Protein 6AT4 (pdb70)

InterPro domains:
  IPR001272 Phosphoenolpyruvate carboxykinase, ATP-utilising [MF_00453] (16-538)
  IPR001272 Phosphoenolpyruvate carboxykinase, ATP-utilising [PF01293] (22-491)
  IPR001272 Phosphoenolpyruvate carboxykinase, ATP-utilising [PIRSF006294] (8-539)
  IPR001272 Phosphoenolpyruvate carboxykinase, ATP-utilising [PTHR30031] (19-539)
  IPR001272 Phosphoenolpyruvate carboxykinase, ATP-utilising [TIGR00224] (4-540)
  IPR001272 Phosphoenolpyruvate carboxykinase, ATP-utilising [cd00484] (21-537)
  IPR008210 Phosphoenolpyruvate carboxykinase, N-terminal [G3DSA:3.40.449.10] (15-230)
  IPR008210 Phosphoenolpyruvate carboxykinase, N-terminal [SSF68923] (9-227)
  IPR013035 Phosphoenolpyruvate carboxykinase, C-terminal [G3DSA:3.90.228.20] (231-528)
  IPR015994 Phosphoenolpyruvate carboxykinase (ATP), conserved site [PS00532] (265-280)

Structure (mmCIF, N/CA/C/O backbone):
data_6AT4
#
_entry.id   6AT4
#
_cell.length_a   94.720
_cell.length_b   103.614
_cell.length_c   119.156
_cell.angle_alpha   90.00
_cell.angle_beta   90.00
_cell.angle_gamma   90.00
#
_symmetry.space_group_name_H-M   'P 21 21 21'
#
loop_
_entity.id
_entity.type
_entity.pdbx_description
1 polymer 'Phosphoenolpyruvate carboxykinase (ATP)'
2 non-polymer THIOSULFATE
3 water water
#
loop_
_atom_site.group_PDB
_atom_site.id
_atom_site.type_symbol
_atom_site.label_atom_id
_atom_site.label_alt_id
_atom_site.label_comp_id
_atom_site.label_asym_id
_atom_site.label_entity_id
_atom_site.label_seq_id
_atom_site.pdbx_PDB_ins_code
_atom_site.Cartn_x
_atom_site.Cartn_y
_atom_site.Cartn_z
_atom_site.occupancy
_atom_site.B_iso_or_equiv
_atom_site.auth_seq_id
_atom_site.auth_comp_id
_atom_site.auth_asym_id
_atom_site.auth_atom_id
_atom_site.pdbx_PDB_model_num
ATOM 1 N N . GLY A 1 6 ? 46.101 25.965 7.146 1.00 47.77 6 GLY A N 1
ATOM 2 C CA . GLY A 1 6 ? 45.875 25.936 5.712 1.00 47.81 6 GLY A CA 1
ATOM 3 C C . GLY A 1 6 ? 44.429 26.200 5.324 1.00 48.31 6 GLY A C 1
ATOM 4 O O . GLY A 1 6 ? 44.094 26.232 4.139 1.00 50.22 6 GLY A O 1
ATOM 7 N N . LEU A 1 7 ? 43.570 26.391 6.324 1.00 46.45 7 LEU A N 1
ATOM 8 C CA . LEU A 1 7 ? 42.144 26.591 6.098 1.00 43.09 7 LEU A CA 1
ATOM 9 C C . LEU A 1 7 ? 41.616 27.591 7.114 1.00 39.22 7 LEU A C 1
ATOM 10 O O . LEU A 1 7 ? 41.825 27.420 8.318 1.00 39.56 7 LEU A O 1
ATOM 26 N N . THR A 1 8 ? 40.890 28.677 6.611 1.00 36.59 8 THR A N 1
ATOM 27 C CA . THR A 1 8 ? 40.435 29.695 7.548 1.00 33.58 8 THR A CA 1
ATOM 28 C C . THR A 1 8 ? 39.025 29.392 8.043 1.00 31.43 8 THR A C 1
ATOM 29 O O . THR A 1 8 ? 38.236 28.749 7.343 1.00 31.17 8 THR A O 1
ATOM 40 N N . PRO A 1 9 ? 38.693 29.873 9.243 1.00 31.19 9 PRO A N 1
ATOM 41 C CA . PRO A 1 9 ? 37.303 29.771 9.713 1.00 29.93 9 PRO A CA 1
ATOM 42 C C . PRO A 1 9 ? 36.294 30.303 8.717 1.00 27.37 9 PRO A C 1
ATOM 43 O O . PRO A 1 9 ? 35.198 29.749 8.581 1.00 29.74 9 PRO A O 1
ATOM 54 N N . GLN A 1 10 ? 36.638 31.383 8.018 1.00 26.89 10 GLN A N 1
ATOM 55 C CA . GLN A 1 10 ? 35.728 31.958 7.040 1.00 27.12 10 GLN A CA 1
ATOM 56 C C . GLN A 1 10 ? 35.399 30.974 5.923 1.00 29.39 10 GLN A C 1
ATOM 57 O O . GLN A 1 10 ? 34.274 30.976 5.407 1.00 29.54 10 GLN A O 1
ATOM 71 N N . GLU A 1 11 ? 36.352 30.120 5.540 1.00 30.33 11 GLU A N 1
ATOM 72 C CA . GLU A 1 11 ? 36.093 29.155 4.473 1.00 33.50 11 GLU A CA 1
ATOM 73 C C . GLU A 1 11 ? 34.979 28.179 4.842 1.00 31.61 11 GLU A C 1
ATOM 74 O O . GLU A 1 11 ? 34.209 27.758 3.972 1.00 33.31 11 GLU A O 1
ATOM 82 N N . LEU A 1 12 ? 34.874 27.805 6.116 1.00 28.02 12 LEU A N 1
ATOM 83 C CA . LEU A 1 12 ? 33.839 26.864 6.534 1.00 27.93 12 LEU A CA 1
ATOM 84 C C . LEU A 1 12 ? 32.449 27.477 6.511 1.00 26.33 12 LEU A C 1
ATOM 85 O O . LEU A 1 12 ? 31.458 26.746 6.421 1.00 26.76 12 LEU A O 1
ATOM 101 N N . GLU A 1 13 ? 32.353 28.799 6.597 1.00 27.83 13 GLU A N 1
ATOM 102 C CA . GLU A 1 13 ? 31.050 29.445 6.610 1.00 28.20 13 GLU A CA 1
ATOM 103 C C . GLU A 1 13 ? 30.322 29.268 5.285 1.00 28.31 13 GLU A C 1
ATOM 104 O O . GLU A 1 13 ? 29.086 29.237 5.259 1.00 28.76 13 GLU A O 1
ATOM 112 N N . ALA A 1 14 ? 31.059 29.147 4.177 1.00 29.38 14 ALA A N 1
ATOM 113 C CA . ALA A 1 14 ? 30.418 28.869 2.898 1.00 32.28 14 ALA A CA 1
ATOM 114 C C . ALA A 1 14 ? 29.650 27.557 2.927 1.00 30.37 14 ALA A C 1
ATOM 115 O O . ALA A 1 14 ? 28.706 27.383 2.147 1.00 33.28 14 ALA A O 1
ATOM 122 N N . TYR A 1 15 ? 30.033 26.631 3.805 1.00 27.27 15 TYR A N 1
ATOM 123 C CA . TYR A 1 15 ? 29.316 25.373 3.952 1.00 25.24 15 TYR A CA 1
ATOM 124 C C . TYR A 1 15 ? 28.175 25.461 4.956 1.00 24.65 15 TYR A C 1
ATOM 125 O O . TYR A 1 15 ? 27.422 24.492 5.097 1.00 27.04 15 TYR A O 1
ATOM 143 N N . GLY A 1 16 ? 28.028 26.587 5.653 1.00 23.93 16 GLY A N 1
ATOM 144 C CA . GLY A 1 16 ? 26.964 26.758 6.621 1.00 24.39 16 GLY A CA 1
ATOM 145 C C . GLY A 1 16 ? 27.380 26.643 8.073 1.00 24.20 16 GLY A C 1
ATOM 146 O O . GLY A 1 16 ? 26.512 26.712 8.951 1.00 24.28 16 GLY A O 1
ATOM 150 N N . ILE A 1 17 ? 28.671 26.479 8.355 1.00 23.84 17 ILE A N 1
ATOM 151 C CA . ILE A 1 17 ? 29.166 26.262 9.711 1.00 24.24 17 ILE A CA 1
ATOM 152 C C . ILE A 1 17 ? 29.609 27.597 10.294 1.00 25.45 17 ILE A C 1
ATOM 153 O O . ILE A 1 17 ? 30.404 28.318 9.678 1.00 26.57 17 ILE A O 1
ATOM 169 N N . SER A 1 18 ? 29.120 27.911 11.496 1.00 27.46 18 SER A N 1
ATOM 170 C CA . SER A 1 18 ? 29.343 29.196 12.146 1.00 28.28 18 SER A CA 1
ATOM 171 C C . SER A 1 18 ? 30.148 29.021 13.427 1.00 26.75 18 SER A C 1
ATOM 172 O O . SER A 1 18 ? 30.249 27.926 13.979 1.00 25.99 18 SER A O 1
ATOM 180 N N . ASP A 1 19 ? 30.706 30.135 13.910 1.00 27.72 19 ASP A N 1
ATOM 181 C CA . ASP A 1 19 ? 31.275 30.209 15.258 1.00 28.85 19 ASP A CA 1
ATOM 182 C C . ASP A 1 19 ? 32.444 29.242 15.454 1.00 27.14 19 ASP A C 1
ATOM 183 O O . ASP A 1 19 ? 32.655 28.724 16.552 1.00 30.37 19 ASP A O 1
ATOM 190 N N . VAL A 1 20 ? 33.222 28.991 14.405 1.00 26.14 20 VAL A N 1
ATOM 191 C CA . VAL A 1 20 ? 34.380 28.104 14.476 1.00 24.53 20 VAL A CA 1
ATOM 192 C C . VAL A 1 20 ? 35.638 28.956 14.421 1.00 25.63 20 VAL A C 1
ATOM 193 O O . VAL A 1 20 ? 35.804 29.769 13.507 1.00 29.19 20 VAL A O 1
ATOM 206 N N . HIS A 1 21 ? 36.512 28.782 15.406 1.00 23.35 21 HIS A N 1
ATOM 207 C CA . HIS A 1 21 ? 37.797 29.463 15.427 1.00 22.74 21 HIS A CA 1
ATOM 208 C C . HIS A 1 21 ? 38.981 28.522 15.526 1.00 25.40 21 HIS A C 1
ATOM 209 O O . HIS A 1 21 ? 40.106 28.949 15.251 1.00 27.45 21 HIS A O 1
ATOM 223 N N . ASP A 1 22 ? 38.768 27.269 15.911 1.00 24.60 22 ASP A N 1
ATOM 224 C CA . ASP A 1 22 ? 39.841 26.297 16.064 1.00 25.04 22 ASP A CA 1
ATOM 225 C C . ASP A 1 22 ? 39.627 25.216 15.014 1.00 21.34 22 ASP A C 1
ATOM 226 O O . ASP A 1 22 ? 38.697 24.408 15.125 1.00 21.77 22 ASP A O 1
ATOM 233 N N . ILE A 1 23 ? 40.475 25.220 13.991 1.00 22.31 23 ILE A N 1
ATOM 234 C CA . ILE A 1 23 ? 40.441 24.236 12.917 1.00 20.67 23 ILE A CA 1
ATOM 235 C C . ILE A 1 23 ? 41.734 23.443 12.968 1.00 20.54 23 ILE A C 1
ATOM 236 O O . ILE A 1 23 ? 42.824 24.025 13.011 1.00 22.80 23 ILE A O 1
ATOM 252 N N . VAL A 1 24 ? 41.613 22.124 12.948 1.00 19.38 24 VAL A N 1
ATOM 253 C CA . VAL A 1 24 ? 42.757 21.227 12.868 1.00 18.25 24 VAL A CA 1
ATOM 254 C C . VAL A 1 24 ? 42.774 20.715 11.436 1.00 17.21 24 VAL A C 1
ATOM 255 O O . VAL A 1 24 ? 42.021 19.803 11.085 1.00 17.53 24 VAL A O 1
ATOM 268 N N . TYR A 1 25 ? 43.597 21.327 10.592 1.00 17.67 25 TYR A N 1
ATOM 269 C CA . TYR A 1 25 ? 43.598 21.055 9.164 1.00 17.08 25 TYR A CA 1
ATOM 270 C C . TYR A 1 25 ? 44.690 20.051 8.837 1.00 17.73 25 TYR A C 1
ATOM 271 O O . TYR A 1 25 ? 45.832 20.198 9.284 1.00 18.52 25 TYR A O 1
ATOM 289 N N . ASN A 1 26 ? 44.347 19.044 8.043 1.00 18.17 26 ASN A N 1
ATOM 290 C CA . ASN A 1 26 ? 45.312 18.064 7.568 1.00 19.94 26 ASN A CA 1
ATOM 291 C C . ASN A 1 26 ? 46.085 17.474 8.756 1.00 17.79 26 ASN A C 1
ATOM 292 O O . ASN A 1 26 ? 47.313 17.439 8.746 1.00 19.22 26 ASN A O 1
ATOM 303 N N . PRO A 1 27 ? 45.384 17.017 9.797 1.00 16.91 27 PRO A N 1
ATOM 304 C CA . PRO A 1 27 ? 46.086 16.523 10.989 1.00 17.30 27 PRO A CA 1
ATOM 305 C C . PRO A 1 27 ? 47.045 15.394 10.654 1.00 17.33 27 PRO A C 1
ATOM 306 O O . PRO A 1 27 ? 46.729 14.494 9.875 1.00 16.81 27 PRO A O 1
ATOM 317 N N . SER A 1 28 ? 48.218 15.439 11.278 1.00 17.27 28 SER A N 1
ATOM 318 C CA . SER A 1 28 ? 49.182 14.366 11.137 1.00 16.96 28 SER A CA 1
ATOM 319 C C . SER A 1 28 ? 48.722 13.143 11.923 1.00 15.62 28 SER A C 1
ATOM 320 O O . SER A 1 28 ? 47.886 13.227 12.829 1.00 16.51 28 SER A O 1
ATOM 328 N N . TYR A 1 29 ? 49.303 11.990 11.581 1.00 15.01 29 TYR A N 1
ATOM 329 C CA . TYR A 1 29 ? 49.036 10.786 12.357 1.00 14.57 29 TYR A CA 1
ATOM 330 C C . TYR A 1 29 ? 49.468 10.957 13.810 1.00 15.36 29 TYR A C 1
ATOM 331 O O . TYR A 1 29 ? 48.788 10.478 14.721 1.00 15.48 29 TYR A O 1
ATOM 349 N N . ASP A 1 30 ? 50.578 11.659 14.054 1.00 15.48 30 ASP A N 1
ATOM 350 C CA . ASP A 1 30 ? 51.004 11.898 15.433 1.00 16.39 30 ASP A CA 1
ATOM 351 C C . ASP A 1 30 ? 49.958 12.694 16.205 1.00 15.72 30 ASP A C 1
ATOM 352 O O . ASP A 1 30 ? 49.665 12.388 17.369 1.00 16.59 30 ASP A O 1
ATOM 361 N N . LEU A 1 31 ? 49.421 13.752 15.594 1.00 16.08 31 LEU A N 1
ATOM 362 C CA . LEU A 1 31 ? 48.414 14.558 16.276 1.00 16.39 31 LEU A CA 1
ATOM 363 C C . LEU A 1 31 ? 47.155 13.741 16.530 1.00 15.62 31 LEU A C 1
ATOM 364 O O . LEU A 1 31 ? 46.570 13.800 17.618 1.00 16.97 31 LEU A O 1
ATOM 380 N N . LEU A 1 32 ? 46.709 12.982 15.532 1.00 14.90 32 LEU A N 1
ATOM 381 C CA . LEU A 1 32 ? 45.495 12.196 15.710 1.00 14.19 32 LEU A CA 1
ATOM 382 C C . LEU A 1 32 ? 45.649 11.193 16.841 1.00 14.37 32 LEU A C 1
ATOM 383 O O . LEU A 1 32 ? 44.717 10.981 17.625 1.00 15.23 32 LEU A O 1
ATOM 399 N N . TYR A 1 33 ? 46.820 10.569 16.939 1.00 14.42 33 TYR A N 1
ATOM 400 C CA . TYR A 1 33 ? 47.076 9.600 17.997 1.00 14.80 33 TYR A CA 1
ATOM 401 C C . TYR A 1 33 ? 46.952 10.248 19.368 1.00 15.52 33 TYR A C 1
ATOM 402 O O . TYR A 1 33 ? 46.284 9.719 20.265 1.00 17.55 33 TYR A O 1
ATOM 420 N N . GLN A 1 34 ? 47.590 11.405 19.550 1.00 15.50 34 GLN A N 1
ATOM 421 C CA . GLN A 1 34 ? 47.481 12.114 20.821 1.00 17.59 34 GLN A CA 1
ATOM 422 C C . GLN A 1 34 ? 46.033 12.503 21.113 1.00 17.37 34 GLN A C 1
ATOM 423 O O . GLN A 1 34 ? 45.551 12.337 22.240 1.00 19.90 34 GLN A O 1
ATOM 437 N N . GLU A 1 35 ? 45.319 13.010 20.105 1.00 17.01 35 GLU A N 1
ATOM 438 C CA . GLU A 1 35 ? 43.948 13.466 20.316 1.00 17.28 35 GLU A CA 1
ATOM 439 C C . GLU A 1 35 ? 43.022 12.310 20.671 1.00 16.57 35 GLU A C 1
ATOM 440 O O . GLU A 1 35 ? 42.114 12.465 21.499 1.00 18.59 35 GLU A O 1
ATOM 452 N N . GLU A 1 36 ? 43.222 11.154 20.041 1.00 15.97 36 GLU A N 1
ATOM 453 C CA . GLU A 1 36 ? 42.323 10.029 20.254 1.00 14.43 36 GLU A CA 1
ATOM 454 C C . GLU A 1 36 ? 42.427 9.480 21.665 1.00 15.95 36 GLU A C 1
ATOM 455 O O . GLU A 1 36 ? 41.469 8.866 22.155 1.00 16.62 36 GLU A O 1
ATOM 467 N N . LEU A 1 37 ? 43.574 9.659 22.316 1.00 16.32 37 LEU A N 1
ATOM 468 C CA . LEU A 1 37 ? 43.803 9.134 23.655 1.00 16.80 37 LEU A CA 1
ATOM 469 C C . LEU A 1 37 ? 43.518 10.162 24.741 1.00 19.45 37 LEU A C 1
ATOM 470 O O . LEU A 1 37 ? 43.759 9.887 25.918 1.00 22.05 37 LEU A O 1
ATOM 486 N N . ASP A 1 38 ? 42.973 11.316 24.372 1.00 20.84 38 ASP A N 1
ATOM 487 C CA . ASP A 1 38 ? 42.605 12.347 25.329 1.00 21.74 38 ASP A CA 1
ATOM 488 C C . ASP A 1 38 ? 41.581 11.784 26.313 1.00 21.93 38 ASP A C 1
ATOM 489 O O . ASP A 1 38 ? 40.502 11.342 25.888 1.00 20.50 38 ASP A O 1
ATOM 498 N N . PRO A 1 39 ? 41.870 11.771 27.618 1.00 24.91 39 PRO A N 1
ATOM 499 C CA . PRO A 1 39 ? 40.936 11.159 28.574 1.00 26.90 39 PRO A CA 1
ATOM 500 C C . PRO A 1 39 ? 39.674 11.966 28.808 1.00 27.45 39 PRO A C 1
ATOM 501 O O . PRO A 1 39 ? 38.772 11.473 29.500 1.00 29.46 39 PRO A O 1
ATOM 512 N N . SER A 1 40 ? 39.576 13.183 28.274 1.00 27.10 40 SER A N 1
ATOM 513 C CA . SER A 1 40 ? 38.355 13.962 28.425 1.00 28.05 40 SER A CA 1
ATOM 514 C C . SER A 1 40 ? 37.278 13.565 27.427 1.00 25.69 40 SER A C 1
ATOM 515 O O . SER A 1 40 ? 36.134 14.011 27.567 1.00 27.53 40 SER A O 1
ATOM 523 N N . LEU A 1 41 ? 37.605 12.747 26.431 1.00 22.42 41 LEU A N 1
ATOM 524 C CA . LEU A 1 41 ? 36.595 12.303 25.486 1.00 21.43 41 LEU A CA 1
ATOM 525 C C . LEU A 1 41 ? 35.598 11.386 26.176 1.00 23.47 41 LEU A C 1
ATOM 526 O O . LEU A 1 41 ? 35.941 10.633 27.090 1.00 26.59 41 LEU A O 1
ATOM 542 N N . THR A 1 42 ? 34.352 11.447 25.720 1.00 22.38 42 THR A N 1
ATOM 543 C CA . THR A 1 42 ? 33.278 10.667 26.309 1.00 23.73 42 THR A CA 1
ATOM 544 C C . THR A 1 42 ? 32.523 9.924 25.218 1.00 21.96 42 THR A C 1
ATOM 545 O O . THR A 1 42 ? 32.619 10.243 24.028 1.00 20.94 42 THR A O 1
ATOM 556 N N . GLY A 1 43 ? 31.785 8.906 25.645 1.00 22.16 43 GLY A N 1
ATOM 557 C CA . GLY A 1 43 ? 30.896 8.198 24.744 1.00 21.18 43 GLY A CA 1
ATOM 558 C C . GLY A 1 43 ? 31.631 7.591 23.569 1.00 19.34 43 GLY A C 1
ATOM 559 O O . GLY A 1 43 ? 32.709 6.999 23.708 1.00 20.12 43 GLY A O 1
ATOM 563 N N A TYR A 1 44 ? 31.020 7.752 22.388 0.44 18.65 44 TYR A N 1
ATOM 564 N N B TYR A 1 44 ? 31.059 7.724 22.383 0.56 18.25 44 TYR A N 1
ATOM 565 C CA A TYR A 1 44 ? 31.547 7.216 21.138 0.44 18.47 44 TYR A CA 1
ATOM 566 C CA B TYR A 1 44 ? 31.673 7.078 21.230 0.56 17.23 44 TYR A CA 1
ATOM 567 C C A TYR A 1 44 ? 32.927 7.766 20.805 0.44 16.32 44 TYR A C 1
ATOM 568 C C B TYR A 1 44 ? 32.895 7.822 20.706 0.56 15.31 44 TYR A C 1
ATOM 569 O O A TYR A 1 44 ? 33.676 7.126 20.058 0.44 15.37 44 TYR A O 1
ATOM 570 O O B TYR A 1 44 ? 33.518 7.353 19.747 0.56 13.83 44 TYR A O 1
ATOM 605 N N . GLU A 1 45 ? 33.268 8.950 21.316 1.00 15.32 45 GLU A N 1
ATOM 606 C CA . GLU A 1 45 ? 34.528 9.590 20.970 1.00 15.85 45 GLU A CA 1
ATOM 607 C C . GLU A 1 45 ? 35.725 8.867 21.559 1.00 15.95 45 GLU A C 1
ATOM 608 O O . GLU A 1 45 ? 36.846 9.070 21.084 1.00 17.86 45 GLU A O 1
ATOM 621 N N . ARG A 1 46 ? 35.517 8.051 22.587 1.00 15.78 46 ARG A N 1
ATOM 622 C CA . ARG A 1 46 ? 36.624 7.545 23.384 1.00 17.32 46 ARG A CA 1
ATOM 623 C C . ARG A 1 46 ? 37.457 6.536 22.607 1.00 16.36 46 ARG A C 1
ATOM 624 O O . ARG A 1 46 ? 36.935 5.736 21.827 1.00 18.00 46 ARG A O 1
ATOM 645 N N . GLY A 1 47 ? 38.761 6.573 22.843 1.00 15.09 47 GLY A N 1
ATOM 646 C CA . GLY A 1 47 ? 39.669 5.603 22.269 1.00 15.67 47 GLY A CA 1
ATOM 647 C C . GLY A 1 47 ? 40.536 4.988 23.345 1.00 15.36 47 GLY A C 1
ATOM 648 O O . GLY A 1 47 ? 40.756 5.570 24.405 1.00 17.30 47 GLY A O 1
ATOM 652 N N . VAL A 1 48 ? 41.002 3.775 23.068 1.00 15.27 48 VAL A N 1
ATOM 653 C CA . VAL A 1 48 ? 41.923 3.082 23.956 1.00 16.02 48 VAL A CA 1
ATOM 654 C C . VAL A 1 48 ? 43.067 2.526 23.126 1.00 14.27 48 VAL A C 1
ATOM 655 O O . VAL A 1 48 ? 42.909 2.215 21.942 1.00 16.14 48 VAL A O 1
ATOM 668 N N . LEU A 1 49 ? 44.227 2.398 23.752 1.00 14.78 49 LEU A N 1
ATOM 669 C CA . LEU A 1 49 ? 45.394 1.871 23.060 1.00 14.17 49 LEU A CA 1
ATOM 670 C C . LEU A 1 49 ? 45.514 0.374 23.315 1.00 13.33 49 LEU A C 1
ATOM 671 O O . LEU A 1 49 ? 45.499 -0.070 24.468 1.00 17.99 49 LEU A O 1
ATOM 687 N N . THR A 1 50 ? 45.645 -0.394 22.238 1.00 13.96 50 THR A N 1
ATOM 688 C CA . THR A 1 50 ? 45.799 -1.837 22.346 1.00 13.56 50 THR A CA 1
ATOM 689 C C . THR A 1 50 ? 47.273 -2.228 22.411 1.00 13.81 50 THR A C 1
ATOM 690 O O . THR A 1 50 ? 48.177 -1.431 22.143 1.00 14.38 50 THR A O 1
ATOM 701 N N . ASN A 1 51 ? 47.501 -3.505 22.726 1.00 13.85 51 ASN A N 1
ATOM 702 C CA . ASN A 1 51 ? 48.863 -4.010 22.828 1.00 13.99 51 ASN A CA 1
ATOM 703 C C . ASN A 1 51 ? 49.586 -3.970 21.489 1.00 14.16 51 ASN A C 1
ATOM 704 O O . ASN A 1 51 ? 50.821 -3.939 21.459 1.00 15.23 51 ASN A O 1
ATOM 715 N N . LEU A 1 52 ? 48.846 -3.996 20.378 1.00 13.59 52 LEU A N 1
ATOM 716 C CA . LEU A 1 52 ? 49.458 -3.934 19.058 1.00 14.12 52 LEU A CA 1
ATOM 717 C C . LEU A 1 52 ? 49.893 -2.527 18.682 1.00 14.25 52 LEU A C 1
ATOM 718 O O . LEU A 1 52 ? 50.546 -2.348 17.645 1.00 15.73 52 LEU A O 1
ATOM 734 N N . GLY A 1 53 ? 49.561 -1.532 19.499 1.00 13.92 53 GLY A N 1
ATOM 735 C CA . GLY A 1 53 ? 49.926 -0.165 19.215 1.00 13.83 53 GLY A CA 1
ATOM 736 C C . GLY A 1 53 ? 48.880 0.624 18.470 1.00 13.30 53 GLY A C 1
ATOM 737 O O . GLY A 1 53 ? 49.102 1.814 18.204 1.00 13.84 53 GLY A O 1
ATOM 741 N N . ALA A 1 54 ? 47.751 0.007 18.138 1.00 13.68 54 ALA A N 1
ATOM 742 C CA . ALA A 1 54 ? 46.675 0.652 17.403 1.00 13.28 54 ALA A CA 1
ATOM 743 C C . ALA A 1 54 ? 45.591 1.103 18.371 1.00 13.06 54 ALA A C 1
ATOM 744 O O . ALA A 1 54 ? 45.254 0.392 19.324 1.00 13.83 54 ALA A O 1
ATOM 751 N N . VAL A 1 55 ? 45.030 2.280 18.099 1.00 12.53 55 VAL A N 1
ATOM 752 C CA . VAL A 1 55 ? 43.889 2.784 18.860 1.00 11.46 55 VAL A CA 1
ATOM 753 C C . VAL A 1 55 ? 42.627 2.041 18.445 1.00 12.41 55 VAL A C 1
ATOM 754 O O . VAL A 1 55 ? 42.450 1.690 17.272 1.00 12.60 55 VAL A O 1
ATOM 767 N N . ALA A 1 56 ? 41.735 1.811 19.410 1.00 12.99 56 ALA A N 1
ATOM 768 C CA . ALA A 1 56 ? 40.453 1.160 19.177 1.00 12.92 56 ALA A CA 1
ATOM 769 C C . ALA A 1 56 ? 39.320 2.045 19.674 1.00 12.84 56 ALA A C 1
ATOM 770 O O . ALA A 1 56 ? 39.434 2.685 20.729 1.00 13.85 56 ALA A O 1
ATOM 777 N N . VAL A 1 57 ? 38.225 2.060 18.905 1.00 12.65 57 VAL A N 1
ATOM 778 C CA . VAL A 1 57 ? 37.027 2.832 19.206 1.00 12.87 57 VAL A CA 1
ATOM 779 C C . VAL A 1 57 ? 35.806 1.926 19.084 1.00 13.40 57 VAL A C 1
ATOM 780 O O . VAL A 1 57 ? 35.869 0.823 18.538 1.00 15.30 57 VAL A O 1
ATOM 793 N N A ASP A 1 58 ? 34.693 2.392 19.635 0.54 13.67 58 ASP A N 1
ATOM 794 N N B ASP A 1 58 ? 34.670 2.454 19.549 0.46 14.23 58 ASP A N 1
ATOM 795 C CA A ASP A 1 58 ? 33.415 1.717 19.486 0.54 14.87 58 ASP A CA 1
ATOM 796 C CA B ASP A 1 58 ? 33.389 1.762 19.598 0.46 16.15 58 ASP A CA 1
ATOM 797 C C A ASP A 1 58 ? 32.409 2.679 18.876 0.54 15.91 58 ASP A C 1
ATOM 798 C C B ASP A 1 58 ? 32.316 2.675 19.011 0.46 15.94 58 ASP A C 1
ATOM 799 O O A ASP A 1 58 ? 32.530 3.901 19.005 0.54 17.83 58 ASP A O 1
ATOM 800 O O B ASP A 1 58 ? 32.279 3.869 19.321 0.46 15.67 58 ASP A O 1
ATOM 817 N N . THR A 1 59 ? 31.420 2.109 18.193 1.00 15.14 59 THR A N 1
ATOM 818 C CA . THR A 1 59 ? 30.404 2.890 17.493 1.00 13.66 59 THR A CA 1
ATOM 819 C C . THR A 1 59 ? 28.982 2.562 17.952 1.00 15.46 59 THR A C 1
ATOM 820 O O . THR A 1 59 ? 28.020 2.816 17.215 1.00 16.51 59 THR A O 1
ATOM 831 N N . GLY A 1 60 ? 28.833 2.008 19.154 1.00 17.52 60 GLY A N 1
ATOM 832 C CA . GLY A 1 60 ? 27.505 1.761 19.698 1.00 18.02 60 GLY A CA 1
ATOM 833 C C . GLY A 1 60 ? 26.754 0.727 18.885 1.00 17.58 60 GLY A C 1
ATOM 834 O O . GLY A 1 60 ? 27.296 -0.313 18.498 1.00 18.30 60 GLY A O 1
ATOM 838 N N . ILE A 1 61 ? 25.474 1.009 18.631 1.00 17.43 61 ILE A N 1
ATOM 839 C CA . ILE A 1 61 ? 24.660 0.118 17.806 1.00 17.04 61 ILE A CA 1
ATOM 840 C C . ILE A 1 61 ? 24.975 0.257 16.328 1.00 15.59 61 ILE A C 1
ATOM 841 O O . ILE A 1 61 ? 24.457 -0.518 15.516 1.00 17.36 61 ILE A O 1
ATOM 857 N N . PHE A 1 62 ? 25.806 1.227 15.950 1.00 14.49 62 PHE A N 1
ATOM 858 C CA . PHE A 1 62 ? 26.052 1.515 14.539 1.00 13.98 62 PHE A CA 1
ATOM 859 C C . PHE A 1 62 ? 27.247 0.700 14.060 1.00 13.95 62 PHE A C 1
ATOM 860 O O . PHE A 1 62 ? 28.318 1.211 13.740 1.00 15.27 62 PHE A O 1
ATOM 877 N N . THR A 1 63 ? 27.019 -0.609 14.010 1.00 14.49 63 THR A N 1
ATOM 878 C CA . THR A 1 63 ? 28.066 -1.583 13.746 1.00 14.28 63 THR A CA 1
ATOM 879 C C . THR A 1 63 ? 28.095 -2.022 12.288 1.00 14.63 63 THR A C 1
ATOM 880 O O . THR A 1 63 ? 28.850 -2.931 11.938 1.00 14.55 63 THR A O 1
ATOM 891 N N . GLY A 1 64 ? 27.299 -1.386 11.441 1.00 13.66 64 GLY A N 1
ATOM 892 C CA . GLY A 1 64 ? 27.338 -1.602 10.014 1.00 13.36 64 GLY A CA 1
ATOM 893 C C . GLY A 1 64 ? 26.608 -0.479 9.312 1.00 12.75 64 GLY A C 1
ATOM 894 O O . GLY A 1 64 ? 26.192 0.501 9.936 1.00 12.83 64 GLY A O 1
ATOM 898 N N . ARG A 1 65 ? 26.468 -0.621 7.997 1.00 13.06 65 ARG A N 1
ATOM 899 C CA . ARG A 1 65 ? 25.864 0.438 7.207 1.00 12.11 65 ARG A CA 1
ATOM 900 C C . ARG A 1 65 ? 24.368 0.532 7.466 1.00 13.12 65 ARG A C 1
ATOM 901 O O . ARG A 1 65 ? 23.724 -0.411 7.941 1.00 13.42 65 ARG A O 1
ATOM 922 N N . SER A 1 66 ? 23.816 1.693 7.109 1.00 13.78 66 SER A N 1
ATOM 923 C CA . SER A 1 66 ? 22.403 2.017 7.289 1.00 13.30 66 SER A CA 1
ATOM 924 C C . SER A 1 66 ? 21.791 2.329 5.925 1.00 13.67 66 SER A C 1
ATOM 925 O O . SER A 1 66 ? 21.433 3.477 5.635 1.00 14.33 66 SER A O 1
ATOM 933 N N . PRO A 1 67 ? 21.657 1.326 5.061 1.00 13.63 67 PRO A N 1
ATOM 934 C CA . PRO A 1 67 ? 21.068 1.585 3.737 1.00 13.74 67 PRO A CA 1
ATOM 935 C C . PRO A 1 67 ? 19.677 2.181 3.797 1.00 13.81 67 PRO A C 1
ATOM 936 O O . PRO A 1 67 ? 19.303 2.951 2.904 1.00 14.48 67 PRO A O 1
ATOM 947 N N . LYS A 1 68 ? 18.886 1.832 4.810 1.00 13.56 68 LYS A N 1
ATOM 948 C CA . LYS A 1 68 ? 17.532 2.356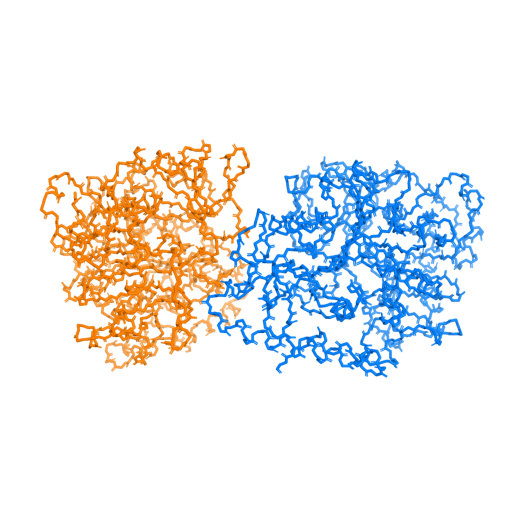 4.897 1.00 13.99 68 LYS A CA 1
ATOM 949 C C . LYS A 1 68 ? 17.503 3.835 5.246 1.00 14.27 68 LYS A C 1
ATOM 950 O O . LYS A 1 68 ? 16.442 4.456 5.147 1.00 15.59 68 LYS A O 1
ATOM 958 N N . ASP A 1 69 ? 18.640 4.415 5.627 1.00 14.32 69 ASP A N 1
ATOM 959 C CA . ASP A 1 69 ? 18.736 5.839 5.928 1.00 14.65 69 ASP A CA 1
ATOM 960 C C . ASP A 1 69 ? 19.466 6.623 4.841 1.00 14.16 69 ASP A C 1
ATOM 961 O O . ASP A 1 69 ? 19.813 7.789 5.061 1.00 15.26 69 ASP A O 1
ATOM 970 N N . LYS A 1 70 ? 19.697 6.013 3.676 1.00 13.17 70 LYS A N 1
ATOM 971 C CA . LYS A 1 70 ? 20.419 6.648 2.579 1.00 13.49 70 LYS A CA 1
ATOM 972 C C . LYS A 1 70 ? 19.444 7.375 1.658 1.00 14.26 70 LYS A C 1
ATOM 973 O O . LYS A 1 70 ? 18.486 6.774 1.162 1.00 14.94 70 LYS A O 1
ATOM 992 N N . TYR A 1 71 ? 19.708 8.663 1.418 1.00 14.11 71 TYR A N 1
ATOM 993 C CA . TYR A 1 71 ? 18.840 9.512 0.612 1.00 14.47 71 TYR A CA 1
ATOM 994 C C . TYR A 1 71 ? 19.672 10.356 -0.343 1.00 15.08 71 TYR A C 1
ATOM 995 O O . TYR A 1 71 ? 20.768 10.801 0.007 1.00 15.93 71 TYR A O 1
ATOM 1013 N N . ILE A 1 72 ? 19.140 10.582 -1.544 1.00 15.44 72 ILE A N 1
ATOM 1014 C CA . ILE A 1 72 ? 19.776 11.423 -2.552 1.00 15.68 72 ILE A CA 1
ATOM 1015 C C . ILE A 1 72 ? 18.767 12.472 -2.991 1.00 16.43 72 ILE A C 1
ATOM 1016 O O . ILE A 1 72 ? 17.631 12.135 -3.335 1.00 16.67 72 ILE A O 1
ATOM 1032 N N . VAL A 1 73 ? 19.179 13.740 -2.985 1.00 16.51 73 VAL A N 1
ATOM 1033 C CA . VAL A 1 73 ? 18.272 14.797 -3.406 1.00 16.88 73 VAL A CA 1
ATOM 1034 C C . VAL A 1 73 ? 17.935 14.618 -4.875 1.00 18.01 73 VAL A C 1
ATOM 1035 O O . VAL A 1 73 ? 18.824 14.481 -5.728 1.00 18.94 73 VAL A O 1
ATOM 1048 N N . ARG A 1 74 ? 16.643 14.633 -5.180 1.00 18.08 74 ARG A N 1
ATOM 1049 C CA . ARG A 1 74 ? 16.176 14.572 -6.558 1.00 18.67 74 ARG A CA 1
ATOM 1050 C C . ARG A 1 74 ? 15.955 16.001 -7.033 1.00 21.40 74 ARG A C 1
ATOM 1051 O O . ARG A 1 74 ? 15.065 16.700 -6.539 1.00 22.69 74 ARG A O 1
ATOM 1072 N N . ASP A 1 75 ? 16.775 16.425 -7.985 1.00 21.05 75 ASP A N 1
ATOM 1073 C CA . ASP A 1 75 ? 16.781 17.787 -8.488 1.00 22.92 75 ASP A CA 1
ATOM 1074 C C . ASP A 1 75 ? 17.197 17.724 -9.953 1.00 22.74 75 ASP A C 1
ATOM 1075 O O . ASP A 1 75 ? 17.308 16.640 -10.535 1.00 22.72 75 ASP A O 1
ATOM 1084 N N . ASP A 1 76 ? 17.427 18.887 -10.563 1.00 25.13 76 ASP A N 1
ATOM 1085 C CA . ASP A 1 76 ? 17.751 18.889 -11.984 1.00 28.12 76 ASP A CA 1
ATOM 1086 C C . ASP A 1 76 ? 19.049 18.149 -12.278 1.00 28.42 76 ASP A C 1
ATOM 1087 O O . ASP A 1 76 ? 19.228 17.658 -13.398 1.00 30.85 76 ASP A O 1
ATOM 1096 N N . THR A 1 77 ? 19.952 18.041 -11.301 1.00 25.39 77 THR A N 1
ATOM 1097 C CA . THR A 1 77 ? 21.217 17.352 -11.540 1.00 25.49 77 THR A CA 1
ATOM 1098 C C . THR A 1 77 ? 21.017 15.845 -11.626 1.00 23.32 77 THR A C 1
ATOM 1099 O O . THR A 1 77 ? 21.627 15.180 -12.470 1.00 25.40 77 THR A O 1
ATOM 1110 N N . THR A 1 78 ? 20.157 15.290 -10.773 1.00 20.61 78 THR A N 1
ATOM 1111 C CA . THR A 1 78 ? 20.047 13.848 -10.607 1.00 19.32 78 THR A CA 1
ATOM 1112 C C . THR A 1 78 ? 18.789 13.235 -11.210 1.00 18.95 78 THR A C 1
ATOM 1113 O O . THR A 1 78 ? 18.747 12.013 -11.384 1.00 19.82 78 THR A O 1
ATOM 1124 N N . ARG A 1 79 ? 17.770 14.036 -11.523 1.00 20.71 79 ARG A N 1
ATOM 1125 C CA . ARG A 1 79 ? 16.450 13.476 -11.806 1.00 21.70 79 ARG A CA 1
ATOM 1126 C C . ARG A 1 79 ? 16.499 12.434 -12.919 1.00 21.80 79 ARG A C 1
ATOM 1127 O O . ARG A 1 79 ? 15.931 11.345 -12.788 1.00 21.35 79 ARG A O 1
ATOM 1148 N N . ASP A 1 80 ? 17.138 12.763 -14.038 1.00 22.41 80 ASP A N 1
ATOM 1149 C CA . ASP A 1 80 ? 17.080 11.923 -15.226 1.00 24.21 80 ASP A CA 1
ATOM 1150 C C . ASP A 1 80 ? 18.237 10.946 -15.341 1.00 23.79 80 ASP A C 1
ATOM 1151 O O . ASP A 1 80 ? 18.257 10.151 -16.284 1.00 27.66 80 ASP A O 1
ATOM 1160 N N . THR A 1 81 ? 19.193 10.977 -14.417 1.00 21.59 81 THR A N 1
ATOM 1161 C CA . THR A 1 81 ? 20.385 10.144 -14.506 1.00 21.25 81 THR A CA 1
ATOM 1162 C C . THR A 1 81 ? 20.502 9.117 -13.396 1.00 19.56 81 THR A C 1
ATOM 1163 O O . THR A 1 81 ? 21.091 8.055 -13.619 1.00 22.72 81 THR A O 1
ATOM 1174 N N . PHE A 1 82 ? 19.972 9.395 -12.212 1.00 18.68 82 PHE A N 1
ATOM 1175 C CA . PHE A 1 82 ? 20.160 8.496 -11.084 1.00 17.72 82 PHE A CA 1
ATOM 1176 C C . PHE A 1 82 ? 19.225 7.299 -11.191 1.00 17.83 82 PHE A C 1
ATOM 1177 O O . PHE A 1 82 ? 18.135 7.377 -11.770 1.00 19.55 82 PHE A O 1
ATOM 1194 N N . TRP A 1 83 ? 19.663 6.186 -10.613 1.00 15.97 83 TRP A N 1
ATOM 1195 C CA . TRP A 1 83 ? 18.859 4.967 -10.539 1.00 15.54 83 TRP A CA 1
ATOM 1196 C C . TRP A 1 83 ? 18.034 5.044 -9.260 1.00 16.16 83 TRP A C 1
ATOM 1197 O O . TRP A 1 83 ? 18.469 4.632 -8.191 1.00 18.49 83 TRP A O 1
ATOM 1218 N N . TRP A 1 84 ? 16.820 5.574 -9.370 1.00 15.34 84 TRP A N 1
ATOM 1219 C CA . TRP A 1 84 ? 16.024 5.894 -8.194 1.00 15.44 84 TRP A CA 1
ATOM 1220 C C . TRP A 1 84 ? 15.340 4.661 -7.621 1.00 15.65 84 TRP A C 1
ATOM 1221 O O . TRP A 1 84 ? 14.934 3.750 -8.345 1.00 17.16 84 TRP A O 1
ATOM 1242 N N . ALA A 1 85 ? 15.173 4.670 -6.299 1.00 15.32 85 ALA A N 1
ATOM 1243 C CA . ALA A 1 85 ? 14.544 3.553 -5.609 1.00 15.02 85 ALA A CA 1
ATOM 1244 C C . ALA A 1 85 ? 13.066 3.435 -5.925 1.00 15.75 85 ALA A C 1
ATOM 1245 O O . ALA A 1 85 ? 12.496 2.358 -5.742 1.00 17.26 85 ALA A O 1
ATOM 1252 N N . ASP A 1 86 ? 12.433 4.517 -6.371 1.00 17.03 86 ASP A N 1
ATOM 1253 C CA . ASP A 1 86 ? 10.989 4.556 -6.554 1.00 19.23 86 ASP A CA 1
ATOM 1254 C C . ASP A 1 86 ? 10.577 4.682 -8.016 1.00 21.04 86 ASP A C 1
ATOM 1255 O O . ASP A 1 86 ? 9.438 5.064 -8.297 1.00 23.35 86 ASP A O 1
ATOM 1264 N 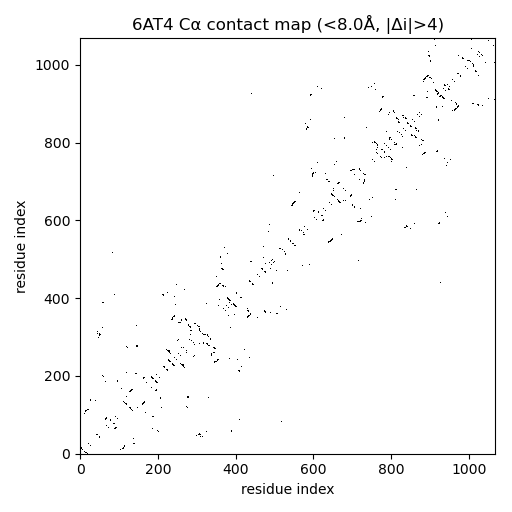N . LYS A 1 87 ? 11.462 4.364 -8.956 1.00 19.96 87 LYS A N 1
ATOM 1265 C CA . LYS A 1 87 ? 11.141 4.547 -10.365 1.00 22.52 87 LYS A CA 1
ATOM 1266 C C . LYS A 1 87 ? 11.328 3.310 -11.232 1.00 25.05 87 LYS A C 1
ATOM 1267 O O . LYS A 1 87 ? 10.941 3.344 -12.405 1.00 27.52 87 LYS A O 1
ATOM 1286 N N . GLY A 1 88 ? 11.893 2.227 -10.710 1.00 22.30 88 GLY A N 1
ATOM 1287 C CA . GLY A 1 88 ? 12.269 1.098 -11.533 1.00 22.08 88 GLY A CA 1
ATOM 1288 C C . GLY A 1 88 ? 11.678 -0.203 -11.030 1.00 19.00 88 GLY A C 1
ATOM 1289 O O . GLY A 1 88 ? 11.027 -0.257 -9.984 1.00 19.17 88 GLY A O 1
ATOM 1293 N N . LYS A 1 89 ? 11.936 -1.256 -11.809 1.00 16.22 89 LYS A N 1
ATOM 1294 C CA . LYS A 1 89 ? 11.571 -2.610 -11.410 1.00 15.31 89 LYS A CA 1
ATOM 1295 C C . LYS A 1 89 ? 12.462 -3.141 -10.297 1.00 17.59 89 LYS A C 1
ATOM 1296 O O . LYS A 1 89 ? 12.035 -4.014 -9.535 1.00 17.86 89 LYS A O 1
ATOM 1315 N N . GLY A 1 90 ? 13.691 -2.645 -10.194 1.00 17.98 90 GLY A N 1
ATOM 1316 C CA . GLY A 1 90 ? 14.679 -3.192 -9.276 1.00 17.53 90 GLY A CA 1
ATOM 1317 C C . GLY A 1 90 ? 14.796 -2.395 -7.989 1.00 16.16 90 GLY A C 1
ATOM 1318 O O . GLY A 1 90 ? 14.828 -1.164 -8.004 1.00 18.54 90 GLY A O 1
ATOM 1322 N N . LYS A 1 91 ? 14.876 -3.119 -6.877 1.00 16.07 91 LYS A N 1
ATOM 1323 C CA . LYS A 1 91 ? 15.023 -2.486 -5.575 1.00 15.94 91 LYS A CA 1
ATOM 1324 C C . LYS A 1 91 ? 16.428 -1.923 -5.412 1.00 14.73 91 LYS A C 1
ATOM 1325 O O . LYS A 1 91 ? 17.420 -2.551 -5.796 1.00 17.18 91 LYS A O 1
ATOM 1334 N N . ASN A 1 92 ? 16.509 -0.734 -4.826 1.00 14.02 92 ASN A N 1
ATOM 1335 C CA . ASN A 1 92 ? 17.794 -0.143 -4.481 1.00 14.92 92 ASN A CA 1
ATOM 1336 C C . ASN A 1 92 ? 17.578 0.829 -3.329 1.00 14.62 92 ASN A C 1
ATOM 1337 O O . ASN A 1 92 ? 16.448 1.054 -2.882 1.00 16.11 92 ASN A O 1
ATOM 1348 N N . ASP A 1 93 ? 18.678 1.405 -2.847 1.00 14.29 93 ASP A N 1
ATOM 1349 C CA . ASP A 1 93 ? 18.649 2.270 -1.680 1.00 15.27 93 ASP A CA 1
ATOM 1350 C C . ASP A 1 93 ? 18.693 3.748 -2.037 1.00 14.60 93 ASP A C 1
ATOM 1351 O O . ASP A 1 93 ? 18.812 4.583 -1.136 1.00 15.61 93 ASP A O 1
ATOM 1360 N N . ASN A 1 94 ? 18.601 4.094 -3.322 1.00 14.29 94 ASN A N 1
ATOM 1361 C CA . ASN A 1 94 ? 18.687 5.492 -3.753 1.00 14.24 94 ASN A CA 1
ATOM 1362 C C . ASN A 1 94 ? 17.333 6.177 -3.590 1.00 14.65 94 ASN A C 1
ATOM 1363 O O . ASN A 1 94 ? 16.623 6.468 -4.554 1.00 14.69 94 ASN A O 1
ATOM 1374 N N . LYS A 1 95 ? 16.991 6.442 -2.339 1.00 14.80 95 LYS A N 1
ATOM 1375 C CA . LYS A 1 95 ? 15.688 7.010 -2.012 1.00 14.89 95 LYS A CA 1
ATOM 1376 C C . LYS A 1 95 ? 15.697 8.514 -2.265 1.00 15.35 95 LYS A C 1
ATOM 1377 O O . LYS A 1 95 ? 16.615 9.208 -1.816 1.00 15.96 95 LYS A O 1
ATOM 1396 N N . PRO A 1 96 ? 14.702 9.047 -2.967 1.00 16.17 96 PRO A N 1
ATOM 1397 C CA . PRO A 1 96 ? 14.718 10.473 -3.303 1.00 16.93 96 PRO A CA 1
ATOM 1398 C C . PRO A 1 96 ? 14.445 11.355 -2.097 1.00 17.86 96 PRO A C 1
ATOM 1399 O O . PRO A 1 96 ? 13.666 11.014 -1.201 1.00 20.78 96 PRO A O 1
ATOM 1410 N N . LEU A 1 97 ? 15.081 12.520 -2.105 1.00 17.85 97 LEU A N 1
ATOM 1411 C CA . LEU A 1 97 ? 14.955 13.493 -1.036 1.00 17.95 97 LEU A CA 1
ATOM 1412 C C . LEU A 1 97 ? 14.622 14.845 -1.644 1.00 18.49 97 LEU A C 1
ATOM 1413 O O . LEU A 1 97 ? 15.170 15.217 -2.683 1.00 19.07 97 LEU A O 1
ATOM 1429 N N . SER A 1 98 ? 13.718 15.572 -0.997 1.00 19.97 98 SER A N 1
ATOM 1430 C CA . SER A 1 98 ? 13.366 16.893 -1.480 1.00 20.89 98 SER A CA 1
ATOM 1431 C C . SER A 1 98 ? 14.477 17.888 -1.148 1.00 21.71 98 SER A C 1
ATOM 1432 O O . SER A 1 98 ? 15.191 17.721 -0.158 1.00 22.26 98 SER A O 1
ATOM 1440 N N . PRO A 1 99 ? 14.640 18.938 -1.956 1.00 24.38 99 PRO A N 1
ATOM 1441 C CA . PRO A 1 99 ? 15.563 20.007 -1.555 1.00 24.71 99 PRO A CA 1
ATOM 1442 C C . PRO A 1 99 ? 15.213 20.620 -0.213 1.00 24.22 99 PRO A C 1
ATOM 1443 O O . PRO A 1 99 ? 16.119 21.015 0.531 1.00 24.35 99 PRO A O 1
ATOM 1454 N N . GLU A 1 100 ? 13.921 20.698 0.120 1.00 25.36 100 GLU A N 1
ATOM 1455 C CA . GLU A 1 100 ? 13.500 21.287 1.387 1.00 26.16 100 GLU A CA 1
ATOM 1456 C C . GLU A 1 100 ? 13.939 20.432 2.570 1.00 24.22 100 GLU A C 1
ATOM 1457 O O . GLU A 1 100 ? 14.449 20.956 3.568 1.00 24.49 100 GLU A O 1
ATOM 1469 N N . THR A 1 101 ? 13.754 19.113 2.482 1.00 22.36 101 THR A N 1
ATOM 1470 C CA . THR A 1 101 ? 14.175 18.250 3.577 1.00 22.51 101 THR A CA 1
ATOM 1471 C C . THR A 1 101 ? 15.692 18.220 3.680 1.00 20.39 101 THR A C 1
ATOM 1472 O O . THR A 1 101 ? 16.244 18.170 4.784 1.00 21.08 101 THR A O 1
ATOM 1483 N N . TRP A 1 102 ? 16.380 18.264 2.537 1.00 19.84 102 TRP A N 1
ATOM 1484 C CA . TRP A 1 102 ? 17.832 18.392 2.543 1.00 19.44 102 TRP A CA 1
ATOM 1485 C C . TRP A 1 102 ? 18.279 19.602 3.359 1.00 18.76 102 TRP A C 1
ATOM 1486 O O . TRP A 1 102 ? 19.202 19.510 4.174 1.00 20.56 102 TRP A O 1
ATOM 1507 N N . GLN A 1 103 ? 17.654 20.762 3.133 1.00 20.43 103 GLN A N 1
ATOM 1508 C CA . GLN A 1 103 ? 18.064 21.954 3.868 1.00 22.19 103 GLN A CA 1
ATOM 1509 C C . GLN A 1 103 ? 17.870 21.764 5.367 1.00 21.99 103 GLN A C 1
ATOM 1510 O O . GLN A 1 103 ? 18.675 22.247 6.175 1.00 22.00 103 GLN A O 1
ATOM 1524 N N . HIS A 1 104 ? 16.814 21.051 5.758 1.00 21.19 104 HIS A N 1
ATOM 1525 C CA . HIS A 1 104 ? 16.611 20.736 7.168 1.00 21.76 104 HIS A CA 1
ATOM 1526 C C . HIS A 1 104 ? 17.755 19.886 7.709 1.00 20.24 104 HIS A C 1
ATOM 1527 O O . HIS A 1 104 ? 18.323 20.188 8.765 1.00 20.82 104 HIS A O 1
ATOM 1541 N N . LEU A 1 105 ? 18.104 18.807 7.002 1.00 18.60 105 LEU A N 1
ATOM 1542 C CA . LEU A 1 105 ? 19.180 17.942 7.468 1.00 18.57 105 LEU A CA 1
ATOM 1543 C C . LEU A 1 105 ? 20.504 18.680 7.485 1.00 18.23 105 LEU A C 1
ATOM 1544 O O . LEU A 1 105 ? 21.321 18.488 8.395 1.00 19.29 105 LEU A O 1
ATOM 1560 N N . LYS A 1 106 ? 20.755 19.498 6.464 1.00 18.96 106 LYS A N 1
ATOM 1561 C CA . LYS A 1 106 ? 21.993 20.267 6.436 1.00 19.87 106 LYS A CA 1
ATOM 1562 C C . LYS A 1 106 ? 22.056 21.210 7.627 1.00 19.70 106 LYS A C 1
ATOM 1563 O O . LYS A 1 106 ? 23.109 21.364 8.252 1.00 20.96 106 LYS A O 1
ATOM 1582 N N . GLY A 1 107 ? 20.925 21.833 7.967 1.00 20.31 107 GLY A N 1
ATOM 1583 C CA . GLY A 1 107 ? 20.886 22.702 9.131 1.00 21.53 107 GLY A CA 1
ATOM 1584 C C . GLY A 1 107 ? 21.198 21.973 10.424 1.00 20.92 107 GLY A C 1
ATOM 1585 O O . GLY A 1 107 ? 21.880 22.509 11.302 1.00 23.21 107 GLY A O 1
ATOM 1589 N N . LEU A 1 108 ? 20.696 20.744 10.566 1.00 21.37 108 LEU A N 1
ATOM 1590 C CA . LEU A 1 108 ? 20.999 19.960 11.760 1.00 19.90 108 LEU A CA 1
ATOM 1591 C C . LEU A 1 108 ? 22.496 19.737 11.892 1.00 18.91 108 LEU A C 1
ATOM 1592 O O . LEU A 1 108 ? 23.068 19.922 12.971 1.00 19.87 108 LEU A O 1
ATOM 1608 N N . VAL A 1 109 ? 23.144 19.329 10.798 1.00 18.34 109 VAL A N 1
ATOM 1609 C CA . VAL A 1 109 ? 24.565 18.996 10.849 1.00 18.57 109 VAL A CA 1
ATOM 1610 C C . VAL A 1 109 ? 25.405 20.249 11.042 1.00 18.81 109 VAL A C 1
ATOM 1611 O O . VAL A 1 109 ? 26.336 20.266 11.854 1.00 20.35 109 VAL A O 1
ATOM 1624 N N . THR A 1 110 ? 25.111 21.310 10.285 1.00 20.00 110 THR A N 1
ATOM 1625 C CA . THR A 1 110 ? 25.921 22.517 10.407 1.00 20.95 110 THR A CA 1
ATOM 1626 C C . THR A 1 110 ? 25.752 23.168 11.773 1.00 22.31 110 THR A C 1
ATOM 1627 O O . THR A 1 110 ? 26.718 23.715 12.316 1.00 22.55 110 THR A O 1
ATOM 1638 N N . ARG A 1 111 ? 24.553 23.106 12.356 1.00 21.91 111 ARG A N 1
ATOM 1639 C CA . ARG A 1 111 ? 24.389 23.600 13.718 1.00 22.95 111 ARG A CA 1
ATOM 1640 C C . ARG A 1 111 ? 25.163 22.741 14.715 1.00 21.16 111 ARG A C 1
ATOM 1641 O O . ARG A 1 111 ? 25.768 23.267 15.657 1.00 22.81 111 ARG A O 1
ATOM 1651 N N . GLN A 1 112 ? 25.182 21.421 14.509 1.00 20.35 112 GLN A N 1
ATOM 1652 C CA . GLN A 1 112 ? 25.948 20.544 15.392 1.00 20.36 112 GLN A CA 1
ATOM 1653 C C . GLN A 1 112 ? 27.435 20.882 15.357 1.00 21.06 112 GLN A C 1
ATOM 1654 O O . GLN A 1 112 ? 28.100 20.896 16.399 1.00 22.74 112 GLN A O 1
ATOM 1668 N N . LEU A 1 113 ? 27.980 21.146 14.168 1.00 19.89 113 LEU A N 1
ATOM 1669 C CA . LEU A 1 113 ? 29.407 21.412 14.025 1.00 19.96 113 LEU A CA 1
ATOM 1670 C C . LEU A 1 113 ? 29.774 22.858 14.322 1.00 20.63 113 LEU A C 1
ATOM 1671 O O . LEU A 1 113 ? 30.963 23.162 14.481 1.00 22.46 113 LEU A O 1
ATOM 1687 N N . SER A 1 114 ? 28.794 23.749 14.410 1.00 22.24 114 SER A N 1
ATOM 1688 C CA . SER A 1 114 ? 29.072 25.140 14.732 1.00 24.02 114 SER A CA 1
ATOM 1689 C C . SER A 1 114 ? 29.517 25.272 16.184 1.00 24.94 114 SER A C 1
ATOM 1690 O O . SER A 1 114 ? 29.033 24.560 17.067 1.00 26.52 114 SER A O 1
ATOM 1698 N N . GLY A 1 115 ? 30.453 26.185 16.430 1.00 26.33 115 GLY A N 1
ATOM 1699 C CA . GLY A 1 115 ? 30.940 26.408 17.776 1.00 28.28 115 GLY A CA 1
ATOM 1700 C C . GLY A 1 115 ? 31.874 25.342 18.293 1.00 28.48 115 GLY A C 1
ATOM 1701 O O . GLY A 1 115 ? 32.202 25.352 19.486 1.00 30.81 115 GLY A O 1
ATOM 1705 N N . LYS A 1 116 ? 32.313 24.427 17.438 1.00 25.18 116 LYS A N 1
ATOM 1706 C CA . LYS A 1 116 ? 33.157 23.313 17.833 1.00 23.26 116 LYS A CA 1
ATOM 1707 C C . LYS A 1 116 ? 34.564 23.503 17.288 1.00 22.02 116 LYS A C 1
ATOM 1708 O O . LYS A 1 116 ? 34.790 24.228 16.317 1.00 22.37 116 LYS A O 1
ATOM 1727 N N . ARG A 1 117 ? 35.512 22.836 17.938 1.00 21.91 117 ARG A N 1
ATOM 1728 C CA . ARG A 1 117 ? 36.814 22.594 17.336 1.00 21.37 117 ARG A CA 1
ATOM 1729 C C . ARG A 1 117 ? 36.644 21.523 16.264 1.00 19.29 117 ARG A C 1
ATOM 1730 O O . ARG A 1 117 ? 36.104 20.444 16.537 1.00 20.26 117 ARG A O 1
ATOM 1751 N N . LEU A 1 118 ? 37.055 21.822 15.037 1.00 17.90 118 LEU A N 1
ATOM 1752 C CA . LEU A 1 118 ? 36.781 20.939 13.909 1.00 17.03 118 LEU A CA 1
ATOM 1753 C C . LEU A 1 118 ? 38.064 20.420 13.286 1.00 16.74 118 LEU A C 1
ATOM 1754 O O . LEU A 1 118 ? 39.064 21.135 13.197 1.00 18.67 118 LEU A O 1
ATOM 1770 N N . PHE A 1 119 ? 38.013 19.165 12.865 1.00 15.97 119 PHE A N 1
ATOM 1771 C CA . PHE A 1 119 ? 39.058 18.551 12.065 1.00 15.56 119 PHE A CA 1
ATOM 1772 C C . PHE A 1 119 ? 38.617 18.601 10.613 1.00 16.48 119 PHE A C 1
ATOM 1773 O O . PHE A 1 119 ? 37.459 18.306 10.303 1.00 16.74 119 PHE A O 1
ATOM 1790 N N . VAL A 1 120 ? 39.529 18.998 9.734 1.00 15.96 120 VAL A N 1
ATOM 1791 C CA . VAL A 1 120 ? 39.256 19.068 8.307 1.00 15.64 120 VAL A CA 1
ATOM 1792 C C . VAL A 1 120 ? 40.342 18.278 7.600 1.00 15.49 120 VAL A C 1
ATOM 1793 O O . VAL A 1 120 ? 41.533 18.549 7.793 1.00 16.18 120 VAL A O 1
ATOM 1806 N N . VAL A 1 121 ? 39.933 17.289 6.806 1.00 14.18 121 VAL A N 1
ATOM 1807 C CA . VAL A 1 121 ? 40.855 16.444 6.051 1.00 13.95 121 VAL A CA 1
ATOM 1808 C C . VAL A 1 121 ? 40.535 16.614 4.575 1.00 12.56 121 VAL A C 1
ATOM 1809 O O . VAL A 1 121 ? 39.409 16.338 4.141 1.00 14.01 121 VAL A O 1
ATOM 1822 N N . ASP A 1 122 ? 41.520 17.071 3.810 1.00 14.31 122 ASP A N 1
ATOM 1823 C CA . ASP A 1 122 ? 41.430 17.111 2.361 1.00 14.74 122 ASP A CA 1
ATOM 1824 C C . ASP A 1 122 ? 42.102 15.863 1.809 1.00 14.02 122 ASP A C 1
ATOM 1825 O O . ASP A 1 122 ? 43.180 15.479 2.269 1.00 14.57 122 ASP A O 1
ATOM 1834 N N . ALA A 1 123 ? 41.454 15.217 0.847 1.00 14.01 123 ALA A N 1
ATOM 1835 C CA . ALA A 1 123 ? 41.940 13.943 0.344 1.00 12.55 123 ALA A CA 1
ATOM 1836 C C . ALA A 1 123 ? 41.412 13.730 -1.064 1.00 13.40 123 ALA A C 1
ATOM 1837 O O . ALA A 1 123 ? 40.537 14.458 -1.539 1.00 14.67 123 ALA A O 1
ATOM 1844 N N . PHE A 1 124 ? 41.937 12.695 -1.721 1.00 13.14 124 PHE A N 1
ATOM 1845 C CA . PHE A 1 124 ? 41.463 12.301 -3.038 1.00 13.34 124 PHE A CA 1
ATOM 1846 C C . PHE A 1 124 ? 40.752 10.956 -2.980 1.00 13.52 124 PHE A C 1
ATOM 1847 O O . PHE A 1 124 ? 41.127 10.059 -2.217 1.00 13.28 124 PHE A O 1
ATOM 1864 N N . CYS A 1 125 ? 39.735 10.823 -3.824 1.00 12.89 125 CYS A N 1
ATOM 1865 C CA . CYS A 1 125 ? 39.099 9.548 -4.117 1.00 13.35 125 CYS A CA 1
ATOM 1866 C C . CYS A 1 125 ? 39.405 9.263 -5.581 1.00 13.18 125 CYS A C 1
ATOM 1867 O O . CYS A 1 125 ? 38.900 9.955 -6.469 1.00 13.95 125 CYS A O 1
ATOM 1875 N N . GLY A 1 126 ? 40.275 8.287 -5.824 1.00 12.68 126 GLY A N 1
ATOM 1876 C CA . GLY A 1 126 ? 40.712 7.963 -7.180 1.00 14.06 126 GLY A CA 1
ATOM 1877 C C . GLY A 1 126 ? 42.204 8.193 -7.301 1.00 13.98 126 GLY A C 1
ATOM 1878 O O . GLY A 1 126 ? 42.723 9.263 -6.994 1.00 15.33 126 GLY A O 1
ATOM 1882 N N . ALA A 1 127 ? 42.909 7.154 -7.755 1.00 13.92 127 ALA A N 1
ATOM 1883 C CA . ALA A 1 127 ? 44.362 7.226 -7.871 1.00 15.88 127 ALA A CA 1
ATOM 1884 C C . ALA A 1 127 ? 44.832 8.099 -9.025 1.00 16.87 127 ALA A C 1
ATOM 1885 O O . ALA A 1 127 ? 46.004 8.494 -9.036 1.00 17.52 127 ALA A O 1
ATOM 1892 N N . ASN A 1 128 ? 43.960 8.407 -9.995 1.00 15.97 128 ASN A N 1
ATOM 1893 C CA . ASN A 1 128 ? 44.383 9.108 -11.203 1.00 17.55 128 ASN A CA 1
ATOM 1894 C C . ASN A 1 128 ? 43.919 10.555 -11.185 1.00 17.87 128 ASN A C 1
ATOM 1895 O O . ASN A 1 128 ? 42.730 10.812 -10.980 1.00 17.88 128 ASN A O 1
ATOM 1906 N N . PRO A 1 129 ? 44.810 11.521 -11.421 1.00 19.56 129 PRO A N 1
ATOM 1907 C CA . PRO A 1 129 ? 44.378 12.930 -11.394 1.00 21.29 129 PRO A CA 1
ATOM 1908 C C . PRO A 1 129 ? 43.213 13.256 -12.318 1.00 22.69 129 PRO A C 1
ATOM 1909 O O . PRO A 1 129 ? 42.367 14.087 -11.959 1.00 23.58 129 PRO A O 1
ATOM 1920 N N . ASP A 1 130 ? 43.129 12.619 -13.489 1.00 22.70 130 ASP A N 1
ATOM 1921 C CA . ASP A 1 130 ? 42.132 13.015 -14.479 1.00 25.11 130 ASP A CA 1
ATOM 1922 C C . ASP A 1 130 ? 40.706 12.624 -14.096 1.00 22.89 130 ASP A C 1
ATOM 1923 O O . ASP A 1 130 ? 39.758 13.200 -14.641 1.00 25.74 130 ASP A O 1
ATOM 1930 N N . THR A 1 131 ? 40.522 11.670 -13.180 1.00 19.57 131 THR A N 1
ATOM 1931 C CA . THR A 1 131 ? 39.184 11.227 -12.810 1.00 18.49 131 THR A CA 1
ATOM 1932 C C . THR A 1 131 ? 38.924 11.232 -11.311 1.00 16.70 131 THR A C 1
ATOM 1933 O O . THR A 1 131 ? 37.835 10.829 -10.890 1.00 19.86 131 THR A O 1
ATOM 1944 N N . ARG A 1 132 ? 39.871 11.681 -10.497 1.00 17.21 132 ARG A N 1
ATOM 1945 C CA . ARG A 1 132 ? 39.697 11.636 -9.054 1.00 16.43 132 ARG A CA 1
ATOM 1946 C C . ARG A 1 132 ? 38.814 12.781 -8.572 1.00 17.86 132 ARG A C 1
ATOM 1947 O O . ARG A 1 132 ? 38.728 13.846 -9.194 1.00 20.39 132 ARG A O 1
ATOM 1968 N N . LEU A 1 133 ? 38.143 12.543 -7.454 1.00 15.68 133 LEU A N 1
ATOM 1969 C CA . LEU A 1 133 ? 37.432 13.585 -6.736 1.00 15.78 133 LEU A CA 1
ATOM 1970 C C . LEU A 1 133 ? 38.323 14.132 -5.634 1.00 15.03 133 LEU A C 1
ATOM 1971 O O . LEU A 1 133 ? 38.994 13.373 -4.926 1.00 15.38 133 LEU A O 1
ATOM 1987 N N . SER A 1 134 ? 38.340 15.453 -5.511 1.00 14.48 134 SER A N 1
ATOM 1988 C CA . SER A 1 134 ? 38.922 16.119 -4.355 1.00 14.61 134 SER A CA 1
ATOM 1989 C C . SER A 1 134 ? 37.824 16.233 -3.303 1.00 15.49 134 SER A C 1
ATOM 1990 O O . SER A 1 134 ? 36.775 16.832 -3.564 1.00 17.51 134 SER A O 1
ATOM 1998 N N . VAL A 1 135 ? 38.042 15.632 -2.135 1.00 14.53 135 VAL A N 1
ATOM 1999 C CA . VAL A 1 135 ? 37.020 15.568 -1.096 1.00 14.54 135 VAL A CA 1
ATOM 2000 C C . VAL A 1 135 ? 37.531 16.261 0.157 1.00 13.89 135 VAL A C 1
ATOM 2001 O O . VAL A 1 135 ? 38.667 16.031 0.584 1.00 14.64 135 VAL A O 1
ATOM 2014 N N . ARG A 1 136 ? 36.681 17.092 0.751 1.00 14.10 136 ARG A N 1
ATOM 2015 C CA . ARG A 1 136 ? 36.970 17.748 2.018 1.00 14.21 136 ARG A CA 1
ATOM 2016 C C . ARG A 1 136 ? 36.030 17.183 3.074 1.00 14.65 136 ARG A C 1
ATOM 2017 O O . ARG A 1 136 ? 34.807 17.265 2.927 1.00 15.20 136 ARG A O 1
ATOM 2038 N N . PHE A 1 137 ? 36.607 16.597 4.120 1.00 14.21 137 PHE A N 1
ATOM 2039 C CA . PHE A 1 137 ? 35.867 15.964 5.202 1.00 14.72 137 PHE A CA 1
ATOM 2040 C C . PHE A 1 137 ? 35.938 16.850 6.438 1.00 14.84 137 PHE A C 1
ATOM 2041 O O . PHE A 1 137 ? 37.009 17.355 6.782 1.00 14.77 137 PHE A O 1
ATOM 2058 N N . ILE A 1 138 ? 34.807 17.007 7.120 1.00 14.47 138 ILE A N 1
ATOM 2059 C CA . ILE A 1 138 ? 34.708 17.856 8.300 1.00 14.42 138 ILE A CA 1
ATOM 2060 C C . ILE A 1 138 ? 34.088 17.041 9.426 1.00 14.91 138 ILE A C 1
ATOM 2061 O O . ILE A 1 138 ? 33.013 16.456 9.250 1.00 15.13 138 ILE A O 1
ATOM 2077 N N A THR A 1 139 ? 34.765 17.004 10.579 0.70 14.85 139 THR A N 1
ATOM 2078 N N B THR A 1 139 ? 34.755 17.011 10.578 0.30 15.04 139 THR A N 1
ATOM 2079 C CA A THR A 1 139 ? 34.312 16.253 11.744 0.70 14.68 139 THR A CA 1
ATOM 2080 C CA B THR A 1 139 ? 34.255 16.290 11.738 0.30 15.30 139 THR A CA 1
ATOM 2081 C C A THR A 1 139 ? 34.645 17.034 13.005 0.70 15.24 139 THR A C 1
ATOM 2082 C C B THR A 1 139 ? 34.619 17.056 12.998 0.30 15.97 139 THR A C 1
ATOM 2083 O O A THR A 1 139 ? 35.514 17.907 13.006 0.70 15.88 139 THR A O 1
ATOM 2084 O O B THR A 1 139 ? 35.463 17.955 12.987 0.30 16.94 139 THR A O 1
ATOM 2105 N N . GLU A 1 140 ? 33.968 16.685 14.098 1.00 15.54 140 GLU A N 1
ATOM 2106 C CA . GLU A 1 140 ? 34.328 17.186 15.418 1.00 16.51 140 GLU A CA 1
ATOM 2107 C C . GLU A 1 140 ? 35.002 16.109 16.260 1.00 15.95 140 GLU A C 1
ATOM 2108 O O . GLU A 1 140 ? 35.276 16.339 17.440 1.00 18.82 140 GLU A O 1
ATOM 2120 N N . VAL A 1 141 ? 35.291 14.948 15.672 1.00 15.37 141 VAL A N 1
ATOM 2121 C CA . VAL A 1 141 ? 35.845 13.802 16.383 1.00 15.55 141 VAL A CA 1
ATOM 2122 C C . VAL A 1 141 ? 37.144 13.397 15.696 1.00 13.85 141 VAL A C 1
ATOM 2123 O O . VAL A 1 141 ? 37.155 13.114 14.491 1.00 14.59 141 VAL A O 1
ATOM 2136 N N . ALA A 1 142 ? 38.234 13.351 16.465 1.00 14.37 142 ALA A N 1
ATOM 2137 C CA . ALA A 1 142 ? 39.540 13.067 15.876 1.00 14.12 142 ALA A CA 1
ATOM 2138 C C . ALA A 1 142 ? 39.563 11.715 15.169 1.00 13.81 142 ALA A C 1
ATOM 2139 O O . ALA A 1 142 ? 40.127 11.592 14.077 1.00 14.29 142 ALA A O 1
ATOM 2146 N N . TRP A 1 143 ? 38.963 10.683 15.767 1.00 13.29 143 TRP A N 1
ATOM 2147 C CA . TRP A 1 143 ? 39.066 9.368 15.141 1.00 11.97 143 TRP A CA 1
ATOM 2148 C C . TRP A 1 143 ? 38.331 9.304 13.814 1.00 12.29 143 TRP A C 1
ATOM 2149 O O . TRP A 1 143 ? 38.717 8.524 12.937 1.00 12.29 143 TRP A O 1
ATOM 2170 N N . GLN A 1 144 ? 37.291 10.119 13.634 1.00 12.08 144 GLN A N 1
ATOM 2171 C CA . GLN A 1 144 ? 36.622 10.157 12.339 1.00 11.68 144 GLN A CA 1
ATOM 2172 C C . GLN A 1 144 ? 37.527 10.780 11.283 1.00 11.79 144 GLN A C 1
ATOM 2173 O O . GLN A 1 144 ? 37.559 10.325 10.135 1.00 12.89 144 GLN A O 1
ATOM 2187 N N . ALA A 1 145 ? 38.256 11.833 11.656 1.00 12.34 145 ALA A N 1
ATOM 2188 C CA . ALA A 1 145 ? 39.248 12.401 10.754 1.00 12.72 145 ALA A CA 1
ATOM 2189 C C . ALA A 1 145 ? 40.331 11.381 10.427 1.00 12.36 145 ALA A C 1
ATOM 2190 O O . ALA A 1 145 ? 40.783 11.287 9.282 1.00 12.74 145 ALA A O 1
ATOM 2197 N N . HIS A 1 146 ? 40.753 10.604 11.425 1.00 12.50 146 HIS A N 1
ATOM 2198 C CA . HIS A 1 146 ? 41.729 9.542 11.209 1.00 12.29 146 HIS A CA 1
ATOM 2199 C C . HIS A 1 146 ? 41.200 8.515 10.215 1.00 12.42 146 HIS A C 1
ATOM 2200 O O . HIS A 1 146 ? 41.926 8.077 9.313 1.00 12.48 146 HIS A O 1
ATOM 2215 N N . PHE A 1 147 ? 39.937 8.117 10.362 1.00 11.81 147 PHE A N 1
ATOM 2216 C CA . PHE A 1 147 ? 39.367 7.145 9.439 1.00 11.57 147 PHE A CA 1
ATOM 2217 C C . PHE A 1 147 ? 39.526 7.611 7.995 1.00 11.39 147 PHE A C 1
ATOM 2218 O O . PHE A 1 147 ? 39.961 6.850 7.123 1.00 12.21 147 PHE A O 1
ATOM 2235 N N . VAL A 1 148 ? 39.171 8.868 7.723 1.00 11.80 148 VAL A N 1
ATOM 2236 C CA . VAL A 1 148 ? 39.235 9.339 6.343 1.00 11.66 148 VAL A CA 1
ATOM 2237 C C . VAL A 1 148 ? 40.677 9.588 5.911 1.00 10.98 148 VAL A C 1
ATOM 2238 O O . VAL A 1 148 ? 41.004 9.447 4.727 1.00 12.18 148 VAL A O 1
ATOM 2251 N N . LYS A 1 149 ? 41.568 9.912 6.849 1.00 11.96 149 LYS A N 1
ATOM 2252 C CA . LYS A 1 149 ? 42.984 9.989 6.499 1.00 11.91 149 LYS A CA 1
ATOM 2253 C C . LYS A 1 149 ? 43.494 8.629 6.037 1.00 12.03 149 LYS A C 1
ATOM 2254 O O . LYS A 1 149 ? 44.259 8.538 5.068 1.00 12.72 149 LYS A O 1
ATOM 2273 N N . ASN A 1 150 ? 43.060 7.558 6.712 1.00 11.89 150 ASN A N 1
ATOM 2274 C CA . ASN A 1 150 ? 43.443 6.204 6.326 1.00 11.30 150 ASN A CA 1
ATOM 2275 C C . ASN A 1 150 ? 42.848 5.813 4.983 1.00 11.50 150 ASN A C 1
ATOM 2276 O O . ASN A 1 150 ? 43.533 5.208 4.144 1.00 11.82 150 ASN A O 1
ATOM 2287 N N . MET A 1 151 ? 41.559 6.108 4.779 1.00 11.09 151 MET A N 1
ATOM 2288 C CA . MET A 1 151 ? 40.811 5.458 3.710 1.00 11.07 151 MET A CA 1
ATOM 2289 C C . MET A 1 151 ? 40.872 6.183 2.386 1.00 10.96 151 MET A C 1
ATOM 2290 O O . MET A 1 151 ? 40.673 5.544 1.348 1.00 11.71 151 MET A O 1
ATOM 2304 N N . PHE A 1 152 ? 41.154 7.479 2.385 1.00 11.82 152 PHE A N 1
ATOM 2305 C CA . PHE A 1 152 ? 41.297 8.213 1.141 1.00 11.64 152 PHE A CA 1
ATOM 2306 C C . PHE A 1 152 ? 42.770 8.477 0.857 1.00 12.83 152 PHE A C 1
ATOM 2307 O O . PHE A 1 152 ? 43.648 8.169 1.662 1.00 14.05 152 PHE A O 1
ATOM 2324 N N . ILE A 1 153 ? 43.040 8.982 -0.337 1.00 12.62 153 ILE A N 1
ATOM 2325 C CA . ILE A 1 153 ? 44.417 9.184 -0.768 1.00 13.99 153 ILE A CA 1
ATOM 2326 C C . ILE A 1 153 ? 44.926 10.494 -0.181 1.00 13.90 153 ILE A C 1
ATOM 2327 O O . ILE A 1 153 ? 44.271 11.537 -0.297 1.00 14.95 153 ILE A O 1
ATOM 2343 N N . ARG A 1 154 ? 46.089 10.430 0.470 1.00 13.76 154 ARG A N 1
ATOM 2344 C CA . ARG A 1 154 ? 46.598 11.524 1.286 1.00 14.62 154 ARG A CA 1
ATOM 2345 C C . ARG A 1 154 ? 47.410 12.464 0.403 1.00 14.76 154 ARG A C 1
ATOM 2346 O O . ARG A 1 154 ? 48.446 12.046 -0.134 1.00 16.87 154 ARG A O 1
ATOM 2367 N N . PRO A 1 155 ? 46.988 13.713 0.202 1.00 15.52 155 PRO A N 1
ATOM 2368 C CA . PRO A 1 155 ? 47.700 14.579 -0.744 1.00 17.38 155 PRO A CA 1
ATOM 2369 C C . PRO A 1 155 ? 49.029 15.072 -0.196 1.00 19.99 155 PRO A C 1
ATOM 2370 O O . PRO A 1 155 ? 49.242 15.194 1.012 1.00 21.96 155 PRO A O 1
ATOM 2381 N N . SER A 1 156 ? 49.923 15.386 -1.125 1.00 21.87 156 SER A N 1
ATOM 2382 C CA . SER A 1 156 ? 51.175 16.028 -0.771 1.00 25.11 156 SER A CA 1
ATOM 2383 C C . SER A 1 156 ? 50.924 17.490 -0.401 1.00 25.68 156 SER A C 1
ATOM 2384 O O . SER A 1 156 ? 49.859 18.052 -0.659 1.00 25.16 156 SER A O 1
ATOM 2392 N N . ASP A 1 157 ? 51.929 18.120 0.210 1.00 28.41 157 ASP A N 1
ATOM 2393 C CA . ASP A 1 157 ? 51.801 19.537 0.533 1.00 30.15 157 ASP A CA 1
ATOM 2394 C C . ASP A 1 157 ? 51.566 20.364 -0.725 1.00 30.03 157 ASP A C 1
ATOM 2395 O O . ASP A 1 157 ? 50.756 21.299 -0.720 1.00 29.55 157 ASP A O 1
ATOM 2404 N N . GLU A 1 158 ? 52.259 20.031 -1.816 1.00 30.87 158 GLU A N 1
ATOM 2405 C CA . GLU A 1 158 ? 52.052 20.749 -3.070 1.00 32.50 158 GLU A CA 1
ATOM 2406 C C . GLU A 1 158 ? 50.620 20.590 -3.563 1.00 31.00 158 GLU A C 1
ATOM 2407 O O . GLU A 1 158 ? 50.016 21.546 -4.063 1.00 33.47 158 GLU A O 1
ATOM 2411 N N . GLU A 1 159 ? 50.053 19.390 -3.426 1.00 27.26 159 GLU A N 1
ATOM 2412 C CA . GLU A 1 159 ? 48.674 19.182 -3.850 1.00 26.18 159 GLU A CA 1
ATOM 2413 C C . GLU A 1 159 ? 47.689 19.893 -2.930 1.00 27.21 159 GLU A C 1
ATOM 2414 O O . GLU A 1 159 ? 46.650 20.377 -3.392 1.00 28.48 159 GLU A O 1
ATOM 2426 N N . LEU A 1 160 ? 47.993 19.974 -1.633 1.00 25.84 160 LEU A N 1
ATOM 2427 C CA . LEU A 1 160 ? 47.122 20.714 -0.729 1.00 25.69 160 LEU A CA 1
ATOM 2428 C C . LEU A 1 160 ? 47.151 22.205 -1.026 1.00 27.95 160 LEU A C 1
ATOM 2429 O O . LEU A 1 160 ? 46.141 22.892 -0.832 1.00 29.67 160 LEU A O 1
ATOM 2445 N N . ALA A 1 161 ? 48.287 22.721 -1.502 1.00 29.77 161 ALA A N 1
ATOM 2446 C CA . ALA A 1 161 ? 48.382 24.146 -1.795 1.00 31.72 161 ALA A CA 1
ATOM 2447 C C . ALA A 1 161 ? 47.351 24.577 -2.829 1.00 33.74 161 ALA A C 1
ATOM 2448 O O . ALA A 1 161 ? 46.833 25.697 -2.756 1.00 37.16 161 ALA A O 1
ATOM 2455 N N . GLY A 1 162 ? 47.039 23.712 -3.792 1.00 32.19 162 GLY A N 1
ATOM 2456 C CA . GLY A 1 162 ? 46.087 24.050 -4.832 1.00 32.14 162 GLY A CA 1
ATOM 2457 C C . GLY A 1 162 ? 44.771 23.308 -4.712 1.00 30.91 162 GLY A C 1
ATOM 2458 O O . GLY A 1 162 ? 44.009 23.230 -5.679 1.00 32.90 162 GLY A O 1
ATOM 2462 N N . PHE A 1 163 ? 44.481 22.775 -3.528 1.00 28.18 163 PHE A N 1
ATOM 2463 C CA . PHE A 1 163 ? 43.327 21.902 -3.354 1.00 24.21 163 PHE A CA 1
ATOM 2464 C C . PHE A 1 163 ? 42.025 22.675 -3.537 1.00 23.84 163 PHE A C 1
ATOM 2465 O O . PHE A 1 163 ? 41.821 23.730 -2.929 1.00 25.80 163 PHE A O 1
ATOM 2482 N N . LYS A 1 164 ? 41.143 22.137 -4.371 1.00 22.73 164 LYS A N 1
ATOM 2483 C CA . LYS A 1 164 ? 39.812 22.699 -4.598 1.00 23.44 164 LYS A CA 1
ATOM 2484 C C . LYS A 1 164 ? 38.807 21.567 -4.448 1.00 21.21 164 LYS A C 1
ATOM 2485 O O . LYS A 1 164 ? 38.730 20.697 -5.338 1.00 22.20 164 LYS A O 1
ATOM 2489 N N . PRO A 1 165 ? 38.030 21.519 -3.366 1.00 20.23 165 PRO A N 1
ATOM 2490 C CA . PRO A 1 165 ? 37.127 20.378 -3.170 1.00 19.67 165 PRO A CA 1
ATOM 2491 C C . PRO A 1 165 ? 36.066 20.283 -4.256 1.00 18.92 165 PRO A C 1
ATOM 2492 O O . PRO A 1 165 ? 35.475 21.285 -4.667 1.00 21.62 165 PRO A O 1
ATOM 2503 N N . ASP A 1 166 ? 35.833 19.053 -4.716 1.00 17.95 166 ASP A N 1
ATOM 2504 C CA . ASP A 1 166 ? 34.680 18.715 -5.541 1.00 18.22 166 ASP A CA 1
ATOM 2505 C C . ASP A 1 166 ? 33.475 18.317 -4.707 1.00 18.94 166 ASP A C 1
ATOM 2506 O O . ASP A 1 166 ? 32.335 18.502 -5.145 1.00 23.22 166 ASP A O 1
ATOM 2515 N N . PHE A 1 167 ? 33.708 17.760 -3.523 1.00 17.19 167 PHE A N 1
ATOM 2516 C CA . PHE A 1 167 ? 32.650 17.305 -2.636 1.00 16.13 167 PHE A CA 1
ATOM 2517 C C . PHE A 1 167 ? 33.054 17.619 -1.209 1.00 15.35 167 PHE A C 1
ATOM 2518 O O . PHE A 1 167 ? 34.239 17.581 -0.863 1.00 15.84 167 PHE A O 1
ATOM 2535 N N . ILE A 1 168 ? 32.056 17.926 -0.385 1.00 15.94 168 ILE A N 1
ATOM 2536 C CA . ILE A 1 168 ? 32.237 18.112 1.050 1.00 16.03 168 ILE A CA 1
ATOM 2537 C C . ILE A 1 168 ? 31.499 16.988 1.750 1.00 15.39 168 ILE A C 1
ATOM 2538 O O . ILE A 1 168 ? 30.342 16.704 1.421 1.00 16.62 168 ILE A O 1
ATOM 2554 N N . VAL A 1 169 ? 32.157 16.359 2.720 1.00 13.98 169 VAL A N 1
ATOM 2555 C CA . VAL A 1 169 ? 31.540 15.340 3.558 1.00 14.82 169 VAL A CA 1
ATOM 2556 C C . VAL A 1 169 ? 31.539 15.863 4.988 1.00 14.78 169 VAL A C 1
ATOM 2557 O O . VAL A 1 169 ? 32.605 16.100 5.567 1.00 15.04 169 VAL A O 1
ATOM 2570 N N . MET A 1 170 ? 30.346 16.052 5.550 1.00 15.08 170 MET A N 1
ATOM 2571 C CA . MET A 1 170 ? 30.193 16.576 6.902 1.00 15.47 170 MET A CA 1
ATOM 2572 C C . MET A 1 170 ? 29.673 15.469 7.799 1.00 14.52 170 MET A C 1
ATOM 2573 O O . MET A 1 170 ? 28.569 14.953 7.584 1.00 16.34 170 MET A O 1
ATOM 2587 N N . ASN A 1 171 ? 30.467 15.096 8.793 1.00 15.21 171 ASN A N 1
ATOM 2588 C CA . ASN A 1 171 ? 30.073 14.054 9.732 1.00 14.39 171 ASN A CA 1
ATOM 2589 C C . ASN A 1 171 ? 29.461 14.717 10.957 1.00 15.66 171 ASN A C 1
ATOM 2590 O O . ASN A 1 171 ? 30.170 15.336 11.758 1.00 16.52 171 ASN A O 1
ATOM 2601 N N . GLY A 1 172 ? 28.145 14.600 11.086 1.00 16.42 172 GLY A N 1
ATOM 2602 C CA . GLY A 1 172 ? 27.445 15.060 12.267 1.00 17.16 172 GLY A CA 1
ATOM 2603 C C . GLY A 1 172 ? 26.820 13.912 13.029 1.00 17.24 172 GLY A C 1
ATOM 2604 O O . GLY A 1 172 ? 25.650 13.973 13.407 1.00 18.04 172 GLY A O 1
ATOM 2608 N N . ALA A 1 173 ? 27.599 12.861 13.282 1.00 16.35 173 ALA A N 1
ATOM 2609 C CA . ALA A 1 173 ? 27.064 11.693 13.975 1.00 16.67 173 ALA A CA 1
ATOM 2610 C C . ALA A 1 173 ? 26.420 12.055 15.308 1.00 16.08 173 ALA A C 1
ATOM 2611 O O . ALA A 1 173 ? 25.511 11.357 15.763 1.00 17.78 173 ALA A O 1
ATOM 2618 N N . LYS A 1 174 ? 26.875 13.130 15.953 1.00 16.73 174 LYS A N 1
ATOM 2619 C CA . LYS A 1 174 ? 26.334 13.490 17.259 1.00 18.24 174 LYS A CA 1
ATOM 2620 C C . LYS A 1 174 ? 24.935 14.077 17.193 1.00 20.04 174 LYS A C 1
ATOM 2621 O O . LYS A 1 174 ? 24.297 14.214 18.244 1.00 23.05 174 LYS A O 1
ATOM 2640 N N . CYS A 1 175 ? 24.442 14.437 16.017 1.00 18.86 175 CYS A N 1
ATOM 2641 C CA . CYS A 1 175 ? 23.100 14.981 15.903 1.00 18.37 175 CYS A CA 1
ATOM 2642 C C . CYS A 1 175 ? 22.165 13.958 15.274 1.00 19.76 175 CYS A C 1
ATOM 2643 O O . CYS A 1 175 ? 22.589 13.008 14.611 1.00 20.02 175 CYS A O 1
ATOM 2651 N N . THR A 1 176 ? 20.876 14.158 15.518 1.00 20.03 176 THR A N 1
ATOM 2652 C CA . THR A 1 176 ? 19.823 13.362 14.910 1.00 20.67 176 THR A CA 1
ATOM 2653 C C . THR A 1 176 ? 18.724 14.297 14.430 1.00 20.69 176 THR A C 1
ATOM 2654 O O . THR A 1 176 ? 18.731 15.499 14.716 1.00 21.44 176 THR A O 1
ATOM 2665 N N . ASN A 1 177 ? 17.768 13.731 13.695 1.00 20.06 177 ASN A N 1
ATOM 2666 C CA . ASN A 1 177 ? 16.673 14.498 13.109 1.00 20.31 177 ASN A CA 1
ATOM 2667 C C . ASN A 1 177 ? 15.376 14.207 13.853 1.00 22.03 177 ASN A C 1
ATOM 2668 O O . ASN A 1 177 ? 14.724 13.186 13.587 1.00 23.70 177 ASN A O 1
ATOM 2679 N N . PRO A 1 178 ? 14.949 15.069 14.778 1.00 23.69 178 PRO A N 1
ATOM 2680 C CA . PRO A 1 178 ? 13.719 14.783 15.532 1.00 25.02 178 PRO A CA 1
ATOM 2681 C C . PRO A 1 178 ? 12.456 14.819 14.691 1.00 26.03 178 PRO A C 1
ATOM 2682 O O . PRO A 1 178 ? 11.423 14.304 15.140 1.00 28.03 178 PRO A O 1
ATOM 2693 N N . GLN A 1 179 ? 12.499 15.416 13.503 1.00 25.44 179 GLN A N 1
ATOM 2694 C CA . GLN A 1 179 ? 11.329 15.561 12.648 1.00 26.47 179 GLN A CA 1
ATOM 2695 C C . GLN A 1 179 ? 11.190 14.427 11.637 1.00 24.60 179 GLN A C 1
ATOM 2696 O O . GLN A 1 179 ? 10.384 14.534 10.707 1.00 26.08 179 GLN A O 1
ATOM 2710 N N . TRP A 1 180 ? 11.938 13.337 11.812 1.00 22.95 180 TRP A N 1
ATOM 2711 C CA . TRP A 1 180 ? 12.043 12.332 10.759 1.00 22.40 180 TRP A CA 1
ATOM 2712 C C . TRP A 1 180 ? 10.696 11.702 10.419 1.00 24.39 180 TRP A C 1
ATOM 2713 O O . TRP A 1 180 ? 10.430 11.406 9.251 1.00 23.98 180 TRP A O 1
ATOM 2734 N N . LYS A 1 181 ? 9.839 11.475 11.418 1.00 26.18 181 LYS A N 1
ATOM 2735 C CA . LYS A 1 181 ? 8.578 10.784 11.159 1.00 28.38 181 LYS A CA 1
ATOM 2736 C C . LYS A 1 181 ? 7.697 11.589 10.213 1.00 29.44 181 LYS A C 1
ATOM 2737 O O . LYS A 1 181 ? 7.198 11.065 9.210 1.00 30.79 181 LYS A O 1
ATOM 2744 N N . GLU A 1 182 ? 7.490 12.870 10.520 1.00 31.32 182 GLU A N 1
ATOM 2745 C CA . GLU A 1 182 ? 6.620 13.692 9.688 1.00 32.33 182 GLU A CA 1
ATOM 2746 C C . GLU A 1 182 ? 7.235 13.997 8.329 1.00 31.79 182 GLU A C 1
ATOM 2747 O O . GLU A 1 182 ? 6.505 14.366 7.403 1.00 33.59 182 GLU A O 1
ATOM 2759 N N . GLN A 1 183 ? 8.550 13.843 8.183 1.00 28.78 183 GLN A N 1
ATOM 2760 C CA . GLN A 1 183 ? 9.207 14.016 6.896 1.00 27.73 183 GLN A CA 1
ATOM 2761 C C . GLN A 1 183 ? 9.218 12.741 6.063 1.00 27.85 183 GLN A C 1
ATOM 2762 O O . GLN A 1 183 ? 9.781 12.738 4.961 1.00 29.64 183 GLN A O 1
ATOM 2776 N N . GLY A 1 184 ? 8.615 11.665 6.563 1.00 26.36 184 GLY A N 1
ATOM 2777 C CA . GLY A 1 184 ? 8.529 10.427 5.816 1.00 26.67 184 GLY A CA 1
ATOM 2778 C C . GLY A 1 184 ? 9.825 9.661 5.715 1.00 25.93 184 GLY A C 1
ATOM 2779 O O . GLY A 1 184 ? 9.976 8.834 4.810 1.00 26.50 184 GLY A O 1
ATOM 2783 N N . LEU A 1 185 ? 10.767 9.908 6.616 1.00 24.40 185 LEU A N 1
ATOM 2784 C CA . LEU A 1 185 ? 12.050 9.228 6.574 1.00 21.93 185 LEU A CA 1
ATOM 2785 C C . LEU A 1 185 ? 12.003 7.950 7.409 1.00 21.41 185 LEU A C 1
ATOM 2786 O O . LEU A 1 185 ? 11.032 7.660 8.109 1.00 21.98 185 LEU A O 1
ATOM 2802 N N . ASN A 1 186 ? 13.086 7.177 7.327 1.00 20.20 186 ASN A N 1
ATOM 2803 C CA . ASN A 1 186 ? 13.116 5.859 7.945 1.00 19.48 186 ASN A CA 1
ATOM 2804 C C . ASN A 1 186 ? 13.411 5.926 9.438 1.00 18.93 186 ASN A C 1
ATOM 2805 O O . ASN A 1 186 ? 12.904 5.098 10.201 1.00 21.24 186 ASN A O 1
ATOM 2816 N N . SER A 1 187 ? 14.224 6.882 9.871 1.00 18.13 187 SER A N 1
ATOM 2817 C CA . SER A 1 187 ? 14.630 6.970 11.267 1.00 18.42 187 SER A CA 1
ATOM 2818 C C . SER A 1 187 ? 15.177 8.369 11.518 1.00 18.33 187 SER A C 1
ATOM 2819 O O . SER A 1 187 ? 15.236 9.206 10.613 1.00 19.76 187 SER A O 1
ATOM 2827 N N . GLU A 1 188 ? 15.595 8.611 12.763 1.00 18.42 188 GLU A N 1
ATOM 2828 C CA . GLU A 1 188 ? 16.213 9.881 13.125 1.00 17.84 188 GLU A CA 1
ATOM 2829 C C . GLU A 1 188 ? 17.622 10.029 12.566 1.00 16.58 188 GLU A C 1
ATOM 2830 O O . GLU A 1 188 ? 18.208 11.109 12.690 1.00 17.38 188 GLU A O 1
ATOM 2842 N N . ASN A 1 189 ? 18.182 8.977 11.981 1.00 16.79 189 ASN A N 1
ATOM 2843 C CA . ASN A 1 189 ? 19.506 9.018 11.385 1.00 16.87 189 ASN A CA 1
ATOM 2844 C C . ASN A 1 189 ? 19.391 9.313 9.894 1.00 16.57 189 ASN A C 1
ATOM 2845 O O . ASN A 1 189 ? 18.311 9.241 9.303 1.00 18.74 189 ASN A O 1
ATOM 2856 N N . PHE A 1 190 ? 20.516 9.662 9.275 1.00 15.90 190 PHE A N 1
ATOM 2857 C CA . PHE A 1 190 ? 20.475 9.959 7.851 1.00 15.22 190 PHE A CA 1
ATOM 2858 C C . PHE A 1 190 ? 21.874 9.941 7.259 1.00 14.29 190 PHE A C 1
ATOM 2859 O 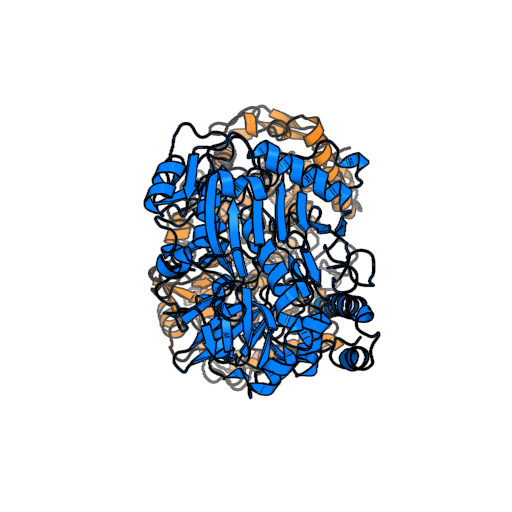O . PHE A 1 190 ? 22.836 10.360 7.903 1.00 15.36 190 PHE A O 1
ATOM 2876 N N . VAL A 1 191 ? 21.967 9.453 6.027 1.00 14.02 191 VAL A N 1
ATOM 2877 C CA . VAL A 1 191 ? 23.153 9.611 5.195 1.00 13.49 191 VAL A CA 1
ATOM 2878 C C . VAL A 1 191 ? 22.636 10.182 3.881 1.00 13.27 191 VAL A C 1
ATOM 2879 O O . VAL A 1 191 ? 22.048 9.458 3.069 1.00 14.41 191 VAL A O 1
ATOM 2892 N N . ALA A 1 192 ? 22.818 11.486 3.679 1.00 13.94 192 ALA A N 1
ATOM 2893 C CA . ALA A 1 192 ? 22.145 12.202 2.605 1.00 14.64 192 ALA A CA 1
ATOM 2894 C C . ALA A 1 192 ? 23.153 12.818 1.646 1.00 14.98 192 ALA A C 1
ATOM 2895 O O . ALA A 1 192 ? 24.224 13.278 2.058 1.00 15.90 192 ALA A O 1
ATOM 2902 N N . PHE A 1 193 ? 22.790 12.839 0.365 1.00 14.56 193 PHE A N 1
ATOM 2903 C CA . PHE A 1 193 ? 23.668 13.309 -0.694 1.00 14.31 193 PHE A CA 1
ATOM 2904 C C . PHE A 1 193 ? 22.944 14.336 -1.537 1.00 15.80 193 PHE A C 1
ATOM 2905 O O . PHE A 1 193 ? 21.789 14.138 -1.918 1.00 17.22 193 PHE A O 1
ATOM 2922 N N . ASN A 1 194 ? 23.641 15.420 -1.848 1.00 16.24 194 ASN A N 1
ATOM 2923 C CA . ASN A 1 194 ? 23.127 16.451 -2.740 1.00 16.53 194 ASN A CA 1
ATOM 2924 C C . ASN A 1 194 ? 24.199 16.684 -3.795 1.00 16.89 194 ASN A C 1
ATOM 2925 O O . ASN A 1 194 ? 25.287 17.177 -3.479 1.00 16.92 194 ASN A O 1
ATOM 2936 N N . LEU A 1 195 ? 23.905 16.294 -5.039 1.00 18.29 195 LEU A N 1
ATOM 2937 C CA . LEU A 1 195 ? 24.886 16.406 -6.112 1.00 17.44 195 LEU A CA 1
ATOM 2938 C C . LEU A 1 195 ? 24.899 17.780 -6.762 1.00 19.74 195 LEU A C 1
ATOM 2939 O O . LEU A 1 195 ? 25.765 18.037 -7.606 1.00 21.50 195 LEU A O 1
ATOM 2955 N N . THR A 1 196 ? 23.966 18.660 -6.397 1.00 20.61 196 THR A N 1
ATOM 2956 C CA . THR A 1 196 ? 24.031 20.049 -6.836 1.00 21.75 196 THR A CA 1
ATOM 2957 C C . THR A 1 196 ? 24.955 20.852 -5.930 1.00 22.25 196 THR A C 1
ATOM 2958 O O . THR A 1 196 ? 25.848 21.558 -6.410 1.00 24.04 196 THR A O 1
ATOM 2969 N N . GLU A 1 197 ? 24.749 20.752 -4.616 1.00 20.37 197 GLU A N 1
ATOM 2970 C CA . GLU A 1 197 ? 25.647 21.352 -3.639 1.00 20.45 197 GLU A CA 1
ATOM 2971 C C . GLU A 1 197 ? 26.935 20.557 -3.469 1.00 20.36 197 GLU A C 1
ATOM 2972 O O . GLU A 1 197 ? 27.901 21.080 -2.896 1.00 22.69 197 GLU A O 1
ATOM 2984 N N . ARG A 1 198 ? 26.973 19.324 -3.980 1.00 19.14 198 ARG A N 1
ATOM 2985 C CA . ARG A 1 198 ? 28.129 18.431 -3.894 1.00 19.52 198 ARG A CA 1
ATOM 2986 C C . ARG A 1 198 ? 28.539 18.194 -2.441 1.00 16.48 198 ARG A C 1
ATOM 2987 O O . ARG A 1 198 ? 29.653 18.511 -2.006 1.00 17.32 198 ARG A O 1
ATOM 3008 N N . MET A 1 199 ? 27.610 17.600 -1.699 1.00 17.37 199 MET A N 1
ATOM 3009 C CA . MET A 1 199 ? 27.770 17.432 -0.267 1.00 16.91 199 MET A CA 1
ATOM 3010 C C . MET A 1 199 ? 27.146 16.126 0.197 1.00 15.46 199 MET A C 1
ATOM 3011 O O . MET A 1 199 ? 26.102 15.705 -0.311 1.00 15.58 199 MET A O 1
ATOM 3025 N N . GLN A 1 200 ? 27.805 15.493 1.165 1.00 14.67 200 GLN A N 1
ATOM 3026 C CA . GLN A 1 200 ? 27.264 14.356 1.896 1.00 14.54 200 GLN A CA 1
ATOM 3027 C C . GLN A 1 200 ? 27.130 14.746 3.362 1.00 13.76 200 GLN A C 1
ATOM 3028 O O . GLN A 1 200 ? 28.052 15.339 3.941 1.00 15.12 200 GLN A O 1
ATOM 3042 N N . LEU A 1 201 ? 25.988 14.406 3.957 1.00 14.80 201 LEU A N 1
ATOM 3043 C CA . LEU A 1 201 ? 25.740 14.599 5.377 1.00 14.68 201 LEU A CA 1
ATOM 3044 C C . LEU A 1 201 ? 25.599 13.247 6.051 1.00 14.58 201 LEU A C 1
ATOM 3045 O O . LEU A 1 201 ? 24.923 12.355 5.525 1.00 15.41 201 LEU A O 1
ATOM 3061 N N . ILE A 1 202 ? 26.209 13.116 7.227 1.00 14.46 202 ILE A N 1
ATOM 3062 C CA . ILE A 1 202 ? 26.039 11.948 8.087 1.00 13.24 202 ILE A CA 1
ATOM 3063 C C . ILE A 1 202 ? 25.435 12.430 9.395 1.00 14.68 202 ILE A C 1
ATOM 3064 O O . ILE A 1 202 ? 26.026 13.272 10.085 1.00 15.74 202 ILE A O 1
ATOM 3080 N N . GLY A 1 203 ? 24.269 11.900 9.734 1.00 14.49 203 GLY A N 1
ATOM 3081 C CA . GLY A 1 203 ? 23.626 12.188 11.007 1.00 15.96 203 GLY A CA 1
ATOM 3082 C C . GLY A 1 203 ? 23.321 10.910 11.760 1.00 16.31 203 GLY A C 1
ATOM 3083 O O . GLY A 1 203 ? 22.850 9.933 11.172 1.00 15.93 203 GLY A O 1
ATOM 3087 N N . GLY A 1 204 ? 23.601 10.921 13.054 1.00 16.25 204 GLY A N 1
ATOM 3088 C CA . GLY A 1 204 ? 23.202 9.828 13.933 1.00 16.34 204 GLY A CA 1
ATOM 3089 C C . GLY A 1 204 ? 24.097 8.613 13.945 1.00 16.00 204 GLY A C 1
ATOM 3090 O O . GLY A 1 204 ? 24.425 8.098 15.017 1.00 17.36 204 GLY A O 1
ATOM 3094 N N . THR A 1 205 ? 24.512 8.133 12.777 1.00 14.60 205 THR A N 1
ATOM 3095 C CA . THR A 1 205 ? 25.268 6.891 12.715 1.00 13.97 205 THR A CA 1
ATOM 3096 C C . THR A 1 205 ? 26.766 7.136 12.822 1.00 15.07 205 THR A C 1
ATOM 3097 O O . THR A 1 205 ? 27.326 7.979 12.114 1.00 14.50 205 THR A O 1
ATOM 3108 N N . TRP A 1 206 ? 27.408 6.347 13.672 1.00 14.14 206 TRP A N 1
ATOM 3109 C CA . TRP A 1 206 ? 28.838 6.423 13.928 1.00 15.06 206 TRP A CA 1
ATOM 3110 C C . TRP A 1 206 ? 29.655 5.400 13.145 1.00 13.93 206 TRP A C 1
ATOM 3111 O O . TRP A 1 206 ? 30.873 5.340 13.332 1.00 15.19 206 TRP A O 1
ATOM 3132 N N . TYR A 1 207 ? 29.030 4.586 12.293 1.00 13.91 207 TYR A N 1
ATOM 3133 C CA . TYR A 1 207 ? 29.772 3.556 11.573 1.00 12.49 207 TYR A CA 1
ATOM 3134 C C . TYR A 1 207 ? 30.764 4.202 10.616 1.00 14.16 207 TYR A C 1
ATOM 3135 O O . TYR A 1 207 ? 30.387 5.018 9.771 1.00 14.69 207 TYR A O 1
ATOM 3153 N N . GLY A 1 208 ? 32.033 3.812 10.727 1.00 14.35 208 GLY A N 1
ATOM 3154 C CA . GLY A 1 208 ? 33.068 4.470 9.945 1.00 14.32 208 GLY A CA 1
ATOM 3155 C C . GLY A 1 208 ? 32.829 4.360 8.452 1.00 13.94 208 GLY A C 1
ATOM 3156 O O . GLY A 1 208 ? 33.058 5.313 7.702 1.00 14.05 208 GLY A O 1
ATOM 3160 N N . GLY A 1 209 ? 32.349 3.202 8.000 1.00 13.71 209 GLY A N 1
ATOM 3161 C CA . GLY A 1 209 ? 32.169 2.969 6.580 1.00 13.46 209 GLY A CA 1
ATOM 3162 C C . GLY A 1 209 ? 31.275 3.972 5.882 1.00 13.18 209 GLY A C 1
ATOM 3163 O O . GLY A 1 209 ? 31.390 4.146 4.665 1.00 13.60 209 GLY A O 1
ATOM 3167 N N . GLU A 1 210 ? 30.375 4.635 6.610 1.00 13.86 210 GLU A N 1
ATOM 3168 C CA . GLU A 1 210 ? 29.527 5.621 5.949 1.00 13.56 210 GLU A CA 1
ATOM 3169 C C . GLU A 1 210 ? 30.361 6.749 5.358 1.00 12.91 210 GLU A C 1
ATOM 3170 O O . GLU A 1 210 ? 29.932 7.398 4.404 1.00 14.83 210 GLU A O 1
ATOM 3182 N N . MET A 1 211 ? 31.548 6.992 5.914 1.00 13.22 211 MET A N 1
ATOM 3183 C CA . MET A 1 211 ? 32.418 8.058 5.444 1.00 13.45 211 MET A CA 1
ATOM 3184 C C . MET A 1 211 ? 33.186 7.704 4.179 1.00 14.71 211 MET A C 1
ATOM 3185 O O . MET A 1 211 ? 33.739 8.612 3.551 1.00 15.43 211 MET A O 1
ATOM 3199 N N . LYS A 1 212 ? 33.245 6.428 3.791 1.00 13.94 212 LYS A N 1
ATOM 3200 C CA . LYS A 1 212 ? 33.896 6.055 2.542 1.00 13.72 212 LYS A CA 1
ATOM 3201 C C . LYS A 1 212 ? 32.947 5.580 1.456 1.00 13.44 212 LYS A C 1
ATOM 3202 O O . LYS A 1 212 ? 33.221 5.826 0.280 1.00 14.21 212 LYS A O 1
ATOM 3221 N N . LYS A 1 213 ? 31.838 4.917 1.808 1.00 13.89 213 LYS A N 1
ATOM 3222 C CA . LYS A 1 213 ? 30.972 4.369 0.768 1.00 14.06 213 LYS A CA 1
ATOM 3223 C C . LYS A 1 213 ? 30.145 5.439 0.076 1.00 13.88 213 LYS A C 1
ATOM 3224 O O . LYS A 1 213 ? 29.655 5.206 -1.036 1.00 14.22 213 LYS A O 1
ATOM 3243 N N . GLY A 1 214 ? 29.991 6.611 0.689 1.00 14.30 214 GLY A N 1
ATOM 3244 C CA . GLY A 1 214 ? 29.316 7.695 0.001 1.00 14.70 214 GLY A CA 1
ATOM 3245 C C . GLY A 1 214 ? 30.088 8.152 -1.218 1.00 12.76 214 GLY A C 1
ATOM 3246 O O . GLY A 1 214 ? 29.532 8.302 -2.307 1.00 13.55 214 GLY A O 1
ATOM 3250 N N . MET A 1 215 ? 31.389 8.394 -1.048 1.00 12.30 215 MET A N 1
ATOM 3251 C CA . MET A 1 215 ? 32.193 8.802 -2.192 1.00 12.45 215 MET A CA 1
ATOM 3252 C C . MET A 1 215 ? 32.330 7.675 -3.210 1.00 12.30 215 MET A C 1
ATOM 3253 O O . MET A 1 215 ? 32.436 7.942 -4.410 1.00 13.74 215 MET A O 1
ATOM 3267 N N . PHE A 1 216 ? 32.318 6.415 -2.765 1.00 12.44 216 PHE A N 1
ATOM 3268 C CA . PHE A 1 216 ? 32.265 5.309 -3.717 1.00 11.29 216 PHE A CA 1
ATOM 3269 C C . PHE A 1 216 ? 31.019 5.417 -4.592 1.00 11.98 216 PHE A C 1
ATOM 3270 O O . PHE A 1 216 ? 31.091 5.282 -5.819 1.00 13.59 216 PHE A O 1
ATOM 3287 N N . SER A 1 217 ? 29.868 5.694 -3.974 1.00 12.88 217 SER A N 1
ATOM 3288 C CA . SER A 1 217 ? 28.640 5.889 -4.735 1.00 13.62 217 SER A CA 1
ATOM 3289 C C . SER A 1 217 ? 28.757 7.054 -5.706 1.00 13.23 217 SER A C 1
ATOM 3290 O O . SER A 1 217 ? 28.170 7.014 -6.794 1.00 13.69 217 SER A O 1
ATOM 3298 N N . MET A 1 218 ? 29.498 8.103 -5.341 1.00 12.40 218 MET A N 1
ATOM 3299 C CA . MET A 1 218 ? 29.684 9.216 -6.271 1.00 13.40 218 MET A CA 1
ATOM 3300 C C . MET A 1 218 ? 30.578 8.812 -7.441 1.00 13.25 218 MET A C 1
ATOM 3301 O O . MET A 1 218 ? 30.289 9.153 -8.594 1.00 14.65 218 MET A O 1
ATOM 3315 N N . MET A 1 219 ? 31.664 8.079 -7.174 1.00 14.03 219 MET A N 1
ATOM 3316 C CA . MET A 1 219 ? 32.465 7.541 -8.272 1.00 13.43 219 MET A CA 1
ATOM 3317 C C . MET A 1 219 ? 31.638 6.616 -9.152 1.00 13.20 219 MET A C 1
ATOM 3318 O O . MET A 1 219 ? 31.797 6.604 -10.380 1.00 14.39 219 MET A O 1
ATOM 3332 N N . ASN A 1 220 ? 30.755 5.826 -8.540 1.00 13.02 220 ASN A N 1
ATOM 3333 C CA . ASN A 1 220 ? 29.899 4.925 -9.301 1.00 12.51 220 ASN A CA 1
ATOM 3334 C C . ASN A 1 220 ? 28.903 5.681 -10.170 1.00 13.66 220 ASN A C 1
ATOM 3335 O O . ASN A 1 220 ? 28.368 5.106 -11.120 1.00 14.47 220 ASN A O 1
ATOM 3346 N N . TYR A 1 221 ? 28.653 6.955 -9.868 1.00 14.00 221 TYR A N 1
ATOM 3347 C CA . TYR A 1 221 ? 27.819 7.795 -10.721 1.00 14.57 221 TYR A CA 1
ATOM 3348 C C . TYR A 1 221 ? 28.629 8.376 -11.873 1.00 15.84 221 TYR A C 1
ATOM 3349 O O . TYR A 1 221 ? 28.209 8.316 -13.029 1.00 18.61 221 TYR A O 1
ATOM 3367 N N . LEU A 1 222 ? 29.812 8.915 -11.577 1.00 16.01 222 LEU A N 1
ATOM 3368 C CA . LEU A 1 222 ? 30.539 9.715 -12.560 1.00 15.09 222 LEU A CA 1
ATOM 3369 C C . LEU A 1 222 ? 31.342 8.869 -13.545 1.00 16.08 222 LEU A C 1
ATOM 3370 O O . LEU A 1 222 ? 31.420 9.203 -14.731 1.00 17.36 222 LEU A O 1
ATOM 3386 N N . LEU A 1 223 ? 31.968 7.794 -13.082 1.00 15.04 223 LEU A N 1
ATOM 3387 C CA . LEU A 1 223 ? 32.939 7.106 -13.925 1.00 15.68 223 LEU A CA 1
ATOM 3388 C C . LEU A 1 223 ? 32.314 6.323 -15.076 1.00 15.48 223 LEU A C 1
ATOM 3389 O O . LEU A 1 223 ? 32.807 6.421 -16.208 1.00 16.43 223 LEU A O 1
ATOM 3405 N N . PRO A 1 224 ? 31.254 5.536 -14.858 1.00 15.91 224 PRO A N 1
ATOM 3406 C CA . PRO A 1 224 ? 30.689 4.792 -15.995 1.00 15.48 224 PRO A CA 1
ATOM 3407 C C . PRO A 1 224 ? 30.133 5.696 -17.070 1.00 17.05 224 PRO A C 1
ATOM 3408 O O . PRO A 1 224 ? 30.090 5.300 -18.242 1.00 19.25 224 PRO A O 1
ATOM 3419 N N . LEU A 1 225 ? 29.719 6.911 -16.709 1.00 18.53 225 LEU A N 1
ATOM 3420 C CA . LEU A 1 225 ? 29.218 7.854 -17.700 1.00 22.30 225 LEU A CA 1
ATOM 3421 C C . LEU A 1 225 ? 30.306 8.311 -18.661 1.00 23.74 225 LEU A C 1
ATOM 3422 O O . LEU A 1 225 ? 29.984 8.815 -19.742 1.00 26.57 225 LEU A O 1
ATOM 3438 N N . LYS A 1 226 ? 31.580 8.140 -18.309 1.00 23.05 226 LYS A N 1
ATOM 3439 C CA . LYS A 1 226 ? 32.674 8.416 -19.234 1.00 23.70 226 LYS A CA 1
ATOM 3440 C C . LYS A 1 226 ? 33.427 7.154 -19.637 1.00 21.01 226 LYS A C 1
ATOM 3441 O O . LYS A 1 226 ? 34.589 7.231 -20.047 1.00 22.30 226 LYS A O 1
ATOM 3449 N N . GLY A 1 227 ? 32.778 5.997 -19.550 1.00 18.89 227 GLY A N 1
ATOM 3450 C CA . GLY A 1 227 ? 33.334 4.778 -20.096 1.00 18.82 227 GLY A CA 1
ATOM 3451 C C . GLY A 1 227 ? 34.323 4.070 -19.206 1.00 17.23 227 GLY A C 1
ATOM 3452 O O . GLY A 1 227 ? 35.035 3.180 -19.682 1.00 19.00 227 GLY A O 1
ATOM 3456 N N . ILE A 1 228 ? 34.386 4.424 -17.928 1.00 14.89 228 ILE A N 1
ATOM 3457 C CA . ILE A 1 228 ? 35.340 3.852 -16.989 1.00 14.45 228 ILE A CA 1
ATOM 3458 C C . ILE A 1 228 ? 34.565 2.960 -16.038 1.00 13.90 228 ILE A C 1
ATOM 3459 O O . ILE A 1 228 ? 33.563 3.387 -15.450 1.00 15.27 228 ILE A O 1
ATOM 3475 N N . ALA A 1 229 ? 35.000 1.713 -15.912 1.00 14.64 229 ALA A N 1
ATOM 3476 C CA . ALA A 1 229 ? 34.330 0.817 -14.988 1.00 14.02 229 ALA A CA 1
ATOM 3477 C C . ALA A 1 229 ? 34.579 1.287 -13.565 1.00 13.75 229 ALA A C 1
ATOM 3478 O O . ALA A 1 229 ? 35.642 1.822 -13.248 1.00 15.25 229 ALA A O 1
ATOM 3485 N N . SER A 1 230 ? 33.570 1.121 -12.718 1.00 12.65 230 SER A N 1
ATOM 3486 C CA . SER A 1 230 ? 33.658 1.474 -11.310 1.00 12.30 230 SER A CA 1
ATOM 3487 C C . SER A 1 230 ? 33.142 0.267 -10.547 1.00 13.39 230 SER A C 1
ATOM 3488 O O . SER A 1 230 ? 31.976 -0.107 -10.698 1.00 14.65 230 SER A O 1
ATOM 3496 N N . MET A 1 231 ? 34.024 -0.365 -9.771 1.00 12.78 231 MET A N 1
ATOM 3497 C CA . MET A 1 231 ? 33.902 -1.778 -9.442 1.00 11.22 231 MET A CA 1
ATOM 3498 C C . MET A 1 231 ? 34.023 -1.999 -7.942 1.00 11.03 231 MET A C 1
ATOM 3499 O O . MET A 1 231 ? 34.934 -1.473 -7.300 1.00 12.14 231 MET A O 1
ATOM 3513 N N . HIS A 1 232 ? 33.118 -2.805 -7.392 1.00 11.95 232 HIS A N 1
ATOM 3514 C CA . HIS A 1 232 ? 33.187 -3.190 -5.987 1.00 10.74 232 HIS A CA 1
ATOM 3515 C C . HIS A 1 232 ? 33.995 -4.477 -5.900 1.00 11.28 232 HIS A C 1
ATOM 3516 O O . HIS A 1 232 ? 33.451 -5.582 -5.881 1.00 12.32 232 HIS A O 1
ATOM 3531 N N . CYS A 1 233 ? 35.313 -4.329 -5.824 1.00 10.99 233 CYS A N 1
ATOM 3532 C CA . CYS A 1 233 ? 36.216 -5.461 -5.934 1.00 10.37 233 CYS A CA 1
ATOM 3533 C C . CYS A 1 233 ? 37.522 -5.127 -5.234 1.00 11.52 233 CYS A C 1
ATOM 3534 O O . CYS A 1 233 ? 37.868 -3.960 -5.053 1.00 12.39 233 CYS A O 1
ATOM 3542 N N . SER A 1 234 ? 38.237 -6.173 -4.835 1.00 10.58 234 SER A N 1
ATOM 3543 C CA . SER A 1 234 ? 39.647 -6.043 -4.520 1.00 10.92 234 SER A CA 1
ATOM 3544 C C . SER A 1 234 ? 40.453 -6.341 -5.779 1.00 10.24 234 SER A C 1
ATOM 3545 O O . SER A 1 234 ? 39.922 -6.819 -6.784 1.00 11.34 234 SER A O 1
ATOM 3553 N N . ALA A 1 235 ? 41.752 -6.053 -5.725 1.00 10.96 235 ALA A N 1
ATOM 3554 C CA . ALA A 1 235 ? 42.600 -6.208 -6.899 1.00 11.39 235 ALA A CA 1
ATOM 3555 C C . ALA A 1 235 ? 44.040 -6.451 -6.480 1.00 11.53 235 ALA A C 1
ATOM 3556 O O . ALA A 1 235 ? 44.526 -5.859 -5.516 1.00 12.25 235 ALA A O 1
ATOM 3563 N N . ASN A 1 236 ? 44.718 -7.320 -7.220 1.00 11.50 236 ASN A N 1
ATOM 3564 C CA . ASN A 1 236 ? 46.139 -7.538 -7.002 1.00 11.48 236 ASN A CA 1
ATOM 3565 C C . ASN A 1 236 ? 46.799 -7.901 -8.328 1.00 11.50 236 ASN A C 1
ATOM 3566 O O . ASN A 1 236 ? 46.139 -8.038 -9.364 1.00 12.76 236 ASN A O 1
ATOM 3577 N N . VAL A 1 237 ? 48.123 -8.021 -8.294 1.00 11.40 237 VAL A N 1
ATOM 3578 C CA . VAL A 1 237 ? 48.909 -8.181 -9.512 1.00 11.79 237 VAL A CA 1
ATOM 3579 C C . VAL A 1 237 ? 50.020 -9.191 -9.269 1.00 12.83 237 VAL A C 1
ATOM 3580 O O . VAL A 1 237 ? 50.644 -9.208 -8.204 1.00 14.51 237 VAL A O 1
ATOM 3593 N N . GLY A 1 238 ? 50.253 -10.040 -10.262 1.00 12.33 238 GLY A N 1
ATOM 3594 C CA . GLY A 1 238 ? 51.319 -11.010 -10.200 1.00 14.54 238 GLY A CA 1
ATOM 3595 C C . GLY A 1 238 ? 52.645 -10.431 -10.649 1.00 14.21 238 GLY A C 1
ATOM 3596 O O . GLY A 1 238 ? 52.740 -9.299 -11.112 1.00 15.12 238 GLY A O 1
ATOM 3600 N N . GLU A 1 239 ? 53.697 -11.241 -10.502 1.00 15.12 239 GLU A N 1
ATOM 3601 C CA . GLU A 1 239 ? 55.036 -10.760 -10.819 1.00 17.24 239 GLU A CA 1
ATOM 3602 C C . GLU A 1 239 ? 55.152 -10.277 -12.258 1.00 17.09 239 GLU A C 1
ATOM 3603 O O . GLU A 1 239 ? 55.907 -9.336 -12.531 1.00 18.62 239 GLU A O 1
ATOM 3615 N N . LYS A 1 240 ? 54.432 -10.900 -13.188 1.00 16.16 240 LYS A N 1
ATOM 3616 C CA . LYS A 1 240 ? 54.518 -10.548 -14.600 1.00 17.23 240 LYS A CA 1
ATOM 3617 C C . LYS A 1 240 ? 53.597 -9.405 -14.998 1.00 17.46 240 LYS A C 1
ATOM 3618 O O . LYS A 1 240 ? 53.507 -9.088 -16.184 1.00 20.38 240 LYS A O 1
ATOM 3630 N N . GLY A 1 241 ? 52.919 -8.775 -14.049 1.00 14.61 241 GLY A N 1
ATOM 3631 C CA . GLY A 1 241 ? 52.038 -7.674 -14.366 1.00 13.87 241 GLY A CA 1
ATOM 3632 C C . GLY A 1 241 ? 50.600 -8.061 -14.602 1.00 13.52 241 GLY A C 1
ATOM 3633 O O . GLY A 1 241 ? 49.794 -7.189 -14.959 1.00 14.38 241 GLY A O 1
ATOM 3637 N N . ASP A 1 242 ? 50.249 -9.329 -14.400 1.00 13.31 242 ASP A N 1
ATOM 3638 C CA . ASP A 1 242 ? 48.893 -9.814 -14.624 1.00 14.15 242 ASP A CA 1
ATOM 3639 C C . ASP A 1 242 ? 48.009 -9.423 -13.445 1.00 13.77 242 ASP A C 1
ATOM 3640 O O . ASP A 1 242 ? 48.298 -9.777 -12.298 1.00 14.42 242 ASP A O 1
ATOM 3649 N N . VAL A 1 243 ? 46.929 -8.706 -13.726 1.00 13.16 243 VAL A N 1
ATOM 3650 C CA . VAL A 1 243 ? 46.039 -8.174 -12.697 1.00 12.64 243 VAL A CA 1
ATOM 3651 C C . VAL A 1 243 ? 44.807 -9.058 -12.561 1.00 11.38 243 VAL A C 1
ATOM 3652 O O . VAL A 1 243 ? 44.241 -9.532 -13.559 1.00 12.84 243 VAL A O 1
ATOM 3665 N N . ALA A 1 244 ? 44.384 -9.268 -11.322 1.00 11.81 244 ALA A N 1
ATOM 3666 C CA . ALA A 1 244 ? 43.124 -9.937 -11.028 1.00 11.43 244 ALA A CA 1
ATOM 3667 C C . ALA A 1 244 ? 42.251 -9.026 -10.179 1.00 12.24 244 ALA A C 1
ATOM 3668 O O . ALA A 1 244 ? 42.754 -8.280 -9.328 1.00 12.47 244 ALA A O 1
ATOM 3675 N N . VAL A 1 245 ? 40.943 -9.086 -10.422 1.00 11.62 245 VAL A N 1
ATOM 3676 C CA . VAL A 1 245 ? 39.959 -8.379 -9.615 1.00 11.25 245 VAL A CA 1
ATOM 3677 C C . VAL A 1 245 ? 38.996 -9.398 -9.022 1.00 10.89 245 VAL A C 1
ATOM 3678 O O . VAL A 1 245 ? 38.655 -10.393 -9.671 1.00 12.73 245 VAL A O 1
ATOM 3691 N N . PHE A 1 246 ? 38.588 -9.157 -7.778 1.00 11.21 246 PHE A N 1
ATOM 3692 C CA . PHE A 1 246 ? 37.748 -10.076 -7.005 1.00 11.07 246 PHE A CA 1
ATOM 3693 C C . PHE A 1 246 ? 36.512 -9.304 -6.557 1.00 10.75 246 PHE A C 1
ATOM 3694 O O . PHE A 1 246 ? 36.592 -8.511 -5.613 1.00 11.44 246 PHE A O 1
ATOM 3711 N N . PHE A 1 247 ? 35.380 -9.531 -7.227 1.00 10.51 247 PHE A N 1
ATOM 3712 C CA . PHE A 1 247 ? 34.132 -8.860 -6.883 1.00 10.95 247 PHE A CA 1
ATOM 3713 C C . PHE A 1 247 ? 33.457 -9.592 -5.733 1.00 10.69 247 PHE A C 1
ATOM 3714 O O . PHE A 1 247 ? 33.404 -10.823 -5.719 1.00 12.71 247 PHE A O 1
ATOM 3731 N N . GLY A 1 248 ? 32.904 -8.838 -4.792 1.00 11.33 248 GLY A N 1
ATOM 3732 C CA . GLY A 1 248 ? 32.098 -9.454 -3.758 1.00 12.21 248 GLY A CA 1
ATOM 3733 C C . GLY A 1 248 ? 31.720 -8.465 -2.683 1.00 12.03 248 GLY A C 1
ATOM 3734 O O . GLY A 1 248 ? 32.268 -7.370 -2.585 1.00 13.36 248 GLY A O 1
ATOM 3738 N N . LEU A 1 249 ? 30.755 -8.880 -1.869 1.00 11.93 249 LEU A N 1
ATOM 3739 C CA . LEU A 1 249 ? 30.409 -8.155 -0.661 1.00 12.77 249 LEU A CA 1
ATOM 3740 C C . LEU A 1 249 ? 31.412 -8.467 0.444 1.00 13.54 249 LEU A C 1
ATOM 3741 O O . LEU A 1 249 ? 32.088 -9.497 0.440 1.00 14.13 249 LEU A O 1
ATOM 3757 N N . SER A 1 250 ? 31.518 -7.560 1.407 1.00 15.36 250 SER A N 1
ATOM 3758 C CA . SER A 1 250 ? 32.470 -7.795 2.482 1.00 16.14 250 SER A CA 1
ATOM 3759 C C . SER A 1 250 ? 32.061 -9.031 3.279 1.00 15.67 250 SER A C 1
ATOM 3760 O O . SER A 1 250 ? 30.876 -9.320 3.469 1.00 16.93 250 SER A O 1
ATOM 3768 N N . GLY A 1 251 ? 33.056 -9.778 3.725 1.00 14.09 251 GLY A N 1
ATOM 3769 C CA . GLY A 1 251 ? 32.824 -11.036 4.383 1.00 14.71 251 GLY A CA 1
ATOM 3770 C C . GLY A 1 251 ? 32.833 -12.232 3.467 1.00 14.90 251 GLY A C 1
ATOM 3771 O O . GLY A 1 251 ? 32.752 -13.364 3.958 1.00 16.26 251 GLY A O 1
ATOM 3775 N N . THR A 1 252 ? 32.922 -12.026 2.154 1.00 13.21 252 THR A N 1
ATOM 3776 C CA . THR A 1 252 ? 32.833 -13.125 1.202 1.00 12.62 252 THR A CA 1
ATOM 3777 C C . THR A 1 252 ? 34.173 -13.444 0.548 1.00 12.41 252 THR A C 1
ATOM 3778 O O . THR A 1 252 ? 34.214 -14.232 -0.403 1.00 13.77 252 THR A O 1
ATOM 3789 N N . GLY A 1 253 ? 35.262 -12.848 1.034 1.00 12.97 253 GLY A N 1
ATOM 3790 C CA . GLY A 1 253 ? 36.608 -13.297 0.717 1.00 13.40 253 GLY A CA 1
ATOM 3791 C C . GLY A 1 253 ? 37.466 -12.313 -0.049 1.00 13.25 253 GLY A C 1
ATOM 3792 O O . GLY A 1 253 ? 38.648 -12.605 -0.272 1.00 14.44 253 GLY A O 1
ATOM 3796 N N . LYS A 1 254 ? 36.967 -11.149 -0.468 1.00 12.80 254 LYS A N 1
ATOM 3797 C CA . LYS A 1 254 ? 37.779 -10.329 -1.364 1.00 13.63 254 LYS A CA 1
ATOM 3798 C C . LYS A 1 254 ? 38.978 -9.701 -0.662 1.00 13.71 254 LYS A C 1
ATOM 3799 O O . LYS A 1 254 ? 40.038 -9.576 -1.277 1.00 13.72 254 LYS A O 1
ATOM 3818 N N . THR A 1 255 ? 38.849 -9.317 0.608 1.00 13.68 255 THR A N 1
ATOM 3819 C CA . THR A 1 255 ? 40.004 -8.795 1.327 1.00 14.34 255 THR A CA 1
ATOM 3820 C C . THR A 1 255 ? 41.029 -9.893 1.555 1.00 14.39 255 THR A C 1
ATOM 3821 O O . THR A 1 255 ? 42.218 -9.720 1.261 1.00 15.16 255 THR A O 1
ATOM 3832 N N . THR A 1 256 ? 40.579 -11.034 2.082 1.00 14.06 256 THR A N 1
ATOM 3833 C CA . THR A 1 256 ? 41.492 -12.126 2.395 1.00 15.80 256 THR A CA 1
ATOM 3834 C C . THR A 1 256 ? 42.249 -12.587 1.156 1.00 14.86 256 THR A C 1
ATOM 3835 O O . THR A 1 256 ? 43.458 -12.840 1.214 1.00 16.58 256 THR A O 1
ATOM 3846 N N . LEU A 1 257 ? 41.553 -12.731 0.030 1.00 13.86 257 LEU A N 1
ATOM 3847 C CA . LEU A 1 257 ? 42.201 -13.241 -1.172 1.00 15.27 257 LEU A CA 1
ATOM 3848 C C . LEU A 1 257 ? 43.096 -12.193 -1.821 1.00 16.90 257 LEU A C 1
ATOM 3849 O O . LEU A 1 257 ? 44.069 -12.544 -2.499 1.00 18.92 257 LEU A O 1
ATOM 3865 N N . SER A 1 258 ? 42.802 -10.909 -1.604 1.00 16.14 258 SER A N 1
ATOM 3866 C CA . SER A 1 258 ? 43.593 -9.844 -2.212 1.00 16.85 258 SER A CA 1
ATOM 3867 C C . SER A 1 258 ? 45.018 -9.811 -1.672 1.00 16.14 258 SER A C 1
ATOM 3868 O O . SER A 1 258 ? 45.939 -9.471 -2.419 1.00 15.57 258 SER A O 1
ATOM 3876 N N . THR A 1 259 ? 45.225 -10.154 -0.395 1.00 16.92 259 THR A N 1
ATOM 3877 C CA . THR A 1 259 ? 46.546 -10.077 0.231 1.00 16.92 259 THR A CA 1
ATOM 3878 C C . THR A 1 259 ? 47.382 -11.346 0.044 1.00 17.70 259 THR A C 1
ATOM 3879 O O . THR A 1 259 ? 48.417 -11.504 0.710 1.00 20.57 259 THR A O 1
ATOM 3890 N N . ASP A 1 260 ? 46.958 -12.244 -0.843 1.00 19.31 260 ASP A N 1
ATOM 3891 C CA . ASP A 1 260 ? 47.728 -13.388 -1.323 1.00 19.81 260 ASP A CA 1
ATOM 3892 C C . ASP A 1 260 ? 49.217 -13.055 -1.345 1.00 22.08 260 ASP A C 1
ATOM 3893 O O . ASP A 1 260 ? 49.626 -12.106 -2.030 1.00 21.95 260 ASP A O 1
ATOM 3902 N N . PRO A 1 261 ? 50.065 -13.797 -0.625 1.00 22.73 261 PRO A N 1
ATOM 3903 C CA . PRO A 1 261 ? 51.492 -13.433 -0.585 1.00 22.83 261 PRO A CA 1
ATOM 3904 C C . PRO A 1 261 ? 52.227 -13.675 -1.895 1.00 23.43 261 PRO A C 1
ATOM 3905 O O . PRO A 1 261 ? 53.341 -13.161 -2.061 1.00 25.46 261 PRO A O 1
ATOM 3916 N N . LYS A 1 262 ? 51.644 -14.428 -2.824 1.00 23.90 262 LYS A N 1
ATOM 3917 C CA . LYS A 1 262 ? 52.226 -14.638 -4.141 1.00 24.25 262 LYS A CA 1
ATOM 3918 C C . LYS A 1 262 ? 51.856 -13.529 -5.120 1.00 24.50 262 LYS A C 1
ATOM 3919 O O . LYS A 1 262 ? 52.226 -13.608 -6.297 1.00 27.87 262 LYS A O 1
ATOM 3938 N N . ARG A 1 263 ? 51.151 -12.499 -4.657 1.00 20.45 263 ARG A N 1
ATOM 3939 C CA . ARG A 1 263 ? 50.714 -11.382 -5.477 1.00 18.90 263 ARG A CA 1
ATOM 3940 C C . ARG A 1 263 ? 51.070 -10.096 -4.741 1.00 20.06 263 ARG A C 1
ATOM 3941 O O . ARG A 1 263 ? 51.550 -10.126 -3.605 1.00 23.44 263 ARG A O 1
ATOM 3962 N N . ARG A 1 264 ? 50.828 -8.959 -5.392 1.00 16.37 264 ARG A N 1
ATOM 3963 C CA . ARG A 1 264 ? 51.050 -7.640 -4.812 1.00 15.69 264 ARG A CA 1
ATOM 3964 C C . ARG A 1 264 ? 49.738 -6.853 -4.824 1.00 13.19 264 ARG A C 1
ATOM 3965 O O . ARG A 1 264 ? 49.038 -6.822 -5.838 1.00 13.79 264 ARG A O 1
ATOM 3986 N N . LEU A 1 265 ? 49.400 -6.221 -3.700 1.00 12.80 265 LEU A N 1
ATOM 3987 C CA . LEU A 1 265 ? 48.064 -5.657 -3.516 1.00 12.40 265 LEU A CA 1
ATOM 3988 C C . LEU A 1 265 ? 47.904 -4.324 -4.243 1.00 12.85 265 LEU A C 1
ATOM 3989 O O . LEU A 1 265 ? 48.708 -3.408 -4.063 1.00 12.63 265 LEU A O 1
ATOM 4005 N N . ILE A 1 266 ? 46.842 -4.205 -5.039 1.00 12.17 266 ILE A N 1
ATOM 4006 C CA . ILE A 1 266 ? 46.414 -2.913 -5.575 1.00 11.97 266 ILE A CA 1
ATOM 4007 C C . ILE A 1 266 ? 45.420 -2.236 -4.640 1.00 11.72 266 ILE A C 1
ATOM 4008 O O . ILE A 1 266 ? 45.557 -1.048 -4.325 1.00 12.02 266 ILE A O 1
ATOM 4024 N N . GLY A 1 267 ? 44.420 -2.982 -4.182 1.00 11.81 267 GLY A N 1
ATOM 4025 C CA . GLY A 1 267 ? 43.411 -2.413 -3.305 1.00 11.94 267 GLY A CA 1
ATOM 4026 C C . GLY A 1 267 ? 42.432 -3.461 -2.824 1.00 11.09 267 GLY A C 1
ATOM 4027 O O . GLY A 1 267 ? 42.420 -4.606 -3.293 1.00 12.00 267 GLY A O 1
ATOM 4031 N N . ASP A 1 268 ? 41.577 -3.020 -1.898 1.00 12.87 268 ASP A N 1
ATOM 4032 C CA . ASP A 1 268 ? 40.706 -3.865 -1.092 1.00 13.74 268 ASP A CA 1
ATOM 4033 C C . ASP A 1 268 ? 39.252 -3.894 -1.550 1.00 11.03 268 ASP A C 1
ATOM 4034 O O . ASP A 1 268 ? 38.569 -4.898 -1.320 1.00 11.73 268 ASP A O 1
ATOM 4043 N N . ASP A 1 269 ? 38.739 -2.824 -2.161 1.00 11.85 269 ASP A N 1
ATOM 4044 C CA . ASP A 1 269 ? 37.291 -2.642 -2.149 1.00 11.38 269 ASP A CA 1
ATOM 4045 C C . ASP A 1 269 ? 36.704 -1.832 -3.303 1.00 11.89 269 ASP A C 1
ATOM 4046 O O . ASP A 1 269 ? 35.566 -2.089 -3.699 1.00 12.36 269 ASP A O 1
ATOM 4055 N N . GLU A 1 270 ? 37.429 -0.842 -3.826 1.00 10.88 270 GLU A N 1
ATOM 4056 C CA . GLU A 1 270 ? 36.861 0.123 -4.771 1.00 10.89 270 GLU A CA 1
ATOM 4057 C C . GLU A 1 270 ? 37.882 0.404 -5.865 1.00 11.41 270 GLU A C 1
ATOM 4058 O O . GLU A 1 270 ? 38.933 0.994 -5.589 1.00 11.56 270 GLU A O 1
ATOM 4070 N N . HIS A 1 271 ? 37.570 0.018 -7.105 1.00 11.45 271 HIS A N 1
ATOM 4071 C CA . HIS A 1 271 ? 38.517 0.171 -8.200 1.00 11.22 271 HIS A CA 1
ATOM 4072 C C . HIS A 1 271 ? 37.840 0.686 -9.457 1.00 11.01 271 HIS A C 1
ATOM 4073 O O . HIS A 1 271 ? 36.668 0.413 -9.719 1.00 12.65 271 HIS A O 1
ATOM 4087 N N . GLY A 1 272 ? 38.622 1.418 -10.244 1.00 11.41 272 GLY A N 1
ATOM 4088 C CA . GLY A 1 272 ? 38.224 1.781 -11.581 1.00 12.12 272 GLY A CA 1
ATOM 4089 C C . GLY A 1 272 ? 38.993 0.982 -12.608 1.00 12.16 272 GLY A C 1
ATOM 4090 O O . GLY A 1 272 ? 40.039 0.389 -12.303 1.00 12.23 272 GLY A O 1
ATOM 4094 N N . TRP A 1 273 ? 38.495 0.962 -13.839 1.00 12.91 273 TRP A N 1
ATOM 4095 C CA . TRP A 1 273 ? 39.209 0.330 -14.945 1.00 12.60 273 TRP A CA 1
ATOM 4096 C C . TRP A 1 273 ? 39.055 1.243 -16.150 1.00 14.60 273 TRP A C 1
ATOM 4097 O O . TRP A 1 273 ? 37.964 1.348 -16.716 1.00 13.49 273 TRP A O 1
ATOM 4118 N N . ASP A 1 274 ? 40.137 1.935 -16.502 1.00 13.91 274 ASP A N 1
ATOM 4119 C CA . ASP A 1 274 ? 40.175 2.871 -17.620 1.00 13.89 274 ASP A CA 1
ATOM 4120 C C . ASP A 1 274 ? 41.112 2.331 -18.697 1.00 14.27 274 ASP A C 1
ATOM 4121 O O . ASP A 1 274 ? 41.501 1.159 -18.667 1.00 14.33 274 ASP A O 1
ATOM 4130 N N . ASP A 1 275 ? 41.476 3.190 -19.659 1.00 14.95 275 ASP A N 1
ATOM 4131 C CA . ASP A 1 275 ? 42.302 2.746 -20.782 1.00 14.51 275 ASP A CA 1
ATOM 4132 C C . ASP A 1 275 ? 43.668 2.242 -20.338 1.00 15.36 275 ASP A C 1
ATOM 4133 O O . ASP A 1 275 ? 44.290 1.451 -21.052 1.00 17.21 275 ASP A O 1
ATOM 4142 N N . ASP A 1 276 ? 44.174 2.717 -19.204 1.00 15.02 276 ASP A N 1
ATOM 4143 C CA . ASP A 1 276 ? 45.494 2.303 -18.748 1.00 15.92 276 ASP A CA 1
ATOM 4144 C C . ASP A 1 276 ? 45.454 1.062 -17.871 1.00 15.35 276 ASP A C 1
ATOM 4145 O O . ASP A 1 276 ? 46.447 0.332 -17.808 1.00 17.31 276 ASP A O 1
ATOM 4154 N N . GLY A 1 277 ? 44.351 0.805 -17.185 1.00 13.94 277 GLY A N 1
ATOM 4155 C CA . GLY A 1 277 ? 44.255 -0.382 -16.363 1.00 13.30 277 GLY A CA 1
ATOM 4156 C C . GLY A 1 277 ? 43.382 -0.150 -15.145 1.00 12.59 277 GLY A C 1
ATOM 4157 O O . GLY A 1 277 ? 42.495 0.699 -15.147 1.00 13.08 277 GLY A O 1
ATOM 4161 N N . VAL A 1 278 ? 43.646 -0.959 -14.119 1.00 12.99 278 VAL A N 1
ATOM 4162 C CA . VAL A 1 278 ? 42.835 -1.020 -12.906 1.00 12.39 278 VAL A CA 1
ATOM 4163 C C . VAL A 1 278 ? 43.486 -0.152 -11.844 1.00 12.37 278 VAL A C 1
ATOM 4164 O O . VAL A 1 278 ? 44.687 -0.289 -11.574 1.00 13.89 278 VAL A O 1
ATOM 4177 N N . PHE A 1 279 ? 42.694 0.728 -11.227 1.00 11.91 279 PHE A N 1
ATOM 4178 C CA . PHE A 1 279 ? 43.216 1.673 -10.251 1.00 11.83 279 PHE A CA 1
ATOM 4179 C C . PHE A 1 279 ? 42.335 1.731 -9.013 1.00 11.90 279 PHE A C 1
ATOM 4180 O O . PHE A 1 279 ? 41.105 1.713 -9.105 1.00 11.90 279 PHE A O 1
ATOM 4197 N N . ASN A 1 280 ? 42.992 1.795 -7.857 1.00 11.10 280 ASN A N 1
ATOM 4198 C CA . ASN A 1 280 ? 42.314 1.906 -6.571 1.00 11.20 280 ASN A CA 1
ATOM 4199 C C . ASN A 1 280 ? 41.766 3.320 -6.381 1.00 12.75 280 ASN A C 1
ATOM 4200 O O . ASN A 1 280 ? 42.407 4.306 -6.749 1.00 13.52 280 ASN A O 1
ATOM 4211 N N . PHE A 1 281 ? 40.567 3.423 -5.805 1.00 11.46 281 PHE A N 1
ATOM 4212 C CA . PHE A 1 281 ? 40.062 4.727 -5.397 1.00 11.20 281 PHE A CA 1
ATOM 4213 C C . PHE A 1 281 ? 40.593 5.158 -4.035 1.00 12.09 281 PHE A C 1
ATOM 4214 O O . PHE A 1 281 ? 40.568 6.354 -3.720 1.00 12.86 281 PHE A O 1
ATOM 4231 N N . GLU A 1 282 ? 41.038 4.215 -3.215 1.00 11.34 282 GLU A N 1
ATOM 4232 C CA . GLU A 1 282 ? 41.274 4.430 -1.795 1.00 11.37 282 GLU A CA 1
ATOM 4233 C C . GLU A 1 282 ? 42.756 4.540 -1.478 1.00 12.82 282 GLU A C 1
ATOM 4234 O O . GLU A 1 282 ? 43.623 4.165 -2.270 1.00 13.02 282 GLU A O 1
ATOM 4246 N N . GLY A 1 283 ? 43.027 5.047 -0.274 1.00 11.71 283 GLY A N 1
ATOM 4247 C CA . GLY A 1 283 ? 44.357 5.114 0.290 1.00 11.83 283 GLY A CA 1
ATOM 4248 C C . GLY A 1 283 ? 44.595 4.127 1.405 1.00 11.22 283 GLY A C 1
ATOM 4249 O O . GLY A 1 283 ? 45.658 4.174 2.040 1.00 11.59 283 GLY A O 1
ATOM 4253 N N . GLY A 1 284 ? 43.655 3.230 1.661 1.00 12.33 284 GLY A N 1
ATOM 4254 C CA . GLY A 1 284 ? 43.735 2.331 2.789 1.00 11.86 284 GLY A CA 1
ATOM 4255 C C . GLY A 1 284 ? 42.727 1.221 2.624 1.00 11.63 284 GLY A C 1
ATOM 4256 O O . GLY A 1 284 ? 42.045 1.125 1.603 1.00 12.48 284 GLY A O 1
ATOM 4260 N N . CYS A 1 285 ? 42.629 0.390 3.653 1.00 11.35 285 CYS A N 1
ATOM 4261 C CA . CYS A 1 285 ? 41.776 -0.783 3.632 1.00 12.04 285 CYS A CA 1
ATOM 4262 C C . CYS A 1 285 ? 40.975 -0.824 4.926 1.00 12.07 285 CYS A C 1
ATOM 4263 O O . CYS A 1 285 ? 41.521 -0.586 6.005 1.00 12.33 285 CYS A O 1
ATOM 4271 N N . TYR A 1 286 ? 39.688 -1.143 4.813 1.00 12.01 286 TYR A N 1
ATOM 4272 C CA . TYR A 1 286 ? 38.766 -1.234 5.948 1.00 12.00 286 TYR A CA 1
ATOM 4273 C C . TYR A 1 286 ? 38.377 -2.704 6.067 1.00 13.34 286 TYR A C 1
ATOM 4274 O O . TYR A 1 286 ? 37.341 -3.145 5.566 1.00 14.54 286 TYR A O 1
ATOM 4292 N N . ALA A 1 287 ? 39.234 -3.470 6.734 1.00 13.21 287 ALA A N 1
ATOM 4293 C CA . ALA A 1 287 ? 39.149 -4.922 6.727 1.00 11.67 287 ALA A CA 1
ATOM 4294 C C . ALA A 1 287 ? 38.311 -5.445 7.887 1.00 11.87 287 ALA A C 1
ATOM 4295 O O . ALA A 1 287 ? 38.406 -4.955 9.016 1.00 12.47 287 ALA A O 1
ATOM 4302 N N . LYS A 1 288 ? 37.517 -6.474 7.605 1.00 12.45 288 LYS A N 1
ATOM 4303 C CA . LYS A 1 288 ? 36.834 -7.199 8.665 1.00 12.49 288 LYS A CA 1
ATOM 4304 C C . LYS A 1 288 ? 37.850 -7.962 9.505 1.00 13.05 288 LYS A C 1
ATOM 4305 O O . LYS A 1 288 ? 38.781 -8.576 8.974 1.00 14.70 288 LYS A O 1
ATOM 4324 N N . THR A 1 289 ? 37.665 -7.932 10.826 1.00 13.11 289 THR A N 1
ATOM 4325 C CA . THR A 1 289 ? 38.609 -8.581 11.729 1.00 13.38 289 THR A CA 1
ATOM 4326 C C . THR A 1 289 ? 38.038 -9.742 12.536 1.00 13.77 289 THR A C 1
ATOM 4327 O O . THR A 1 289 ? 38.767 -10.315 13.348 1.00 14.32 289 THR A O 1
ATOM 4338 N N . ILE A 1 290 ? 36.775 -10.127 12.346 1.00 12.72 290 ILE A N 1
ATOM 4339 C CA . ILE A 1 290 ? 36.241 -11.212 13.155 1.00 13.74 290 ILE A CA 1
ATOM 4340 C C . ILE A 1 290 ? 37.019 -12.491 12.865 1.00 15.18 290 ILE A C 1
ATOM 4341 O O . ILE A 1 290 ? 37.203 -12.887 11.707 1.00 16.92 290 ILE A O 1
ATOM 4357 N N . LYS A 1 291 ? 37.503 -13.127 13.929 1.00 15.33 291 LYS A N 1
ATOM 4358 C CA . LYS A 1 291 ? 38.310 -14.347 13.866 1.00 16.86 291 LYS A CA 1
ATOM 4359 C C . LYS A 1 291 ? 39.658 -14.142 13.179 1.00 16.88 291 LYS A C 1
ATOM 4360 O O . LYS A 1 291 ? 40.308 -15.119 12.790 1.00 19.46 291 LYS A O 1
ATOM 4379 N N . LEU A 1 292 ? 40.112 -12.899 13.031 1.00 15.80 292 LEU A N 1
ATOM 4380 C CA . LEU A 1 292 ? 41.436 -12.658 12.473 1.00 17.30 292 LEU A CA 1
ATOM 4381 C C . LEU A 1 292 ? 42.493 -13.358 13.316 1.00 17.85 292 LEU A C 1
ATOM 4382 O O . LEU A 1 292 ? 42.415 -13.384 14.546 1.00 20.61 292 LEU A O 1
ATOM 4398 N N . SER A 1 293 ? 43.492 -13.929 12.651 1.00 20.37 293 SER A N 1
ATOM 4399 C CA . SER A 1 293 ? 44.629 -14.499 13.358 1.00 22.44 293 SER A CA 1
ATOM 4400 C C . SER A 1 293 ? 45.905 -14.181 12.599 1.00 19.98 293 SER A C 1
ATOM 4401 O O . SER A 1 293 ? 45.914 -14.085 11.369 1.00 20.84 293 SER A O 1
ATOM 4409 N N . LYS A 1 294 ? 46.990 -14.025 13.358 1.00 20.39 294 LYS A N 1
ATOM 4410 C CA . LYS A 1 294 ? 48.285 -13.736 12.758 1.00 20.77 294 LYS A CA 1
ATOM 4411 C C . LYS A 1 294 ? 48.740 -14.873 11.854 1.00 20.60 294 LYS A C 1
ATOM 4412 O O . LYS A 1 294 ? 49.375 -14.640 10.820 1.00 23.77 294 LYS A O 1
ATOM 4420 N N . GLU A 1 295 ? 48.426 -16.113 12.228 1.00 21.46 295 GLU A N 1
ATOM 4421 C CA . GLU A 1 295 ? 48.865 -17.260 11.442 1.00 23.86 295 GLU A CA 1
ATOM 4422 C C . GLU A 1 295 ? 48.128 -17.334 10.110 1.00 24.18 295 GLU A C 1
ATOM 4423 O O . GLU A 1 295 ? 48.733 -17.638 9.074 1.00 26.03 295 GLU A O 1
ATOM 4427 N N . ALA A 1 296 ? 46.827 -17.051 10.112 1.00 23.17 296 ALA A N 1
ATOM 4428 C CA . ALA A 1 296 ? 46.011 -17.217 8.915 1.00 23.92 296 ALA A CA 1
ATOM 4429 C C . ALA A 1 296 ? 46.067 -16.015 7.984 1.00 22.11 296 ALA A C 1
ATOM 4430 O O . ALA A 1 296 ? 46.010 -16.189 6.762 1.00 22.86 296 ALA A O 1
ATOM 4437 N N . GLU A 1 297 ? 46.172 -14.805 8.530 1.00 19.28 297 GLU A N 1
ATOM 4438 C CA . GLU A 1 297 ? 46.155 -13.571 7.747 1.00 18.23 297 GLU A CA 1
ATOM 4439 C C . GLU A 1 297 ? 47.304 -12.682 8.207 1.00 16.50 297 GLU A C 1
ATOM 4440 O O . GLU A 1 297 ? 47.090 -11.609 8.782 1.00 16.01 297 GLU A O 1
ATOM 4452 N N . PRO A 1 298 ? 48.546 -13.095 7.955 1.00 17.85 298 PRO A N 1
ATOM 4453 C CA . PRO A 1 298 ? 49.677 -12.352 8.531 1.00 17.43 298 PRO A CA 1
ATOM 4454 C C . PRO A 1 298 ? 49.821 -10.928 8.026 1.00 17.26 298 PRO A C 1
ATOM 4455 O O . PRO A 1 298 ? 50.221 -10.059 8.808 1.00 17.97 298 PRO A O 1
ATOM 4466 N N . GLU A 1 299 ? 49.541 -10.656 6.743 1.00 17.45 299 GLU A N 1
ATOM 4467 C CA . GLU A 1 299 ? 49.728 -9.297 6.238 1.00 17.34 299 GLU A CA 1
ATOM 4468 C C . GLU A 1 299 ? 48.715 -8.351 6.861 1.00 16.26 299 GLU A C 1
ATOM 4469 O O . GLU A 1 299 ? 49.064 -7.249 7.300 1.00 16.70 299 GLU A O 1
ATOM 4481 N N . ILE A 1 300 ? 47.457 -8.778 6.932 1.00 15.24 300 ILE A N 1
ATOM 4482 C CA . ILE A 1 300 ? 46.425 -7.947 7.538 1.00 15.72 300 ILE A CA 1
ATOM 4483 C C . ILE A 1 300 ? 46.705 -7.761 9.025 1.00 15.34 300 ILE A C 1
ATOM 4484 O O . ILE A 1 300 ? 46.631 -6.647 9.556 1.00 15.40 300 ILE A O 1
ATOM 4500 N N . TYR A 1 301 ? 47.044 -8.849 9.715 1.00 14.76 301 TYR A N 1
ATOM 4501 C CA . TYR A 1 301 ? 47.325 -8.753 11.140 1.00 14.31 301 TYR A CA 1
ATOM 4502 C C . TYR A 1 301 ? 48.475 -7.790 11.403 1.00 14.52 301 TYR A C 1
ATOM 4503 O O . TYR A 1 301 ? 48.401 -6.949 12.307 1.00 14.82 301 TYR A O 1
ATOM 4521 N N . ASN A 1 302 ? 49.549 -7.894 10.623 1.00 14.93 302 ASN A N 1
ATOM 4522 C CA . ASN A 1 302 ? 50.706 -7.041 10.846 1.00 15.03 302 ASN A CA 1
ATOM 4523 C C . ASN A 1 302 ? 50.450 -5.591 10.479 1.00 14.70 302 ASN A C 1
ATOM 4524 O O . ASN A 1 302 ? 51.227 -4.723 10.892 1.00 15.10 302 ASN A O 1
ATOM 4535 N N . ALA A 1 303 ? 49.382 -5.308 9.733 1.00 13.94 303 ALA A N 1
ATOM 4536 C CA . ALA A 1 303 ? 48.994 -3.932 9.459 1.00 12.94 303 ALA A CA 1
ATOM 4537 C C . ALA A 1 303 ? 48.365 -3.258 10.672 1.00 12.53 303 ALA A C 1
ATOM 4538 O O . ALA A 1 303 ? 48.214 -2.030 10.677 1.00 12.36 303 ALA A O 1
ATOM 4545 N N . ILE A 1 304 ? 48.002 -4.028 11.695 1.00 12.91 304 ILE A N 1
ATOM 4546 C CA . ILE A 1 304 ? 47.359 -3.494 12.891 1.00 12.05 304 ILE A CA 1
ATOM 4547 C C . ILE A 1 304 ? 48.460 -3.060 13.855 1.00 12.53 304 ILE A C 1
ATOM 4548 O O . ILE A 1 304 ? 49.033 -3.869 14.595 1.00 14.26 304 ILE A O 1
ATOM 4564 N N . ARG A 1 305 ? 48.751 -1.766 13.832 1.00 12.99 305 ARG A N 1
ATOM 4565 C CA . ARG A 1 305 ? 49.815 -1.141 14.608 1.00 13.25 305 ARG A CA 1
ATOM 4566 C C . ARG A 1 305 ? 49.504 0.347 14.609 1.00 13.24 305 ARG A C 1
ATOM 4567 O O . ARG A 1 305 ? 48.467 0.762 14.090 1.00 14.15 305 ARG A O 1
ATOM 4588 N N . ARG A 1 306 ? 50.385 1.161 15.192 1.00 14.05 306 ARG A N 1
ATOM 4589 C CA . ARG A 1 306 ? 50.058 2.581 15.290 1.00 14.40 306 ARG A CA 1
ATOM 4590 C C . ARG A 1 306 ? 49.687 3.135 13.922 1.00 14.02 306 ARG A C 1
ATOM 4591 O O . ARG A 1 306 ? 50.369 2.879 12.923 1.00 14.44 306 ARG A O 1
ATOM 4612 N N . ASP A 1 307 ? 48.593 3.899 13.897 1.00 12.76 307 ASP A N 1
ATOM 4613 C CA . ASP A 1 307 ? 47.970 4.550 12.749 1.00 13.36 307 ASP A CA 1
ATOM 4614 C C . ASP A 1 307 ? 46.880 3.691 12.112 1.00 12.37 307 ASP A C 1
ATOM 4615 O O . ASP A 1 307 ? 46.101 4.206 11.314 1.00 13.69 307 ASP A O 1
ATOM 4624 N N . ALA A 1 308 ? 46.792 2.404 12.452 1.00 12.47 308 ALA A N 1
ATOM 4625 C CA . ALA A 1 308 ? 45.564 1.663 12.214 1.00 11.87 308 ALA A CA 1
ATOM 4626 C C . ALA A 1 308 ? 44.507 2.118 13.216 1.00 12.82 308 ALA A C 1
ATOM 4627 O O . ALA A 1 308 ? 44.822 2.690 14.263 1.00 13.85 308 ALA A O 1
ATOM 4634 N N . LEU A 1 309 ? 43.240 1.866 12.891 1.00 11.60 309 LEU A N 1
ATOM 4635 C CA . LEU A 1 309 ? 42.132 2.266 13.752 1.00 11.81 309 LEU A CA 1
ATOM 4636 C C . LEU A 1 309 ? 41.165 1.094 13.853 1.00 12.17 309 LEU A C 1
ATOM 4637 O O . LEU A 1 309 ? 40.509 0.730 12.870 1.00 12.34 309 LEU A O 1
ATOM 4653 N N . LEU A 1 310 ? 41.115 0.476 15.029 1.00 12.06 310 LEU A N 1
ATOM 4654 C CA . LEU A 1 310 ? 40.236 -0.659 15.264 1.00 11.65 310 LEU A CA 1
ATOM 4655 C C . LEU A 1 310 ? 38.852 -0.155 15.643 1.00 12.27 310 LEU A C 1
ATOM 4656 O O . LEU A 1 310 ? 38.721 0.845 16.355 1.00 12.73 310 LEU A O 1
ATOM 4672 N N . GLU A 1 311 ? 37.818 -0.872 15.184 1.00 12.10 311 GLU A N 1
ATOM 4673 C CA . GLU A 1 311 ? 36.430 -0.453 15.334 1.00 12.38 311 GLU A CA 1
ATOM 4674 C C . GLU A 1 311 ? 35.614 -1.629 15.857 1.00 12.15 311 GLU A C 1
ATOM 4675 O O . GLU A 1 311 ? 35.465 -2.647 15.170 1.00 12.64 311 GLU A O 1
ATOM 4687 N N . ASN A 1 312 ? 35.109 -1.494 17.083 1.00 13.12 312 ASN A N 1
ATOM 4688 C CA . ASN A 1 312 ? 34.195 -2.440 17.713 1.00 13.16 312 ASN A CA 1
ATOM 4689 C C . ASN A 1 312 ? 34.831 -3.767 18.100 1.00 13.86 312 ASN A C 1
ATOM 4690 O O . ASN A 1 312 ? 34.110 -4.691 18.496 1.00 15.92 312 ASN A O 1
ATOM 4701 N N . VAL A 1 313 ? 36.156 -3.884 18.039 1.00 13.87 313 VAL A N 1
ATOM 4702 C CA . VAL A 1 313 ? 36.801 -5.086 18.547 1.00 14.58 313 VAL A CA 1
ATOM 4703 C C . VAL A 1 313 ? 36.749 -5.083 20.067 1.00 15.70 313 VAL A C 1
ATOM 4704 O O . VAL A 1 313 ? 36.716 -4.028 20.715 1.00 19.74 313 VAL A O 1
ATOM 4717 N N . THR A 1 314 ? 36.774 -6.275 20.647 1.00 15.17 314 THR A N 1
ATOM 4718 C CA . THR A 1 314 ? 36.820 -6.402 22.095 1.00 16.49 314 THR A CA 1
ATOM 4719 C C . THR A 1 314 ? 38.258 -6.261 22.566 1.00 16.64 314 THR A C 1
ATOM 4720 O O . THR A 1 314 ? 39.139 -7.012 22.133 1.00 18.42 314 THR A O 1
ATOM 4731 N N . VAL A 1 315 ? 38.490 -5.298 23.451 1.00 16.25 315 VAL A N 1
ATOM 4732 C CA . VAL A 1 315 ? 39.789 -5.080 24.070 1.00 16.95 315 VAL A CA 1
ATOM 4733 C C . VAL A 1 315 ? 39.684 -5.502 25.528 1.00 17.75 315 VAL A C 1
ATOM 4734 O O . VAL A 1 315 ? 38.801 -5.030 26.258 1.00 20.46 315 VAL A O 1
ATOM 4747 N N . ARG A 1 316 ? 40.569 -6.407 25.941 1.00 18.10 316 ARG A N 1
ATOM 4748 C CA . ARG A 1 316 ? 40.605 -6.882 27.312 1.00 19.35 316 ARG A CA 1
ATOM 4749 C C . ARG A 1 316 ? 41.193 -5.808 28.223 1.00 20.04 316 ARG A C 1
ATOM 4750 O O . ARG A 1 316 ? 41.769 -4.814 27.771 1.00 20.82 316 ARG A O 1
ATOM 4771 N N . GLU A 1 317 ? 41.048 -6.024 29.534 1.00 22.53 317 GLU A N 1
ATOM 4772 C CA . GLU A 1 317 ? 41.533 -5.041 30.496 1.00 24.36 317 GLU A CA 1
ATOM 4773 C C . GLU A 1 317 ? 43.029 -4.805 30.355 1.00 24.44 317 GLU A C 1
ATOM 4774 O O . GLU A 1 317 ? 43.507 -3.697 30.626 1.00 27.71 317 GLU A O 1
ATOM 4783 N N . ASP A 1 318 ? 43.785 -5.818 29.931 1.00 24.43 318 ASP A N 1
ATOM 4784 C CA . ASP A 1 318 ? 45.230 -5.675 29.793 1.00 23.53 318 ASP A CA 1
ATOM 4785 C C . ASP A 1 318 ? 45.642 -5.078 28.453 1.00 21.92 318 ASP A C 1
ATOM 4786 O O . ASP A 1 318 ? 46.842 -4.956 28.189 1.00 22.66 318 ASP A O 1
ATOM 4795 N N . GLY A 1 319 ? 44.682 -4.691 27.611 1.00 21.25 319 GLY A N 1
ATOM 4796 C CA . GLY A 1 319 ? 44.976 -4.058 26.347 1.00 18.61 319 GLY A CA 1
ATOM 4797 C C . GLY A 1 319 ? 45.096 -4.999 25.174 1.00 17.40 319 GLY A C 1
ATOM 4798 O O . GLY A 1 319 ? 45.197 -4.526 24.035 1.00 17.58 319 GLY A O 1
ATOM 4802 N N . THR A 1 320 ? 45.091 -6.311 25.406 1.00 17.21 320 THR A N 1
ATOM 4803 C CA . THR A 1 320 ? 45.104 -7.257 24.302 1.00 17.85 320 THR A CA 1
ATOM 4804 C C . THR A 1 320 ? 43.718 -7.343 23.665 1.00 16.69 320 THR A C 1
ATOM 4805 O O . THR A 1 320 ? 42.703 -6.961 24.253 1.00 17.50 320 THR A O 1
ATOM 4816 N N . ILE A 1 321 ? 43.692 -7.850 22.439 1.00 17.46 321 ILE A N 1
ATOM 4817 C CA . ILE A 1 321 ? 42.498 -7.857 21.604 1.00 16.51 321 ILE A CA 1
ATOM 4818 C C . ILE A 1 321 ? 42.003 -9.289 21.488 1.00 16.60 321 ILE A C 1
ATOM 4819 O O . ILE A 1 321 ? 42.786 -10.201 21.210 1.00 19.29 321 ILE A O 1
ATOM 4835 N N . ASP A 1 322 ? 40.705 -9.487 21.689 1.00 15.64 322 ASP A N 1
ATOM 4836 C CA . ASP A 1 322 ? 40.066 -10.767 21.392 1.00 16.53 322 ASP A CA 1
ATOM 4837 C C . ASP A 1 322 ? 39.390 -10.636 20.031 1.00 16.07 322 ASP A C 1
ATOM 4838 O O . ASP A 1 322 ? 38.235 -10.223 19.931 1.00 16.97 322 ASP A O 1
ATOM 4847 N N . PHE A 1 323 ? 40.119 -10.993 18.971 1.00 15.36 323 PHE A N 1
ATOM 4848 C CA . PHE A 1 323 ? 39.569 -10.872 17.626 1.00 14.15 323 PHE A CA 1
ATOM 4849 C C . PHE A 1 323 ? 38.438 -11.856 17.375 1.00 15.63 323 PHE A C 1
ATOM 4850 O O . PHE A 1 323 ? 37.688 -11.679 16.413 1.00 15.90 323 PHE A O 1
ATOM 4867 N N . ASP A 1 324 ? 38.300 -12.883 18.213 1.00 17.25 324 ASP A N 1
ATOM 4868 C CA . ASP A 1 324 ? 37.255 -13.877 18.019 1.00 17.63 324 ASP A CA 1
ATOM 4869 C C . ASP A 1 324 ? 35.912 -13.447 18.587 1.00 17.31 324 ASP A C 1
ATOM 4870 O O . ASP A 1 324 ? 34.899 -14.096 18.298 1.00 19.73 324 ASP A O 1
ATOM 4879 N N . ASP A 1 325 ? 35.874 -12.382 19.383 1.00 17.19 325 ASP A N 1
ATOM 4880 C CA . ASP A 1 325 ? 34.666 -12.017 20.114 1.00 18.02 325 ASP A CA 1
ATOM 4881 C C . ASP A 1 325 ? 33.753 -11.191 19.219 1.00 18.75 325 ASP A C 1
ATOM 4882 O O . ASP A 1 325 ? 34.063 -10.043 18.884 1.00 19.60 325 ASP A O 1
ATOM 4891 N N . GLY A 1 326 ? 32.615 -11.770 18.854 1.00 21.15 326 GLY A N 1
ATOM 4892 C CA . GLY A 1 326 ? 31.633 -11.079 18.046 1.00 23.72 326 GLY A CA 1
ATOM 4893 C C . GLY A 1 326 ? 30.407 -10.663 18.833 1.00 28.67 326 GLY A C 1
ATOM 4894 O O . GLY A 1 326 ? 29.323 -10.513 18.260 1.00 29.88 326 GLY A O 1
ATOM 4898 N N . SER A 1 327 ? 30.549 -10.466 20.147 1.00 32.42 327 SER A N 1
ATOM 4899 C CA . SER A 1 327 ? 29.363 -10.164 20.942 1.00 34.33 327 SER A CA 1
ATOM 4900 C C . SER A 1 327 ? 28.907 -8.710 20.801 1.00 35.52 327 SER A C 1
ATOM 4901 O O . SER A 1 327 ? 27.704 -8.446 20.895 1.00 39.97 327 SER A O 1
ATOM 4909 N N . LYS A 1 328 ? 29.813 -7.754 20.567 1.00 34.50 328 LYS A N 1
ATOM 4910 C CA . LYS A 1 328 ? 29.364 -6.444 20.094 1.00 31.65 328 LYS A CA 1
ATOM 4911 C C . LYS A 1 328 ? 28.760 -6.575 18.698 1.00 28.16 328 LYS A C 1
ATOM 4912 O O . LYS A 1 328 ? 27.614 -6.172 18.456 1.00 32.90 328 LYS A O 1
ATOM 4920 N N . THR A 1 329 ? 29.515 -7.160 17.774 1.00 23.11 329 THR A N 1
ATOM 4921 C CA . THR A 1 329 ? 29.073 -7.371 16.405 1.00 17.35 329 THR A CA 1
ATOM 4922 C C . THR A 1 329 ? 30.028 -8.357 15.754 1.00 16.00 329 THR A C 1
ATOM 4923 O O . THR A 1 329 ? 31.195 -8.456 16.142 1.00 16.82 329 THR A O 1
ATOM 4934 N N . GLU A 1 330 ? 29.526 -9.081 14.757 1.00 14.61 330 GLU A N 1
ATOM 4935 C CA . GLU A 1 330 ? 30.405 -9.856 13.893 1.00 14.72 330 GLU A CA 1
ATOM 4936 C C . GLU A 1 330 ? 31.148 -8.978 12.902 1.00 14.26 330 GLU A C 1
ATOM 4937 O O . GLU A 1 330 ? 32.170 -9.405 12.356 1.00 14.91 330 GLU A O 1
ATOM 4945 N N . ASN A 1 331 ? 30.668 -7.758 12.675 1.00 13.14 331 ASN A N 1
ATOM 4946 C CA . ASN A 1 331 ? 31.264 -6.857 11.693 1.00 12.11 331 ASN A CA 1
ATOM 4947 C C . ASN A 1 331 ? 32.303 -5.934 12.325 1.00 11.74 331 ASN A C 1
ATOM 4948 O O . ASN A 1 331 ? 32.348 -4.739 12.041 1.00 12.58 331 ASN A O 1
ATOM 4959 N N . THR A 1 332 ? 33.168 -6.489 13.170 1.00 12.05 332 THR A N 1
ATOM 4960 C CA . THR A 1 332 ? 34.310 -5.735 13.664 1.00 12.14 332 THR A CA 1
ATOM 4961 C C . THR A 1 332 ? 35.238 -5.387 12.505 1.00 11.28 332 THR A C 1
ATOM 4962 O O . THR A 1 332 ? 35.324 -6.115 11.512 1.00 11.82 332 THR A O 1
ATOM 4973 N N . ARG A 1 333 ? 35.929 -4.255 12.631 1.00 11.55 333 ARG A N 1
ATOM 4974 C CA . ARG A 1 333 ? 36.720 -3.724 11.528 1.00 11.47 333 ARG A CA 1
ATOM 4975 C C . ARG A 1 333 ? 38.041 -3.149 12.020 1.00 10.97 333 ARG A C 1
ATOM 4976 O O . ARG A 1 333 ? 38.216 -2.812 13.194 1.00 12.41 333 ARG A O 1
ATOM 4997 N N . VAL A 1 334 ? 38.964 -3.006 11.078 1.00 11.17 334 VAL A N 1
ATOM 4998 C CA . VAL A 1 334 ? 40.133 -2.154 11.257 1.00 11.63 334 VAL A CA 1
ATOM 4999 C C . VAL A 1 334 ? 40.349 -1.387 9.963 1.00 12.02 334 VAL A C 1
ATOM 5000 O O . VAL A 1 334 ? 40.154 -1.928 8.868 1.00 13.42 334 VAL A O 1
ATOM 5013 N N . SER A 1 335 ? 40.732 -0.118 10.077 1.00 11.92 335 SER A N 1
ATOM 5014 C CA . SER A 1 335 ? 41.214 0.619 8.921 1.00 11.57 335 SER A CA 1
ATOM 5015 C C . SER A 1 335 ? 42.699 0.896 9.084 1.00 11.36 335 SER A C 1
ATOM 5016 O O . SER A 1 335 ? 43.197 1.080 10.194 1.00 11.71 335 SER A O 1
ATOM 5024 N N . TYR A 1 336 ? 43.405 0.901 7.963 1.00 11.74 336 TYR A N 1
ATOM 5025 C CA . TYR A 1 336 ? 44.815 1.246 7.970 1.00 11.61 336 TYR A CA 1
ATOM 5026 C C . TYR A 1 336 ? 45.173 1.848 6.627 1.00 11.27 336 TYR A C 1
ATOM 5027 O O . TYR A 1 336 ? 44.569 1.493 5.607 1.00 12.05 336 TYR A O 1
ATOM 5045 N N . PRO A 1 337 ? 46.151 2.752 6.588 1.00 11.59 337 PRO A N 1
ATOM 5046 C CA . PRO A 1 337 ? 46.672 3.196 5.298 1.00 12.52 337 PRO A CA 1
ATOM 5047 C C . PRO A 1 337 ? 47.298 2.014 4.580 1.00 12.83 337 PRO A C 1
ATOM 5048 O O . PRO A 1 337 ? 47.824 1.088 5.201 1.00 12.81 337 PRO A O 1
ATOM 5059 N N . ILE A 1 338 ? 47.222 2.044 3.252 1.00 12.25 338 ILE A N 1
ATOM 5060 C CA . ILE A 1 338 ? 47.530 0.839 2.491 1.00 11.48 338 ILE A CA 1
ATOM 5061 C C . ILE A 1 338 ? 48.992 0.439 2.650 1.00 12.78 338 ILE A C 1
ATOM 5062 O O . ILE A 1 338 ? 49.325 -0.745 2.559 1.00 13.00 338 ILE A O 1
ATOM 5078 N N . TYR A 1 339 ? 49.884 1.398 2.906 1.00 12.81 339 TYR A N 1
ATOM 5079 C CA . TYR A 1 339 ? 51.300 1.074 3.047 1.00 14.04 339 TYR A CA 1
ATOM 5080 C C . TYR A 1 339 ? 51.608 0.310 4.334 1.00 13.09 339 TYR A C 1
ATOM 5081 O O . TYR A 1 339 ? 52.771 -0.074 4.531 1.00 15.38 339 TYR A O 1
ATOM 5099 N N . HIS A 1 340 ? 50.618 0.072 5.202 1.00 12.73 340 HIS A N 1
ATOM 5100 C CA . HIS A 1 340 ? 50.815 -0.845 6.319 1.00 12.96 340 HIS A CA 1
ATOM 5101 C C . HIS A 1 340 ? 50.951 -2.293 5.872 1.00 14.08 340 HIS A C 1
ATOM 5102 O O . HIS A 1 340 ? 51.312 -3.147 6.692 1.00 16.02 340 HIS A O 1
ATOM 5116 N N . ILE A 1 341 ? 50.651 -2.580 4.610 1.00 15.55 341 ILE A N 1
ATOM 5117 C CA . ILE A 1 341 ? 50.945 -3.857 3.975 1.00 16.61 341 ILE A CA 1
ATOM 5118 C C . ILE A 1 341 ? 52.241 -3.655 3.183 1.00 17.60 341 ILE A C 1
ATOM 5119 O O . ILE A 1 341 ? 52.321 -2.758 2.342 1.00 16.93 341 ILE A O 1
ATOM 5135 N N . ASP A 1 342 ? 53.283 -4.454 3.447 1.00 23.59 342 ASP A N 1
ATOM 5136 C CA . ASP A 1 342 ? 54.531 -4.261 2.703 1.00 24.14 342 ASP A CA 1
ATOM 5137 C C . ASP A 1 342 ? 54.344 -4.586 1.227 1.00 22.01 342 ASP A C 1
ATOM 5138 O O . ASP A 1 342 ? 54.895 -3.908 0.344 1.00 21.11 342 ASP A O 1
ATOM 5145 N N . ASN A 1 343 ? 53.565 -5.621 0.951 1.00 16.78 343 ASN A N 1
ATOM 5146 C CA . ASN A 1 343 ? 53.478 -6.235 -0.367 1.00 15.18 343 ASN A CA 1
ATOM 5147 C C . ASN A 1 343 ? 52.356 -5.565 -1.168 1.00 13.38 343 ASN A C 1
ATOM 5148 O O . ASN A 1 343 ? 51.321 -6.158 -1.465 1.00 13.95 343 ASN A O 1
ATOM 5159 N N . ILE A 1 344 ? 52.588 -4.292 -1.517 1.00 13.57 344 ILE A N 1
ATOM 5160 C CA . ILE A 1 344 ? 51.628 -3.489 -2.273 1.00 12.21 344 ILE A CA 1
ATOM 5161 C C . ILE A 1 344 ? 52.297 -2.870 -3.498 1.00 12.62 344 ILE A C 1
ATOM 5162 O O . ILE A 1 344 ? 53.521 -2.763 -3.585 1.00 13.71 344 ILE A O 1
ATOM 5178 N N . VAL A 1 345 ? 51.461 -2.436 -4.441 1.00 11.57 345 VAL A N 1
ATOM 5179 C CA . VAL A 1 345 ? 51.927 -1.696 -5.607 1.00 11.20 345 VAL A CA 1
ATOM 5180 C C . VAL A 1 345 ? 52.223 -0.261 -5.195 1.00 11.97 345 VAL A C 1
ATOM 5181 O O . VAL A 1 345 ? 51.418 0.373 -4.506 1.00 12.64 345 VAL A O 1
ATOM 5194 N N . LYS A 1 346 ? 53.365 0.254 -5.638 1.00 12.26 346 LYS A N 1
ATOM 5195 C CA . LYS A 1 346 ? 53.804 1.619 -5.399 1.00 12.94 346 LYS A CA 1
ATOM 5196 C C . LYS A 1 346 ? 54.490 2.095 -6.670 1.00 13.03 346 LYS A C 1
ATOM 5197 O O . LYS A 1 346 ? 55.003 1.280 -7.442 1.00 14.71 346 LYS A O 1
ATOM 5216 N N . PRO A 1 347 ? 54.558 3.415 -6.897 1.00 14.03 347 PRO A N 1
ATOM 5217 C CA . PRO A 1 347 ? 54.182 4.510 -5.995 1.00 14.10 347 PRO A CA 1
ATOM 5218 C C . PRO A 1 347 ? 52.711 4.891 -6.003 1.00 13.34 347 PRO A C 1
ATOM 5219 O O . PRO A 1 347 ? 52.317 5.678 -5.156 1.00 15.93 347 PRO A O 1
ATOM 5230 N N . VAL A 1 348 ? 51.937 4.354 -6.941 1.00 13.61 348 VAL A N 1
ATOM 5231 C CA . VAL A 1 348 ? 50.506 4.607 -7.038 1.00 14.23 348 VAL A CA 1
ATOM 5232 C C . VAL A 1 348 ? 49.796 3.263 -7.080 1.00 13.13 348 VAL A C 1
ATOM 5233 O O . VAL A 1 348 ? 50.285 2.319 -7.705 1.00 13.58 348 VAL A O 1
ATOM 5246 N N . SER A 1 349 ? 48.634 3.178 -6.429 1.00 12.63 349 SER A N 1
ATOM 5247 C CA . SER A 1 349 ? 47.893 1.919 -6.330 1.00 12.44 349 SER A CA 1
ATOM 5248 C C . SER A 1 349 ? 47.097 1.692 -7.614 1.00 13.70 349 SER A C 1
ATOM 5249 O O . SER A 1 349 ? 45.885 1.919 -7.684 1.00 12.71 349 SER A O 1
ATOM 5257 N N . LYS A 1 350 ? 47.790 1.190 -8.632 1.00 12.98 350 LYS A N 1
ATOM 5258 C CA . LYS A 1 350 ? 47.183 0.902 -9.924 1.00 12.26 350 LYS A CA 1
ATOM 5259 C C . LYS A 1 350 ? 48.142 0.025 -10.713 1.00 12.23 350 LYS A C 1
ATOM 5260 O O . LYS A 1 350 ? 49.348 0.000 -10.449 1.00 13.32 350 LYS A O 1
ATOM 5279 N N . ALA A 1 351 ? 47.590 -0.689 -11.686 1.00 12.14 351 ALA A N 1
ATOM 5280 C CA . ALA A 1 351 ? 48.392 -1.488 -12.598 1.00 13.31 351 ALA A CA 1
ATOM 5281 C C . ALA A 1 351 ? 47.614 -1.629 -13.901 1.00 12.72 351 ALA A C 1
ATOM 5282 O O . ALA A 1 351 ? 46.681 -0.864 -14.164 1.00 14.26 351 ALA A O 1
ATOM 5289 N N . GLY A 1 352 ? 47.984 -2.610 -14.715 1.00 13.14 352 GLY A N 1
ATOM 5290 C CA . GLY A 1 352 ? 47.414 -2.754 -16.036 1.00 12.68 352 GLY A CA 1
ATOM 5291 C C . GLY A 1 352 ? 46.027 -3.368 -16.027 1.00 13.39 352 GLY A C 1
ATOM 5292 O O . GLY A 1 352 ? 45.385 -3.537 -14.992 1.00 13.73 352 GLY A O 1
ATOM 5296 N N . HIS A 1 353 ? 45.563 -3.701 -17.231 1.00 13.69 353 HIS A N 1
ATOM 5297 C CA . HIS A 1 353 ? 44.268 -4.339 -17.400 1.00 13.41 353 HIS A CA 1
ATOM 5298 C C . HIS A 1 353 ? 44.183 -5.623 -16.581 1.00 13.70 353 HIS A C 1
ATOM 5299 O O . HIS A 1 353 ? 45.170 -6.338 -16.392 1.00 15.63 353 HIS A O 1
ATOM 5313 N N . ALA A 1 354 ? 42.976 -5.942 -16.123 1.00 12.62 354 ALA A N 1
ATOM 5314 C CA . ALA A 1 354 ? 42.753 -7.244 -15.515 1.00 12.81 354 ALA A CA 1
ATOM 5315 C C . ALA A 1 354 ? 42.730 -8.331 -16.583 1.00 13.36 354 ALA A C 1
ATOM 5316 O O . ALA A 1 354 ? 42.145 -8.165 -17.657 1.00 14.89 354 ALA A O 1
ATOM 5323 N N . THR A 1 355 ? 43.390 -9.447 -16.276 1.00 14.02 355 THR A N 1
ATOM 5324 C CA . THR A 1 355 ? 43.330 -10.655 -17.086 1.00 14.93 355 THR A CA 1
ATOM 5325 C C . THR A 1 355 ? 42.392 -11.699 -16.497 1.00 14.01 355 THR A C 1
ATOM 5326 O O . THR A 1 355 ? 41.953 -12.605 -17.219 1.00 14.90 355 THR A O 1
ATOM 5337 N N . LYS A 1 356 ? 42.104 -11.597 -15.203 1.00 12.89 356 LYS A N 1
ATOM 5338 C CA . LYS A 1 356 ? 41.280 -12.553 -14.482 1.00 12.96 356 LYS A CA 1
ATOM 5339 C C . LYS A 1 356 ? 40.258 -11.778 -13.665 1.00 13.01 356 LYS A C 1
ATOM 5340 O O . LYS A 1 356 ? 40.612 -10.834 -12.949 1.00 13.67 356 LYS A O 1
ATOM 5359 N N . VAL A 1 357 ? 38.996 -12.164 -13.801 1.00 12.81 357 VAL A N 1
ATOM 5360 C CA . VAL A 1 357 ? 37.873 -11.528 -13.121 1.00 12.22 357 VAL A CA 1
ATOM 5361 C C . VAL A 1 357 ? 37.195 -12.618 -12.310 1.00 12.99 357 VAL A C 1
ATOM 5362 O O . VAL A 1 357 ? 36.713 -13.605 -12.876 1.00 14.50 357 VAL A O 1
ATOM 5375 N N . ILE A 1 358 ? 37.180 -12.464 -10.991 1.00 12.10 358 ILE A N 1
ATOM 5376 C CA . ILE A 1 358 ? 36.637 -13.483 -10.100 1.00 13.03 358 ILE A CA 1
ATOM 5377 C C . ILE A 1 358 ? 35.400 -12.907 -9.432 1.00 12.20 358 ILE A C 1
ATOM 5378 O O . ILE A 1 358 ? 35.459 -11.828 -8.831 1.00 13.45 358 ILE A O 1
ATOM 5394 N N . PHE A 1 359 ? 34.275 -13.608 -9.558 1.00 11.20 359 PHE A N 1
ATOM 5395 C CA . PHE A 1 359 ? 33.048 -13.255 -8.856 1.00 12.16 359 PHE A CA 1
ATOM 5396 C C . PHE A 1 359 ? 32.945 -14.164 -7.638 1.00 11.82 359 PHE A C 1
ATOM 5397 O O . PHE A 1 359 ? 32.849 -15.386 -7.786 1.00 12.61 359 PHE A O 1
ATOM 5414 N N . LEU A 1 360 ? 32.983 -13.579 -6.442 1.00 10.69 360 LEU A N 1
ATOM 5415 C CA . LEU A 1 360 ? 32.838 -14.338 -5.204 1.00 12.12 360 LEU A CA 1
ATOM 5416 C C . LEU A 1 360 ? 31.363 -14.392 -4.827 1.00 11.56 360 LEU A C 1
ATOM 5417 O O . LEU A 1 360 ? 30.718 -13.346 -4.653 1.00 13.34 360 LEU A O 1
ATOM 5433 N N . THR A 1 361 ? 30.830 -15.607 -4.712 1.00 12.54 361 THR A N 1
ATOM 5434 C CA . THR A 1 361 ? 29.454 -15.823 -4.282 1.00 12.46 361 THR A CA 1
ATOM 5435 C C . THR A 1 361 ? 29.460 -16.612 -2.983 1.00 12.68 361 THR A C 1
ATOM 5436 O O . THR A 1 361 ? 29.948 -17.744 -2.943 1.00 14.35 361 THR A O 1
ATOM 5447 N N . ALA A 1 362 ? 28.943 -16.008 -1.916 1.00 12.17 362 ALA A N 1
ATOM 5448 C CA . ALA A 1 362 ? 28.784 -16.724 -0.652 1.00 12.87 362 ALA A CA 1
ATOM 5449 C C . ALA A 1 362 ? 27.412 -17.379 -0.696 1.00 13.36 362 ALA A C 1
ATOM 5450 O O . ALA A 1 362 ? 26.420 -16.838 -0.206 1.00 14.55 362 ALA A O 1
ATOM 5457 N N . ASP A 1 363 ? 27.359 -18.567 -1.300 1.00 12.90 363 ASP A N 1
ATOM 5458 C CA . ASP A 1 363 ? 26.098 -19.251 -1.572 1.00 12.52 363 ASP A CA 1
ATOM 5459 C C . ASP A 1 363 ? 25.663 -20.012 -0.327 1.00 14.36 363 ASP A C 1
ATOM 5460 O O . ASP A 1 363 ? 26.258 -21.032 0.024 1.00 14.64 363 ASP A O 1
ATOM 5469 N N . ALA A 1 364 ? 24.606 -19.532 0.327 1.00 14.57 364 ALA A N 1
ATOM 5470 C CA . ALA A 1 364 ? 24.088 -20.174 1.527 1.00 16.34 364 ALA A CA 1
ATOM 5471 C C . ALA A 1 364 ? 23.229 -21.393 1.227 1.00 19.00 364 ALA A C 1
ATOM 5472 O O . ALA A 1 364 ? 22.876 -22.120 2.162 1.00 23.36 364 ALA A O 1
ATOM 5479 N N . PHE A 1 365 ? 22.893 -21.637 -0.037 1.00 17.35 365 PHE A N 1
ATOM 5480 C CA . PHE A 1 365 ? 22.146 -22.822 -0.432 1.00 17.70 365 PHE A CA 1
ATOM 5481 C C . PHE A 1 365 ? 23.044 -24.031 -0.655 1.00 17.37 365 PHE A C 1
ATOM 5482 O O . PHE A 1 365 ? 22.532 -25.147 -0.772 1.00 19.43 365 PHE A O 1
ATOM 5499 N N . GLY A 1 366 ? 24.359 -23.843 -0.725 1.00 17.11 366 GLY A N 1
ATOM 5500 C CA . GLY A 1 366 ? 25.249 -24.961 -0.991 1.00 16.83 366 GLY A CA 1
ATOM 5501 C C . GLY A 1 366 ? 24.989 -25.619 -2.325 1.00 16.95 366 GLY A C 1
ATOM 5502 O O . GLY A 1 366 ? 25.133 -26.839 -2.450 1.00 18.86 366 GLY A O 1
ATOM 5506 N N . VAL A 1 367 ? 24.592 -24.837 -3.324 1.00 14.95 367 VAL A N 1
ATOM 5507 C CA . VAL A 1 367 ? 24.274 -25.342 -4.651 1.00 15.12 367 VAL A CA 1
ATOM 5508 C C . VAL A 1 367 ? 25.427 -25.140 -5.626 1.00 13.41 367 VAL A C 1
ATOM 5509 O O . VAL A 1 367 ? 25.674 -25.986 -6.488 1.00 14.25 367 VAL A O 1
ATOM 5522 N N . LEU A 1 368 ? 26.121 -24.030 -5.515 1.00 13.54 368 LEU A N 1
ATOM 5523 C CA . LEU A 1 368 ? 27.069 -23.658 -6.550 1.00 13.46 368 LEU A CA 1
ATOM 5524 C C . LEU A 1 368 ? 28.440 -24.297 -6.323 1.00 13.47 368 LEU A C 1
ATOM 5525 O O . LEU A 1 368 ? 28.837 -24.558 -5.179 1.00 13.45 368 LEU A O 1
ATOM 5541 N N . PRO A 1 369 ? 29.169 -24.577 -7.408 1.00 12.87 369 PRO A N 1
ATOM 5542 C CA . PRO A 1 369 ? 30.466 -25.239 -7.262 1.00 12.84 369 PRO A CA 1
ATOM 5543 C C . PRO A 1 369 ? 31.472 -24.319 -6.600 1.00 12.94 369 PRO A C 1
ATOM 5544 O O . PRO A 1 369 ? 31.391 -23.086 -6.737 1.00 13.32 369 PRO A O 1
ATOM 5555 N N . PRO A 1 370 ? 32.467 -24.872 -5.907 1.00 12.99 370 PRO A N 1
ATOM 5556 C CA . PRO A 1 370 ? 33.579 -24.036 -5.439 1.00 12.95 370 PRO A CA 1
ATOM 5557 C C . PRO A 1 370 ? 34.184 -23.184 -6.537 1.00 12.04 370 PRO A C 1
ATOM 5558 O O . PRO A 1 370 ? 34.548 -22.030 -6.277 1.00 13.19 370 PRO A O 1
ATOM 5569 N N . VAL A 1 371 ? 34.280 -23.699 -7.762 1.00 13.48 371 VAL A N 1
ATOM 5570 C CA . VAL A 1 371 ? 34.777 -22.894 -8.875 1.00 13.18 371 VAL A CA 1
ATOM 5571 C C . VAL A 1 371 ? 34.145 -23.353 -10.181 1.00 13.07 371 VAL A C 1
ATOM 5572 O O . VAL A 1 371 ? 34.045 -24.555 -10.464 1.00 14.16 371 VAL A O 1
ATOM 5585 N N . SER A 1 372 ? 33.743 -22.365 -10.983 1.00 13.40 372 SER A N 1
ATOM 5586 C CA . SER A 1 372 ? 33.245 -22.557 -12.334 1.00 14.04 372 SER A CA 1
ATOM 5587 C C . SER A 1 372 ? 33.924 -21.553 -13.252 1.00 15.12 372 SER A C 1
ATOM 5588 O O . SER A 1 372 ? 34.124 -20.396 -12.875 1.00 15.46 372 SER A O 1
ATOM 5596 N N . ARG A 1 373 ? 34.231 -21.983 -14.468 1.00 14.78 373 ARG A N 1
ATOM 5597 C CA . ARG A 1 373 ? 34.778 -21.110 -15.498 1.00 15.01 373 ARG A CA 1
ATOM 5598 C C . ARG A 1 373 ? 33.626 -20.642 -16.382 1.00 14.91 373 ARG A C 1
ATOM 5599 O O . ARG A 1 373 ? 32.967 -21.462 -17.021 1.00 17.17 373 ARG A O 1
ATOM 5620 N N . LEU A 1 374 ? 33.392 -19.330 -16.431 1.00 13.56 374 LEU A N 1
ATOM 5621 C CA . LEU A 1 374 ? 32.189 -18.785 -17.051 1.00 13.86 374 LEU A CA 1
ATOM 5622 C C . LEU A 1 374 ? 32.380 -18.507 -18.538 1.00 15.05 374 LEU A C 1
ATOM 5623 O O . LEU A 1 374 ? 33.451 -18.087 -18.985 1.00 16.69 374 LEU A O 1
ATOM 5639 N N . THR A 1 375 ? 31.305 -18.706 -19.299 1.00 15.21 375 THR A N 1
ATOM 5640 C CA . THR A 1 375 ? 31.272 -18.208 -20.662 1.00 15.67 375 THR A CA 1
ATOM 5641 C C . THR A 1 375 ? 31.088 -16.694 -20.645 1.00 16.05 375 THR A C 1
ATOM 5642 O O . THR A 1 375 ? 30.804 -16.084 -19.611 1.00 16.27 375 THR A O 1
ATOM 5653 N N . ALA A 1 376 ? 31.226 -16.083 -21.822 1.00 17.17 376 ALA A N 1
ATOM 5654 C CA . ALA A 1 376 ? 31.067 -14.637 -21.924 1.00 17.59 376 ALA A CA 1
ATOM 5655 C C . ALA A 1 376 ? 29.666 -14.206 -21.500 1.00 16.58 376 ALA A C 1
ATOM 5656 O O . ALA A 1 376 ? 29.504 -13.227 -20.765 1.00 17.66 376 ALA A O 1
ATOM 5663 N N . ASP A 1 377 ? 28.635 -14.917 -21.964 1.00 16.65 377 ASP A N 1
ATOM 5664 C CA . ASP A 1 377 ? 27.274 -14.544 -21.594 1.00 16.25 377 ASP A CA 1
ATOM 5665 C C . ASP A 1 377 ? 26.995 -14.848 -20.130 1.00 15.98 377 ASP A C 1
ATOM 5666 O O . ASP A 1 377 ? 26.283 -14.094 -19.458 1.00 15.58 377 ASP A O 1
ATOM 5675 N N . GLN A 1 378 ? 27.533 -15.953 -19.616 1.00 14.58 378 GLN A N 1
ATOM 5676 C CA . GLN A 1 378 ? 27.370 -16.241 -18.197 1.00 13.92 378 GLN A CA 1
ATOM 5677 C C . GLN A 1 378 ? 28.027 -15.175 -17.339 1.00 13.71 378 GLN A C 1
ATOM 5678 O O . GLN A 1 378 ? 27.548 -14.878 -16.240 1.00 14.03 378 GLN A O 1
ATOM 5692 N N . THR A 1 379 ? 29.134 -14.605 -17.813 1.00 13.53 379 THR A N 1
ATOM 5693 C CA . THR A 1 379 ? 29.784 -13.535 -17.070 1.00 12.70 379 THR A CA 1
ATOM 5694 C C . THR A 1 379 ? 28.831 -12.361 -16.888 1.00 12.40 379 THR A C 1
ATOM 5695 O O . THR A 1 379 ? 28.666 -11.844 -15.780 1.00 13.78 379 THR A O 1
ATOM 5706 N N . GLN A 1 380 ? 28.177 -11.938 -17.972 1.00 13.63 380 GLN A N 1
ATOM 5707 C CA . GLN A 1 380 ? 27.221 -10.841 -17.871 1.00 14.74 380 GLN A CA 1
ATOM 5708 C C . GLN A 1 380 ? 26.031 -11.224 -17.007 1.00 14.43 380 GLN A C 1
ATOM 5709 O O . GLN A 1 380 ? 25.569 -10.422 -16.183 1.00 13.53 380 GLN A O 1
ATOM 5723 N N . TYR A 1 381 ? 25.507 -12.435 -17.203 1.00 13.26 381 TYR A N 1
ATOM 5724 C CA . TYR A 1 381 ? 24.355 -12.885 -16.433 1.00 13.55 381 TYR A CA 1
ATOM 5725 C C . TYR A 1 381 ? 24.654 -12.862 -14.939 1.00 13.74 381 TYR A C 1
ATOM 5726 O O . TYR A 1 381 ? 23.859 -12.355 -14.136 1.00 12.93 381 TYR A O 1
ATOM 5744 N N . HIS A 1 382 ? 25.777 -13.446 -14.543 1.00 13.04 382 HIS A N 1
ATOM 5745 C CA . HIS A 1 382 ? 26.085 -13.554 -13.126 1.00 12.33 382 HIS A CA 1
ATOM 5746 C C . HIS A 1 382 ? 26.560 -12.244 -12.522 1.00 12.38 382 HIS A C 1
ATOM 5747 O O . HIS A 1 382 ? 26.395 -12.043 -11.316 1.00 12.35 382 HIS A O 1
ATOM 5761 N N . PHE A 1 383 ? 27.103 -11.338 -13.332 1.00 11.76 383 PHE A N 1
ATOM 5762 C CA . PHE A 1 383 ? 27.453 -10.021 -12.825 1.00 10.92 383 PHE A CA 1
ATOM 5763 C C . PHE A 1 383 ? 26.204 -9.216 -12.498 1.00 12.34 383 PHE A C 1
ATOM 5764 O O . PHE A 1 383 ? 26.116 -8.589 -11.436 1.00 12.91 383 PHE A O 1
ATOM 5781 N N . LEU A 1 384 ? 25.229 -9.215 -13.406 1.00 11.66 384 LEU A N 1
ATOM 5782 C CA . LEU A 1 384 ? 23.972 -8.522 -13.135 1.00 12.44 384 LEU A CA 1
ATOM 5783 C C . LEU A 1 384 ? 23.222 -9.172 -11.984 1.00 12.70 384 LEU A C 1
ATOM 5784 O O . LEU A 1 384 ? 22.595 -8.482 -11.174 1.00 13.51 384 LEU A O 1
ATOM 5800 N N . SER A 1 385 ? 23.271 -10.503 -11.894 1.00 12.32 385 SER A N 1
ATOM 5801 C CA . SER A 1 385 ? 22.541 -11.198 -10.836 1.00 13.01 385 SER A CA 1
ATOM 5802 C C . SER A 1 385 ? 23.154 -10.903 -9.475 1.00 12.27 385 SER A C 1
ATOM 5803 O O . SER A 1 385 ? 22.443 -10.582 -8.513 1.00 13.47 385 SER A O 1
ATOM 5811 N N . GLY A 1 386 ? 24.471 -11.038 -9.368 1.00 12.26 386 GLY A N 1
ATOM 5812 C CA . GLY A 1 386 ? 25.148 -10.750 -8.117 1.00 12.33 386 GLY A CA 1
ATOM 5813 C C . GLY A 1 386 ? 24.690 -11.602 -6.952 1.00 12.72 386 GLY A C 1
ATOM 5814 O O . GLY A 1 386 ? 24.560 -11.098 -5.828 1.00 12.69 386 GLY A O 1
ATOM 5818 N N . PHE A 1 387 ? 24.464 -12.893 -7.178 1.00 12.01 387 PHE A N 1
ATOM 5819 C CA . PHE A 1 387 ? 23.988 -13.735 -6.091 1.00 12.56 387 PHE A CA 1
ATOM 5820 C C . PHE A 1 387 ? 25.094 -13.982 -5.082 1.00 12.21 387 PHE A C 1
ATOM 5821 O O . PHE A 1 387 ? 26.181 -14.447 -5.437 1.00 12.76 387 PHE A O 1
ATOM 5838 N N . THR A 1 388 ? 24.801 -13.681 -3.820 1.00 11.54 388 THR A N 1
ATOM 5839 C CA . THR A 1 388 ? 25.761 -13.891 -2.742 1.00 11.48 388 THR A CA 1
ATOM 5840 C C . THR A 1 388 ? 24.998 -13.831 -1.417 1.00 12.73 388 THR A C 1
ATOM 5841 O O . THR A 1 388 ? 23.809 -14.157 -1.374 1.00 13.19 388 THR A O 1
ATOM 5852 N N . ALA A 1 389 ? 25.680 -13.440 -0.344 1.00 12.36 389 ALA A N 1
ATOM 5853 C CA . ALA A 1 389 ? 25.026 -13.294 0.947 1.00 12.48 389 ALA A CA 1
ATOM 5854 C C . ALA A 1 389 ? 25.566 -12.068 1.658 1.00 13.56 389 ALA A C 1
ATOM 5855 O O . ALA A 1 389 ? 26.745 -11.720 1.529 1.00 14.36 389 ALA A O 1
ATOM 5862 N N . LYS A 1 390 ? 24.676 -11.419 2.406 1.00 12.82 390 LYS A N 1
ATOM 5863 C CA . LYS A 1 390 ? 25.050 -10.395 3.367 1.00 13.76 390 LYS A CA 1
ATOM 5864 C C . LYS A 1 390 ? 25.365 -11.077 4.691 1.00 13.11 390 LYS A C 1
ATOM 5865 O O . LYS A 1 390 ? 24.553 -11.851 5.208 1.00 15.72 390 LYS A O 1
ATOM 5884 N N . LEU A 1 391 ? 26.543 -10.802 5.233 1.00 14.03 391 LEU A N 1
ATOM 5885 C CA . LEU A 1 391 ? 26.961 -11.446 6.467 1.00 14.26 391 LEU A CA 1
ATOM 5886 C C . LEU A 1 391 ? 26.572 -10.592 7.669 1.00 13.27 391 LEU A C 1
ATOM 5887 O O . LEU A 1 391 ? 26.297 -9.397 7.550 1.00 14.24 391 LEU A O 1
ATOM 5903 N N . ALA A 1 392 ? 26.535 -11.231 8.833 1.00 14.92 392 ALA A N 1
ATOM 5904 C CA . ALA A 1 392 ? 26.000 -10.599 10.032 1.00 16.31 392 ALA A CA 1
ATOM 5905 C C . ALA A 1 392 ? 26.660 -9.254 10.306 1.00 15.07 392 ALA A C 1
ATOM 5906 O O . ALA A 1 392 ? 27.888 -9.119 10.267 1.00 15.66 392 ALA A O 1
ATOM 5913 N N . GLY A 1 393 ? 25.824 -8.261 10.603 1.00 15.31 393 GLY A N 1
ATOM 5914 C CA . GLY A 1 393 ? 26.285 -6.957 11.007 1.00 14.33 393 GLY A CA 1
ATOM 5915 C C . GLY A 1 393 ? 26.694 -6.027 9.886 1.00 14.00 393 GLY A C 1
ATOM 5916 O O . GLY A 1 393 ? 26.823 -4.822 10.132 1.00 14.73 393 GLY A O 1
ATOM 5920 N N . THR A 1 394 ? 26.894 -6.528 8.661 1.00 14.23 394 THR A N 1
ATOM 5921 C CA . THR A 1 394 ? 27.425 -5.672 7.601 1.00 13.36 394 THR A CA 1
ATOM 5922 C C . THR A 1 394 ? 26.466 -4.539 7.281 1.00 14.64 394 THR A C 1
ATOM 5923 O O . THR A 1 394 ? 26.895 -3.429 6.942 1.00 15.00 394 THR A O 1
ATOM 5934 N N . GLU A 1 395 ? 25.166 -4.811 7.354 1.00 13.84 395 GLU A N 1
ATOM 5935 C CA . GLU A 1 395 ? 24.141 -3.787 7.386 1.00 14.04 395 GLU A CA 1
ATOM 5936 C C . GLU A 1 395 ? 23.366 -3.969 8.677 1.00 14.39 395 GLU A C 1
ATOM 5937 O O . GLU A 1 395 ? 23.197 -5.092 9.164 1.00 14.59 395 GLU A O 1
ATOM 5949 N N . ARG A 1 396 ? 22.930 -2.859 9.254 1.00 14.56 396 ARG A N 1
ATOM 5950 C CA . ARG A 1 396 ? 22.241 -2.936 10.533 1.00 15.58 396 ARG A CA 1
ATOM 5951 C C . ARG A 1 396 ? 20.999 -3.807 10.411 1.00 16.00 396 ARG A C 1
ATOM 5952 O O . ARG A 1 396 ? 20.235 -3.699 9.448 1.00 18.59 396 ARG A O 1
ATOM 5973 N N . GLY A 1 397 ? 20.816 -4.696 11.381 1.00 17.83 397 GLY A N 1
ATOM 5974 C CA . GLY A 1 397 ? 19.695 -5.605 11.377 1.00 19.64 397 GLY A CA 1
ATOM 5975 C C . GLY A 1 397 ? 19.954 -6.954 10.738 1.00 20.70 397 GLY A C 1
ATOM 5976 O O . GLY A 1 397 ? 19.122 -7.858 10.888 1.00 23.46 397 GLY A O 1
ATOM 5980 N N . ILE A 1 398 ? 21.064 -7.125 10.022 1.00 17.65 398 ILE A N 1
ATOM 5981 C CA . ILE A 1 398 ? 21.429 -8.435 9.490 1.00 16.67 398 ILE A CA 1
ATOM 5982 C C . ILE A 1 398 ? 22.109 -9.207 10.613 1.00 17.09 398 ILE A C 1
ATOM 5983 O O . ILE A 1 398 ? 23.162 -8.799 11.108 1.00 19.04 398 ILE A O 1
ATOM 5999 N N . THR A 1 399 ? 21.502 -10.314 11.028 1.00 19.73 399 THR A N 1
ATOM 6000 C CA . THR A 1 399 ? 21.972 -11.069 12.181 1.00 22.18 399 THR A CA 1
ATOM 6001 C C . THR A 1 399 ? 22.525 -12.436 11.809 1.00 20.29 399 THR A C 1
ATOM 6002 O O . THR A 1 399 ? 23.036 -13.141 12.682 1.00 21.65 399 THR A O 1
ATOM 6013 N N . GLU A 1 400 ? 22.435 -12.826 10.545 1.00 19.94 400 GLU A N 1
ATOM 6014 C CA . GLU A 1 400 ? 22.881 -14.131 10.087 1.00 20.94 400 GLU A CA 1
ATOM 6015 C C . GLU A 1 400 ? 23.113 -14.035 8.589 1.00 18.89 400 GLU A C 1
ATOM 6016 O O . GLU A 1 400 ? 22.654 -13.081 7.953 1.00 18.33 400 GLU A O 1
ATOM 6028 N N . PRO A 1 401 ? 23.822 -14.992 7.996 1.00 17.84 401 PRO A N 1
ATOM 6029 C CA . PRO A 1 401 ? 24.014 -14.949 6.542 1.00 18.48 401 PRO A CA 1
ATOM 6030 C C . PRO A 1 401 ? 22.673 -14.872 5.831 1.00 17.30 401 PRO A C 1
ATOM 6031 O O . PRO A 1 401 ? 21.771 -15.680 6.068 1.00 18.67 401 PRO A O 1
ATOM 6042 N N . THR A 1 402 ? 22.543 -13.888 4.952 1.00 14.89 402 THR A N 1
ATOM 6043 C CA . THR A 1 402 ? 21.264 -13.556 4.330 1.00 14.27 402 THR A CA 1
ATOM 6044 C C . THR A 1 402 ? 21.442 -13.575 2.821 1.00 13.65 402 THR A C 1
ATOM 6045 O O . THR A 1 402 ? 22.068 -12.650 2.263 1.00 14.51 402 THR A O 1
ATOM 6056 N N . PRO A 1 403 ? 20.941 -14.589 2.123 1.00 13.81 403 PRO A N 1
ATOM 6057 C CA . PRO A 1 403 ? 21.092 -14.605 0.667 1.00 13.80 403 PRO A CA 1
ATOM 6058 C C . PRO A 1 403 ? 20.529 -13.340 0.039 1.00 13.97 403 PRO A C 1
ATOM 6059 O O . PRO A 1 403 ? 19.508 -12.800 0.479 1.00 14.67 403 PRO A O 1
ATOM 6070 N N . THR A 1 404 ? 21.203 -12.879 -1.009 1.00 13.72 404 THR A N 1
ATOM 6071 C CA . THR A 1 404 ? 20.798 -11.664 -1.689 1.00 13.10 404 THR A CA 1
ATOM 6072 C C . THR A 1 404 ? 21.233 -11.734 -3.144 1.00 11.93 404 THR A C 1
ATOM 6073 O O . THR A 1 404 ? 22.211 -12.405 -3.488 1.00 13.04 404 THR A O 1
ATOM 6084 N N . PHE A 1 405 ? 20.492 -11.032 -3.996 1.00 12.44 405 PHE A N 1
ATOM 6085 C CA . PHE A 1 405 ? 20.937 -10.722 -5.347 1.00 12.55 405 PHE A CA 1
ATOM 6086 C C . PHE A 1 405 ? 21.385 -9.272 -5.319 1.00 13.93 405 PHE A C 1
ATOM 6087 O O . PHE A 1 405 ? 20.560 -8.361 -5.276 1.00 16.05 405 PHE A O 1
ATOM 6104 N N . SER A 1 406 ? 22.691 -9.064 -5.289 1.00 12.06 406 SER A N 1
ATOM 6105 C CA . SER A 1 406 ? 23.279 -7.736 -5.184 1.00 11.44 406 SER A CA 1
ATOM 6106 C C . SER A 1 406 ? 23.905 -7.419 -6.536 1.00 11.23 406 SER A C 1
ATOM 6107 O O . SER A 1 406 ? 25.048 -7.793 -6.800 1.00 11.47 406 SER A O 1
ATOM 6115 N N . ALA A 1 407 ? 23.156 -6.726 -7.393 1.00 11.93 407 ALA A N 1
ATOM 6116 C CA . ALA A 1 407 ? 23.619 -6.483 -8.749 1.00 12.32 407 ALA A CA 1
ATOM 6117 C C . ALA A 1 407 ? 25.037 -5.937 -8.734 1.00 12.07 407 ALA A C 1
ATOM 6118 O O . ALA A 1 407 ? 25.375 -5.056 -7.938 1.00 11.74 407 ALA A O 1
ATOM 6125 N N . CYS A 1 408 ? 25.867 -6.471 -9.630 1.00 12.05 408 CYS A N 1
ATOM 6126 C CA . CYS A 1 408 ? 27.245 -6.025 -9.794 1.00 12.38 408 CYS A CA 1
ATOM 6127 C C . CYS A 1 408 ? 28.086 -6.305 -8.555 1.00 12.21 408 CYS A C 1
ATOM 6128 O O . CYS A 1 408 ? 29.165 -5.733 -8.388 1.00 13.04 408 CYS A O 1
ATOM 6136 N N . PHE A 1 409 ? 27.599 -7.186 -7.688 1.00 11.78 409 PHE A N 1
ATOM 6137 C CA . PHE A 1 409 ? 28.229 -7.473 -6.400 1.00 11.49 409 PHE A CA 1
ATOM 6138 C C . PHE A 1 409 ? 28.455 -6.214 -5.564 1.00 11.75 409 PHE A C 1
ATOM 6139 O O . PHE A 1 409 ? 29.400 -6.133 -4.778 1.00 12.67 409 PHE A O 1
ATOM 6156 N N . GLY A 1 410 ? 27.551 -5.250 -5.690 1.00 11.41 410 GLY A N 1
ATOM 6157 C CA . GLY A 1 410 ? 27.622 -4.034 -4.904 1.00 11.67 410 GLY A CA 1
ATOM 6158 C C . GLY A 1 410 ? 26.400 -3.155 -5.072 1.00 11.96 410 GLY A C 1
ATOM 6159 O O . GLY A 1 410 ? 26.526 -1.940 -5.232 1.00 11.94 410 GLY A O 1
ATOM 6163 N N . ALA A 1 411 ? 25.208 -3.751 -5.025 1.00 12.75 411 ALA A N 1
ATOM 6164 C CA . ALA A 1 411 ? 23.991 -3.007 -5.345 1.00 12.87 411 ALA A CA 1
ATOM 6165 C C . ALA A 1 411 ? 23.809 -1.802 -4.433 1.00 12.74 411 ALA A C 1
ATOM 6166 O O . ALA A 1 411 ? 23.319 -0.752 -4.869 1.00 14.19 411 ALA A O 1
ATOM 6173 N N . ALA A 1 412 ? 24.189 -1.937 -3.160 1.00 12.44 412 ALA A N 1
ATOM 6174 C CA . ALA A 1 412 ? 23.993 -0.870 -2.186 1.00 12.91 412 ALA A CA 1
ATOM 6175 C C . ALA A 1 412 ? 24.717 0.415 -2.558 1.00 13.37 412 ALA A C 1
ATOM 6176 O O . ALA A 1 412 ? 24.411 1.472 -1.993 1.00 14.76 412 ALA A O 1
ATOM 6183 N N . PHE A 1 413 ? 25.680 0.352 -3.473 1.00 13.32 413 PHE A N 1
ATOM 6184 C CA . PHE A 1 413 ? 26.510 1.501 -3.805 1.00 12.87 413 PHE A CA 1
ATOM 6185 C C . PHE A 1 413 ? 26.298 1.994 -5.226 1.00 13.80 413 PHE A C 1
ATOM 6186 O O . PHE A 1 413 ? 26.954 2.954 -5.640 1.00 14.19 413 PHE A O 1
ATOM 6203 N N . LEU A 1 414 ? 25.380 1.392 -5.969 1.00 12.63 414 LEU A N 1
ATOM 6204 C CA . LEU A 1 414 ? 25.173 1.760 -7.360 1.00 12.98 414 LEU A CA 1
ATOM 6205 C C . LEU A 1 414 ? 24.318 3.012 -7.433 1.00 14.54 414 LEU A C 1
ATOM 6206 O O . LEU A 1 414 ? 23.283 3.110 -6.773 1.00 18.12 414 LEU A O 1
ATOM 6222 N N . SER A 1 415 ? 24.762 3.966 -8.241 1.00 12.68 415 SER A N 1
ATOM 6223 C CA . SER A 1 415 ? 24.035 5.192 -8.496 1.00 13.49 415 SER A CA 1
ATOM 6224 C C . SER A 1 415 ? 23.398 5.214 -9.875 1.00 13.67 415 SER A C 1
ATOM 6225 O O . SER A 1 415 ? 22.487 6.014 -10.104 1.00 15.35 415 SER A O 1
ATOM 6233 N N . LEU A 1 416 ? 23.852 4.354 -10.781 1.00 13.73 416 LEU A N 1
ATOM 6234 C CA . LEU A 1 416 ? 23.306 4.158 -12.112 1.00 13.37 416 LEU A CA 1
ATOM 6235 C C . LEU A 1 416 ? 22.688 2.770 -12.188 1.00 13.40 416 LEU A C 1
ATOM 6236 O O . LEU A 1 416 ? 22.794 1.966 -11.259 1.00 13.72 416 LEU A O 1
ATOM 6252 N N . HIS A 1 417 ? 22.037 2.487 -13.312 1.00 14.22 417 HIS A N 1
ATOM 6253 C CA . HIS A 1 417 ? 21.400 1.190 -13.473 1.00 14.04 417 HIS A CA 1
ATOM 6254 C C . HIS A 1 417 ? 22.467 0.104 -13.580 1.00 13.58 417 HIS A C 1
ATOM 6255 O O . HIS A 1 417 ? 23.523 0.333 -14.171 1.00 13.23 417 HIS A O 1
ATOM 6269 N N . PRO A 1 418 ? 22.215 -1.082 -13.028 1.00 12.74 418 PRO A N 1
ATOM 6270 C CA . PRO A 1 418 ? 23.200 -2.171 -13.140 1.00 13.70 418 PRO A CA 1
ATOM 6271 C C . PRO A 1 418 ? 23.735 -2.412 -14.544 1.00 13.33 418 PRO A C 1
ATOM 6272 O O . PRO A 1 418 ? 24.924 -2.714 -14.698 1.00 13.89 418 PRO A O 1
ATOM 6283 N N . THR A 1 419 ? 22.900 -2.296 -15.578 1.00 13.99 419 THR A N 1
ATOM 6284 C CA . THR A 1 419 ? 23.379 -2.572 -16.927 1.00 14.10 419 THR A CA 1
ATOM 6285 C C . THR A 1 419 ? 24.441 -1.579 -17.373 1.00 15.86 419 THR A C 1
ATOM 6286 O O . THR A 1 419 ? 25.242 -1.905 -18.253 1.00 15.57 419 THR A O 1
ATOM 6297 N N . GLN A 1 420 ? 24.459 -0.375 -16.796 1.00 14.87 420 GLN A N 1
ATOM 6298 C CA . GLN A 1 420 ? 25.481 0.599 -17.151 1.00 15.25 420 GLN A CA 1
ATOM 6299 C C . GLN A 1 420 ? 26.857 0.157 -16.657 1.00 15.05 420 GLN A C 1
ATOM 6300 O O . GLN A 1 420 ? 27.864 0.356 -17.348 1.00 18.26 420 GLN A O 1
ATOM 6314 N N . TYR A 1 421 ? 26.915 -0.464 -15.476 1.00 13.38 421 TYR A N 1
ATOM 6315 C CA . TYR A 1 421 ? 28.168 -1.033 -14.983 1.00 13.42 421 TYR A CA 1
ATOM 6316 C C . TYR A 1 421 ? 28.569 -2.250 -15.800 1.00 14.59 421 TYR A C 1
ATOM 6317 O O . TYR A 1 421 ? 29.753 -2.442 -16.107 1.00 15.13 421 TYR A O 1
ATOM 6335 N N . ALA A 1 422 ? 27.595 -3.097 -16.133 1.00 13.67 422 ALA A N 1
ATOM 6336 C CA . ALA A 1 422 ? 27.883 -4.308 -16.887 1.00 14.22 422 ALA A CA 1
ATOM 6337 C C . ALA A 1 422 ? 28.442 -3.981 -18.260 1.00 14.62 422 ALA A C 1
ATOM 6338 O O . ALA A 1 422 ? 29.366 -4.648 -18.735 1.00 16.41 422 ALA A O 1
ATOM 6345 N N . GLU A 1 423 ? 27.887 -2.975 -18.933 1.00 15.85 423 GLU A N 1
ATOM 6346 C CA . GLU A 1 423 ? 28.343 -2.726 -20.295 1.00 17.62 423 GLU A CA 1
ATOM 6347 C C . GLU A 1 423 ? 29.785 -2.244 -20.314 1.00 17.07 423 GLU A C 1
ATOM 6348 O O . GLU A 1 423 ? 30.564 -2.648 -21.181 1.00 19.09 423 GLU A O 1
ATOM 6356 N N A VAL A 1 424 ? 30.165 -1.391 -19.364 0.54 16.23 424 VAL A N 1
ATOM 6357 N N B VAL A 1 424 ? 30.172 -1.394 -19.360 0.46 16.02 424 VAL A N 1
ATOM 6358 C CA A VAL A 1 424 ? 31.543 -0.916 -19.338 0.54 17.08 424 VAL A CA 1
ATOM 6359 C CA B VAL A 1 424 ? 31.552 -0.913 -19.345 0.46 16.41 424 VAL A CA 1
ATOM 6360 C C A VAL A 1 424 ? 32.490 -2.041 -18.941 0.54 16.02 424 VAL A C 1
ATOM 6361 C C B VAL A 1 424 ? 32.508 -2.020 -18.916 0.46 16.23 424 VAL A C 1
ATOM 6362 O O A VAL A 1 424 ? 33.578 -2.182 -19.513 0.54 16.88 424 VAL A O 1
ATOM 6363 O O B VAL A 1 424 ? 33.626 -2.124 -19.436 0.46 17.63 424 VAL A O 1
ATOM 6388 N N . LEU A 1 425 ? 32.095 -2.866 -17.968 1.00 15.37 425 LEU A N 1
ATOM 6389 C CA . LEU A 1 425 ? 32.960 -3.968 -17.553 1.00 15.42 425 LEU A CA 1
ATOM 6390 C C . LEU A 1 425 ? 33.202 -4.928 -18.707 1.00 16.84 425 LEU A C 1
ATOM 6391 O O . LEU A 1 425 ? 34.336 -5.369 -18.931 1.00 15.99 425 LEU A O 1
ATOM 6407 N N . VAL A 1 426 ? 32.148 -5.258 -19.456 1.00 16.07 426 VAL A N 1
ATOM 6408 C CA . VAL A 1 426 ? 32.292 -6.181 -20.582 1.00 18.14 426 VAL A CA 1
ATOM 6409 C C . VAL A 1 426 ? 33.233 -5.610 -21.628 1.00 17.37 426 VAL A C 1
ATOM 6410 O O . VAL A 1 426 ? 34.081 -6.323 -22.175 1.00 19.15 426 VAL A O 1
ATOM 6423 N N . LYS A 1 427 ? 33.075 -4.327 -21.952 1.00 17.31 427 LYS A N 1
ATOM 6424 C CA . LYS A 1 427 ? 33.956 -3.715 -22.937 1.00 18.63 427 LYS A CA 1
ATOM 6425 C C . LYS A 1 427 ? 35.413 -3.799 -22.501 1.00 17.20 427 LYS A C 1
ATOM 6426 O O . LYS A 1 427 ? 36.290 -4.095 -23.317 1.00 18.07 427 LYS A O 1
ATOM 6433 N N . ARG A 1 428 ? 35.690 -3.550 -21.217 1.00 14.64 428 ARG A N 1
ATOM 6434 C CA . ARG A 1 428 ? 37.062 -3.643 -20.721 1.00 14.50 428 ARG A CA 1
ATOM 6435 C C . ARG A 1 428 ? 37.560 -5.082 -20.756 1.00 14.44 428 ARG A C 1
ATOM 6436 O O . ARG A 1 428 ? 38.702 -5.344 -21.152 1.00 15.26 428 ARG A O 1
ATOM 6457 N N . MET A 1 429 ? 36.721 -6.032 -20.336 1.00 14.86 429 MET A N 1
ATOM 6458 C CA . MET A 1 429 ? 37.130 -7.433 -20.361 1.00 14.64 429 MET A CA 1
ATOM 6459 C C . MET A 1 429 ? 37.387 -7.913 -21.787 1.00 15.98 429 MET A C 1
ATOM 6460 O O . MET A 1 429 ? 38.359 -8.636 -22.040 1.00 16.30 429 MET A O 1
ATOM 6474 N N . GLN A 1 430 ? 36.515 -7.538 -22.727 1.00 16.54 430 GLN A N 1
ATOM 6475 C CA . GLN A 1 430 ? 36.702 -7.946 -24.116 1.00 18.46 430 GLN A CA 1
ATOM 6476 C C . GLN A 1 430 ? 38.016 -7.414 -24.673 1.00 18.79 430 GLN A C 1
ATOM 6477 O O . GLN A 1 430 ? 38.736 -8.129 -25.381 1.00 20.40 430 GLN A O 1
ATOM 6491 N N . ALA A 1 431 ? 38.344 -6.158 -24.371 1.00 17.91 431 ALA A N 1
ATOM 6492 C CA . ALA A 1 431 ? 39.580 -5.582 -24.884 1.00 17.68 431 ALA A CA 1
ATOM 6493 C C . ALA A 1 431 ? 40.801 -6.290 -24.315 1.00 19.13 431 ALA A C 1
ATOM 6494 O O . ALA A 1 431 ? 41.839 -6.376 -24.983 1.00 21.66 431 ALA A O 1
ATOM 6501 N N . ALA A 1 432 ? 40.694 -6.807 -23.093 1.00 17.86 432 ALA A N 1
ATOM 6502 C CA . ALA A 1 432 ? 41.799 -7.482 -22.430 1.00 16.70 432 ALA A CA 1
ATOM 6503 C C . ALA A 1 432 ? 41.839 -8.977 -22.707 1.00 16.96 432 ALA A C 1
ATOM 6504 O O . ALA A 1 432 ? 42.852 -9.616 -22.409 1.00 19.79 432 ALA A O 1
ATOM 6511 N N . GLY A 1 433 ? 40.772 -9.553 -23.252 1.00 17.29 433 GLY A N 1
ATOM 6512 C CA . GLY A 1 433 ? 40.689 -11.000 -23.316 1.00 17.57 433 GLY A CA 1
ATOM 6513 C C . GLY A 1 433 ? 40.586 -11.639 -21.950 1.00 16.14 433 GLY A C 1
ATOM 6514 O O . GLY A 1 433 ? 41.042 -12.772 -21.763 1.00 18.50 433 GLY A O 1
ATOM 6518 N N . ALA A 1 434 ? 40.006 -10.934 -20.982 1.00 15.56 434 ALA A N 1
ATOM 6519 C CA . ALA A 1 434 ? 39.951 -11.437 -19.620 1.00 14.69 434 ALA A CA 1
ATOM 6520 C C . ALA A 1 434 ? 38.977 -12.603 -19.512 1.00 15.76 434 ALA A C 1
ATOM 6521 O O . ALA A 1 434 ? 37.982 -12.681 -20.234 1.00 19.73 434 ALA A O 1
ATOM 6528 N N . GLN A 1 435 ? 39.286 -13.519 -18.600 1.00 15.79 435 GLN A N 1
ATOM 6529 C CA . GLN A 1 435 ? 38.453 -14.676 -18.309 1.00 16.43 435 GLN A CA 1
ATOM 6530 C C . GLN A 1 435 ? 37.834 -14.508 -16.928 1.00 16.19 435 GLN A C 1
ATOM 6531 O O . GLN A 1 435 ? 38.494 -14.034 -16.000 1.00 16.90 435 GLN A O 1
ATOM 6545 N N . ALA A 1 436 ? 36.570 -14.895 -16.794 1.00 15.85 436 ALA A N 1
ATOM 6546 C CA . ALA A 1 436 ? 35.852 -14.789 -15.532 1.00 14.20 436 ALA A CA 1
ATOM 6547 C C . ALA A 1 436 ? 35.587 -16.161 -14.919 1.00 13.79 436 ALA A C 1
ATOM 6548 O O . ALA A 1 436 ? 35.368 -17.157 -15.622 1.00 14.41 436 ALA A O 1
ATOM 6555 N N . TYR A 1 437 ? 35.571 -16.178 -13.592 1.00 13.87 437 TYR A N 1
ATOM 6556 C CA . TYR A 1 437 ? 35.338 -17.369 -12.798 1.00 13.19 437 TYR A CA 1
ATOM 6557 C C . TYR A 1 437 ? 34.342 -17.031 -11.702 1.00 13.34 437 TYR A C 1
ATOM 6558 O O . TYR A 1 437 ? 34.363 -15.926 -11.156 1.00 14.76 437 TYR A O 1
ATOM 6576 N N . LEU A 1 438 ? 33.473 -17.982 -11.387 1.00 12.49 438 LEU A N 1
ATOM 6577 C CA . LEU A 1 438 ? 32.527 -17.866 -10.291 1.00 13.28 438 LEU A CA 1
ATOM 6578 C C . LEU A 1 438 ? 33.013 -18.787 -9.182 1.00 12.52 438 LEU A C 1
ATOM 6579 O O . LEU A 1 438 ? 33.174 -19.992 -9.403 1.00 13.17 438 LEU A O 1
ATOM 6595 N N . VAL A 1 439 ? 33.260 -18.226 -8.001 1.00 12.04 439 VAL A N 1
ATOM 6596 C CA . VAL A 1 439 ? 33.883 -18.954 -6.903 1.00 11.62 439 VAL A CA 1
ATOM 6597 C C . VAL A 1 439 ? 32.948 -18.909 -5.705 1.00 12.24 439 VAL A C 1
ATOM 6598 O O . VAL A 1 439 ? 32.618 -17.823 -5.212 1.00 12.38 439 VAL A O 1
ATOM 6611 N N . ASN A 1 440 ? 32.535 -20.085 -5.228 1.00 13.04 440 ASN A N 1
ATOM 6612 C CA . ASN A 1 440 ? 31.657 -20.179 -4.062 1.00 13.16 440 ASN A CA 1
ATOM 6613 C C . ASN A 1 440 ? 32.508 -20.115 -2.798 1.00 13.72 440 ASN A C 1
ATOM 6614 O O . ASN A 1 440 ? 33.237 -21.057 -2.469 1.00 14.55 440 ASN A O 1
ATOM 6625 N N . THR A 1 441 ? 32.446 -18.981 -2.111 1.00 12.61 441 THR A N 1
ATOM 6626 C CA . THR A 1 441 ? 33.077 -18.803 -0.816 1.00 12.57 441 THR A CA 1
ATOM 6627 C C . THR A 1 441 ? 32.076 -18.938 0.321 1.00 13.08 441 THR A C 1
ATOM 6628 O O . THR A 1 441 ? 32.370 -18.529 1.453 1.00 15.87 441 THR A O 1
ATOM 6639 N N . GLY A 1 442 ? 30.898 -19.487 0.035 1.00 12.82 442 GLY A N 1
ATOM 6640 C CA . GLY A 1 442 ? 29.848 -19.659 1.014 1.00 13.77 442 GLY A CA 1
ATOM 6641 C C . GLY A 1 442 ? 29.888 -21.021 1.670 1.00 14.11 442 GLY A C 1
ATOM 6642 O O . GLY A 1 442 ? 30.827 -21.341 2.401 1.00 15.46 442 GLY A O 1
ATOM 6646 N N . TRP A 1 443 ? 28.876 -21.836 1.399 1.00 12.91 443 TRP A N 1
ATOM 6647 C CA . TRP A 1 443 ? 28.655 -23.077 2.122 1.00 13.16 443 TRP A CA 1
ATOM 6648 C C . TRP A 1 443 ? 28.482 -24.218 1.131 1.00 14.30 443 TRP A C 1
ATOM 6649 O O . TRP A 1 443 ? 28.149 -24.007 -0.038 1.00 15.94 443 TRP A O 1
ATOM 6670 N N . ASN A 1 444 ? 28.735 -25.436 1.610 1.00 14.54 444 ASN A N 1
ATOM 6671 C CA . ASN A 1 444 ? 28.572 -26.648 0.822 1.00 16.58 444 ASN A CA 1
ATOM 6672 C C . ASN A 1 444 ? 27.257 -27.340 1.183 1.00 16.53 444 ASN A C 1
ATOM 6673 O O . ASN A 1 444 ? 26.444 -26.829 1.963 1.00 18.86 444 ASN A O 1
ATOM 6684 N N . GLY A 1 445 ? 27.043 -28.525 0.613 1.00 17.14 445 GLY A N 1
ATOM 6685 C CA . GLY A 1 445 ? 25.758 -29.205 0.700 1.00 21.57 445 GLY A CA 1
ATOM 6686 C C . GLY A 1 445 ? 25.408 -29.715 2.076 1.00 23.49 445 GLY A C 1
ATOM 6687 O O . GLY A 1 445 ? 24.264 -30.131 2.297 1.00 27.60 445 GLY A O 1
ATOM 6691 N N . THR A 1 446 ? 26.365 -29.719 2.987 1.00 21.08 446 THR A N 1
ATOM 6692 C CA . THR A 1 446 ? 26.142 -30.102 4.367 1.00 19.52 446 THR A CA 1
ATOM 6693 C C . THR A 1 446 ? 25.848 -28.908 5.265 1.00 20.38 446 THR A C 1
ATOM 6694 O O . THR A 1 446 ? 25.380 -29.094 6.395 1.00 23.20 446 THR A O 1
ATOM 6705 N N . GLY A 1 447 ? 26.080 -27.692 4.783 1.00 20.25 447 GLY A N 1
ATOM 6706 C CA . GLY A 1 447 ? 25.958 -26.506 5.599 1.00 19.21 447 GLY A CA 1
ATOM 6707 C C . GLY A 1 447 ? 27.257 -26.022 6.196 1.00 16.47 447 GLY A C 1
ATOM 6708 O O . GLY A 1 447 ? 27.237 -25.097 7.008 1.00 17.54 447 GLY A O 1
ATOM 6712 N N . LYS A 1 448 ? 28.380 -26.628 5.831 1.00 16.67 448 LYS A N 1
ATOM 6713 C CA . LYS A 1 448 ? 29.684 -26.215 6.317 1.00 15.72 448 LYS A CA 1
ATOM 6714 C C . LYS A 1 448 ? 30.238 -25.106 5.427 1.00 15.20 448 LYS A C 1
ATOM 6715 O O . LYS A 1 448 ? 30.119 -25.156 4.200 1.00 16.74 448 LYS A O 1
ATOM 6734 N N . ARG A 1 449 ? 30.833 -24.095 6.051 1.00 15.68 449 ARG A N 1
ATOM 6735 C CA . ARG A 1 449 ? 31.484 -23.040 5.288 1.00 15.80 449 ARG A CA 1
ATOM 6736 C C . ARG A 1 449 ? 32.660 -23.614 4.505 1.00 17.07 449 ARG A C 1
ATOM 6737 O O . ARG A 1 449 ? 33.458 -24.392 5.030 1.00 18.15 449 ARG A O 1
ATOM 6758 N N . ILE A 1 450 ? 32.762 -23.223 3.235 1.00 16.80 450 ILE A N 1
ATOM 6759 C CA . ILE A 1 450 ? 33.888 -23.650 2.418 1.00 17.77 450 ILE A CA 1
ATOM 6760 C C . ILE A 1 450 ? 35.172 -23.065 2.995 1.00 17.45 450 ILE A C 1
ATOM 6761 O O . ILE A 1 450 ? 35.254 -21.872 3.314 1.00 19.37 450 ILE A O 1
ATOM 6777 N N . SER A 1 451 ? 36.177 -23.919 3.156 1.00 19.73 451 SER A N 1
ATOM 6778 C CA . SER A 1 451 ? 37.379 -23.555 3.893 1.00 22.35 451 SER A CA 1
ATOM 6779 C C . SER A 1 451 ? 38.228 -22.560 3.113 1.00 20.95 451 SER A C 1
ATOM 6780 O O . SER A 1 451 ? 38.336 -22.635 1.886 1.00 21.05 451 SER A O 1
ATOM 6788 N N . ILE A 1 452 ? 38.862 -21.634 3.838 1.00 22.35 452 ILE A N 1
ATOM 6789 C CA . ILE A 1 452 ? 39.721 -20.658 3.172 1.00 22.59 452 ILE A CA 1
ATOM 6790 C C . ILE A 1 452 ? 40.919 -21.343 2.527 1.00 20.18 452 ILE A C 1
ATOM 6791 O O . ILE A 1 452 ? 41.443 -20.864 1.515 1.00 19.93 452 ILE A O 1
ATOM 6807 N N . LYS A 1 453 ? 41.378 -22.463 3.091 1.00 19.61 453 LYS A N 1
ATOM 6808 C CA . LYS A 1 453 ? 42.469 -23.197 2.458 1.00 19.21 453 LYS A CA 1
ATOM 6809 C C . LYS A 1 453 ? 42.062 -23.673 1.069 1.00 18.18 453 LYS A C 1
ATOM 6810 O O . LYS A 1 453 ? 42.839 -23.569 0.112 1.00 19.02 453 LYS A O 1
ATOM 6822 N N . ASP A 1 454 ? 40.840 -24.192 0.936 1.00 18.05 454 ASP A N 1
ATOM 6823 C CA . ASP A 1 454 ? 40.370 -24.633 -0.373 1.00 20.41 454 ASP A CA 1
ATOM 6824 C C . ASP A 1 454 ? 40.194 -23.458 -1.329 1.00 18.01 454 ASP A C 1
ATOM 6825 O O . ASP A 1 454 ? 40.582 -23.540 -2.499 1.00 17.51 454 ASP A O 1
ATOM 6834 N N . THR A 1 455 ? 39.604 -22.359 -0.860 1.00 16.66 455 THR A N 1
ATOM 6835 C CA . THR A 1 455 ? 39.416 -21.211 -1.740 1.00 15.65 455 THR A CA 1
ATOM 6836 C C . THR A 1 455 ? 40.755 -20.639 -2.194 1.00 14.69 455 THR A C 1
ATOM 6837 O O . THR A 1 455 ? 40.913 -20.277 -3.362 1.00 15.67 455 THR A O 1
ATOM 6848 N N . ARG A 1 456 ? 41.736 -20.565 -1.290 1.00 15.70 456 ARG A N 1
ATOM 6849 C CA . ARG A 1 456 ? 43.052 -20.065 -1.678 1.00 14.97 456 ARG A CA 1
ATOM 6850 C C . ARG A 1 456 ? 43.680 -20.943 -2.755 1.00 15.17 456 ARG A C 1
ATOM 6851 O O . ARG A 1 456 ? 44.297 -20.435 -3.699 1.00 16.44 456 ARG A O 1
ATOM 6872 N N . ALA A 1 457 ? 43.539 -22.267 -2.628 1.00 16.45 457 ALA A N 1
ATOM 6873 C CA . ALA A 1 457 ? 44.079 -23.170 -3.640 1.00 16.40 457 ALA A CA 1
ATOM 6874 C C . ALA A 1 457 ? 43.356 -23.000 -4.971 1.00 16.29 457 ALA A C 1
ATOM 6875 O O . ALA A 1 457 ? 43.967 -23.110 -6.038 1.00 17.58 457 ALA A O 1
ATOM 6882 N N . ILE A 1 458 ? 42.052 -22.743 -4.926 1.00 15.04 458 ILE A N 1
ATOM 6883 C CA . ILE A 1 458 ? 41.301 -22.497 -6.151 1.00 15.64 458 ILE A CA 1
ATOM 6884 C C . ILE A 1 458 ? 41.792 -21.223 -6.827 1.00 15.51 458 ILE A C 1
ATOM 6885 O O . ILE A 1 458 ? 41.979 -21.176 -8.049 1.00 16.11 458 ILE A O 1
ATOM 6901 N N . ILE A 1 459 ? 41.976 -20.159 -6.048 1.00 14.70 459 ILE A N 1
ATOM 6902 C CA . ILE A 1 459 ? 42.474 -18.912 -6.617 1.00 15.08 459 ILE A CA 1
ATOM 6903 C C . ILE A 1 459 ? 43.848 -19.123 -7.237 1.00 15.37 459 ILE A C 1
ATOM 6904 O O . ILE A 1 459 ? 44.128 -18.619 -8.331 1.00 16.38 459 ILE A O 1
ATOM 6920 N N . ASP A 1 460 ? 44.723 -19.871 -6.557 1.00 15.88 460 ASP A N 1
ATOM 6921 C CA . ASP A 1 460 ? 46.036 -20.175 -7.117 1.00 17.61 460 ASP A CA 1
ATOM 6922 C C . ASP A 1 460 ? 45.903 -20.793 -8.501 1.00 16.70 460 ASP A C 1
ATOM 6923 O O . ASP A 1 460 ? 46.640 -20.442 -9.430 1.00 18.32 460 ASP A O 1
ATOM 6932 N N . ALA A 1 461 ? 44.987 -21.752 -8.642 1.00 16.76 461 ALA A N 1
ATOM 6933 C CA . ALA A 1 461 ? 44.830 -22.458 -9.906 1.00 17.12 461 ALA A CA 1
ATOM 6934 C C . ALA A 1 461 ? 44.219 -21.563 -10.975 1.00 16.91 461 ALA A C 1
ATOM 6935 O O . ALA A 1 461 ? 44.505 -21.732 -12.164 1.00 18.75 461 ALA A O 1
ATOM 6942 N N . ILE A 1 462 ? 43.364 -20.621 -10.580 1.00 15.78 462 ILE A N 1
ATOM 6943 C CA . ILE A 1 462 ? 42.871 -19.629 -11.529 1.00 15.27 462 ILE A CA 1
ATOM 6944 C C . ILE A 1 462 ? 44.021 -18.757 -12.011 1.00 16.02 462 ILE A C 1
ATOM 6945 O O . ILE A 1 462 ? 44.217 -18.566 -13.216 1.00 17.84 462 ILE A O 1
ATOM 6961 N N . LEU A 1 463 ? 44.802 -18.219 -11.071 1.00 15.31 463 LEU A N 1
ATOM 6962 C CA . LEU A 1 463 ? 45.739 -17.153 -11.412 1.00 16.09 463 LEU A CA 1
ATOM 6963 C C . LEU A 1 463 ? 46.956 -17.664 -12.166 1.00 17.94 463 LEU A C 1
ATOM 6964 O O . LEU A 1 463 ? 47.566 -16.901 -12.923 1.00 21.21 463 LEU A O 1
ATOM 6980 N N . ASN A 1 464 ? 47.340 -18.924 -11.985 1.00 17.56 464 ASN A N 1
ATOM 6981 C CA . ASN A 1 464 ? 48.466 -19.433 -12.758 1.00 20.41 464 ASN A CA 1
ATOM 6982 C C . ASN A 1 464 ? 48.045 -19.928 -14.136 1.00 24.33 464 ASN A C 1
ATOM 6983 O O . ASN A 1 464 ? 48.875 -20.476 -14.870 1.00 26.11 464 ASN A O 1
ATOM 6994 N N . GLY A 1 465 ? 46.784 -19.713 -14.506 1.00 25.82 465 GLY A N 1
ATOM 6995 C CA . GLY A 1 465 ? 46.283 -20.061 -15.814 1.00 27.99 465 GLY A CA 1
ATOM 6996 C C . GLY A 1 465 ? 45.927 -21.515 -15.992 1.00 28.06 465 GLY A C 1
ATOM 6997 O O . GLY A 1 465 ? 45.499 -21.897 -17.088 1.00 29.72 465 GLY A O 1
ATOM 7001 N N . SER A 1 466 ? 46.066 -22.337 -14.950 1.00 26.58 466 SER A N 1
ATOM 7002 C CA . SER A 1 466 ? 45.896 -23.775 -15.101 1.00 26.24 466 SER A CA 1
ATOM 7003 C C . SER A 1 466 ? 44.452 -24.187 -15.360 1.00 25.99 466 SER A C 1
ATOM 7004 O O . SER A 1 466 ? 44.222 -25.330 -15.770 1.00 28.55 466 SER A O 1
ATOM 7012 N N . LEU A 1 467 ? 43.479 -23.302 -15.142 1.00 24.25 467 LEU A N 1
ATOM 7013 C CA . LEU A 1 467 ? 42.084 -23.637 -15.394 1.00 22.65 467 LEU A CA 1
ATOM 7014 C C . LEU A 1 467 ? 41.573 -23.128 -16.735 1.00 23.36 467 LEU A C 1
ATOM 7015 O O . LEU A 1 467 ? 40.517 -23.586 -17.187 1.00 24.09 467 LEU A O 1
ATOM 7031 N N . ASP A 1 468 ? 42.301 -22.223 -17.395 1.00 25.56 468 ASP A N 1
ATOM 7032 C CA . ASP A 1 468 ? 41.736 -21.530 -18.550 1.00 26.75 468 ASP A CA 1
ATOM 7033 C C . ASP A 1 468 ? 41.393 -22.494 -19.675 1.00 27.70 468 ASP A C 1
ATOM 7034 O O . ASP A 1 468 ? 40.412 -22.278 -20.397 1.00 29.17 468 ASP A O 1
ATOM 7043 N N . ASN A 1 469 ? 42.181 -23.555 -19.844 1.00 28.17 469 ASN A N 1
ATOM 7044 C CA . ASN A 1 469 ? 41.952 -24.529 -20.903 1.00 30.72 469 ASN A CA 1
ATOM 7045 C C . ASN A 1 469 ? 41.882 -25.943 -20.339 1.00 30.12 469 ASN A C 1
ATOM 7046 O O . ASN A 1 469 ? 42.127 -26.915 -21.056 1.00 33.78 469 ASN A O 1
ATOM 7057 N N . ALA A 1 470 ? 41.525 -26.073 -19.063 1.00 26.86 470 ALA A N 1
ATOM 7058 C CA . ALA A 1 470 ? 41.455 -27.369 -18.401 1.00 26.48 470 ALA A CA 1
ATOM 7059 C C . ALA A 1 470 ? 40.168 -28.108 -18.770 1.00 26.19 470 ALA A C 1
ATOM 7060 O O . ALA A 1 470 ? 39.163 -27.507 -19.161 1.00 27.05 470 ALA A O 1
ATOM 7067 N N . GLU A 1 471 ? 40.212 -29.434 -18.635 1.00 26.63 471 GLU A N 1
ATOM 7068 C CA . GLU A 1 471 ? 39.041 -30.262 -18.902 1.00 25.98 471 GLU A CA 1
ATOM 7069 C C . GLU A 1 471 ? 37.965 -29.994 -17.860 1.00 23.59 471 GLU A C 1
ATOM 7070 O O . GLU A 1 471 ? 38.264 -29.764 -16.686 1.00 22.57 471 GLU A O 1
ATOM 7079 N N . THR A 1 472 ? 36.705 -30.041 -18.290 1.00 22.93 472 THR A N 1
ATOM 7080 C CA . THR A 1 472 ? 35.594 -29.697 -17.419 1.00 20.77 472 THR A CA 1
ATOM 7081 C C . THR A 1 472 ? 34.459 -30.694 -17.586 1.00 18.97 472 THR A C 1
ATOM 7082 O O . THR A 1 472 ? 34.405 -31.468 -18.546 1.00 22.65 472 THR A O 1
ATOM 7093 N N . PHE A 1 473 ? 33.552 -30.660 -16.615 1.00 19.89 473 PHE A N 1
ATOM 7094 C CA . PHE A 1 473 ? 32.235 -31.256 -16.734 1.00 19.94 473 PHE A CA 1
ATOM 7095 C C . PHE A 1 473 ? 31.216 -30.167 -16.431 1.00 20.03 473 PHE A C 1
ATOM 7096 O O . PHE A 1 473 ? 31.543 -29.144 -15.825 1.00 19.89 473 PHE A O 1
ATOM 7113 N N . THR A 1 474 ? 29.978 -30.377 -16.865 1.00 20.39 474 THR A N 1
ATOM 7114 C CA . THR A 1 474 ? 28.955 -29.340 -16.807 1.00 20.35 474 THR A CA 1
ATOM 7115 C C . THR A 1 474 ? 27.934 -29.653 -15.725 1.00 19.69 474 THR A C 1
ATOM 7116 O O . THR A 1 474 ? 27.360 -30.745 -15.699 1.00 20.88 474 THR A O 1
ATOM 7127 N N . LEU A 1 475 ? 27.697 -28.684 -14.856 1.00 18.19 475 LEU A N 1
ATOM 7128 C CA . LEU A 1 475 ? 26.703 -28.833 -13.808 1.00 17.10 475 LEU A CA 1
ATOM 7129 C C . LEU A 1 475 ? 25.312 -28.678 -14.407 1.00 17.78 475 LEU A C 1
ATOM 7130 O O . LEU A 1 475 ? 25.063 -27.704 -15.125 1.00 18.02 475 LEU A O 1
ATOM 7146 N N . PRO A 1 476 ? 24.385 -29.591 -14.125 1.00 18.34 476 PRO A N 1
ATOM 7147 C CA . PRO A 1 476 ? 23.031 -29.447 -14.670 1.00 19.27 476 PRO A CA 1
ATOM 7148 C C . PRO A 1 476 ? 22.356 -28.170 -14.202 1.00 19.46 476 PRO A C 1
ATOM 7149 O O . PRO A 1 476 ? 22.677 -27.615 -13.147 1.00 18.48 476 PRO A O 1
ATOM 7160 N N A MET A 1 477 ? 21.409 -27.713 -15.026 0.32 20.25 477 MET A N 1
ATOM 7161 N N B MET A 1 477 ? 21.392 -27.719 -15.011 0.68 19.60 477 MET A N 1
ATOM 7162 C CA A MET A 1 477 ? 20.564 -26.553 -14.766 0.32 21.48 477 MET A CA 1
ATOM 7163 C CA B MET A 1 477 ? 20.550 -26.552 -14.746 0.68 21.13 477 MET A CA 1
ATOM 7164 C C A MET A 1 477 ? 21.330 -25.242 -14.860 0.32 19.98 477 MET A C 1
ATOM 7165 C C B MET A 1 477 ? 21.306 -25.233 -14.833 0.68 19.43 477 MET A C 1
ATOM 7166 O O A MET A 1 477 ? 20.977 -24.379 -15.670 0.32 21.00 477 MET A O 1
ATOM 7167 O O B MET A 1 477 ? 20.919 -24.355 -15.608 0.68 20.41 477 MET A O 1
ATOM 7194 N N . PHE A 1 478 ? 22.368 -25.073 -14.044 1.00 17.99 478 PHE A N 1
ATOM 7195 C CA . PHE A 1 478 ? 23.166 -23.857 -14.120 1.00 16.95 478 PHE A CA 1
ATOM 7196 C C . PHE A 1 478 ? 24.120 -23.864 -15.303 1.00 16.28 478 PHE A C 1
ATOM 7197 O O . PHE A 1 478 ? 24.602 -22.796 -15.700 1.00 17.53 478 PHE A O 1
ATOM 7214 N N . ASN A 1 479 ? 24.391 -25.033 -15.872 1.00 17.07 479 ASN A N 1
ATOM 7215 C CA . ASN A 1 479 ? 25.234 -25.161 -17.059 1.00 18.75 479 ASN A CA 1
ATOM 7216 C C . ASN A 1 479 ? 26.616 -24.557 -16.839 1.00 17.54 479 ASN A C 1
ATOM 7217 O O . ASN A 1 479 ? 27.194 -23.944 -17.735 1.00 18.62 479 ASN A O 1
ATOM 7228 N N . LEU A 1 480 ? 27.162 -24.766 -15.644 1.00 15.55 480 LEU A N 1
ATOM 7229 C CA . LEU A 1 480 ? 28.466 -24.229 -15.275 1.00 15.59 480 LEU A CA 1
ATOM 7230 C C . LEU A 1 480 ? 29.560 -25.257 -15.536 1.00 16.05 480 LEU A C 1
ATOM 7231 O O . LEU A 1 480 ? 29.436 -26.425 -15.152 1.00 16.85 480 LEU A O 1
ATOM 7247 N N . ALA A 1 481 ? 30.635 -24.808 -16.172 1.00 15.86 481 ALA A N 1
ATOM 7248 C CA . ALA A 1 481 ? 31.779 -25.663 -16.461 1.00 15.87 481 ALA A CA 1
ATOM 7249 C C . ALA A 1 481 ? 32.680 -25.742 -15.236 1.00 16.57 481 ALA A C 1
ATOM 7250 O O . ALA A 1 481 ? 33.178 -24.719 -14.755 1.00 17.39 481 ALA A O 1
ATOM 7257 N N . ILE A 1 482 ? 32.903 -26.958 -14.749 1.00 16.67 482 ILE A N 1
ATOM 7258 C CA . ILE A 1 482 ? 33.655 -27.212 -13.528 1.00 16.45 482 ILE A CA 1
ATOM 7259 C C . ILE A 1 482 ? 34.905 -27.989 -13.916 1.00 16.51 482 ILE A C 1
ATOM 7260 O O . ILE A 1 482 ? 34.798 -28.982 -14.635 1.00 17.50 482 ILE A O 1
ATOM 7276 N N . PRO A 1 483 ? 36.094 -27.610 -13.446 1.00 17.03 483 PRO A N 1
ATOM 7277 C CA . PRO A 1 483 ? 37.282 -28.425 -13.743 1.00 18.51 483 PRO A CA 1
ATOM 7278 C C . PRO A 1 483 ? 37.160 -29.814 -13.129 1.00 19.80 483 PRO A C 1
ATOM 7279 O O . PRO A 1 483 ? 36.613 -29.979 -12.036 1.00 20.07 483 PRO A O 1
ATOM 7290 N N . THR A 1 484 ? 37.686 -30.822 -13.840 1.00 20.85 484 THR A N 1
ATOM 7291 C CA . THR A 1 484 ? 37.590 -32.199 -13.360 1.00 22.04 484 THR A CA 1
ATOM 7292 C C . THR A 1 484 ? 38.532 -32.468 -12.193 1.00 21.88 484 THR A C 1
ATOM 7293 O O . THR A 1 484 ? 38.294 -33.404 -11.421 1.00 24.07 484 THR A O 1
ATOM 7304 N N . GLU A 1 485 ? 39.597 -31.685 -12.058 1.00 22.05 485 GLU A N 1
ATOM 7305 C CA . GLU A 1 485 ? 40.492 -31.782 -10.914 1.00 23.09 485 GLU A CA 1
ATOM 7306 C C . GLU A 1 485 ? 41.250 -30.470 -10.801 1.00 22.31 485 GLU A C 1
ATOM 7307 O O . GLU A 1 485 ? 41.267 -29.661 -11.732 1.00 24.43 485 GLU A O 1
ATOM 7319 N N . LEU A 1 486 ? 41.858 -30.264 -9.645 1.00 21.88 486 LEU A N 1
ATOM 7320 C CA . LEU A 1 486 ? 42.509 -28.999 -9.343 1.00 24.20 486 LEU A CA 1
ATOM 7321 C C . LEU A 1 486 ? 43.637 -29.246 -8.346 1.00 25.52 486 LEU A C 1
ATOM 7322 O O . LEU A 1 486 ? 43.381 -29.763 -7.251 1.00 26.04 486 LEU A O 1
ATOM 7338 N N . PRO A 1 487 ? 44.882 -28.896 -8.673 1.00 28.21 487 PRO A N 1
ATOM 7339 C CA . PRO A 1 487 ? 45.993 -29.162 -7.749 1.00 27.41 487 PRO A CA 1
ATOM 7340 C C . PRO A 1 487 ? 45.747 -28.568 -6.371 1.00 26.15 487 PRO A C 1
ATOM 7341 O O . PRO A 1 487 ? 45.394 -27.395 -6.231 1.00 26.67 487 PRO A O 1
ATOM 7352 N N . GLY A 1 488 ? 45.944 -29.387 -5.344 1.00 26.80 488 GLY A N 1
ATOM 7353 C CA . GLY A 1 488 ? 45.857 -28.913 -3.980 1.00 27.36 488 GLY A CA 1
ATOM 7354 C C . GLY A 1 488 ? 44.463 -28.851 -3.409 1.00 27.78 488 GLY A C 1
ATOM 7355 O O . GLY A 1 488 ? 44.287 -28.312 -2.310 1.00 29.73 488 GLY A O 1
ATOM 7359 N N . VAL A 1 489 ? 43.467 -29.378 -4.118 1.00 25.78 489 VAL A N 1
ATOM 7360 C CA . VAL A 1 489 ? 42.095 -29.438 -3.635 1.00 25.56 489 VAL A CA 1
ATOM 7361 C C . VAL A 1 489 ? 41.591 -30.863 -3.790 1.00 22.44 489 VAL A C 1
ATOM 7362 O O . VAL A 1 489 ? 41.923 -31.549 -4.764 1.00 23.64 489 VAL A O 1
ATOM 7375 N N . ASP A 1 490 ? 40.807 -31.310 -2.814 1.00 21.06 490 ASP A N 1
ATOM 7376 C CA . ASP A 1 490 ? 40.125 -32.593 -2.898 1.00 19.93 490 ASP A CA 1
ATOM 7377 C C . ASP A 1 490 ? 39.176 -32.574 -4.089 1.00 18.01 490 ASP A C 1
ATOM 7378 O O . ASP A 1 490 ? 38.237 -31.774 -4.130 1.00 18.15 490 ASP A O 1
ATOM 7387 N N . THR A 1 491 ? 39.439 -33.441 -5.070 1.00 18.99 491 THR A N 1
ATOM 7388 C CA . THR A 1 491 ? 38.589 -33.521 -6.254 1.00 18.86 491 THR A CA 1
ATOM 7389 C C . THR A 1 491 ? 37.117 -33.648 -5.888 1.00 16.49 491 THR A C 1
ATOM 7390 O O . THR A 1 491 ? 36.253 -33.114 -6.592 1.00 17.86 491 THR A O 1
ATOM 7401 N N . LYS A 1 492 ? 36.811 -34.321 -4.776 1.00 16.55 492 LYS A N 1
ATOM 7402 C CA . LYS A 1 492 ? 35.420 -34.595 -4.439 1.00 16.82 492 LYS A CA 1
ATOM 7403 C C . LYS A 1 492 ? 34.617 -33.331 -4.167 1.00 18.39 492 LYS A C 1
ATOM 7404 O O . LYS A 1 492 ? 33.395 -33.348 -4.347 1.00 19.94 492 LYS A O 1
ATOM 7412 N N . ILE A 1 493 ? 35.255 -32.232 -3.748 1.00 16.03 493 ILE A N 1
ATOM 7413 C CA . ILE A 1 493 ? 34.491 -31.021 -3.442 1.00 16.04 493 ILE A CA 1
ATOM 7414 C C . ILE A 1 493 ? 34.121 -30.230 -4.684 1.00 15.45 493 ILE A C 1
ATOM 7415 O O . ILE A 1 493 ? 33.274 -29.332 -4.601 1.00 16.27 493 ILE A O 1
ATOM 7431 N N . LEU A 1 494 ? 34.723 -30.530 -5.836 1.00 13.97 494 LEU A N 1
ATOM 7432 C CA . LEU A 1 494 ? 34.509 -29.688 -7.010 1.00 13.84 494 LEU A CA 1
ATOM 7433 C C . LEU A 1 494 ? 33.080 -29.790 -7.522 1.00 14.23 494 LEU A C 1
ATOM 7434 O O . LEU A 1 494 ? 32.538 -28.810 -8.048 1.00 14.59 494 LEU A O 1
ATOM 7450 N N . ASP A 1 495 ? 32.465 -30.962 -7.394 1.00 14.55 495 ASP A N 1
ATOM 7451 C CA . ASP A 1 495 ? 31.068 -31.148 -7.753 1.00 15.03 495 ASP A CA 1
ATOM 7452 C C . ASP A 1 495 ? 30.224 -30.864 -6.518 1.00 14.65 495 ASP A C 1
ATOM 7453 O O . ASP A 1 495 ? 30.336 -31.598 -5.529 1.00 16.12 495 ASP A O 1
ATOM 7462 N N . PRO A 1 496 ? 29.388 -29.823 -6.518 1.00 14.18 496 PRO A N 1
ATOM 7463 C CA . PRO A 1 496 ? 28.657 -29.471 -5.290 1.00 14.71 496 PRO A CA 1
ATOM 7464 C C . PRO A 1 496 ? 27.685 -30.531 -4.829 1.00 13.26 496 PRO A C 1
ATOM 7465 O O . PRO A 1 496 ? 27.246 -30.489 -3.674 1.00 15.79 496 PRO A O 1
ATOM 7476 N N . ARG A 1 497 ? 27.315 -31.470 -5.694 1.00 14.38 497 ARG A N 1
ATOM 7477 C CA . ARG A 1 497 ? 26.413 -32.537 -5.288 1.00 15.06 497 ARG A CA 1
ATOM 7478 C C . ARG A 1 497 ? 27.057 -33.496 -4.292 1.00 15.60 497 ARG A C 1
ATOM 7479 O O . ARG A 1 497 ? 26.340 -34.142 -3.526 1.00 17.36 497 ARG A O 1
ATOM 7500 N N . ASN A 1 498 ? 28.389 -33.579 -4.261 1.00 15.87 498 ASN A N 1
ATOM 7501 C CA . ASN A 1 498 ? 29.049 -34.630 -3.488 1.00 15.78 498 ASN A CA 1
ATOM 7502 C C . ASN A 1 498 ? 28.981 -34.394 -1.982 1.00 16.28 498 ASN A C 1
ATOM 7503 O O . ASN A 1 498 ? 29.078 -35.353 -1.208 1.00 16.31 498 ASN A O 1
ATOM 7514 N N . THR A 1 499 ? 28.870 -33.146 -1.541 1.00 15.20 499 THR A N 1
ATOM 7515 C CA . THR A 1 499 ? 28.875 -32.854 -0.112 1.00 15.82 499 THR A CA 1
ATOM 7516 C C . THR A 1 499 ? 27.496 -32.960 0.530 1.00 15.73 499 THR A C 1
ATOM 7517 O O . THR A 1 499 ? 27.362 -32.687 1.726 1.00 19.08 499 THR A O 1
ATOM 7528 N N . TYR A 1 500 ? 26.474 -33.357 -0.221 1.00 14.93 500 TYR A N 1
ATOM 7529 C CA . TYR A 1 500 ? 25.164 -33.602 0.357 1.00 14.82 500 TYR A CA 1
ATOM 7530 C C . TYR A 1 500 ? 25.089 -35.004 0.931 1.00 15.74 500 TYR A C 1
ATOM 7531 O O . TYR A 1 500 ? 25.485 -35.974 0.284 1.00 17.91 500 TYR A O 1
ATOM 7549 N N . ALA A 1 501 ? 24.538 -35.114 2.139 1.00 15.60 501 ALA A N 1
ATOM 7550 C CA . ALA A 1 501 ? 24.260 -36.436 2.684 1.00 15.88 501 ALA A CA 1
ATOM 7551 C C . ALA A 1 501 ? 23.296 -37.199 1.790 1.00 16.16 501 ALA A C 1
ATOM 7552 O O . ALA A 1 501 ? 23.390 -38.428 1.682 1.00 16.19 501 ALA A O 1
ATOM 7559 N N . SER A 1 502 ? 22.373 -36.488 1.143 1.00 16.97 502 SER A N 1
ATOM 7560 C CA . SER A 1 502 ? 21.421 -37.067 0.194 1.00 17.22 502 SER A CA 1
ATOM 7561 C C . SER A 1 502 ? 21.491 -36.240 -1.083 1.00 16.24 502 SER A C 1
ATOM 7562 O O . SER A 1 502 ? 20.946 -35.125 -1.125 1.00 16.99 502 SER A O 1
ATOM 7570 N N . PRO A 1 503 ? 22.156 -36.726 -2.133 1.00 15.59 503 PRO A N 1
ATOM 7571 C CA . PRO A 1 503 ? 22.343 -35.878 -3.323 1.00 18.03 503 PRO A CA 1
ATOM 7572 C C . PRO A 1 503 ? 21.052 -35.436 -3.994 1.00 18.11 503 PRO A C 1
ATOM 7573 O O . PRO A 1 503 ? 21.057 -34.406 -4.682 1.00 18.56 503 PRO A O 1
ATOM 7584 N N . GLU A 1 504 ? 19.942 -36.156 -3.821 1.00 20.50 504 GLU A N 1
ATOM 7585 C CA . GLU A 1 504 ? 18.682 -35.669 -4.372 1.00 23.44 504 GLU A CA 1
ATOM 7586 C C . GLU A 1 504 ? 18.329 -34.301 -3.810 1.00 23.42 504 GLU A C 1
ATOM 7587 O O . GLU A 1 504 ? 17.625 -33.520 -4.462 1.00 25.50 504 GLU A O 1
ATOM 7596 N N . GLN A 1 505 ? 18.811 -33.988 -2.607 1.00 21.21 505 GLN A N 1
ATOM 7597 C CA . GLN A 1 505 ? 18.519 -32.686 -2.025 1.00 22.57 505 GLN A CA 1
ATOM 7598 C C . GLN A 1 505 ? 19.241 -31.558 -2.752 1.00 21.76 505 GLN A C 1
ATOM 7599 O O . GLN A 1 505 ? 18.754 -30.422 -2.750 1.00 21.84 505 GLN A O 1
ATOM 7613 N N . TRP A 1 506 ? 20.378 -31.835 -3.396 1.00 19.78 506 TRP A N 1
ATOM 7614 C CA . TRP A 1 506 ? 20.959 -30.818 -4.268 1.00 17.84 506 TRP A CA 1
ATOM 7615 C C . TRP A 1 506 ? 19.983 -30.450 -5.371 1.00 17.24 506 TRP A C 1
ATOM 7616 O O . TRP A 1 506 ? 19.819 -29.271 -5.701 1.00 18.21 506 TRP A O 1
ATOM 7637 N N . GLN A 1 507 ? 19.316 -31.451 -5.946 1.00 18.24 507 GLN A N 1
ATOM 7638 C CA . GLN A 1 507 ? 18.364 -31.181 -7.012 1.00 20.78 507 GLN A CA 1
ATOM 7639 C C . GLN A 1 507 ? 17.266 -30.252 -6.522 1.00 19.87 507 GLN A C 1
ATOM 7640 O O . GLN A 1 507 ? 16.891 -29.300 -7.215 1.00 19.18 507 GLN A O 1
ATOM 7654 N N . GLU A 1 508 ? 16.747 -30.504 -5.319 1.00 18.75 508 GLU A N 1
ATOM 7655 C CA . GLU A 1 508 ? 15.678 -29.669 -4.779 1.00 18.60 508 GLU A CA 1
ATOM 7656 C C . GLU A 1 508 ? 16.166 -28.248 -4.523 1.00 17.61 508 GLU A C 1
ATOM 7657 O O . GLU A 1 508 ? 15.497 -27.276 -4.892 1.00 18.81 508 GLU A O 1
ATOM 7669 N N . LYS A 1 509 ? 17.332 -28.107 -3.891 1.00 17.31 509 LYS A N 1
ATOM 7670 C CA . LYS A 1 509 ? 17.841 -26.777 -3.577 1.00 17.20 509 LYS A CA 1
ATOM 7671 C C . LYS A 1 509 ? 18.265 -26.040 -4.840 1.00 16.45 509 LYS A C 1
ATOM 7672 O O . LYS A 1 509 ? 18.096 -24.819 -4.942 1.00 16.22 509 LYS A O 1
ATOM 7691 N N . ALA A 1 510 ? 18.820 -26.768 -5.812 1.00 16.10 510 ALA A N 1
ATOM 7692 C CA . ALA A 1 510 ? 19.215 -26.152 -7.072 1.00 16.16 510 ALA A CA 1
ATOM 7693 C C . ALA A 1 510 ? 18.002 -25.648 -7.840 1.00 16.45 510 ALA A C 1
ATOM 7694 O O . ALA A 1 510 ? 18.048 -24.567 -8.432 1.00 17.18 510 ALA A O 1
ATOM 7701 N N . GLU A 1 511 ? 16.912 -26.418 -7.855 1.00 17.47 511 GLU A N 1
ATOM 7702 C CA . GLU A 1 511 ? 15.701 -25.937 -8.509 1.00 17.90 511 GLU A CA 1
ATOM 7703 C C . GLU A 1 511 ? 15.188 -24.679 -7.830 1.00 17.41 511 GLU A C 1
ATOM 7704 O O . GLU A 1 511 ? 14.747 -23.738 -8.499 1.00 18.58 511 GLU A O 1
ATOM 7716 N N . THR A 1 512 ? 15.234 -24.647 -6.499 1.00 18.02 512 THR A N 1
ATOM 7717 C CA . THR A 1 512 ? 14.783 -23.467 -5.771 1.00 17.24 512 THR A CA 1
ATOM 7718 C C . THR A 1 512 ? 15.647 -22.264 -6.113 1.00 16.79 512 THR A C 1
ATOM 7719 O O . THR A 1 512 ? 15.135 -21.183 -6.414 1.00 17.23 512 THR A O 1
ATOM 7730 N N . LEU A 1 513 ? 16.969 -22.440 -6.078 1.00 15.66 513 LEU A N 1
ATOM 7731 C CA . LEU A 1 513 ? 17.867 -21.331 -6.377 1.00 15.05 513 LEU A CA 1
ATOM 7732 C C . LEU A 1 513 ? 17.765 -20.915 -7.842 1.00 14.71 513 LEU A C 1
ATOM 7733 O O . LEU A 1 513 ? 17.800 -19.719 -8.159 1.00 15.38 513 LEU A O 1
ATOM 7749 N N . ALA A 1 514 ? 17.653 -21.888 -8.751 1.00 15.53 514 ALA A N 1
ATOM 7750 C CA . ALA A 1 514 ? 17.475 -21.558 -10.160 1.00 16.11 514 ALA A CA 1
ATOM 7751 C C . ALA A 1 514 ? 16.263 -20.657 -10.359 1.00 15.78 514 ALA A C 1
ATOM 7752 O O . ALA A 1 514 ? 16.334 -19.663 -11.086 1.00 16.45 514 ALA A O 1
ATOM 7759 N N . LYS A 1 515 ? 15.137 -20.993 -9.725 1.00 16.21 515 LYS A N 1
ATOM 7760 C CA . LYS A 1 515 ? 13.950 -20.155 -9.856 1.00 16.23 515 LYS A CA 1
ATOM 7761 C C . LYS A 1 515 ? 14.190 -18.762 -9.284 1.00 15.84 515 LYS A C 1
ATOM 7762 O O . LYS A 1 515 ? 13.729 -17.766 -9.849 1.00 16.82 515 LYS A O 1
ATOM 7781 N N . LEU A 1 516 ? 14.899 -18.669 -8.157 1.00 15.74 516 LEU A N 1
ATOM 7782 C CA . LEU A 1 516 ? 15.217 -17.355 -7.609 1.00 14.90 516 LEU A CA 1
ATOM 7783 C C . LEU A 1 516 ? 16.027 -16.528 -8.601 1.00 14.67 516 LEU A C 1
ATOM 7784 O O . LEU A 1 516 ? 15.762 -15.332 -8.782 1.00 14.67 516 LEU A O 1
ATOM 7800 N N . PHE A 1 517 ? 17.020 -17.147 -9.249 1.00 14.58 517 PHE A N 1
ATOM 7801 C CA . PHE A 1 517 ? 17.816 -16.449 -10.259 1.00 13.68 517 PHE A CA 1
ATOM 7802 C C . PHE A 1 517 ? 16.937 -15.985 -11.407 1.00 13.66 517 PHE A C 1
ATOM 7803 O O . PHE A 1 517 ? 17.035 -14.841 -11.857 1.00 13.98 517 PHE A O 1
ATOM 7820 N N . ILE A 1 518 ? 16.091 -16.883 -11.919 1.00 15.21 518 ILE A N 1
ATOM 7821 C CA . ILE A 1 518 ? 15.266 -16.551 -13.076 1.00 16.15 518 ILE A CA 1
ATOM 7822 C C . ILE A 1 518 ? 14.335 -15.400 -12.742 1.00 15.23 518 ILE A C 1
ATOM 7823 O O . ILE A 1 518 ? 14.170 -14.460 -13.530 1.00 16.21 518 ILE A O 1
ATOM 7839 N N . ASP A 1 519 ? 13.695 -15.458 -11.577 1.00 15.97 519 ASP A N 1
ATOM 7840 C CA . ASP A 1 519 ? 12.775 -14.390 -11.201 1.00 16.23 519 ASP A CA 1
ATOM 7841 C C . ASP A 1 519 ? 13.519 -13.079 -10.983 1.00 15.83 519 ASP A C 1
ATOM 7842 O O . ASP A 1 519 ? 13.049 -12.013 -11.393 1.00 17.01 519 ASP A O 1
ATOM 7851 N N . ASN A 1 520 ? 14.688 -13.137 -10.346 1.00 14.33 520 ASN A N 1
ATOM 7852 C CA . ASN A 1 520 ? 15.456 -11.916 -10.141 1.00 13.62 520 ASN A CA 1
ATOM 7853 C C . ASN A 1 520 ? 15.905 -11.312 -11.466 1.00 13.54 520 ASN A C 1
ATOM 7854 O O . ASN A 1 520 ? 15.950 -10.083 -11.613 1.00 13.65 520 ASN A O 1
ATOM 7865 N N . PHE A 1 521 ? 16.242 -12.156 -12.444 1.00 13.48 521 PHE A N 1
ATOM 7866 C CA . PHE A 1 521 ? 16.795 -11.658 -13.697 1.00 13.94 521 PHE A CA 1
ATOM 7867 C C . PHE A 1 521 ? 15.727 -11.107 -14.626 1.00 14.31 521 PHE A C 1
ATOM 7868 O O . PHE A 1 521 ? 16.054 -10.358 -15.551 1.00 15.47 521 PHE A O 1
ATOM 7885 N N . ASP A 1 522 ? 14.461 -11.449 -14.388 1.00 15.56 522 ASP A N 1
ATOM 7886 C CA . ASP A 1 522 ? 13.398 -11.070 -15.311 1.00 15.55 522 ASP A CA 1
ATOM 7887 C C . ASP A 1 522 ? 13.419 -9.577 -15.608 1.00 15.90 522 ASP A C 1
ATOM 7888 O O . ASP A 1 522 ? 13.192 -9.158 -16.748 1.00 15.92 522 ASP A O 1
ATOM 7897 N N . LYS A 1 523 ? 13.697 -8.755 -14.598 1.00 15.29 523 LYS A N 1
ATOM 7898 C CA . LYS A 1 523 ? 13.641 -7.310 -14.795 1.00 14.20 523 LYS A CA 1
ATOM 7899 C C . LYS A 1 523 ? 14.681 -6.803 -15.787 1.00 16.43 523 LYS A C 1
ATOM 7900 O O . LYS A 1 523 ? 14.519 -5.701 -16.322 1.00 18.58 523 LYS A O 1
ATOM 7919 N N . TYR A 1 524 ? 15.743 -7.567 -16.038 1.00 15.47 524 TYR A N 1
ATOM 7920 C CA . TYR A 1 524 ? 16.758 -7.169 -17.005 1.00 16.14 524 TYR A CA 1
ATOM 7921 C C . TYR A 1 524 ? 16.415 -7.592 -18.424 1.00 17.80 524 TYR A C 1
ATOM 7922 O O . TYR A 1 524 ? 17.176 -7.283 -19.343 1.00 19.98 524 TYR A O 1
ATOM 7940 N N . THR A 1 525 ? 15.301 -8.291 -18.632 1.00 17.99 525 THR A N 1
ATOM 7941 C CA . THR A 1 525 ? 14.965 -8.808 -19.951 1.00 19.57 525 THR A CA 1
ATOM 7942 C C . THR A 1 525 ? 14.115 -7.835 -20.758 1.00 21.97 525 THR A C 1
ATOM 7943 O O . THR A 1 525 ? 13.509 -8.237 -21.756 1.00 24.52 525 THR A O 1
ATOM 7954 N N . ASP A 1 526 ? 14.060 -6.567 -20.351 1.00 23.72 526 ASP A N 1
ATOM 7955 C CA . ASP A 1 526 ? 13.281 -5.567 -21.068 1.00 25.92 526 ASP A CA 1
ATOM 7956 C C . ASP A 1 526 ? 14.043 -4.945 -22.234 1.00 26.80 526 ASP A C 1
ATOM 7957 O O . ASP A 1 526 ? 13.541 -4.000 -22.848 1.00 30.62 526 ASP A O 1
ATOM 7966 N N . THR A 1 527 ? 15.222 -5.459 -22.557 1.00 25.64 527 THR A N 1
ATOM 7967 C CA . THR A 1 527 ? 15.958 -5.115 -23.762 1.00 24.28 527 THR A CA 1
ATOM 7968 C C . THR A 1 527 ? 16.294 -6.400 -24.502 1.00 25.36 527 THR A C 1
ATOM 7969 O O . THR A 1 527 ? 16.358 -7.475 -23.896 1.00 24.58 527 THR A O 1
ATOM 7980 N N . PRO A 1 528 ? 16.517 -6.325 -25.817 1.00 28.46 528 PRO A N 1
ATOM 7981 C CA . PRO A 1 528 ? 16.929 -7.538 -26.544 1.00 27.95 528 PRO A CA 1
ATOM 7982 C C . PRO A 1 528 ? 18.176 -8.183 -25.974 1.00 27.16 528 PRO A C 1
ATOM 7983 O O . PRO A 1 528 ? 18.249 -9.414 -25.875 1.00 28.25 528 PRO A O 1
ATOM 7994 N N . ALA A 1 529 ? 19.170 -7.376 -25.599 1.00 25.78 529 ALA A N 1
ATOM 7995 C CA . ALA A 1 529 ? 20.413 -7.925 -25.072 1.00 25.48 529 ALA A CA 1
ATOM 7996 C C . ALA A 1 529 ? 20.173 -8.650 -23.756 1.00 23.49 529 ALA A C 1
ATOM 7997 O O . ALA A 1 529 ? 20.730 -9.728 -23.523 1.00 24.96 529 ALA A O 1
ATOM 8004 N N . GLY A 1 530 ? 19.348 -8.071 -22.880 1.00 22.51 530 GLY A N 1
ATOM 8005 C CA . GLY A 1 530 ? 19.043 -8.733 -21.623 1.00 21.44 530 GLY A CA 1
ATOM 8006 C C . GLY A 1 530 ? 18.236 -10.001 -21.819 1.00 20.12 530 GLY A C 1
ATOM 8007 O O . GLY A 1 530 ? 18.482 -11.014 -21.155 1.00 20.59 530 GLY A O 1
ATOM 8011 N N . ALA A 1 531 ? 17.257 -9.962 -22.722 1.00 21.50 531 ALA A N 1
ATOM 8012 C CA . ALA A 1 531 ? 16.483 -11.160 -23.020 1.00 22.30 531 ALA A CA 1
ATOM 8013 C C . ALA A 1 531 ? 17.385 -12.267 -23.550 1.00 23.50 531 ALA A C 1
ATOM 8014 O O . ALA A 1 531 ? 17.187 -13.446 -23.235 1.00 24.21 531 ALA A O 1
ATOM 8021 N N . ALA A 1 532 ? 18.398 -11.901 -24.337 1.00 23.76 532 ALA A N 1
ATOM 8022 C CA . ALA A 1 532 ? 19.302 -12.893 -24.908 1.00 24.86 532 ALA A CA 1
ATOM 8023 C C . ALA A 1 532 ? 20.154 -13.567 -23.840 1.00 24.51 532 ALA A C 1
ATOM 8024 O O . ALA A 1 532 ? 20.615 -14.695 -24.043 1.00 27.08 532 ALA A O 1
ATOM 8031 N N . LEU A 1 533 ? 20.383 -12.901 -22.707 1.00 21.59 533 LEU A N 1
ATOM 8032 C CA . LEU A 1 533 ? 21.184 -13.486 -21.641 1.00 20.40 533 LEU A CA 1
ATOM 8033 C C . LEU A 1 533 ? 20.440 -14.545 -20.837 1.00 20.10 533 LEU A C 1
ATOM 8034 O O . LEU A 1 533 ? 21.086 -15.292 -20.094 1.00 19.38 533 LEU A O 1
ATOM 8050 N N . VAL A 1 534 ? 19.113 -14.631 -20.959 1.00 19.80 534 VAL A N 1
ATOM 8051 C CA . VAL A 1 534 ? 18.367 -15.645 -20.213 1.00 20.22 534 VAL A CA 1
ATOM 8052 C C . VAL A 1 534 ? 18.908 -17.038 -20.517 1.00 21.24 534 VAL A C 1
ATOM 8053 O O . VAL A 1 534 ? 18.965 -17.906 -19.636 1.00 21.42 534 VAL A O 1
ATOM 8066 N N . ALA A 1 535 ? 19.333 -17.269 -21.762 1.00 21.52 535 ALA A N 1
ATOM 8067 C CA . ALA A 1 535 ? 19.836 -18.581 -22.154 1.00 21.88 535 ALA A CA 1
ATOM 8068 C C . ALA A 1 535 ? 21.114 -18.956 -21.421 1.00 20.92 535 ALA A C 1
ATOM 8069 O O . ALA A 1 535 ? 21.470 -20.141 -21.387 1.00 22.55 535 ALA A O 1
ATOM 8076 N N . ALA A 1 536 ? 21.817 -17.982 -20.852 1.00 19.05 536 ALA A N 1
ATOM 8077 C CA . ALA A 1 536 ? 23.044 -18.239 -20.114 1.00 18.79 536 ALA A CA 1
ATOM 8078 C C . ALA A 1 536 ? 22.810 -18.439 -18.626 1.00 19.46 536 ALA A C 1
ATOM 8079 O O . ALA A 1 536 ? 23.744 -18.822 -17.914 1.00 20.49 536 ALA A O 1
ATOM 8086 N N . GLY A 1 537 ? 21.602 -18.175 -18.138 1.00 18.47 537 GLY A N 1
ATOM 8087 C CA . GLY A 1 537 ? 21.272 -18.393 -16.752 1.00 19.79 537 GLY A CA 1
ATOM 8088 C C . GLY A 1 537 ? 20.783 -19.807 -16.521 1.00 19.22 537 GLY A C 1
ATOM 8089 O O . GLY A 1 537 ? 20.757 -20.639 -17.433 1.00 20.00 537 GLY A O 1
ATOM 8093 N N . PRO A 1 538 ? 20.389 -20.110 -15.289 1.00 18.31 538 PRO A N 1
ATOM 8094 C CA . PRO A 1 538 ? 19.896 -21.457 -15.002 1.00 19.59 538 PRO A CA 1
ATOM 8095 C C . PRO A 1 538 ? 18.592 -21.727 -15.731 1.00 20.60 538 PRO A C 1
ATOM 8096 O O . PRO A 1 538 ? 17.794 -20.821 -15.989 1.00 21.63 538 PRO A O 1
ATOM 8107 N N . LYS A 1 539 ? 18.387 -23.000 -16.064 1.00 21.39 539 LYS A N 1
ATOM 8108 C CA . LYS A 1 539 ? 17.217 -23.447 -16.802 1.00 26.51 539 LYS A CA 1
ATOM 8109 C C . LYS A 1 539 ? 16.584 -24.603 -16.046 1.00 28.15 539 LYS A C 1
ATOM 8110 O O . LYS A 1 539 ? 17.268 -25.573 -15.710 1.00 29.86 539 LYS A O 1
ATOM 8122 N N . LEU A 1 540 ? 15.283 -24.508 -15.794 1.00 29.06 540 LEU A N 1
ATOM 8123 C CA . LEU A 1 540 ? 14.558 -25.603 -15.157 1.00 32.42 540 LEU A CA 1
ATOM 8124 C C . LEU A 1 540 ? 14.058 -26.587 -16.211 1.00 37.32 540 LEU A C 1
ATOM 8125 O O . LEU A 1 540 ? 13.602 -26.185 -17.287 1.00 39.29 540 LEU A O 1
ATOM 8141 N N . LEU B 1 7 ? 47.562 -66.556 6.061 1.00 37.39 7 LEU B N 1
ATOM 8142 C CA . LEU B 1 7 ? 46.306 -66.607 5.328 1.00 36.56 7 LEU B CA 1
ATOM 8143 C C . LEU B 1 7 ? 46.560 -66.663 3.819 1.00 37.41 7 LEU B C 1
ATOM 8144 O O . LEU B 1 7 ? 47.333 -65.868 3.285 1.00 39.36 7 LEU B O 1
ATOM 8160 N N . THR B 1 8 ? 45.899 -67.602 3.131 1.00 36.15 8 THR B N 1
ATOM 8161 C CA . THR B 1 8 ? 46.130 -67.831 1.713 1.00 36.42 8 THR B CA 1
ATOM 8162 C C . THR B 1 8 ? 45.091 -67.109 0.869 1.00 34.43 8 THR B C 1
ATOM 8163 O O . THR B 1 8 ? 43.980 -66.831 1.327 1.00 32.65 8 THR B O 1
ATOM 8174 N N . PRO B 1 9 ? 45.418 -66.802 -0.389 1.00 35.78 9 PRO B N 1
ATOM 8175 C CA . PRO B 1 9 ? 44.440 -66.114 -1.247 1.00 36.19 9 PRO B CA 1
ATOM 8176 C C . PRO B 1 9 ? 43.143 -66.883 -1.423 1.00 34.15 9 PRO B C 1
ATOM 8177 O O . PRO B 1 9 ? 42.082 -66.270 -1.596 1.00 32.47 9 PRO B O 1
ATOM 8188 N N . GLN B 1 10 ? 43.197 -68.214 -1.374 1.00 34.43 10 GLN B N 1
ATOM 8189 C CA . GLN B 1 10 ? 41.990 -69.014 -1.543 1.00 34.60 10 GLN B CA 1
ATOM 8190 C C . GLN B 1 10 ? 40.960 -68.721 -0.456 1.00 32.15 10 GLN B C 1
ATOM 8191 O O . GLN B 1 10 ? 39.753 -68.797 -0.713 1.00 33.47 10 GLN B O 1
ATOM 8205 N N . GLU B 1 11 ? 41.406 -68.386 0.760 1.00 30.35 11 GLU B N 1
ATOM 8206 C CA . GLU B 1 11 ? 40.459 -68.025 1.812 1.00 30.37 11 GLU B CA 1
ATOM 8207 C C . GLU B 1 11 ? 39.660 -66.784 1.431 1.00 29.22 11 GLU B C 1
ATOM 8208 O O . GLU B 1 11 ? 38.489 -66.658 1.809 1.00 31.73 11 GLU B O 1
ATOM 8216 N N . LEU B 1 12 ? 40.271 -65.857 0.690 1.00 25.97 12 LEU B N 1
ATOM 8217 C CA . LEU B 1 12 ? 39.569 -64.640 0.295 1.00 24.50 12 LEU B CA 1
ATOM 8218 C C . LEU B 1 12 ? 38.714 -64.857 -0.947 1.00 25.19 12 LEU B C 1
ATOM 8219 O O . LEU B 1 12 ? 37.698 -64.174 -1.121 1.00 23.85 12 LEU B O 1
ATOM 8235 N N . GLU B 1 13 ? 39.096 -65.799 -1.810 1.00 27.56 13 GLU B N 1
ATOM 8236 C CA . GLU B 1 13 ? 38.282 -66.103 -2.981 1.00 30.16 13 GLU B CA 1
ATOM 8237 C C . GLU B 1 13 ? 36.917 -66.648 -2.583 1.00 29.79 13 GLU B C 1
ATOM 8238 O O . GLU B 1 13 ? 35.950 -66.514 -3.341 1.00 30.15 13 GLU B O 1
ATOM 8250 N N . ALA B 1 14 ? 36.816 -67.243 -1.393 1.00 29.91 14 ALA B N 1
ATOM 8251 C CA . ALA B 1 14 ? 35.524 -67.702 -0.895 1.00 29.76 14 ALA B CA 1
ATOM 8252 C C . ALA B 1 14 ? 34.520 -66.563 -0.792 1.00 27.75 14 ALA B C 1
ATOM 8253 O O . ALA B 1 14 ? 33.308 -66.796 -0.871 1.00 29.64 14 ALA B O 1
ATOM 8260 N N . TYR B 1 15 ? 34.994 -65.332 -0.613 1.00 23.76 15 TYR B N 1
ATOM 8261 C CA . TYR B 1 15 ? 34.113 -64.182 -0.463 1.00 21.26 15 TYR B CA 1
ATOM 8262 C C . TYR B 1 15 ? 33.802 -63.501 -1.788 1.00 20.84 15 TYR B C 1
ATOM 8263 O O . TYR B 1 15 ? 33.027 -62.543 -1.802 1.00 23.22 15 TYR B O 1
ATOM 8281 N N . GLY B 1 16 ? 34.390 -63.957 -2.893 1.00 21.70 16 GLY B N 1
ATOM 8282 C CA . GLY B 1 16 ? 34.171 -63.356 -4.195 1.00 21.78 16 GLY B CA 1
ATOM 8283 C C . GLY B 1 16 ? 35.333 -62.534 -4.710 1.00 21.61 16 GLY B C 1
ATOM 8284 O O . GLY B 1 16 ? 35.249 -62.005 -5.824 1.00 21.09 16 GLY B O 1
ATOM 8288 N N . ILE B 1 17 ? 36.398 -62.393 -3.934 1.00 21.01 17 ILE B N 1
ATOM 8289 C CA . ILE B 1 17 ? 37.566 -61.635 -4.358 1.00 21.29 17 ILE B CA 1
ATOM 8290 C C . ILE B 1 17 ? 38.427 -62.538 -5.225 1.00 23.28 17 ILE B C 1
ATOM 8291 O O . ILE B 1 17 ? 38.581 -63.729 -4.939 1.00 28.35 17 ILE B O 1
ATOM 8307 N N A SER B 1 18 ? 38.993 -61.973 -6.288 0.53 22.71 18 SER B N 1
ATOM 8308 N N B SER B 1 18 ? 38.993 -61.985 -6.292 0.47 23.14 18 SER B N 1
ATOM 8309 C CA A SER B 1 18 ? 39.771 -62.732 -7.252 0.53 23.85 18 SER B CA 1
ATOM 8310 C CA B SER B 1 18 ? 39.784 -62.775 -7.220 0.47 24.38 18 SER B CA 1
ATOM 8311 C C A SER B 1 18 ? 41.165 -62.136 -7.403 0.53 22.63 18 SER B C 1
ATOM 8312 C C B SER B 1 18 ? 41.152 -62.139 -7.427 0.47 23.23 18 SER B C 1
ATOM 8313 O O A SER B 1 18 ? 41.411 -60.973 -7.073 0.53 21.56 18 SER B O 1
ATOM 8314 O O B SER B 1 18 ? 41.366 -60.956 -7.152 0.47 22.37 18 SER B O 1
ATOM 8329 N N . ASP B 1 19 ? 42.081 -62.964 -7.906 1.00 24.45 19 ASP B N 1
ATOM 8330 C CA . ASP B 1 19 ? 43.413 -62.518 -8.303 1.00 26.83 19 ASP B CA 1
ATOM 8331 C C . ASP B 1 19 ? 44.114 -61.743 -7.191 1.00 26.47 19 ASP B C 1
ATOM 8332 O O . ASP B 1 19 ? 44.642 -60.651 -7.399 1.00 27.54 19 ASP B O 1
ATOM 8342 N N . VAL B 1 20 ? 44.129 -62.321 -5.994 1.00 26.13 20 VAL B N 1
ATOM 8343 C CA . VAL B 1 20 ? 44.747 -61.650 -4.856 1.00 27.71 20 VAL B CA 1
ATOM 8344 C C . VAL B 1 20 ? 46.262 -61.707 -5.021 1.00 31.73 20 VAL B C 1
ATOM 8345 O O . VAL B 1 20 ? 46.843 -62.787 -5.160 1.00 33.54 20 VAL B O 1
ATOM 8358 N N . HIS B 1 21 ? 46.908 -60.538 -5.010 1.00 32.07 21 HIS B N 1
ATOM 8359 C CA . HIS B 1 21 ? 48.335 -60.456 -5.313 1.00 32.51 21 HIS B CA 1
ATOM 8360 C C . HIS B 1 21 ? 49.227 -60.749 -4.120 1.00 34.98 21 HIS B C 1
ATOM 8361 O O . HIS B 1 21 ? 50.422 -60.999 -4.311 1.00 38.08 21 HIS B O 1
ATOM 8375 N N . ASP B 1 22 ? 48.689 -60.732 -2.908 1.00 33.66 22 ASP B N 1
ATOM 8376 C CA . ASP B 1 22 ? 49.514 -60.587 -1.720 1.00 31.90 22 ASP B CA 1
ATOM 8377 C C . ASP B 1 22 ? 48.626 -60.189 -0.552 1.00 26.12 22 ASP B C 1
ATOM 8378 O O . ASP B 1 22 ? 47.738 -59.343 -0.705 1.00 26.95 22 ASP B O 1
ATOM 8385 N N . ILE B 1 23 ? 48.860 -60.784 0.612 1.00 23.21 23 ILE B N 1
ATOM 8386 C CA . ILE B 1 23 ? 48.026 -60.565 1.787 1.00 21.95 23 ILE B CA 1
ATOM 8387 C C . ILE B 1 23 ? 48.926 -60.150 2.940 1.00 21.19 23 ILE B C 1
ATOM 8388 O O . ILE B 1 23 ? 49.882 -60.861 3.274 1.00 24.25 23 ILE B O 1
ATOM 8404 N N . VAL B 1 24 ? 48.624 -59.004 3.543 1.00 19.27 24 VAL B N 1
ATOM 8405 C CA . VAL B 1 24 ? 49.288 -58.552 4.759 1.00 17.73 24 VAL B CA 1
ATOM 8406 C C . VAL B 1 24 ? 48.339 -58.893 5.901 1.00 17.12 24 VAL B C 1
ATOM 8407 O O . VAL B 1 24 ? 47.337 -58.206 6.118 1.00 16.60 24 VAL B O 1
ATOM 8420 N N . TYR B 1 25 ? 48.643 -59.972 6.620 1.00 18.15 25 TYR B N 1
ATOM 8421 C CA . TYR B 1 25 ? 47.732 -60.557 7.592 1.00 17.38 25 TYR B CA 1
ATOM 8422 C C . TYR B 1 25 ? 48.120 -60.148 9.006 1.00 17.19 25 TYR B C 1
ATOM 8423 O O . TYR B 1 25 ? 49.271 -60.330 9.419 1.00 18.24 25 TYR B O 1
ATOM 8441 N N . ASN B 1 26 ? 47.143 -59.636 9.754 1.00 16.38 26 ASN B N 1
ATOM 8442 C CA . ASN B 1 26 ? 47.322 -59.095 11.099 1.00 17.35 26 ASN B CA 1
ATOM 8443 C C . ASN B 1 26 ? 48.679 -58.397 11.264 1.00 17.90 26 ASN B C 1
ATOM 8444 O O . ASN B 1 26 ? 49.503 -58.798 12.087 1.00 17.99 26 ASN B O 1
ATOM 8455 N N . PRO B 1 27 ? 48.917 -57.346 10.494 1.00 15.83 27 PRO B N 1
ATOM 8456 C CA . PRO B 1 27 ? 50.175 -56.609 10.606 1.00 15.90 27 PRO B CA 1
ATOM 8457 C C . PRO B 1 27 ? 50.373 -56.049 12.003 1.00 15.87 27 PRO B C 1
ATOM 8458 O O . PRO B 1 27 ? 49.424 -55.645 12.682 1.00 17.08 27 PRO B O 1
ATOM 8469 N N . SER B 1 28 ? 51.633 -55.999 12.414 1.00 16.13 28 SER B N 1
ATOM 8470 C CA . SER B 1 28 ? 51.990 -55.351 13.660 1.00 14.89 28 SER B CA 1
ATOM 8471 C C . SER B 1 28 ? 51.819 -53.842 13.542 1.00 14.19 28 SER B C 1
ATOM 8472 O O . SER B 1 28 ? 51.744 -53.274 12.450 1.00 15.44 28 SER B O 1
ATOM 8480 N N . TYR B 1 29 ? 51.774 -53.187 14.698 1.00 13.18 29 TYR B N 1
ATOM 8481 C CA . TYR B 1 29 ? 51.758 -51.733 14.709 1.00 13.59 29 TYR B CA 1
ATOM 8482 C C . TYR B 1 29 ? 52.988 -51.166 14.019 1.00 13.52 29 TYR B C 1
ATOM 8483 O O . TYR B 1 29 ? 52.898 -50.154 13.319 1.00 14.10 29 TYR B O 1
ATOM 8501 N N . ASP B 1 30 ? 54.148 -51.799 14.203 1.00 15.03 30 ASP B N 1
ATOM 8502 C CA . ASP B 1 30 ? 55.359 -51.291 13.565 1.00 14.78 30 ASP B CA 1
ATOM 8503 C C . ASP B 1 30 ? 55.230 -51.311 12.048 1.00 13.75 30 ASP B C 1
ATOM 8504 O O . ASP B 1 30 ? 55.569 -50.334 11.374 1.00 14.75 30 ASP B O 1
ATOM 8513 N N . LEU B 1 31 ? 54.762 -52.428 11.489 1.00 14.72 31 LEU B N 1
ATOM 8514 C CA . LEU B 1 31 ? 54.612 -52.512 10.039 1.00 14.20 31 LEU B CA 1
ATOM 8515 C C . LEU B 1 31 ? 53.563 -51.524 9.537 1.00 14.89 31 LEU B C 1
ATOM 8516 O O . LEU B 1 31 ? 53.735 -50.908 8.479 1.00 15.62 31 LEU B O 1
ATOM 8532 N N . LEU B 1 32 ? 52.458 -51.371 10.269 1.00 14.37 32 LEU B N 1
ATOM 8533 C CA . LEU B 1 32 ? 51.435 -50.422 9.847 1.00 14.60 32 LEU B CA 1
ATOM 8534 C C . LEU B 1 32 ? 51.994 -49.012 9.759 1.00 13.25 32 LEU B C 1
ATOM 8535 O O . LEU B 1 32 ? 51.668 -48.269 8.828 1.00 14.23 32 LEU B O 1
ATOM 8551 N N . TYR B 1 33 ? 52.827 -48.624 10.726 1.00 13.37 33 TYR B N 1
ATOM 8552 C CA . TYR B 1 33 ? 53.462 -47.308 10.703 1.00 13.72 33 TYR B CA 1
ATOM 8553 C C . TYR B 1 33 ? 54.297 -47.140 9.444 1.00 14.97 33 TYR B C 1
ATOM 8554 O O . TYR B 1 33 ? 54.196 -46.128 8.743 1.00 14.63 33 TYR B O 1
ATOM 8572 N N . GLN B 1 34 ? 55.123 -48.137 9.129 1.00 14.04 34 GLN B N 1
ATOM 8573 C CA . GLN B 1 34 ? 55.915 -48.074 7.907 1.00 14.80 34 GLN B CA 1
ATOM 8574 C C . GLN B 1 34 ? 55.017 -47.943 6.682 1.00 15.10 34 GLN B C 1
ATOM 8575 O O . GLN B 1 34 ? 55.272 -47.122 5.794 1.00 16.72 34 GLN B O 1
ATOM 8589 N N . GLU B 1 35 ? 53.957 -48.751 6.619 1.00 14.07 35 GLU B N 1
ATOM 8590 C CA . GLU B 1 35 ? 53.060 -48.729 5.467 1.00 14.93 35 GLU B CA 1
ATOM 8591 C C . GLU B 1 35 ? 52.353 -47.386 5.328 1.00 15.47 35 GLU B C 1
ATOM 8592 O O . GLU B 1 35 ? 52.168 -46.887 4.212 1.00 15.79 35 GLU B O 1
ATOM 8604 N N . GLU B 1 36 ? 51.918 -46.802 6.447 1.00 14.42 36 GLU B N 1
ATOM 8605 C CA . GLU B 1 36 ? 51.118 -45.582 6.386 1.00 13.99 36 GLU B CA 1
ATOM 8606 C C . GLU B 1 36 ? 51.921 -44.399 5.884 1.00 14.71 36 GLU B C 1
ATOM 8607 O O . GLU B 1 36 ? 51.345 -43.458 5.323 1.00 14.76 36 GLU B O 1
ATOM 8619 N N . LEU B 1 37 ? 53.232 -44.412 6.100 1.00 15.20 37 LEU B N 1
ATOM 8620 C CA . LEU B 1 37 ? 54.097 -43.299 5.747 1.00 16.51 37 LEU B CA 1
ATOM 8621 C C . LEU B 1 37 ? 54.798 -43.501 4.409 1.00 18.45 37 LEU B C 1
ATOM 8622 O O . LEU B 1 37 ? 55.685 -42.714 4.058 1.00 21.07 37 LEU B O 1
ATOM 8638 N N . ASP B 1 38 ? 54.402 -44.519 3.655 1.00 18.82 38 ASP B N 1
ATOM 8639 C CA . ASP B 1 38 ? 54.894 -44.737 2.303 1.00 22.47 38 ASP B CA 1
ATOM 8640 C C . ASP B 1 38 ? 54.645 -43.485 1.465 1.00 22.78 38 ASP B C 1
ATOM 8641 O O . ASP B 1 38 ? 53.488 -43.054 1.340 1.00 22.69 38 ASP B O 1
ATOM 8650 N N . PRO B 1 39 ? 55.678 -42.874 0.878 1.00 25.98 39 PRO B N 1
ATOM 8651 C CA . PRO B 1 39 ? 55.468 -41.613 0.150 1.00 28.15 39 PRO B CA 1
ATOM 8652 C C . PRO B 1 39 ? 54.738 -41.768 -1.175 1.00 30.17 39 PRO B C 1
ATOM 8653 O O . PRO B 1 39 ? 54.399 -40.748 -1.788 1.00 31.69 39 PRO B O 1
ATOM 8664 N N . SER B 1 40 ? 54.487 -42.991 -1.643 1.00 30.00 40 SER B N 1
ATOM 8665 C CA . SER B 1 40 ? 53.753 -43.177 -2.888 1.00 30.28 40 SER B CA 1
ATOM 8666 C C . SER B 1 40 ? 52.244 -43.109 -2.700 1.00 28.55 40 SER B C 1
ATOM 8667 O O . SER B 1 40 ? 51.511 -43.094 -3.696 1.00 29.69 40 SER B O 1
ATOM 8675 N N . LEU B 1 41 ? 51.761 -43.066 -1.462 1.00 26.56 41 LEU B N 1
ATOM 8676 C CA . LEU B 1 41 ? 50.327 -43.005 -1.227 1.00 24.46 41 LEU B CA 1
ATOM 8677 C C . LEU B 1 41 ? 49.790 -41.628 -1.589 1.00 27.82 41 LEU B C 1
ATOM 8678 O O . LEU B 1 41 ? 50.450 -40.606 -1.370 1.00 30.73 41 LEU B O 1
ATOM 8694 N N . THR B 1 42 ? 48.581 -41.606 -2.144 1.00 27.93 42 THR B N 1
ATOM 8695 C CA . THR B 1 42 ? 47.953 -40.382 -2.614 1.00 29.40 42 THR B CA 1
ATOM 8696 C C . THR B 1 42 ? 46.531 -40.296 -2.075 1.00 27.46 42 THR B C 1
ATOM 8697 O O . THR B 1 42 ? 45.964 -41.277 -1.588 1.00 27.31 42 THR B O 1
ATOM 8708 N N . GLY B 1 43 ? 45.963 -39.097 -2.162 1.00 26.94 43 GLY B N 1
ATOM 8709 C CA . GLY B 1 43 ? 44.570 -38.911 -1.806 1.00 24.86 43 GLY B CA 1
ATOM 8710 C C . GLY B 1 43 ? 44.299 -39.265 -0.359 1.00 20.89 43 GLY B C 1
ATOM 8711 O O . GLY B 1 43 ? 45.115 -39.020 0.537 1.00 22.34 43 GLY B O 1
ATOM 8715 N N . TYR B 1 44 ? 43.124 -39.853 -0.125 1.00 20.60 44 TYR B N 1
ATOM 8716 C CA . TYR B 1 44 ? 42.710 -40.195 1.228 1.00 18.61 44 TYR B CA 1
ATOM 8717 C C . TYR B 1 44 ? 43.561 -41.303 1.842 1.00 16.02 44 TYR B C 1
ATOM 8718 O O . TYR B 1 44 ? 43.446 -41.543 3.047 1.00 16.43 44 TYR B O 1
ATOM 8736 N N . GLU B 1 45 ? 44.399 -41.982 1.052 1.00 16.38 45 GLU B N 1
ATOM 8737 C CA . GLU B 1 45 ? 45.296 -43.003 1.585 1.00 17.08 45 GLU B CA 1
ATOM 8738 C C . GLU B 1 45 ? 46.502 -42.412 2.304 1.00 16.09 45 GLU B C 1
ATOM 8739 O O . GLU B 1 45 ? 47.138 -43.121 3.088 1.00 17.02 45 GLU B O 1
ATOM 8751 N N . ARG B 1 46 ? 46.815 -41.139 2.065 1.00 16.92 46 ARG B N 1
ATOM 8752 C CA . ARG B 1 46 ? 48.047 -40.546 2.570 1.00 18.47 46 ARG B CA 1
ATOM 8753 C C . ARG B 1 46 ? 48.023 -40.410 4.086 1.00 17.55 46 ARG B C 1
ATOM 8754 O O . ARG B 1 46 ? 47.009 -40.050 4.686 1.00 19.10 46 ARG B O 1
ATOM 8764 N N . GLY B 1 47 ? 49.164 -40.687 4.701 1.00 15.95 47 GLY B N 1
ATOM 8765 C CA . GLY B 1 47 ? 49.346 -40.475 6.118 1.00 15.95 47 GLY B CA 1
ATOM 8766 C C . GLY B 1 47 ? 50.512 -39.533 6.320 1.00 15.83 47 GLY B C 1
ATOM 8767 O O . GLY B 1 47 ? 51.459 -39.522 5.535 1.00 17.54 47 GLY B O 1
ATOM 8771 N N . VAL B 1 48 ? 50.418 -38.712 7.365 1.00 15.99 48 VAL B N 1
ATOM 8772 C CA . VAL B 1 48 ? 51.513 -37.829 7.738 1.00 16.86 48 VAL B CA 1
ATOM 8773 C C . VAL B 1 48 ? 51.818 -38.016 9.214 1.00 15.50 48 VAL B C 1
ATOM 8774 O O . VAL B 1 48 ? 50.968 -38.415 10.010 1.00 15.75 48 VAL B O 1
ATOM 8787 N N . LEU B 1 49 ? 53.051 -37.705 9.575 1.00 15.52 49 LEU B N 1
ATOM 8788 C CA . LEU B 1 49 ? 53.491 -37.849 10.946 1.00 15.34 49 LEU B CA 1
ATOM 8789 C C . LEU B 1 49 ? 53.342 -36.520 11.671 1.00 15.95 49 LEU B C 1
ATOM 8790 O O . LEU B 1 49 ? 53.673 -35.464 11.127 1.00 18.64 49 LEU B O 1
ATOM 8806 N N . THR B 1 50 ? 52.839 -36.582 12.900 1.00 14.48 50 THR B N 1
ATOM 8807 C CA . THR B 1 50 ? 52.710 -35.413 13.754 1.00 14.95 50 THR B CA 1
ATOM 8808 C C . THR B 1 50 ? 53.850 -35.380 14.759 1.00 15.26 50 THR B C 1
ATOM 8809 O O . THR B 1 50 ? 54.568 -36.362 14.960 1.00 16.34 50 THR B O 1
ATOM 8820 N N . ASN B 1 51 ? 54.000 -34.226 15.411 1.00 16.04 51 ASN B N 1
ATOM 8821 C CA . ASN B 1 51 ? 55.051 -34.081 16.409 1.00 17.76 51 ASN B CA 1
ATOM 8822 C C . ASN B 1 51 ? 54.813 -34.945 17.639 1.00 18.74 51 ASN B C 1
ATOM 8823 O O . ASN B 1 51 ? 55.742 -35.149 18.423 1.00 21.77 51 ASN B O 1
ATOM 8834 N N . LEU B 1 52 ? 53.606 -35.474 17.819 1.00 17.09 52 LEU B N 1
ATOM 8835 C CA . LEU B 1 52 ? 53.343 -36.399 18.910 1.00 17.64 52 LEU B CA 1
ATOM 8836 C C . LEU B 1 52 ? 53.726 -37.831 18.568 1.00 17.20 52 LEU B C 1
ATOM 8837 O O . LEU B 1 52 ? 53.636 -38.702 19.440 1.00 18.87 52 LEU B O 1
ATOM 8853 N N . GLY B 1 53 ? 54.151 -38.091 17.335 1.00 16.39 53 GLY B N 1
ATOM 8854 C CA . GLY B 1 53 ? 54.520 -39.420 16.917 1.00 16.80 53 GLY B CA 1
ATOM 8855 C C . GLY B 1 53 ? 53.385 -40.233 16.352 1.00 16.52 53 GLY B C 1
ATOM 8856 O O . GLY B 1 53 ? 53.617 -41.363 15.903 1.00 18.31 53 GLY B O 1
ATOM 8860 N N . ALA B 1 54 ? 52.172 -39.692 16.350 1.00 14.51 54 ALA B N 1
ATOM 8861 C CA . ALA B 1 54 ? 51.014 -40.375 15.803 1.00 13.51 54 ALA B CA 1
ATOM 8862 C C . ALA B 1 54 ? 50.836 -40.005 14.338 1.00 12.89 54 ALA B C 1
ATOM 8863 O O . ALA B 1 54 ? 51.044 -38.855 13.939 1.00 14.62 54 ALA B O 1
ATOM 8870 N N . VAL B 1 55 ? 50.442 -40.981 13.551 1.00 13.29 55 VAL B N 1
ATOM 8871 C CA . VAL B 1 55 ? 50.093 -40.760 12.156 1.00 13.32 55 VAL B CA 1
ATOM 8872 C C . VAL B 1 55 ? 48.697 -40.154 12.078 1.00 12.86 55 VAL B C 1
ATOM 8873 O O . VAL B 1 55 ? 47.804 -40.489 12.871 1.00 12.75 55 VAL B O 1
ATOM 8886 N N . ALA B 1 56 ? 48.510 -39.263 11.108 1.00 13.15 56 ALA B N 1
ATOM 8887 C CA . ALA B 1 56 ? 47.249 -38.578 10.876 1.00 13.12 56 ALA B CA 1
ATOM 8888 C C . ALA B 1 56 ? 46.800 -38.796 9.438 1.00 13.65 56 ALA B C 1
ATOM 8889 O O . ALA B 1 56 ? 47.612 -38.738 8.506 1.00 13.62 56 ALA B O 1
ATOM 8896 N N . VAL B 1 57 ? 45.497 -39.031 9.267 1.00 12.70 57 VAL B N 1
ATOM 8897 C CA . VAL B 1 57 ? 44.886 -39.212 7.959 1.00 12.71 57 VAL B CA 1
ATOM 8898 C C . VAL B 1 57 ? 43.707 -38.257 7.818 1.00 13.17 57 VAL B C 1
ATOM 8899 O O . VAL B 1 57 ? 43.235 -37.661 8.784 1.00 14.06 57 VAL B O 1
ATOM 8912 N N . ASP B 1 58 ? 43.240 -38.132 6.580 1.00 14.07 58 ASP B N 1
ATOM 8913 C CA . ASP B 1 58 ? 42.151 -37.245 6.200 1.00 16.45 58 ASP B CA 1
ATOM 8914 C C . ASP B 1 58 ? 41.155 -38.074 5.405 1.00 16.47 58 ASP B C 1
ATOM 8915 O O . ASP B 1 58 ? 41.553 -38.804 4.491 1.00 21.04 58 ASP B O 1
ATOM 8924 N N . THR B 1 59 ? 39.872 -37.991 5.762 1.00 13.23 59 THR B N 1
ATOM 8925 C CA . THR B 1 59 ? 38.837 -38.752 5.073 1.00 13.57 59 THR B CA 1
ATOM 8926 C C . THR B 1 59 ? 37.977 -37.862 4.186 1.00 15.77 59 THR B C 1
ATOM 8927 O O . THR B 1 59 ? 36.862 -38.242 3.818 1.00 17.39 59 THR B O 1
ATOM 8938 N N . GLY B 1 60 ? 38.483 -36.676 3.858 1.00 17.90 60 GLY B N 1
ATOM 8939 C CA . GLY B 1 60 ? 37.852 -35.833 2.858 1.00 19.39 60 GLY B CA 1
ATOM 8940 C C . GLY B 1 60 ? 36.495 -35.352 3.300 1.00 18.16 60 GLY B C 1
ATOM 8941 O O . GLY B 1 60 ? 36.330 -34.784 4.383 1.00 20.07 60 GLY B O 1
ATOM 8945 N N . ILE B 1 61 ? 35.500 -35.566 2.436 1.00 16.07 61 ILE B N 1
ATOM 8946 C CA . ILE B 1 61 ? 34.143 -35.141 2.753 1.00 15.70 61 ILE B CA 1
ATOM 8947 C C . ILE B 1 61 ? 33.450 -36.074 3.730 1.00 13.82 61 ILE B C 1
ATOM 8948 O O . ILE B 1 61 ? 32.352 -35.756 4.193 1.00 16.25 61 ILE B O 1
ATOM 8964 N N . PHE B 1 62 ? 34.049 -37.219 4.055 1.00 13.08 62 PHE B N 1
ATOM 8965 C CA . PHE B 1 62 ? 33.399 -38.220 4.903 1.00 12.17 62 PHE B CA 1
ATOM 8966 C C . PHE B 1 62 ? 33.834 -38.038 6.352 1.00 13.12 62 PHE B C 1
ATOM 8967 O O . PHE B 1 62 ? 34.578 -38.829 6.923 1.00 13.81 62 PHE B O 1
ATOM 8984 N N . THR B 1 63 ? 33.308 -36.972 6.948 1.00 12.80 63 THR B N 1
ATOM 8985 C CA . THR B 1 63 ? 33.742 -36.523 8.262 1.00 12.75 63 THR B CA 1
ATOM 8986 C C . THR B 1 63 ? 32.858 -37.020 9.390 1.00 12.21 63 THR B C 1
ATOM 8987 O O . THR B 1 63 ? 33.104 -36.680 10.550 1.00 13.05 63 THR B O 1
ATOM 8998 N N . GLY B 1 64 ? 31.851 -37.823 9.079 1.00 12.19 64 GLY B N 1
ATOM 8999 C CA . GLY B 1 64 ? 31.009 -38.426 10.081 1.00 11.67 64 GLY B CA 1
ATOM 9000 C C . GLY B 1 64 ? 30.281 -39.604 9.478 1.00 11.62 64 GLY B C 1
ATOM 9001 O O . GLY B 1 64 ? 30.511 -39.971 8.323 1.00 11.83 64 GLY B O 1
ATOM 9005 N N . ARG B 1 65 ? 29.391 -40.190 10.277 1.00 11.75 65 ARG B N 1
ATOM 9006 C CA . ARG B 1 65 ? 28.655 -41.360 9.836 1.00 11.12 65 ARG B CA 1
ATOM 9007 C C . ARG B 1 65 ? 27.651 -40.982 8.757 1.00 10.45 65 ARG B C 1
ATOM 9008 O O . ARG B 1 65 ? 27.231 -39.830 8.632 1.00 11.65 65 ARG B O 1
ATOM 9029 N N . SER B 1 66 ? 27.253 -41.999 7.989 1.00 11.30 66 SER B N 1
ATOM 9030 C CA . SER B 1 66 ? 26.318 -41.863 6.879 1.00 11.39 66 SER B CA 1
ATOM 9031 C C . SER B 1 66 ? 25.098 -42.738 7.138 1.00 11.40 66 SER B C 1
ATOM 9032 O O . SER B 1 66 ? 24.872 -43.728 6.434 1.00 12.04 66 SER B O 1
ATOM 9040 N N . PRO B 1 67 ? 24.289 -42.394 8.141 1.00 10.96 67 PRO B N 1
ATOM 9041 C CA . PRO B 1 67 ? 23.079 -43.190 8.410 1.00 11.18 67 PRO B CA 1
ATOM 9042 C C . PRO B 1 67 ? 22.159 -43.316 7.213 1.00 12.06 67 PRO B C 1
ATOM 9043 O O . PRO B 1 67 ? 21.487 -44.346 7.058 1.00 12.01 67 PRO B O 1
ATOM 9054 N N . LYS B 1 68 ? 22.098 -42.291 6.362 1.00 12.56 68 LYS B N 1
ATOM 9055 C CA . LYS B 1 68 ? 21.219 -42.336 5.204 1.00 12.31 68 LYS B CA 1
ATOM 9056 C C . LYS B 1 68 ? 21.686 -43.326 4.150 1.00 11.84 68 LYS B C 1
ATOM 9057 O O . LYS B 1 68 ? 20.914 -43.628 3.232 1.00 12.17 68 LYS B O 1
ATOM 9076 N N . ASP B 1 69 ? 22.904 -43.863 4.281 1.00 11.51 69 ASP B N 1
ATOM 9077 C CA . ASP B 1 69 ? 23.437 -44.867 3.368 1.00 11.50 69 ASP B CA 1
ATOM 9078 C C . ASP B 1 69 ? 23.477 -46.262 3.986 1.00 11.05 69 ASP B C 1
ATOM 9079 O O . ASP B 1 69 ? 24.080 -47.166 3.403 1.00 11.59 69 ASP B O 1
ATOM 9088 N N . LYS B 1 70 ? 22.844 -46.454 5.145 1.00 10.95 70 LYS B N 1
ATOM 9089 C CA . LYS B 1 70 ? 22.862 -47.728 5.858 1.00 10.76 70 LYS B CA 1
ATOM 9090 C C . LYS B 1 70 ? 21.691 -48.608 5.427 1.00 10.41 70 LYS B C 1
ATOM 9091 O O . LYS B 1 70 ? 20.535 -48.188 5.501 1.00 11.43 70 LYS B O 1
ATOM 9110 N N . TYR B 1 71 ? 21.996 -49.837 5.006 1.00 10.54 71 TYR B N 1
ATOM 9111 C CA . TYR B 1 71 ? 20.994 -50.774 4.520 1.00 11.25 71 TYR B CA 1
ATOM 9112 C C . TYR B 1 71 ? 21.255 -52.157 5.097 1.00 11.64 71 TYR B C 1
ATOM 9113 O O . TYR B 1 71 ? 22.407 -52.569 5.261 1.00 12.42 71 TYR B O 1
ATOM 9131 N N . ILE B 1 72 ? 20.171 -52.886 5.364 1.00 12.01 72 ILE B N 1
ATOM 9132 C CA . ILE B 1 72 ? 20.243 -54.266 5.834 1.00 11.10 72 ILE B CA 1
ATOM 9133 C C . ILE B 1 72 ? 19.374 -55.126 4.929 1.00 12.16 72 ILE B C 1
ATOM 9134 O O . ILE B 1 72 ? 18.215 -54.788 4.683 1.00 12.22 72 ILE B O 1
ATOM 9150 N N . VAL B 1 73 ? 19.925 -56.245 4.447 1.00 12.24 73 VAL B N 1
ATOM 9151 C CA . VAL B 1 73 ? 19.152 -57.126 3.583 1.00 12.38 73 VAL B CA 1
ATOM 9152 C C . VAL B 1 73 ? 17.969 -57.684 4.351 1.00 12.35 73 VAL B C 1
ATOM 9153 O O . VAL B 1 73 ? 18.119 -58.232 5.454 1.00 12.93 73 VAL B O 1
ATOM 9166 N N . ARG B 1 74 ? 16.782 -57.549 3.762 1.00 12.63 74 ARG B N 1
ATOM 9167 C CA . ARG B 1 74 ? 15.559 -58.120 4.313 1.00 11.96 74 ARG B CA 1
ATOM 9168 C C . ARG B 1 74 ? 15.342 -59.481 3.660 1.00 14.09 74 ARG B C 1
ATOM 9169 O O . ARG B 1 74 ? 15.101 -59.577 2.448 1.00 15.31 74 ARG B O 1
ATOM 9190 N N . ASP B 1 75 ? 15.473 -60.529 4.465 1.00 14.07 75 ASP B N 1
ATOM 9191 C CA . ASP B 1 75 ? 15.422 -61.901 3.998 1.00 14.81 75 ASP B CA 1
ATOM 9192 C C . ASP B 1 75 ? 14.818 -62.740 5.117 1.00 15.28 75 ASP B C 1
ATOM 9193 O O . ASP B 1 75 ? 14.326 -62.207 6.114 1.00 16.07 75 ASP B O 1
ATOM 9202 N N . ASP B 1 76 ? 14.835 -64.063 4.959 1.00 17.04 76 ASP B N 1
ATOM 9203 C CA . ASP B 1 76 ? 14.205 -64.897 5.973 1.00 18.31 76 ASP B CA 1
ATOM 9204 C C . ASP B 1 76 ? 14.882 -64.769 7.330 1.00 18.10 76 ASP B C 1
ATOM 9205 O O . ASP B 1 76 ? 14.244 -65.033 8.353 1.00 20.98 76 ASP B O 1
ATOM 9214 N N . THR B 1 77 ? 16.159 -64.377 7.366 1.00 17.67 77 THR B N 1
ATOM 9215 C CA . THR B 1 77 ? 16.850 -64.224 8.643 1.00 18.16 77 THR B CA 1
ATOM 9216 C C . THR B 1 77 ? 16.346 -63.003 9.407 1.00 17.40 77 THR B C 1
ATOM 9217 O O . THR B 1 77 ? 16.161 -63.059 10.628 1.00 19.63 77 THR B O 1
ATOM 9228 N N . THR B 1 78 ? 16.109 -61.894 8.705 1.00 15.37 78 THR B N 1
ATOM 9229 C CA . THR B 1 78 ? 15.874 -60.610 9.353 1.00 14.49 78 THR B CA 1
ATOM 9230 C C . THR B 1 78 ? 14.441 -60.110 9.275 1.00 14.82 78 THR B C 1
ATOM 9231 O O . THR B 1 78 ? 14.092 -59.183 10.012 1.00 14.91 78 THR B O 1
ATOM 9242 N N . ARG B 1 79 ? 13.613 -60.671 8.396 1.00 14.71 79 ARG B N 1
ATOM 9243 C CA . ARG B 1 79 ? 12.345 -60.024 8.066 1.00 13.81 79 ARG B CA 1
ATOM 9244 C C . ARG B 1 79 ? 11.488 -59.798 9.303 1.00 13.88 79 ARG B C 1
ATOM 9245 O O . ARG B 1 79 ? 10.947 -58.702 9.503 1.00 14.96 79 ARG B O 1
ATOM 9266 N N . ASP B 1 80 ? 11.326 -60.828 10.131 1.00 16.13 80 ASP B N 1
ATOM 9267 C CA . ASP B 1 80 ? 10.412 -60.761 11.263 1.00 18.03 80 ASP B CA 1
ATOM 9268 C C . ASP B 1 80 ? 11.051 -60.213 12.531 1.00 16.73 80 ASP B C 1
ATOM 9269 O O . ASP B 1 80 ? 10.335 -59.991 13.516 1.00 19.78 80 ASP B O 1
ATOM 9278 N N . THR B 1 81 ? 12.363 -59.986 12.545 1.00 16.73 81 THR B N 1
ATOM 9279 C CA . THR B 1 81 ? 13.058 -59.610 13.768 1.00 16.72 81 THR B CA 1
ATOM 9280 C C . THR B 1 81 ? 13.589 -58.184 13.764 1.00 15.31 81 THR B C 1
ATOM 9281 O O . THR B 1 81 ? 13.651 -57.562 14.826 1.00 17.59 81 THR B O 1
ATOM 9292 N N . PHE B 1 82 ? 13.966 -57.646 12.609 1.00 14.36 82 PHE B N 1
ATOM 9293 C CA . PHE B 1 82 ? 14.580 -56.327 12.566 1.00 13.89 82 PHE B CA 1
ATOM 9294 C C . PHE B 1 82 ? 13.550 -55.220 12.768 1.00 13.77 82 PHE B C 1
ATOM 9295 O O . PHE B 1 82 ? 12.404 -55.307 12.316 1.00 14.73 82 PHE B O 1
ATOM 9312 N N . TRP B 1 83 ? 13.986 -54.147 13.433 1.00 13.01 83 TRP B N 1
ATOM 9313 C CA . TRP B 1 83 ? 13.181 -52.933 13.574 1.00 12.56 83 TRP B CA 1
ATOM 9314 C C . TRP B 1 83 ? 13.364 -52.106 12.298 1.00 12.28 83 TRP B C 1
ATOM 9315 O O . TRP B 1 83 ? 14.155 -51.162 12.226 1.00 13.70 83 TRP B O 1
ATOM 9336 N N . TRP B 1 84 ? 12.626 -52.491 11.257 1.00 11.74 84 TRP B N 1
ATOM 9337 C CA . TRP B 1 84 ? 12.819 -51.903 9.934 1.00 11.47 84 TRP B CA 1
ATOM 9338 C C . TRP B 1 84 ? 12.414 -50.434 9.891 1.00 11.47 84 TRP B C 1
ATOM 9339 O O . TRP B 1 84 ? 11.476 -49.999 10.562 1.00 12.15 84 TRP B O 1
ATOM 9360 N N . ALA B 1 85 ? 13.120 -49.675 9.049 1.00 11.05 85 ALA B N 1
ATOM 9361 C CA . ALA B 1 85 ? 12.829 -48.253 8.888 1.00 12.31 85 ALA B CA 1
ATOM 9362 C C . ALA B 1 85 ? 11.447 -48.012 8.308 1.00 11.80 85 ALA B C 1
ATOM 9363 O O . ALA B 1 85 ? 10.876 -46.935 8.514 1.00 12.92 85 ALA B O 1
ATOM 9370 N N . ASP B 1 86 ? 10.906 -48.977 7.562 1.00 12.10 86 ASP B N 1
ATOM 9371 C CA . ASP B 1 86 ? 9.605 -48.831 6.923 1.00 12.68 86 ASP B CA 1
ATOM 9372 C C . ASP B 1 86 ? 8.503 -49.604 7.645 1.00 13.11 86 ASP B C 1
ATOM 9373 O O . ASP B 1 86 ? 7.434 -49.825 7.071 1.00 13.00 86 ASP B O 1
ATOM 9382 N N . LYS B 1 87 ? 8.724 -49.968 8.904 1.00 12.48 87 LYS B N 1
ATOM 9383 C CA . LYS B 1 87 ? 7.776 -50.773 9.664 1.00 13.69 87 LYS B CA 1
ATOM 9384 C C . LYS B 1 87 ? 6.704 -49.941 10.361 1.00 13.87 87 LYS B C 1
ATOM 9385 O O . LYS B 1 87 ? 5.798 -50.510 10.974 1.00 14.22 87 LYS B O 1
ATOM 9404 N N . GLY B 1 88 ? 6.771 -48.618 10.280 1.00 14.12 88 GLY B N 1
ATOM 9405 C CA . GLY B 1 88 ? 5.760 -47.805 10.923 1.00 14.12 88 GLY B CA 1
ATOM 9406 C C . GLY B 1 88 ? 5.825 -47.817 12.433 1.00 14.24 88 GLY B C 1
ATOM 9407 O O . GLY B 1 88 ? 4.826 -47.498 13.095 1.00 14.90 88 GLY B O 1
ATOM 9411 N N . LYS B 1 89 ? 6.990 -48.151 12.999 1.00 13.85 89 LYS B N 1
ATOM 9412 C CA . LYS B 1 89 ? 7.160 -48.287 14.441 1.00 14.04 89 LYS B CA 1
ATOM 9413 C C . LYS B 1 89 ? 8.236 -47.346 14.971 1.00 15.41 89 LYS B C 1
ATOM 9414 O O . LYS B 1 89 ? 8.890 -47.639 15.972 1.00 16.24 89 LYS B O 1
ATOM 9433 N N . GLY B 1 90 ? 8.401 -46.202 14.327 1.00 15.19 90 GLY B N 1
ATOM 9434 C CA . GLY B 1 90 ? 9.341 -45.198 14.768 1.00 14.43 90 GLY B CA 1
ATOM 9435 C C . GLY B 1 90 ? 10.492 -45.029 13.790 1.00 15.19 90 GLY B C 1
ATOM 9436 O O . GLY B 1 90 ? 10.846 -45.932 13.027 1.00 16.16 90 GLY B O 1
ATOM 9440 N N . LYS B 1 91 ? 11.088 -43.840 13.835 1.00 14.94 91 LYS B N 1
ATOM 9441 C CA . LYS B 1 91 ? 12.183 -43.489 12.938 1.00 17.35 91 LYS B CA 1
ATOM 9442 C C . LYS B 1 91 ? 13.433 -44.284 13.272 1.00 15.33 91 LYS B C 1
ATOM 9443 O O . LYS B 1 91 ? 13.853 -44.343 14.432 1.00 17.23 91 LYS B O 1
ATOM 9452 N N . ASN B 1 92 ? 14.064 -44.845 12.243 1.00 14.52 92 ASN B N 1
ATOM 9453 C CA . ASN B 1 92 ? 15.363 -45.485 12.408 1.00 13.47 92 ASN B CA 1
ATOM 9454 C C . ASN B 1 92 ? 16.044 -45.579 11.048 1.00 12.88 92 ASN B C 1
ATOM 9455 O O . ASN B 1 92 ? 15.468 -45.227 10.019 1.00 14.92 92 ASN B O 1
ATOM 9466 N N . ASP B 1 93 ? 17.290 -46.044 11.059 1.00 12.56 93 ASP B N 1
ATOM 9467 C CA . ASP B 1 93 ? 18.100 -46.104 9.850 1.00 13.00 93 ASP B CA 1
ATOM 9468 C C . ASP B 1 93 ? 18.188 -47.507 9.253 1.00 13.10 93 ASP B C 1
ATOM 9469 O O . ASP B 1 93 ? 19.014 -47.737 8.362 1.00 13.68 93 ASP B O 1
ATOM 9478 N N . ASN B 1 94 ? 17.366 -48.448 9.723 1.00 12.07 94 ASN B N 1
ATOM 9479 C CA . ASN B 1 94 ? 17.423 -49.837 9.266 1.00 12.26 94 ASN B CA 1
ATOM 9480 C C . ASN B 1 94 ? 16.649 -49.981 7.958 1.00 11.30 94 ASN B C 1
ATOM 9481 O O . ASN B 1 94 ? 15.571 -50.570 7.889 1.00 11.78 94 ASN B O 1
ATOM 9492 N N . LYS B 1 95 ? 17.225 -49.433 6.905 1.00 11.84 95 LYS B N 1
ATOM 9493 C CA . LYS B 1 95 ? 16.531 -49.437 5.627 1.00 11.81 95 LYS B CA 1
ATOM 9494 C C . LYS B 1 95 ? 16.691 -50.796 4.957 1.00 11.09 95 LYS B C 1
ATOM 9495 O O . LYS B 1 95 ? 17.798 -51.342 4.928 1.00 12.32 95 LYS B O 1
ATOM 9514 N N . PRO B 1 96 ? 15.617 -51.378 4.443 1.00 11.40 96 PRO B N 1
ATOM 9515 C CA . PRO B 1 96 ? 15.708 -52.717 3.863 1.00 12.31 96 PRO B CA 1
ATOM 9516 C C . PRO B 1 96 ? 16.368 -52.710 2.496 1.00 13.31 96 PRO B C 1
ATOM 9517 O O . PRO B 1 96 ? 16.254 -51.759 1.717 1.00 17.08 96 PRO B O 1
ATOM 9528 N N . LEU B 1 97 ? 17.058 -53.808 2.214 1.00 12.66 97 LEU B N 1
ATOM 9529 C CA . LEU B 1 97 ? 17.758 -54.000 0.957 1.00 13.15 97 LEU B CA 1
ATOM 9530 C C . LEU B 1 97 ? 17.369 -55.350 0.381 1.00 12.90 97 LEU B C 1
ATOM 9531 O O . LEU B 1 97 ? 17.226 -56.330 1.117 1.00 14.21 97 LEU B O 1
ATOM 9547 N N . SER B 1 98 ? 17.185 -55.391 -0.921 1.00 15.13 98 SER B N 1
ATOM 9548 C CA . SER B 1 98 ? 16.852 -56.646 -1.564 1.00 15.89 98 SER B CA 1
ATOM 9549 C C . SER B 1 98 ? 18.099 -57.522 -1.671 1.00 15.05 98 SER B C 1
ATOM 9550 O O . SER B 1 98 ? 19.215 -57.013 -1.804 1.00 15.64 98 SER B O 1
ATOM 9558 N N . PRO B 1 99 ? 17.940 -58.844 -1.617 1.00 16.62 99 PRO B N 1
ATOM 9559 C CA . PRO B 1 99 ? 19.089 -59.716 -1.901 1.00 18.81 99 PRO B CA 1
ATOM 9560 C C . PRO B 1 99 ? 19.735 -59.417 -3.243 1.00 18.44 99 PRO B C 1
ATOM 9561 O O . PRO B 1 99 ? 20.960 -59.521 -3.383 1.00 18.49 99 PRO B O 1
ATOM 9572 N N . GLU B 1 100 ? 18.935 -59.048 -4.245 1.00 19.21 100 GLU B N 1
ATOM 9573 C CA . GLU B 1 100 ? 19.481 -58.768 -5.567 1.00 19.89 100 GLU B CA 1
ATOM 9574 C C . GLU B 1 100 ? 20.385 -57.541 -5.541 1.00 18.69 100 GLU B C 1
ATOM 9575 O O . GLU B 1 100 ? 21.483 -57.553 -6.111 1.00 19.71 100 GLU B O 1
ATOM 9587 N N . THR B 1 101 ? 19.950 -56.468 -4.886 1.00 16.63 101 THR B N 1
ATOM 9588 C CA . THR B 1 101 ? 20.794 -55.283 -4.823 1.00 16.24 101 THR B CA 1
ATOM 9589 C C . THR B 1 101 ? 22.021 -55.542 -3.961 1.00 14.88 101 THR B C 1
ATOM 9590 O O . THR B 1 101 ? 23.116 -55.052 -4.266 1.00 16.61 101 THR B O 1
ATOM 9601 N N . TRP B 1 102 ? 21.866 -56.332 -2.896 1.00 14.82 102 TRP B N 1
ATOM 9602 C CA . TRP B 1 102 ? 23.020 -56.776 -2.123 1.00 14.73 102 TRP B CA 1
ATOM 9603 C C . TRP B 1 102 ? 24.073 -57.421 -3.017 1.00 14.57 102 TRP B C 1
ATOM 9604 O O . TRP B 1 102 ? 25.264 -57.121 -2.907 1.00 14.83 102 TRP B O 1
ATOM 9625 N N . GLN B 1 103 ? 23.658 -58.333 -3.898 1.00 14.91 103 GLN B N 1
ATOM 9626 C CA . GLN B 1 103 ? 24.644 -59.008 -4.736 1.00 15.55 103 GLN B CA 1
ATOM 9627 C C . GLN B 1 103 ? 25.366 -58.022 -5.639 1.00 15.72 103 GLN B C 1
ATOM 9628 O O . GLN B 1 103 ? 26.567 -58.170 -5.892 1.00 17.07 103 GLN B O 1
ATOM 9642 N N . HIS B 1 104 ? 24.656 -57.001 -6.116 1.00 16.52 104 HIS B N 1
ATOM 9643 C CA . HIS B 1 104 ? 25.294 -55.954 -6.903 1.00 16.56 104 HIS B CA 1
ATOM 9644 C C . HIS B 1 104 ? 26.345 -55.212 -6.078 1.00 15.60 104 HIS B C 1
ATOM 9645 O O . HIS B 1 104 ? 27.490 -55.045 -6.513 1.00 16.27 104 HIS B O 1
ATOM 9659 N N . LEU B 1 105 ? 25.973 -54.765 -4.875 1.00 15.37 105 LEU B N 1
ATOM 9660 C CA . LEU B 1 105 ? 26.919 -54.032 -4.038 1.00 14.56 105 LEU B CA 1
ATOM 9661 C C . LEU B 1 105 ? 28.111 -54.902 -3.668 1.00 15.00 105 LEU B C 1
ATOM 9662 O O . LEU B 1 105 ? 29.253 -54.434 -3.657 1.00 15.63 105 LEU B O 1
ATOM 9678 N N . LYS B 1 106 ? 27.862 -56.169 -3.343 1.00 14.75 106 LYS B N 1
ATOM 9679 C CA . LYS B 1 106 ? 28.963 -57.065 -3.019 1.00 15.08 106 LYS B CA 1
ATOM 9680 C C . LYS B 1 106 ? 29.901 -57.213 -4.208 1.00 15.29 106 LYS B C 1
ATOM 9681 O O . LYS B 1 106 ? 31.127 -57.197 -4.048 1.00 17.54 106 LYS B O 1
ATOM 9700 N N . GLY B 1 107 ? 29.341 -57.346 -5.410 1.00 15.59 107 GLY B N 1
ATOM 9701 C CA . GLY B 1 107 ? 30.172 -57.442 -6.600 1.00 15.92 107 GLY B CA 1
ATOM 9702 C C . GLY B 1 107 ? 31.034 -56.212 -6.818 1.00 16.20 107 GLY B C 1
ATOM 9703 O O . GLY B 1 107 ? 32.176 -56.315 -7.270 1.00 17.79 107 GLY B O 1
ATOM 9707 N N . LEU B 1 108 ? 30.491 -55.027 -6.530 1.00 16.42 108 LEU B N 1
ATOM 9708 C CA . LEU B 1 108 ? 31.287 -53.811 -6.646 1.00 15.43 108 LEU B CA 1
ATOM 9709 C C . LEU B 1 108 ? 32.499 -53.879 -5.733 1.00 14.96 108 LEU B C 1
ATOM 9710 O O . LEU B 1 108 ? 33.627 -53.585 -6.147 1.00 15.93 108 LEU B O 1
ATOM 9726 N N . VAL B 1 109 ? 32.276 -54.260 -4.477 1.00 14.75 109 VAL B N 1
ATOM 9727 C CA . VAL B 1 109 ? 33.353 -54.252 -3.495 1.00 14.06 109 VAL B CA 1
ATOM 9728 C C . VAL B 1 109 ? 34.361 -55.348 -3.795 1.00 14.95 109 VAL B C 1
ATOM 9729 O O . VAL B 1 109 ? 35.574 -55.116 -3.741 1.00 16.00 109 VAL B O 1
ATOM 9742 N N . THR B 1 110 ? 33.890 -56.559 -4.110 1.00 15.51 110 THR B N 1
ATOM 9743 C CA . THR B 1 110 ? 34.838 -57.637 -4.376 1.00 16.30 110 THR B CA 1
ATOM 9744 C C . THR B 1 110 ? 35.654 -57.356 -5.633 1.00 17.30 110 THR B C 1
ATOM 9745 O O . THR B 1 110 ? 36.843 -57.681 -5.683 1.00 18.64 110 THR B O 1
ATOM 9756 N N . ARG B 1 111 ? 35.047 -56.739 -6.651 1.00 17.39 111 ARG B N 1
ATOM 9757 C CA . ARG B 1 111 ? 35.824 -56.341 -7.823 1.00 18.63 111 ARG B CA 1
ATOM 9758 C C . ARG B 1 111 ? 36.863 -55.286 -7.455 1.00 18.16 111 ARG B C 1
ATOM 9759 O O . ARG B 1 111 ? 38.019 -55.354 -7.892 1.00 19.42 111 ARG B O 1
ATOM 9771 N N . GLN B 1 112 ? 36.474 -54.310 -6.636 1.00 16.62 112 GLN B N 1
ATOM 9772 C CA . GLN B 1 112 ? 37.412 -53.279 -6.211 1.00 16.70 112 GLN B CA 1
ATOM 9773 C C . GLN B 1 112 ? 38.599 -53.875 -5.463 1.00 16.84 112 GLN B C 1
ATOM 9774 O O . GLN B 1 112 ? 39.726 -53.381 -5.583 1.00 18.66 112 GLN B O 1
ATOM 9788 N N . LEU B 1 113 ? 38.369 -54.918 -4.671 1.00 15.88 113 LEU B N 1
ATOM 9789 C CA . LEU B 1 113 ? 39.428 -55.521 -3.874 1.00 16.14 113 LEU B CA 1
ATOM 9790 C C . LEU B 1 113 ? 40.178 -56.625 -4.610 1.00 17.91 113 LEU B C 1
ATOM 9791 O O . LEU B 1 113 ? 41.125 -57.188 -4.049 1.00 19.71 113 LEU B O 1
ATOM 9807 N N . SER B 1 114 ? 39.808 -56.919 -5.854 1.00 17.79 114 SER B N 1
ATOM 9808 C CA . SER B 1 114 ? 40.490 -57.946 -6.631 1.00 19.03 114 SER B CA 1
ATOM 9809 C C . SER B 1 114 ? 41.740 -57.391 -7.307 1.00 20.29 114 SER B C 1
ATOM 9810 O O . SER B 1 114 ? 41.817 -56.209 -7.655 1.00 22.14 114 SER B O 1
ATOM 9818 N N . GLY B 1 115 ? 42.719 -58.267 -7.514 1.00 21.55 115 GLY B N 1
ATOM 9819 C CA . GLY B 1 115 ? 43.936 -57.872 -8.200 1.00 25.01 115 GLY B CA 1
ATOM 9820 C C . GLY B 1 115 ? 44.803 -56.923 -7.412 1.00 26.04 115 GLY B C 1
ATOM 9821 O O . GLY B 1 115 ? 45.599 -56.190 -8.007 1.00 27.37 115 GLY B O 1
ATOM 9825 N N . LYS B 1 116 ? 44.679 -56.931 -6.088 1.00 26.71 116 LYS B N 1
ATOM 9826 C CA . LYS B 1 116 ? 45.303 -55.959 -5.203 1.00 27.33 116 LYS B CA 1
ATOM 9827 C C . LYS B 1 116 ? 46.116 -56.684 -4.141 1.00 22.83 116 LYS B C 1
ATOM 9828 O O . LYS B 1 116 ? 45.864 -57.846 -3.812 1.00 21.04 116 LYS B O 1
ATOM 9847 N N . ARG B 1 117 ? 47.084 -55.968 -3.587 1.00 21.95 117 ARG B N 1
ATOM 9848 C CA . ARG B 1 117 ? 47.583 -56.282 -2.257 1.00 20.86 117 ARG B CA 1
ATOM 9849 C C . ARG B 1 117 ? 46.509 -55.917 -1.237 1.00 18.56 117 ARG B C 1
ATOM 9850 O O . ARG B 1 117 ? 45.975 -54.806 -1.263 1.00 19.01 117 ARG B O 1
ATOM 9871 N N . LEU B 1 118 ? 46.183 -56.848 -0.346 1.00 17.01 118 LEU B N 1
ATOM 9872 C CA . LEU B 1 118 ? 45.138 -56.629 0.645 1.00 15.75 118 LEU B CA 1
ATOM 9873 C C . LEU B 1 118 ? 45.687 -56.767 2.055 1.00 16.19 118 LEU B C 1
ATOM 9874 O O . LEU B 1 118 ? 46.609 -57.549 2.314 1.00 18.26 118 LEU B O 1
ATOM 9890 N N . PHE B 1 119 ? 45.115 -55.976 2.953 1.00 14.60 119 PHE B N 1
ATOM 9891 C CA . PHE B 1 119 ? 45.338 -56.104 4.381 1.00 14.88 119 PHE B CA 1
ATOM 9892 C C . PHE B 1 119 ? 44.151 -56.842 4.976 1.00 14.72 119 PHE B C 1
ATOM 9893 O O . PHE B 1 119 ? 42.996 -56.530 4.661 1.00 15.44 119 PHE B O 1
ATOM 9910 N N . VAL B 1 120 ? 44.440 -57.834 5.808 1.00 14.44 120 VAL B N 1
ATOM 9911 C CA . VAL B 1 120 ? 43.412 -58.622 6.467 1.00 14.18 120 VAL B CA 1
ATOM 9912 C C . VAL B 1 120 ? 43.691 -58.597 7.957 1.00 14.44 120 VAL B C 1
ATOM 9913 O O . VAL B 1 120 ? 44.801 -58.927 8.389 1.00 15.80 120 VAL B O 1
ATOM 9926 N N . VAL B 1 121 ? 42.692 -58.197 8.739 1.00 13.09 121 VAL B N 1
ATOM 9927 C CA . VAL B 1 121 ? 42.795 -58.159 10.192 1.00 12.56 121 VAL B CA 1
ATOM 9928 C C . VAL B 1 121 ? 41.699 -59.045 10.764 1.00 12.61 121 VAL B C 1
ATOM 9929 O O . VAL B 1 121 ? 40.508 -58.788 10.547 1.00 13.40 121 VAL B O 1
ATOM 9942 N N . ASP B 1 122 ? 42.103 -60.086 11.485 1.00 13.12 122 ASP B N 1
ATOM 9943 C CA . ASP B 1 122 ? 41.187 -60.904 12.263 1.00 13.13 122 ASP B CA 1
ATOM 9944 C C . ASP B 1 122 ? 41.157 -60.367 13.687 1.00 12.90 122 ASP B C 1
ATOM 9945 O O . ASP B 1 122 ? 42.205 -60.058 14.266 1.00 14.26 122 ASP B O 1
ATOM 9954 N N . ALA B 1 123 ? 39.955 -60.244 14.243 1.00 12.87 123 ALA B N 1
ATOM 9955 C CA . ALA B 1 123 ? 39.795 -59.621 15.547 1.00 13.50 123 ALA B CA 1
ATOM 9956 C C . ALA B 1 123 ? 38.500 -60.104 16.177 1.00 12.53 123 ALA B C 1
ATOM 9957 O O . ALA B 1 123 ? 37.695 -60.789 15.542 1.00 14.06 123 ALA B O 1
ATOM 9964 N N . PHE B 1 124 ? 38.312 -59.740 17.444 1.00 13.64 124 PHE B N 1
ATOM 9965 C CA . PHE B 1 124 ? 37.088 -60.047 18.168 1.00 13.51 124 PHE B CA 1
ATOM 9966 C C . PHE B 1 124 ? 36.303 -58.783 18.491 1.00 12.36 124 PHE B C 1
ATOM 9967 O O . PHE B 1 124 ? 36.867 -57.715 18.742 1.00 12.46 124 PHE B O 1
ATOM 9984 N N . CYS B 1 125 ? 34.989 -58.928 18.491 1.00 13.21 125 CYS B N 1
ATOM 9985 C CA . CYS B 1 125 ? 34.069 -57.917 18.997 1.00 12.74 125 CYS B CA 1
ATOM 9986 C C . CYS B 1 125 ? 33.396 -58.563 20.199 1.00 13.14 125 CYS B C 1
ATOM 9987 O O . CYS B 1 125 ? 32.609 -59.502 20.039 1.00 14.29 125 CYS B O 1
ATOM 9995 N N . GLY B 1 126 ? 33.744 -58.099 21.398 1.00 14.00 126 GLY B N 1
ATOM 9996 C CA . GLY B 1 126 ? 33.282 -58.726 22.623 1.00 15.56 126 GLY B CA 1
ATOM 9997 C C . GLY B 1 126 ? 34.425 -59.314 23.427 1.00 15.71 126 GLY B C 1
ATOM 9998 O O . GLY B 1 126 ? 35.183 -60.153 22.932 1.00 16.64 126 GLY B O 1
ATOM 10002 N N . ALA B 1 127 ? 34.554 -58.892 24.686 1.00 15.27 127 ALA B N 1
ATOM 10003 C CA . ALA B 1 127 ? 35.648 -59.377 25.521 1.00 17.43 127 ALA B CA 1
ATOM 10004 C C . ALA B 1 127 ? 35.468 -60.823 25.975 1.00 19.10 127 ALA B C 1
ATOM 10005 O O . ALA B 1 127 ? 36.440 -61.424 26.435 1.00 21.26 127 ALA B O 1
ATOM 10012 N N . ASN B 1 128 ? 34.245 -61.406 25.856 1.00 20.56 128 ASN B N 1
ATOM 10013 C CA . ASN B 1 128 ? 33.984 -62.749 26.383 1.00 20.80 128 ASN B CA 1
ATOM 10014 C C . ASN B 1 128 ? 33.918 -63.780 25.264 1.00 21.58 128 ASN B C 1
ATOM 10015 O O . ASN B 1 128 ? 33.152 -63.598 24.306 1.00 22.43 128 ASN B O 1
ATOM 10026 N N . PRO B 1 129 ? 34.673 -64.883 25.351 1.00 23.57 129 PRO B N 1
ATOM 10027 C CA . PRO B 1 129 ? 34.583 -65.912 24.298 1.00 24.17 129 PRO B CA 1
ATOM 10028 C C . PRO B 1 129 ? 33.177 -66.437 24.035 1.00 25.23 129 PRO B C 1
ATOM 10029 O O . PRO B 1 129 ? 32.845 -66.729 22.880 1.00 26.57 129 PRO B O 1
ATOM 10040 N N . ASP B 1 130 ? 32.339 -66.568 25.068 1.00 26.28 130 ASP B N 1
ATOM 10041 C CA . ASP B 1 130 ? 31.033 -67.200 24.889 1.00 28.42 130 ASP B CA 1
ATOM 10042 C C . ASP B 1 130 ? 30.108 -66.386 23.987 1.00 28.00 130 ASP B C 1
ATOM 10043 O O . ASP B 1 130 ? 29.207 -66.954 23.358 1.00 29.75 130 ASP B O 1
ATOM 10047 N N . THR B 1 131 ? 30.303 -65.069 23.903 1.00 25.44 131 THR B N 1
ATOM 10048 C CA . THR B 1 131 ? 29.382 -64.213 23.165 1.00 24.15 131 THR B CA 1
ATOM 10049 C C . THR B 1 131 ? 30.053 -63.328 22.129 1.00 21.27 131 THR B C 1
ATOM 10050 O O . THR B 1 131 ? 29.355 -62.570 21.446 1.00 22.82 131 THR B O 1
ATOM 10061 N N . ARG B 1 132 ? 31.371 -63.389 21.990 1.00 19.80 132 ARG B N 1
ATOM 10062 C CA . ARG B 1 132 ? 32.047 -62.494 21.074 1.00 17.57 132 ARG B CA 1
ATOM 10063 C C . ARG B 1 132 ? 31.833 -62.927 19.631 1.00 17.38 132 ARG B C 1
ATOM 10064 O O . ARG B 1 132 ? 31.604 -64.103 19.331 1.00 20.32 132 ARG B O 1
ATOM 10085 N N . LEU B 1 133 ? 31.908 -61.955 18.733 1.00 16.82 133 LEU B N 1
ATOM 10086 C CA . LEU B 1 133 ? 31.962 -62.218 17.308 1.00 16.52 133 LEU B CA 1
ATOM 10087 C C . LEU B 1 133 ? 33.415 -62.232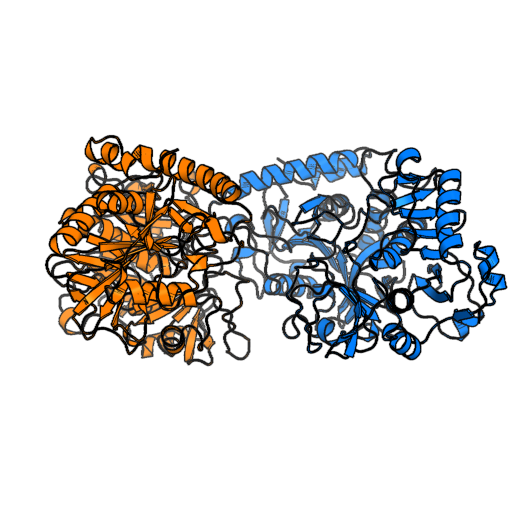 16.872 1.00 15.96 133 LEU B C 1
ATOM 10088 O O . LEU B 1 133 ? 34.197 -61.356 17.259 1.00 17.74 133 LEU B O 1
ATOM 10104 N N . SER B 1 134 ? 33.770 -63.226 16.079 1.00 15.30 134 SER B N 1
ATOM 10105 C CA . SER B 1 134 ? 35.026 -63.217 15.348 1.00 15.09 134 SER B CA 1
ATOM 10106 C C . SER B 1 134 ? 34.785 -62.468 14.044 1.00 15.83 134 SER B C 1
ATOM 10107 O O . SER B 1 134 ? 33.865 -62.805 13.294 1.00 16.55 134 SER B O 1
ATOM 10115 N N . VAL B 1 135 ? 35.581 -61.436 13.782 1.00 14.31 135 VAL B N 1
ATOM 10116 C CA . VAL B 1 135 ? 35.391 -60.593 12.609 1.00 13.40 135 VAL B CA 1
ATOM 10117 C C . VAL B 1 135 ? 36.673 -60.566 11.789 1.00 13.54 135 VAL B C 1
ATOM 10118 O O . VAL B 1 135 ? 37.767 -60.377 12.336 1.00 14.01 135 VAL B O 1
ATOM 10131 N N . ARG B 1 136 ? 36.525 -60.734 10.476 1.00 13.65 136 ARG B N 1
ATOM 10132 C CA . ARG B 1 136 ? 37.620 -60.612 9.522 1.00 13.26 136 ARG B CA 1
ATOM 10133 C C . ARG B 1 136 ? 37.390 -59.354 8.704 1.00 13.93 136 ARG B C 1
ATOM 10134 O O . ARG B 1 136 ? 36.363 -59.229 8.028 1.00 13.84 136 ARG B O 1
ATOM 10155 N N . PHE B 1 137 ? 38.337 -58.426 8.781 1.00 12.70 137 PHE B N 1
ATOM 10156 C CA . PHE B 1 137 ? 38.287 -57.171 8.044 1.00 12.18 137 PHE B CA 1
ATOM 10157 C C . PHE B 1 137 ? 39.249 -57.236 6.865 1.00 12.88 137 PHE B C 1
ATOM 10158 O O . PHE B 1 137 ? 40.382 -57.701 7.005 1.00 14.29 137 PHE B O 1
ATOM 10175 N N . ILE B 1 138 ? 38.799 -56.752 5.710 1.00 12.52 138 ILE B N 1
ATOM 10176 C CA . ILE B 1 138 ? 39.594 -56.748 4.486 1.00 13.63 138 ILE B CA 1
ATOM 10177 C C . ILE B 1 138 ? 39.622 -55.327 3.944 1.00 12.27 138 ILE B C 1
ATOM 10178 O O . ILE B 1 138 ? 38.565 -54.712 3.759 1.00 13.59 138 ILE B O 1
ATOM 10194 N N . THR B 1 139 ? 40.823 -54.808 3.689 1.00 11.99 139 THR B N 1
ATOM 10195 C CA . THR B 1 139 ? 40.988 -53.459 3.165 1.00 12.30 139 THR B CA 1
ATOM 10196 C C . THR B 1 139 ? 42.117 -53.471 2.144 1.00 13.54 139 THR B C 1
ATOM 10197 O O . THR B 1 139 ? 42.927 -54.396 2.105 1.00 14.79 139 THR B O 1
ATOM 10208 N N . GLU B 1 140 ? 42.181 -52.419 1.327 1.00 14.08 140 GLU B N 1
ATOM 10209 C CA . GLU B 1 140 ? 43.342 -52.186 0.480 1.00 14.27 140 GLU B CA 1
ATOM 10210 C C . GLU B 1 140 ? 44.171 -51.002 0.959 1.00 14.26 140 GLU B C 1
ATOM 10211 O O . GLU B 1 140 ? 45.097 -50.579 0.255 1.00 16.32 140 GLU B O 1
ATOM 10223 N N . VAL B 1 141 ? 43.876 -50.479 2.147 1.00 13.67 141 VAL B N 1
ATOM 10224 C CA . VAL B 1 141 ? 44.535 -49.297 2.689 1.00 13.54 141 VAL B CA 1
ATOM 10225 C C . VAL B 1 141 ? 45.046 -49.628 4.084 1.00 12.81 141 VAL B C 1
ATOM 10226 O O . VAL B 1 141 ? 44.279 -50.074 4.942 1.00 13.93 141 VAL B O 1
ATOM 10239 N N . ALA B 1 142 ? 46.342 -49.409 4.310 1.00 13.53 142 ALA B N 1
ATOM 10240 C CA . ALA B 1 142 ? 46.941 -49.793 5.584 1.00 13.72 142 ALA B CA 1
ATOM 10241 C C . ALA B 1 142 ? 46.270 -49.093 6.760 1.00 12.73 142 ALA B C 1
ATOM 10242 O O . ALA B 1 142 ? 46.031 -49.717 7.797 1.00 13.24 142 ALA B O 1
ATOM 10249 N N . TRP B 1 143 ? 45.978 -47.798 6.640 1.00 12.83 143 TRP B N 1
ATOM 10250 C CA . TRP B 1 143 ? 45.442 -47.104 7.805 1.00 11.98 143 TRP B CA 1
ATOM 10251 C C . TRP B 1 143 ? 44.071 -47.623 8.198 1.00 10.73 143 TRP B C 1
ATOM 10252 O O . TRP B 1 143 ? 43.708 -47.553 9.378 1.00 11.62 143 TRP B O 1
ATOM 10273 N N . GLN B 1 144 ? 43.303 -48.157 7.243 1.00 11.59 144 GLN B N 1
ATOM 10274 C CA . GLN B 1 144 ? 42.019 -48.754 7.589 1.00 10.69 144 GLN B CA 1
ATOM 10275 C C . GLN B 1 144 ? 42.218 -50.029 8.392 1.00 11.32 144 GLN B C 1
ATOM 10276 O O . GLN B 1 144 ? 41.472 -50.297 9.340 1.00 11.70 144 GLN B O 1
ATOM 10290 N N . ALA B 1 145 ? 43.240 -50.816 8.034 1.00 11.54 145 ALA B N 1
ATOM 10291 C CA . ALA B 1 145 ? 43.593 -51.982 8.835 1.00 12.45 145 ALA B CA 1
ATOM 10292 C C . ALA B 1 145 ? 44.035 -51.561 10.230 1.00 11.77 145 ALA B C 1
ATOM 10293 O O . ALA B 1 145 ? 43.695 -52.207 11.223 1.00 12.44 145 ALA B O 1
ATOM 10300 N N . HIS B 1 146 ? 44.781 -50.464 10.316 1.00 11.88 146 HIS B N 1
ATOM 10301 C CA . HIS B 1 146 ? 45.199 -49.933 11.607 1.00 11.89 146 HIS B CA 1
ATOM 10302 C C . HIS B 1 146 ? 43.989 -49.538 12.445 1.00 10.75 146 HIS B C 1
ATOM 10303 O O . HIS B 1 146 ? 43.926 -49.830 13.644 1.00 11.78 146 HIS B O 1
ATOM 10318 N N . PHE B 1 147 ? 43.006 -48.883 11.830 1.00 11.30 147 PHE B N 1
ATOM 10319 C CA . PHE B 1 147 ? 41.812 -48.503 12.573 1.00 10.49 147 PHE B CA 1
ATOM 10320 C C . PHE B 1 147 ? 41.178 -49.709 13.253 1.00 10.69 147 PHE B C 1
ATOM 10321 O O . PHE B 1 147 ? 40.843 -49.663 14.442 1.00 11.15 147 PHE B O 1
ATOM 10338 N N . VAL B 1 148 ? 40.975 -50.792 12.503 1.00 11.50 148 VAL B N 1
ATOM 10339 C CA . VAL B 1 148 ? 40.311 -51.953 13.091 1.00 11.99 148 VAL B CA 1
ATOM 10340 C C . VAL B 1 148 ? 41.232 -52.701 14.047 1.00 11.45 148 VAL B C 1
ATOM 10341 O O . VAL B 1 148 ? 40.757 -53.323 15.002 1.00 12.59 148 VAL B O 1
ATOM 10354 N N . LYS B 1 149 ? 42.551 -52.639 13.839 1.00 10.89 149 LYS B N 1
ATOM 10355 C CA . LYS B 1 149 ? 43.462 -53.176 14.846 1.00 12.67 149 LYS B CA 1
ATOM 10356 C C . LYS B 1 149 ? 43.301 -52.432 16.166 1.00 12.40 149 LYS B C 1
ATOM 10357 O O . LYS B 1 149 ? 43.310 -53.047 17.241 1.00 12.91 149 LYS B O 1
ATOM 10376 N N . ASN B 1 150 ? 43.140 -51.104 16.107 1.00 11.89 150 ASN B N 1
ATOM 10377 C CA . ASN B 1 150 ? 42.926 -50.327 17.325 1.00 11.06 150 ASN B CA 1
ATOM 10378 C C . ASN B 1 150 ? 41.590 -50.666 17.974 1.00 11.52 150 ASN B C 1
ATOM 10379 O O . ASN B 1 150 ? 41.501 -50.789 19.199 1.00 12.59 150 ASN B O 1
ATOM 10390 N N . MET B 1 151 ? 40.520 -50.746 17.172 1.00 11.22 151 MET B N 1
ATOM 10391 C CA . MET B 1 151 ? 39.177 -50.657 17.725 1.00 11.59 151 MET B CA 1
ATOM 10392 C C . MET B 1 151 ? 38.576 -51.995 18.101 1.00 11.31 151 MET B C 1
ATOM 10393 O O . MET B 1 151 ? 37.647 -52.025 18.916 1.00 12.64 151 MET B O 1
ATOM 10407 N N . PHE B 1 152 ? 39.079 -53.090 17.559 1.00 11.58 152 PHE B N 1
ATOM 10408 C CA . PHE B 1 152 ? 38.601 -54.407 17.936 1.00 12.01 152 PHE B CA 1
ATOM 10409 C C . PHE B 1 152 ? 39.642 -55.096 18.801 1.00 12.05 152 PHE B C 1
ATOM 10410 O O . PHE B 1 152 ? 40.750 -54.599 19.002 1.00 13.91 152 PHE B O 1
ATOM 10427 N N . ILE B 1 153 ? 39.255 -56.224 19.365 1.00 12.17 153 ILE B N 1
ATOM 10428 C CA . ILE B 1 153 ? 40.132 -56.932 20.287 1.00 13.18 153 ILE B CA 1
ATOM 10429 C C . ILE B 1 153 ? 41.133 -57.756 19.489 1.00 13.27 153 ILE B C 1
ATOM 10430 O O . ILE B 1 153 ? 40.761 -58.512 18.582 1.00 14.71 153 ILE B O 1
ATOM 10446 N N . ARG B 1 154 ? 42.412 -57.593 19.829 1.00 13.93 154 ARG B N 1
ATOM 10447 C CA . ARG B 1 154 ? 43.522 -58.123 19.049 1.00 13.80 154 ARG B CA 1
ATOM 10448 C C . ARG B 1 154 ? 43.830 -59.546 19.508 1.00 15.42 154 ARG B C 1
ATOM 10449 O O . ARG B 1 154 ? 44.276 -59.732 20.650 1.00 18.16 154 ARG B O 1
ATOM 10470 N N . PRO B 1 155 ? 43.612 -60.566 18.682 1.00 15.98 155 PRO B N 1
ATOM 10471 C CA . PRO B 1 155 ? 43.784 -61.941 19.161 1.00 18.09 155 PRO B CA 1
ATOM 10472 C C . PRO B 1 155 ? 45.242 -62.306 19.376 1.00 19.46 155 PRO B C 1
ATOM 10473 O O . PRO B 1 155 ? 46.151 -61.780 18.727 1.00 21.40 155 PRO B O 1
ATOM 10484 N N . SER B 1 156 ? 45.448 -63.241 20.295 1.00 22.46 156 SER B N 1
ATOM 10485 C CA . SER B 1 156 ? 46.749 -63.855 20.476 1.00 25.80 156 SER B CA 1
ATOM 10486 C C . SER B 1 156 ? 47.042 -64.799 19.312 1.00 27.00 156 SER B C 1
ATOM 10487 O O . SER B 1 156 ? 46.161 -65.166 18.532 1.00 25.67 156 SER B O 1
ATOM 10495 N N . ASP B 1 157 ? 48.305 -65.216 19.208 1.00 29.54 157 ASP B N 1
ATOM 10496 C CA . ASP B 1 157 ? 48.671 -66.176 18.173 1.00 31.35 157 ASP B CA 1
ATOM 10497 C C . ASP B 1 157 ? 47.875 -67.465 18.319 1.00 30.59 157 ASP B C 1
ATOM 10498 O O . ASP B 1 157 ? 47.452 -68.060 17.321 1.00 29.85 157 ASP B O 1
ATOM 10507 N N . GLU B 1 158 ? 47.665 -67.915 19.558 1.00 32.57 158 GLU B N 1
ATOM 10508 C CA . GLU B 1 158 ? 46.878 -69.121 19.787 1.00 34.70 158 GLU B CA 1
ATOM 10509 C C . GLU B 1 158 ? 45.451 -68.946 19.285 1.00 34.21 158 GLU B C 1
ATOM 10510 O O . GLU B 1 158 ? 44.869 -69.868 18.701 1.00 35.12 158 GLU B O 1
ATOM 10514 N N . GLU B 1 159 ? 44.872 -67.765 19.498 1.00 31.36 159 GLU B N 1
ATOM 10515 C CA . GLU B 1 159 ? 43.506 -67.522 19.049 1.00 28.31 159 GLU B CA 1
ATOM 10516 C C . GLU B 1 159 ? 43.424 -67.400 17.532 1.00 26.81 159 GLU B C 1
ATOM 10517 O O . GLU B 1 159 ? 42.389 -67.725 16.942 1.00 27.81 159 GLU B O 1
ATOM 10529 N N . LEU B 1 160 ? 44.496 -66.945 16.880 1.00 26.30 160 LEU B N 1
ATOM 10530 C CA . LEU B 1 160 ? 44.494 -66.903 15.422 1.00 25.56 160 LEU B CA 1
ATOM 10531 C C . LEU B 1 160 ? 44.574 -68.300 14.827 1.00 26.84 160 LEU B C 1
ATOM 10532 O O . LEU B 1 160 ? 44.056 -68.532 13.729 1.00 27.44 160 LEU B O 1
ATOM 10548 N N . ALA B 1 161 ? 45.214 -69.234 15.527 1.00 28.39 161 ALA B N 1
ATOM 10549 C CA . ALA B 1 161 ? 45.116 -70.638 15.155 1.00 31.02 161 ALA B CA 1
ATOM 10550 C C . ALA B 1 161 ? 43.673 -71.096 15.321 1.00 34.78 161 ALA B C 1
ATOM 10551 O O . ALA B 1 161 ? 43.107 -71.030 16.418 1.00 38.70 161 ALA B O 1
ATOM 10558 N N . GLY B 1 162 ? 43.064 -71.540 14.229 1.00 34.00 162 GLY B N 1
ATOM 10559 C CA . GLY B 1 162 ? 41.669 -71.927 14.290 1.00 30.61 162 GLY B CA 1
ATOM 10560 C C . GLY B 1 162 ? 40.699 -70.771 14.341 1.00 27.28 162 GLY B C 1
ATOM 10561 O O . GLY B 1 162 ? 39.531 -70.968 14.700 1.00 26.90 162 GLY B O 1
ATOM 10565 N N . PHE B 1 163 ? 41.140 -69.562 13.995 1.00 24.76 163 PHE B N 1
ATOM 10566 C CA . PHE B 1 163 ? 40.206 -68.456 13.850 1.00 21.53 163 PHE B CA 1
ATOM 10567 C C . PHE B 1 163 ? 39.181 -68.797 12.778 1.00 22.03 163 PHE B C 1
ATOM 10568 O O . PHE B 1 163 ? 39.523 -69.292 11.699 1.00 24.11 163 PHE B O 1
ATOM 10585 N N . LYS B 1 164 ? 37.915 -68.550 13.082 1.00 19.18 164 LYS B N 1
ATOM 10586 C CA . LYS B 1 164 ? 36.837 -68.732 12.115 1.00 20.21 164 LYS B CA 1
ATOM 10587 C C . LYS B 1 164 ? 35.984 -67.478 12.152 1.00 20.14 164 LYS B C 1
ATOM 10588 O O . LYS B 1 164 ? 35.318 -67.224 13.177 1.00 22.15 164 LYS B O 1
ATOM 10596 N N . PRO B 1 165 ? 35.972 -66.673 11.091 1.00 18.53 165 PRO B N 1
ATOM 10597 C CA . PRO B 1 165 ? 35.140 -65.468 11.103 1.00 18.60 165 PRO B CA 1
ATOM 10598 C C . PRO B 1 165 ? 33.665 -65.809 11.241 1.00 18.05 165 PRO B C 1
ATOM 10599 O O . PRO B 1 165 ? 33.156 -66.724 10.591 1.00 21.34 165 PRO B O 1
ATOM 10610 N N . ASP B 1 166 ? 32.982 -65.061 12.107 1.00 16.55 166 ASP B N 1
ATOM 10611 C CA . ASP B 1 166 ? 31.526 -65.023 12.124 1.00 17.46 166 ASP B CA 1
ATOM 10612 C C . ASP B 1 166 ? 30.981 -63.980 11.164 1.00 17.96 166 ASP B C 1
ATOM 10613 O O . ASP B 1 166 ? 29.882 -64.155 10.624 1.00 22.11 166 ASP B O 1
ATOM 10622 N N . PHE B 1 167 ? 31.726 -62.901 10.945 1.00 16.92 167 PHE B N 1
ATOM 10623 C CA . PHE B 1 167 ? 31.346 -61.856 10.008 1.00 15.70 167 PHE B CA 1
ATOM 10624 C C . PHE B 1 167 ? 32.575 -61.432 9.223 1.00 14.18 167 PHE B C 1
ATOM 10625 O O . PHE B 1 167 ? 33.695 -61.446 9.741 1.00 14.83 167 PHE B O 1
ATOM 10642 N N . ILE B 1 168 ? 32.354 -61.049 7.967 1.00 14.90 168 ILE B N 1
ATOM 10643 C CA . ILE B 1 168 ? 33.380 -60.430 7.133 1.00 14.94 168 ILE B CA 1
ATOM 10644 C C . ILE B 1 168 ? 32.992 -58.974 6.938 1.00 14.00 168 ILE B C 1
ATOM 10645 O O . ILE B 1 168 ? 31.836 -58.674 6.617 1.00 15.40 168 ILE B O 1
ATOM 10661 N N . VAL B 1 169 ? 33.953 -58.076 7.111 1.00 13.11 169 VAL B N 1
ATOM 10662 C CA . VAL B 1 169 ? 33.771 -56.659 6.825 1.00 13.11 169 VAL B CA 1
ATOM 10663 C C . VAL B 1 169 ? 34.724 -56.305 5.693 1.00 12.58 169 VAL B C 1
ATOM 10664 O O . VAL B 1 169 ? 35.946 -56.404 5.848 1.00 13.53 169 VAL B O 1
ATOM 10677 N N . MET B 1 170 ? 34.169 -55.915 4.551 1.00 12.60 170 MET B N 1
ATOM 10678 C CA . MET B 1 170 ? 34.959 -55.564 3.381 1.00 13.32 170 MET B CA 1
ATOM 10679 C C . MET B 1 170 ? 34.892 -54.061 3.190 1.00 13.29 170 MET B C 1
ATOM 10680 O O . MET B 1 170 ? 33.810 -53.514 2.954 1.00 14.24 170 MET B O 1
ATOM 10694 N N . ASN B 1 171 ? 36.034 -53.397 3.322 1.00 13.07 171 ASN B N 1
ATOM 10695 C CA . ASN B 1 171 ? 36.101 -51.959 3.116 1.00 13.22 171 ASN B CA 1
ATOM 10696 C C . ASN B 1 171 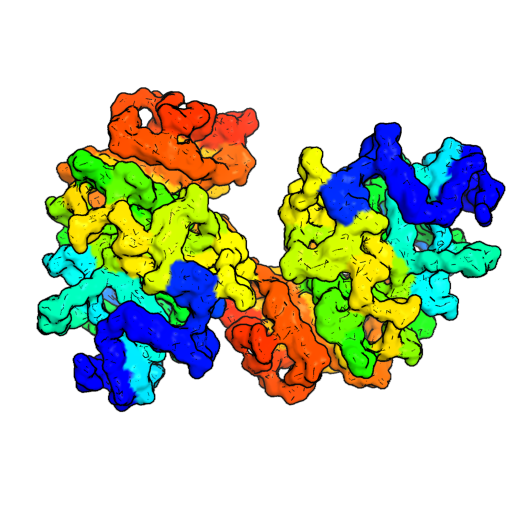? 36.474 -51.691 1.666 1.00 13.83 171 ASN B C 1
ATOM 10697 O O . ASN B 1 171 ? 37.625 -51.904 1.259 1.00 14.20 171 ASN B O 1
ATOM 10708 N N . GLY B 1 172 ? 35.484 -51.257 0.889 1.00 13.08 172 GLY B N 1
ATOM 10709 C CA . GLY B 1 172 ? 35.676 -50.843 -0.484 1.00 13.87 172 GLY B CA 1
ATOM 10710 C C . GLY B 1 172 ? 35.415 -49.360 -0.655 1.00 14.03 172 GLY B C 1
ATOM 10711 O O . GLY B 1 172 ? 34.732 -48.946 -1.594 1.00 14.76 172 GLY B O 1
ATOM 10715 N N . ALA B 1 173 ? 35.985 -48.544 0.235 1.00 13.27 173 ALA B N 1
ATOM 10716 C CA . ALA B 1 173 ? 35.760 -47.105 0.166 1.00 13.24 173 ALA B CA 1
ATOM 10717 C C . ALA B 1 173 ? 36.105 -46.532 -1.202 1.00 13.12 173 ALA B C 1
ATOM 10718 O O . ALA B 1 173 ? 35.493 -45.550 -1.630 1.00 15.18 173 ALA B O 1
ATOM 10725 N N . LYS B 1 174 ? 37.079 -47.123 -1.905 1.00 13.88 174 LYS B N 1
ATOM 10726 C CA . LYS B 1 174 ? 37.507 -46.582 -3.192 1.00 14.96 174 LYS B CA 1
ATOM 10727 C C . LYS B 1 174 ? 36.510 -46.828 -4.315 1.00 16.71 174 LYS B C 1
ATOM 10728 O O . LYS B 1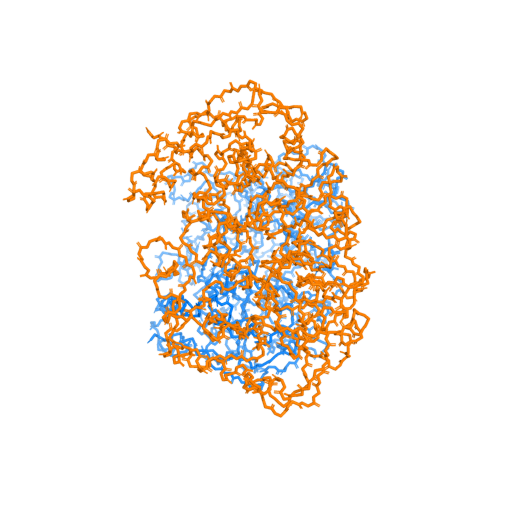 174 ? 36.673 -46.248 -5.396 1.00 20.62 174 LYS B O 1
ATOM 10747 N N . CYS B 1 175 ? 35.489 -47.650 -4.105 1.00 14.89 175 CYS B N 1
ATOM 10748 C CA . CYS B 1 175 ? 34.474 -47.849 -5.127 1.00 15.00 175 CYS B CA 1
ATOM 10749 C C . CYS B 1 175 ? 33.167 -47.190 -4.713 1.00 14.62 175 CYS B C 1
ATOM 10750 O O . CYS B 1 175 ? 32.939 -46.883 -3.540 1.00 15.75 175 CYS B O 1
ATOM 10758 N N . THR B 1 176 ? 32.319 -46.958 -5.711 1.00 15.62 176 THR B N 1
ATOM 10759 C CA . THR B 1 176 ? 30.982 -46.425 -5.504 1.00 15.37 176 THR B CA 1
ATOM 10760 C C . THR B 1 176 ? 30.008 -47.212 -6.373 1.00 16.43 176 THR B C 1
ATOM 10761 O O . THR B 1 176 ? 30.403 -48.057 -7.179 1.00 17.70 176 THR B O 1
ATOM 10772 N N . ASN B 1 177 ? 28.721 -46.932 -6.194 1.00 15.67 177 ASN B N 1
ATOM 10773 C CA . ASN B 1 177 ? 27.664 -47.650 -6.898 1.00 16.14 177 ASN B CA 1
ATOM 10774 C C . ASN B 1 177 ? 27.010 -46.727 -7.915 1.00 16.06 177 ASN B C 1
ATOM 10775 O O . ASN B 1 177 ? 26.125 -45.935 -7.554 1.00 16.29 177 ASN B O 1
ATOM 10786 N N . PRO B 1 178 ? 27.386 -46.800 -9.196 1.00 17.62 178 PRO B N 1
ATOM 10787 C CA . PRO B 1 178 ? 26.806 -45.879 -10.187 1.00 18.97 178 PRO B CA 1
ATOM 10788 C C . PRO B 1 178 ? 25.326 -46.090 -10.425 1.00 18.41 178 PRO B C 1
ATOM 10789 O O . PRO B 1 178 ? 24.681 -45.201 -10.997 1.00 20.54 178 PRO B O 1
ATOM 10800 N N . GLN B 1 179 ? 24.776 -47.238 -10.040 1.00 18.67 179 GLN B N 1
ATOM 10801 C CA . GLN B 1 179 ? 23.385 -47.577 -10.299 1.00 18.12 179 GLN B CA 1
ATOM 10802 C C . GLN B 1 179 ? 22.456 -47.158 -9.163 1.00 17.75 179 GLN B C 1
ATOM 10803 O O . GLN B 1 179 ? 21.281 -47.535 -9.165 1.00 18.44 179 GLN B O 1
ATOM 10817 N N . TRP B 1 180 ? 22.944 -46.350 -8.224 1.00 17.23 180 TRP B N 1
ATOM 10818 C CA . TRP B 1 180 ? 22.222 -46.129 -6.977 1.00 15.92 180 TRP B CA 1
ATOM 10819 C C . TRP B 1 180 ? 20.837 -45.533 -7.202 1.00 16.73 180 TRP B C 1
ATOM 10820 O O . TRP B 1 180 ? 19.884 -45.886 -6.495 1.00 17.90 180 TRP B O 1
ATOM 10841 N N . LYS B 1 181 ? 20.698 -44.628 -8.171 1.00 19.03 181 LYS B N 1
ATOM 10842 C CA . LYS B 1 181 ? 19.444 -43.900 -8.321 1.00 21.33 181 LYS B CA 1
ATOM 10843 C C . LYS B 1 181 ? 18.317 -44.836 -8.736 1.00 20.75 181 LYS B C 1
ATOM 10844 O O . LYS B 1 181 ? 17.236 -44.838 -8.131 1.00 21.34 181 LYS B O 1
ATOM 10848 N N . GLU B 1 182 ? 18.553 -45.651 -9.763 1.00 22.01 182 GLU B N 1
ATOM 10849 C CA . GLU B 1 182 ? 17.513 -46.554 -10.237 1.00 24.13 182 GLU B CA 1
ATOM 10850 C C . GLU B 1 182 ? 17.279 -47.711 -9.278 1.00 23.85 182 GLU B C 1
ATOM 10851 O O . GLU B 1 182 ? 16.236 -48.367 -9.360 1.00 25.84 182 GLU B O 1
ATOM 10863 N N . GLN B 1 183 ? 18.216 -47.969 -8.370 1.00 20.41 183 GLN B N 1
ATOM 10864 C CA . GLN B 1 183 ? 18.036 -48.967 -7.327 1.00 18.38 183 GLN B CA 1
ATOM 10865 C C . GLN B 1 183 ? 17.326 -48.409 -6.102 1.00 18.78 183 GLN B C 1
ATOM 10866 O O . GLN B 1 183 ? 17.130 -49.143 -5.125 1.00 20.19 183 GLN B O 1
ATOM 10880 N N . GLY B 1 184 ? 16.945 -47.134 -6.126 1.00 18.06 184 GLY B N 1
ATOM 10881 C CA . GLY B 1 184 ? 16.197 -46.554 -5.030 1.00 18.59 184 GLY B CA 1
ATOM 10882 C C . GLY B 1 184 ? 17.014 -46.270 -3.793 1.00 16.63 184 GLY B C 1
ATOM 10883 O O . GLY B 1 184 ? 16.450 -46.160 -2.699 1.00 18.57 184 GLY B O 1
ATOM 10887 N N . LEU B 1 185 ? 18.327 -46.140 -3.929 1.00 15.42 185 LEU B N 1
ATOM 10888 C CA . LEU B 1 185 ? 19.188 -45.888 -2.787 1.00 14.19 185 LEU B CA 1
ATOM 10889 C C . LEU B 1 185 ? 19.403 -44.386 -2.615 1.00 14.76 185 LEU B C 1
ATOM 10890 O O . LEU B 1 185 ? 18.984 -43.566 -3.436 1.00 16.42 185 LEU B O 1
ATOM 10906 N N . ASN B 1 186 ? 20.071 -44.034 -1.523 1.00 13.98 186 ASN B N 1
ATOM 10907 C CA . ASN B 1 186 ? 20.226 -42.640 -1.140 1.00 13.74 186 ASN B CA 1
ATOM 10908 C C . ASN B 1 186 ? 21.360 -41.943 -1.890 1.00 14.28 186 ASN B C 1
ATOM 10909 O O . ASN B 1 186 ? 21.263 -40.741 -2.162 1.00 14.83 186 ASN B O 1
ATOM 10920 N N . SER B 1 187 ? 22.430 -42.660 -2.214 1.00 13.12 187 SER B N 1
ATOM 10921 C CA . SER B 1 187 ? 23.586 -42.063 -2.867 1.00 12.50 187 SER B CA 1
ATOM 10922 C C . SER B 1 187 ? 24.423 -43.187 -3.457 1.00 13.52 187 SER B C 1
ATOM 10923 O O . SER B 1 187 ? 24.091 -44.367 -3.321 1.00 14.14 187 SER B O 1
ATOM 10931 N N . GLU B 1 188 ? 25.528 -42.810 -4.107 1.00 13.74 188 GLU B N 1
ATOM 10932 C CA . GLU B 1 188 ? 26.455 -43.788 -4.658 1.00 13.38 188 GLU B CA 1
ATOM 10933 C C . GLU B 1 188 ? 27.271 -44.489 -3.581 1.00 13.34 188 GLU B C 1
ATOM 10934 O O . GLU B 1 188 ? 27.993 -45.442 -3.895 1.00 14.51 188 GLU B O 1
ATOM 10946 N N . ASN B 1 189 ? 27.179 -44.042 -2.332 1.00 12.77 189 ASN B N 1
ATOM 10947 C CA . ASN B 1 189 ? 27.856 -44.669 -1.210 1.00 12.91 189 ASN B CA 1
ATOM 10948 C C . ASN B 1 189 ? 26.938 -45.709 -0.574 1.00 12.17 189 ASN B C 1
ATOM 10949 O O . ASN B 1 189 ? 25.733 -45.747 -0.831 1.00 14.04 189 ASN B O 1
ATOM 10960 N N . PHE B 1 190 ? 27.514 -46.564 0.269 1.00 11.50 190 PHE B N 1
ATOM 10961 C CA . PHE B 1 190 ? 26.696 -47.577 0.921 1.00 11.78 190 PHE B CA 1
ATOM 10962 C C . PHE B 1 190 ? 27.422 -48.187 2.106 1.00 11.47 190 PHE B C 1
ATOM 10963 O O . PHE B 1 190 ? 28.635 -48.398 2.068 1.00 12.54 190 PHE B O 1
ATOM 10980 N N . VAL B 1 191 ? 26.657 -48.481 3.151 1.00 11.44 191 VAL B N 1
ATOM 10981 C CA . VAL B 1 191 ? 27.123 -49.300 4.259 1.00 10.71 191 VAL B CA 1
ATOM 10982 C C . VAL B 1 191 ? 26.042 -50.360 4.419 1.00 11.31 191 VAL B C 1
ATOM 10983 O O . VAL B 1 191 ? 24.952 -50.073 4.925 1.00 11.83 191 VAL B O 1
ATOM 10996 N N . ALA B 1 192 ? 26.315 -51.570 3.942 1.00 11.91 192 ALA B N 1
ATOM 10997 C CA . ALA B 1 192 ? 25.281 -52.578 3.765 1.00 11.83 192 ALA B CA 1
ATOM 10998 C C . ALA B 1 192 ? 25.611 -53.826 4.567 1.00 11.43 192 ALA B C 1
ATOM 10999 O O . ALA B 1 192 ? 26.779 -54.210 4.680 1.00 12.33 192 ALA B O 1
ATOM 11006 N N . PHE B 1 193 ? 24.569 -54.463 5.097 1.00 11.83 193 PHE B N 1
ATOM 11007 C CA . PHE B 1 193 ? 24.707 -55.619 5.971 1.00 12.90 193 PHE B CA 1
ATOM 11008 C C . PHE B 1 193 ? 23.826 -56.743 5.474 1.00 12.30 193 PHE B C 1
ATOM 11009 O O . PHE B 1 193 ? 22.689 -56.514 5.064 1.00 13.19 193 PHE B O 1
ATOM 11026 N N . ASN B 1 194 ? 24.353 -57.958 5.535 1.00 12.74 194 ASN B N 1
ATOM 11027 C CA . ASN B 1 194 ? 23.600 -59.154 5.184 1.00 14.17 194 ASN B CA 1
ATOM 11028 C C . ASN B 1 194 ? 23.840 -60.148 6.312 1.00 13.57 194 ASN B C 1
ATOM 11029 O O . ASN B 1 194 ? 24.975 -60.591 6.520 1.00 14.96 194 ASN B O 1
ATOM 11040 N N . LEU B 1 195 ? 22.787 -60.462 7.066 1.00 13.90 195 LEU B N 1
ATOM 11041 C CA . LEU B 1 195 ? 22.924 -61.335 8.222 1.00 14.52 195 LEU B CA 1
ATOM 11042 C C . LEU B 1 195 ? 22.820 -62.811 7.863 1.00 15.47 195 LEU B C 1
ATOM 11043 O O . LEU B 1 195 ? 23.065 -63.661 8.724 1.00 18.44 195 LEU B O 1
ATOM 11059 N N . THR B 1 196 ? 22.467 -63.129 6.620 1.00 16.92 196 THR B N 1
ATOM 11060 C CA . THR B 1 196 ? 22.510 -64.507 6.156 1.00 17.56 196 THR B CA 1
ATOM 11061 C C . THR B 1 196 ? 23.907 -64.870 5.674 1.00 17.63 196 THR B C 1
ATOM 11062 O O . THR B 1 196 ? 24.443 -65.921 6.040 1.00 19.46 196 THR B O 1
ATOM 11073 N N . GLU B 1 197 ? 24.509 -64.007 4.854 1.00 17.88 197 GLU B N 1
ATOM 11074 C CA . GLU B 1 197 ? 25.890 -64.199 4.436 1.00 18.38 197 GLU B CA 1
ATOM 11075 C C . GLU B 1 197 ? 26.880 -63.752 5.504 1.00 17.19 197 GLU B C 1
ATOM 11076 O O . GLU B 1 197 ? 28.060 -64.125 5.435 1.00 20.02 197 GLU B O 1
ATOM 11088 N N . ARG B 1 198 ? 26.412 -62.989 6.493 1.00 16.26 198 ARG B N 1
ATOM 11089 C CA . ARG B 1 198 ? 27.225 -62.465 7.591 1.00 15.34 198 ARG B CA 1
ATOM 11090 C C . ARG B 1 198 ? 28.373 -61.602 7.075 1.00 14.94 198 ARG B C 1
ATOM 11091 O O . ARG B 1 198 ? 29.558 -61.877 7.277 1.00 15.86 198 ARG B O 1
ATOM 11112 N N . MET B 1 199 ? 27.989 -60.519 6.410 1.00 14.26 199 MET B N 1
ATOM 11113 C CA . MET B 1 199 ? 28.967 -59.613 5.843 1.00 14.75 199 MET B CA 1
ATOM 11114 C C . MET B 1 199 ? 28.485 -58.176 5.943 1.00 13.30 199 MET B C 1
ATOM 11115 O O . MET B 1 199 ? 27.285 -57.890 5.871 1.00 13.76 199 MET B O 1
ATOM 11129 N N . GLN B 1 200 ? 29.456 -57.281 6.072 1.00 12.17 200 GLN B N 1
ATOM 11130 C CA . GLN B 1 200 ? 29.257 -55.848 5.955 1.00 11.12 200 GLN B CA 1
ATOM 11131 C C . GLN B 1 200 ? 30.085 -55.344 4.782 1.00 11.55 200 GLN B C 1
ATOM 11132 O O . GLN B 1 200 ? 31.256 -55.717 4.631 1.00 12.68 200 GLN B O 1
ATOM 11146 N N . LEU B 1 201 ? 29.480 -54.486 3.966 1.00 11.78 201 LEU B N 1
ATOM 11147 C CA . LEU B 1 201 ? 30.168 -53.818 2.877 1.00 12.64 201 LEU B CA 1
ATOM 11148 C C . LEU B 1 201 ? 30.213 -52.329 3.148 1.00 12.02 201 LEU B C 1
ATOM 11149 O O . LEU B 1 201 ? 29.206 -51.737 3.549 1.00 13.12 201 LEU B O 1
ATOM 11165 N N . ILE B 1 202 ? 31.362 -51.719 2.876 1.00 12.21 202 ILE B N 1
ATOM 11166 C CA . ILE B 1 202 ? 31.508 -50.270 2.906 1.00 12.22 202 ILE B CA 1
ATOM 11167 C C . ILE B 1 202 ? 31.921 -49.826 1.512 1.00 12.70 202 ILE B C 1
ATOM 11168 O O . ILE B 1 202 ? 32.965 -50.257 1.007 1.00 14.21 202 ILE B O 1
ATOM 11184 N N . GLY B 1 203 ? 31.114 -48.973 0.900 1.00 11.87 203 GLY B N 1
ATOM 11185 C CA . GLY B 1 203 ? 31.441 -48.378 -0.386 1.00 12.79 203 GLY B CA 1
ATOM 11186 C C . GLY B 1 203 ? 31.393 -46.867 -0.301 1.00 12.62 203 GLY B C 1
ATOM 11187 O O . GLY B 1 203 ? 30.482 -46.302 0.306 1.00 12.38 203 GLY B O 1
ATOM 11191 N N . GLY B 1 204 ? 32.391 -46.224 -0.889 1.00 13.19 204 GLY B N 1
ATOM 11192 C CA . GLY B 1 204 ? 32.378 -44.774 -1.021 1.00 13.53 204 GLY B CA 1
ATOM 11193 C C . GLY B 1 204 ? 32.839 -43.985 0.174 1.00 13.22 204 GLY B C 1
ATOM 11194 O O . GLY B 1 204 ? 33.671 -43.084 0.032 1.00 14.47 204 GLY B O 1
ATOM 11198 N N . THR B 1 205 ? 32.323 -44.286 1.362 1.00 13.41 205 THR B N 1
ATOM 11199 C CA . THR B 1 205 ? 32.661 -43.489 2.535 1.00 13.05 205 THR B CA 1
ATOM 11200 C C . THR B 1 205 ? 33.932 -43.983 3.217 1.00 12.62 205 THR B C 1
ATOM 11201 O O . THR B 1 205 ? 34.100 -45.180 3.473 1.00 13.17 205 THR B O 1
ATOM 11212 N N . TRP B 1 206 ? 34.802 -43.034 3.541 1.00 12.27 206 TRP B N 1
ATOM 11213 C CA . TRP B 1 206 ? 36.078 -43.286 4.180 1.00 11.70 206 TRP B CA 1
ATOM 11214 C C . TRP B 1 206 ? 36.053 -43.038 5.684 1.00 11.03 206 TRP B C 1
ATOM 11215 O O . TRP B 1 206 ? 37.085 -43.204 6.340 1.00 13.16 206 TRP B O 1
ATOM 11236 N N . TYR B 1 207 ? 34.910 -42.667 6.255 1.00 11.35 207 TYR B N 1
ATOM 11237 C CA . TYR B 1 207 ? 34.877 -42.375 7.679 1.00 11.63 207 TYR B CA 1
ATOM 11238 C C . TYR B 1 207 ? 35.198 -43.632 8.480 1.00 12.11 207 TYR B C 1
ATOM 11239 O O . TYR B 1 207 ? 34.566 -44.676 8.312 1.00 12.60 207 TYR B O 1
ATOM 11257 N N . GLY B 1 208 ? 36.179 -43.524 9.375 1.00 13.39 208 GLY B N 1
ATOM 11258 C CA . GLY B 1 208 ? 36.654 -44.707 10.073 1.00 13.26 208 GLY B CA 1
ATOM 11259 C C . GLY B 1 208 ? 35.575 -45.388 10.890 1.00 13.19 208 GLY B C 1
ATOM 11260 O O . GLY B 1 208 ? 35.511 -46.617 10.946 1.00 13.56 208 GLY B O 1
ATOM 11264 N N . GLY B 1 209 ? 34.697 -44.603 11.517 1.00 12.56 209 GLY B N 1
ATOM 11265 C CA . GLY B 1 209 ? 33.684 -45.171 12.389 1.00 12.27 209 GLY B CA 1
ATOM 11266 C C . GLY B 1 209 ? 32.745 -46.149 11.716 1.00 11.98 209 GLY B C 1
ATOM 11267 O O . GLY B 1 209 ? 32.126 -46.968 12.403 1.00 12.62 209 GLY B O 1
ATOM 11271 N N . GLU B 1 210 ? 32.597 -46.081 10.391 1.00 12.31 210 GLU B N 1
ATOM 11272 C CA . GLU B 1 210 ? 31.752 -47.072 9.728 1.00 11.42 210 GLU B CA 1
ATOM 11273 C C . GLU B 1 210 ? 32.282 -48.481 9.949 1.00 12.38 210 GLU B C 1
ATOM 11274 O O . GLU B 1 210 ? 31.506 -49.443 9.908 1.00 13.86 210 GLU B O 1
ATOM 11286 N N . MET B 1 211 ? 33.593 -48.620 10.178 1.00 12.44 211 MET B N 1
ATOM 11287 C CA . MET B 1 211 ? 34.205 -49.926 10.372 1.00 12.86 211 MET B CA 1
ATOM 11288 C C . MET B 1 211 ? 33.980 -50.495 11.765 1.00 13.28 211 MET B C 1
ATOM 11289 O O . MET B 1 211 ? 34.226 -51.691 11.966 1.00 14.64 211 MET B O 1
ATOM 11303 N N . LYS B 1 212 ? 33.553 -49.685 12.733 1.00 12.61 212 LYS B N 1
ATOM 11304 C CA . LYS B 1 212 ? 33.242 -50.202 14.062 1.00 13.98 212 LYS B CA 1
ATOM 11305 C C . LYS B 1 212 ? 31.759 -50.223 14.383 1.00 13.34 212 LYS B C 1
ATOM 11306 O O . LYS B 1 212 ? 31.304 -51.138 15.068 1.00 14.00 212 LYS B O 1
ATOM 11325 N N . LYS B 1 213 ? 30.984 -49.248 13.916 1.00 13.65 213 LYS B N 1
ATOM 11326 C CA . LYS B 1 213 ? 29.585 -49.204 14.309 1.00 13.17 213 LYS B CA 1
ATOM 11327 C C . LYS B 1 213 ? 28.737 -50.247 13.595 1.00 14.38 213 LYS B C 1
ATOM 11328 O O . LYS B 1 213 ? 27.635 -50.557 14.063 1.00 14.63 213 LYS B O 1
ATOM 11347 N N . GLY B 1 214 ? 29.217 -50.800 12.485 1.00 13.41 214 GLY B N 1
ATOM 11348 C CA . GLY B 1 214 ? 28.499 -51.900 11.865 1.00 13.92 214 GLY B CA 1
ATOM 11349 C C . GLY B 1 214 ? 28.459 -53.126 12.756 1.00 13.44 214 GLY B C 1
ATOM 11350 O O . GLY B 1 214 ? 27.403 -53.723 12.969 1.00 14.19 214 GLY B O 1
ATOM 11354 N N . MET B 1 215 ? 29.615 -53.516 13.297 1.00 12.28 215 MET B N 1
ATOM 11355 C CA . MET B 1 215 ? 29.627 -54.659 14.195 1.00 13.05 215 MET B CA 1
ATOM 11356 C C . MET B 1 215 ? 28.884 -54.359 15.487 1.00 13.42 215 MET B C 1
ATOM 11357 O O . MET B 1 215 ? 28.280 -55.263 16.071 1.00 13.96 215 MET B O 1
ATOM 11371 N N . PHE B 1 216 ? 28.885 -53.100 15.937 1.00 12.25 216 PHE B N 1
ATOM 11372 C CA . PHE B 1 216 ? 28.057 -52.744 17.084 1.00 13.40 216 PHE B CA 1
ATOM 11373 C C . PHE B 1 216 ? 26.592 -53.029 16.789 1.00 12.54 216 PHE B C 1
ATOM 11374 O O . PHE B 1 216 ? 25.882 -53.607 17.620 1.00 12.88 216 PHE B O 1
ATOM 11391 N N . SER B 1 217 ? 26.123 -52.641 15.601 1.00 13.30 217 SER B N 1
ATOM 11392 C CA . SER B 1 217 ? 24.746 -52.929 15.216 1.00 13.61 217 SER B CA 1
ATOM 11393 C C . SER B 1 217 ? 24.474 -54.426 15.169 1.00 12.74 217 SER B C 1
ATOM 11394 O O . SER B 1 217 ? 23.362 -54.862 15.482 1.00 13.63 217 SER B O 1
ATOM 11402 N N . MET B 1 218 ? 25.465 -55.230 14.774 1.00 13.32 218 MET B N 1
ATOM 11403 C CA . MET B 1 218 ? 25.260 -56.675 14.760 1.00 13.93 218 MET B CA 1
ATOM 11404 C C . MET B 1 218 ? 25.195 -57.237 16.176 1.00 13.45 218 MET B C 1
ATOM 11405 O O . MET B 1 218 ? 24.372 -58.115 16.459 1.00 14.32 218 MET B O 1
ATOM 11419 N N . MET B 1 219 ? 26.057 -56.754 17.080 1.00 13.18 219 MET B N 1
ATOM 11420 C CA . MET B 1 219 ? 25.945 -57.152 18.480 1.00 13.43 219 MET B CA 1
ATOM 11421 C C . MET B 1 219 ? 24.598 -56.730 19.050 1.00 12.90 219 MET B C 1
ATOM 11422 O O . MET B 1 219 ? 23.989 -57.462 19.840 1.00 13.95 219 MET B O 1
ATOM 11436 N N . ASN B 1 220 ? 24.125 -55.543 18.664 1.00 13.02 220 ASN B N 1
ATOM 11437 C CA . ASN B 1 220 ? 22.830 -55.055 19.127 1.00 12.87 220 ASN B CA 1
ATOM 11438 C C . ASN B 1 220 ? 21.679 -55.910 18.618 1.00 13.17 220 ASN B C 1
ATOM 11439 O O . ASN B 1 220 ? 20.578 -55.836 19.174 1.00 14.09 220 ASN B O 1
ATOM 11450 N N . TYR B 1 221 ? 21.901 -56.696 17.563 1.00 13.58 221 TYR B N 1
ATOM 11451 C CA . TYR B 1 221 ? 20.904 -57.650 17.103 1.00 14.26 221 TYR B CA 1
ATOM 11452 C C . TYR B 1 221 ? 21.000 -58.960 17.878 1.00 14.79 221 TYR B C 1
ATOM 11453 O O . TYR B 1 221 ? 19.994 -59.463 18.391 1.00 16.37 221 TYR B O 1
ATOM 11471 N N . LEU B 1 222 ? 22.210 -59.509 17.997 1.00 14.74 222 LEU B N 1
ATOM 11472 C CA . LEU B 1 222 ? 22.375 -60.865 18.512 1.00 16.61 222 LEU B CA 1
ATOM 11473 C C . LEU B 1 222 ? 22.257 -60.936 20.031 1.00 16.92 222 LEU B C 1
ATOM 11474 O O . LEU B 1 222 ? 21.672 -61.884 20.559 1.00 17.95 222 LEU B O 1
ATOM 11490 N N . LEU B 1 223 ? 22.818 -59.962 20.753 1.00 15.47 223 LEU B N 1
ATOM 11491 C CA . LEU B 1 223 ? 22.921 -60.112 22.205 1.00 15.87 223 LEU B CA 1
ATOM 11492 C C . LEU B 1 223 ? 21.574 -60.028 22.903 1.00 15.88 223 LEU B C 1
ATOM 11493 O O . LEU B 1 223 ? 21.286 -60.891 23.751 1.00 17.11 223 LEU B O 1
ATOM 11509 N N . PRO B 1 224 ? 20.723 -59.036 22.640 1.00 16.89 224 PRO B N 1
ATOM 11510 C CA . PRO B 1 224 ? 19.458 -58.983 23.382 1.00 17.11 224 PRO B CA 1
ATOM 11511 C C . PRO B 1 224 ? 18.570 -60.173 23.104 1.00 17.95 224 PRO B C 1
ATOM 11512 O O . PRO B 1 224 ? 17.774 -60.554 23.971 1.00 21.24 224 PRO B O 1
ATOM 11523 N N . LEU B 1 225 ? 18.686 -60.784 21.925 1.00 18.55 225 LEU B N 1
ATOM 11524 C CA . LEU B 1 225 ? 17.877 -61.960 21.628 1.00 20.92 225 LEU B CA 1
ATOM 11525 C C . LEU B 1 225 ? 18.227 -63.134 22.528 1.00 21.42 225 LEU B C 1
ATOM 11526 O O . LEU B 1 225 ? 17.420 -64.061 22.660 1.00 24.58 225 LEU B O 1
ATOM 11542 N N . LYS B 1 226 ? 19.400 -63.113 23.168 1.00 22.46 226 LYS B N 1
ATOM 11543 C CA . LYS B 1 226 ? 19.768 -64.144 24.132 1.00 24.34 226 LYS B CA 1
ATOM 11544 C C . LYS B 1 226 ? 19.952 -63.571 25.534 1.00 22.66 226 LYS B C 1
ATOM 11545 O O . LYS B 1 226 ? 20.695 -64.122 26.350 1.00 25.19 226 LYS B O 1
ATOM 11564 N N . GLY B 1 227 ? 19.269 -62.466 25.826 1.00 21.30 227 GLY B N 1
ATOM 11565 C CA . GLY B 1 227 ? 19.165 -61.972 27.185 1.00 20.74 227 GLY B CA 1
ATOM 11566 C C . GLY B 1 227 ? 20.349 -61.179 27.673 1.00 19.50 227 GLY B C 1
ATOM 11567 O O . GLY B 1 227 ? 20.498 -60.989 28.884 1.00 20.68 227 GLY B O 1
ATOM 11571 N N . ILE B 1 228 ? 21.197 -60.702 26.770 1.00 18.34 228 ILE B N 1
ATOM 11572 C CA . ILE B 1 228 ? 22.393 -59.951 27.126 1.00 17.20 228 ILE B CA 1
ATOM 11573 C C . ILE B 1 228 ? 22.185 -58.515 26.674 1.00 15.83 228 ILE B C 1
ATOM 11574 O O . ILE B 1 228 ? 21.820 -58.266 25.517 1.00 17.07 228 ILE B O 1
ATOM 11590 N N . ALA B 1 229 ? 22.381 -57.571 27.587 1.00 15.32 229 ALA B N 1
ATOM 11591 C CA . ALA B 1 229 ? 22.212 -56.180 27.203 1.00 15.16 229 ALA B CA 1
ATOM 11592 C C . ALA B 1 229 ? 23.346 -55.771 26.279 1.00 15.87 229 ALA B C 1
ATOM 11593 O O . ALA B 1 229 ? 24.479 -56.239 26.402 1.00 16.42 229 ALA B O 1
ATOM 11600 N N . SER B 1 230 ? 23.022 -54.902 25.330 1.00 15.11 230 SER B N 1
ATOM 11601 C CA . SER B 1 230 ? 23.993 -54.390 24.377 1.00 13.46 230 SER B CA 1
ATOM 11602 C C . SER B 1 230 ? 23.804 -52.885 24.355 1.00 13.62 230 SER B C 1
ATOM 11603 O O . SER B 1 230 ? 22.732 -52.403 23.978 1.00 15.45 230 SER B O 1
ATOM 11611 N N . MET B 1 231 ? 24.836 -52.148 24.773 1.00 12.82 231 MET B N 1
ATOM 11612 C CA . MET B 1 231 ? 24.652 -50.811 25.336 1.00 12.06 231 MET B CA 1
ATOM 11613 C C . MET B 1 231 ? 25.589 -49.797 24.704 1.00 12.30 231 MET B C 1
ATOM 11614 O O . MET B 1 231 ? 26.795 -50.041 24.583 1.00 13.18 231 MET B O 1
ATOM 11628 N N . HIS B 1 232 ? 25.032 -48.642 24.345 1.00 12.12 232 HIS B N 1
ATOM 11629 C CA . HIS B 1 232 ? 25.819 -47.529 23.823 1.00 10.96 232 HIS B CA 1
ATOM 11630 C C . HIS B 1 232 ? 26.242 -46.657 24.997 1.00 11.46 232 HIS B C 1
ATOM 11631 O O . HIS B 1 232 ? 25.606 -45.657 25.335 1.00 13.43 232 HIS B O 1
ATOM 11645 N N . CYS B 1 233 ? 27.340 -47.054 25.630 1.00 12.46 233 CYS B N 1
ATOM 11646 C CA . CYS B 1 233 ? 27.738 -46.438 26.884 1.00 12.43 233 CYS B CA 1
ATOM 11647 C C . CYS B 1 233 ? 29.236 -46.594 27.057 1.00 12.79 233 CYS B C 1
ATOM 11648 O O . CYS B 1 233 ? 29.859 -47.476 26.466 1.00 13.18 233 CYS B O 1
ATOM 11656 N N . SER B 1 234 ? 29.801 -45.713 27.866 1.00 12.05 234 SER B N 1
ATOM 11657 C CA . SER B 1 234 ? 31.111 -45.956 28.441 1.00 12.28 234 SER B CA 1
ATOM 11658 C C . SER B 1 234 ? 30.934 -46.638 29.794 1.00 13.71 234 SER B C 1
ATOM 11659 O O . SER B 1 234 ? 29.828 -46.732 30.330 1.00 14.11 234 SER B O 1
ATOM 11667 N N . ALA B 1 235 ? 32.037 -47.117 30.358 1.00 13.12 235 ALA B N 1
ATOM 11668 C CA . ALA B 1 235 ? 31.951 -47.862 31.604 1.00 13.86 235 ALA B CA 1
ATOM 11669 C C . ALA B 1 235 ? 33.267 -47.763 32.353 1.00 14.20 235 ALA B C 1
ATOM 11670 O O . ALA B 1 235 ? 34.337 -47.764 31.742 1.00 14.93 235 ALA B O 1
ATOM 11677 N N . ASN B 1 236 ? 33.178 -47.705 33.678 1.00 15.24 236 ASN B N 1
ATOM 11678 C CA . ASN B 1 236 ? 34.372 -47.726 34.511 1.00 15.65 236 ASN B CA 1
ATOM 11679 C C . ASN B 1 236 ? 34.035 -48.363 35.856 1.00 16.21 236 ASN B C 1
ATOM 11680 O O . ASN B 1 236 ? 32.880 -48.692 36.141 1.00 17.14 236 ASN B O 1
ATOM 11691 N N . VAL B 1 237 ? 35.064 -48.575 36.672 1.00 16.23 237 VAL B N 1
ATOM 11692 C CA . VAL B 1 237 ? 34.920 -49.348 37.900 1.00 17.52 237 VAL B CA 1
ATOM 11693 C C . VAL B 1 237 ? 35.794 -48.748 38.988 1.00 18.21 237 VAL B C 1
ATOM 11694 O O . VAL B 1 237 ? 36.934 -48.343 38.737 1.00 19.43 237 VAL B O 1
ATOM 11707 N N . GLY B 1 238 ? 35.245 -48.689 40.206 1.00 21.16 238 GLY B N 1
ATOM 11708 C CA . GLY B 1 238 ? 35.956 -48.152 41.345 1.00 25.35 238 GLY B CA 1
ATOM 11709 C C . GLY B 1 238 ? 36.684 -49.226 42.134 1.00 27.89 238 GLY B C 1
ATOM 11710 O O . GLY B 1 238 ? 36.645 -50.415 41.820 1.00 27.63 238 GLY B O 1
ATOM 11714 N N . GLU B 1 239 ? 37.359 -48.777 43.194 1.00 32.47 239 GLU B N 1
ATOM 11715 C CA . GLU B 1 239 ? 38.186 -49.682 43.986 1.00 34.40 239 GLU B CA 1
ATOM 11716 C C . GLU B 1 239 ? 37.362 -50.805 44.603 1.00 34.84 239 GLU B C 1
ATOM 11717 O O . GLU B 1 239 ? 37.861 -51.927 44.753 1.00 35.71 239 GLU B O 1
ATOM 11721 N N . LYS B 1 240 ? 36.109 -50.531 44.966 1.00 34.82 240 LYS B N 1
ATOM 11722 C CA . LYS B 1 240 ? 35.249 -51.538 45.575 1.00 34.46 240 LYS B CA 1
ATOM 11723 C C . LYS B 1 240 ? 34.663 -52.508 44.559 1.00 33.39 240 LYS B C 1
ATOM 11724 O O . LYS B 1 240 ? 33.874 -53.379 44.941 1.00 36.08 240 LYS B O 1
ATOM 11728 N N . GLY B 1 241 ? 35.027 -52.389 43.286 1.00 29.53 241 GLY B N 1
ATOM 11729 C CA . GLY B 1 241 ? 34.440 -53.227 42.264 1.00 27.89 241 GLY B CA 1
ATOM 11730 C C . GLY B 1 241 ? 33.123 -52.718 41.736 1.00 26.99 241 GLY B C 1
ATOM 11731 O O . GLY B 1 241 ? 32.491 -53.406 40.926 1.00 27.34 241 GLY B O 1
ATOM 11735 N N . ASP B 1 242 ? 32.693 -51.536 42.169 1.00 26.56 242 ASP B N 1
ATOM 11736 C CA . ASP B 1 242 ? 31.421 -50.970 41.746 1.00 26.16 242 ASP B CA 1
ATOM 11737 C C . ASP B 1 242 ? 31.567 -50.413 40.338 1.00 23.32 242 ASP B C 1
ATOM 11738 O O . ASP B 1 242 ? 32.449 -49.588 40.075 1.00 23.89 242 ASP B O 1
ATOM 11747 N N . VAL B 1 243 ? 30.705 -50.866 39.439 1.00 21.22 243 VAL B N 1
ATOM 11748 C CA . VAL B 1 243 ? 30.761 -50.502 38.029 1.00 18.92 243 VAL B CA 1
ATOM 11749 C C . VAL B 1 243 ? 29.702 -49.448 37.748 1.00 18.57 243 VAL B C 1
ATOM 11750 O O . VAL B 1 243 ? 28.597 -49.489 38.305 1.00 19.64 243 VAL B O 1
ATOM 11763 N N . ALA B 1 244 ? 30.043 -48.499 36.881 1.00 17.01 244 ALA B N 1
ATOM 11764 C CA . ALA B 1 244 ? 29.115 -47.491 36.399 1.00 17.80 244 ALA B CA 1
ATOM 11765 C C . ALA B 1 244 ? 29.129 -47.507 34.881 1.00 16.45 244 ALA B C 1
ATOM 11766 O O . ALA B 1 244 ? 30.175 -47.739 34.263 1.00 16.45 244 ALA B O 1
ATOM 11773 N N . VAL B 1 245 ? 27.965 -47.280 34.283 1.00 15.43 245 VAL B N 1
ATOM 11774 C CA . VAL B 1 245 ? 27.843 -47.122 32.841 1.00 14.98 245 VAL B CA 1
ATOM 11775 C C . VAL B 1 245 ? 27.242 -45.755 32.545 1.00 14.40 245 VAL B C 1
ATOM 11776 O O . VAL B 1 245 ? 26.384 -45.266 33.289 1.00 15.96 245 VAL B O 1
ATOM 11789 N N . PHE B 1 246 ? 27.722 -45.132 31.470 1.00 13.44 246 PHE B N 1
ATOM 11790 C CA . PHE B 1 246 ? 27.329 -43.779 31.073 1.00 13.80 246 PHE B CA 1
ATOM 11791 C C . PHE B 1 246 ? 26.792 -43.863 29.648 1.00 13.40 246 PHE B C 1
ATOM 11792 O O . PHE B 1 246 ? 27.570 -43.971 28.693 1.00 12.95 246 PHE B O 1
ATOM 11809 N N . PHE B 1 247 ? 25.470 -43.796 29.504 1.00 13.29 247 PHE B N 1
ATOM 11810 C CA . PHE B 1 247 ? 24.840 -43.833 28.191 1.00 13.15 247 PHE B CA 1
ATOM 11811 C C . PHE B 1 247 ? 24.834 -42.446 27.564 1.00 12.77 247 PHE B C 1
ATOM 11812 O O . PHE B 1 247 ? 24.560 -41.447 28.234 1.00 14.39 247 PHE B O 1
ATOM 11829 N N . GLY B 1 248 ? 25.098 -42.391 26.264 1.00 12.40 248 GLY B N 1
ATOM 11830 C CA . GLY B 1 248 ? 24.984 -41.133 25.557 1.00 13.08 248 GLY B CA 1
ATOM 11831 C C . GLY B 1 248 ? 25.515 -41.186 24.148 1.00 13.57 248 GLY B C 1
ATOM 11832 O O . GLY B 1 248 ? 26.243 -42.114 23.780 1.00 14.70 248 GLY B O 1
ATOM 11836 N N . LEU B 1 249 ? 25.150 -40.188 23.350 1.00 13.41 249 LEU B N 1
ATOM 11837 C CA . LEU B 1 249 ? 25.729 -40.008 22.033 1.00 14.15 249 LEU B CA 1
ATOM 11838 C C . LEU B 1 249 ? 27.118 -39.398 22.155 1.00 14.40 249 LEU B C 1
ATOM 11839 O O . LEU B 1 249 ? 27.462 -38.753 23.149 1.00 15.61 249 LEU B O 1
ATOM 11855 N N A SER B 1 250 ? 27.930 -39.610 21.127 0.54 15.75 250 SER B N 1
ATOM 11856 N N B SER B 1 250 ? 27.923 -39.607 21.120 0.46 15.96 250 SER B N 1
ATOM 11857 C CA A SER B 1 250 ? 29.289 -39.089 21.171 0.54 18.28 250 SER B CA 1
ATOM 11858 C CA B SER B 1 250 ? 29.279 -39.075 21.132 0.46 18.62 250 SER B CA 1
ATOM 11859 C C A SER B 1 250 ? 29.255 -37.568 21.228 0.54 17.74 250 SER B C 1
ATOM 11860 C C B SER B 1 250 ? 29.239 -37.557 21.232 0.46 17.97 250 SER B C 1
ATOM 11861 O O A SER B 1 250 ? 28.428 -36.921 20.579 0.54 19.26 250 SER B O 1
ATOM 11862 O O B SER B 1 250 ? 28.389 -36.898 20.627 0.46 19.16 250 SER B O 1
ATOM 11877 N N . GLY B 1 251 ? 30.159 -37.002 22.019 1.00 18.14 251 GLY B N 1
ATOM 11878 C CA . GLY B 1 251 ? 30.218 -35.578 22.232 1.00 19.90 251 GLY B CA 1
ATOM 11879 C C . GLY B 1 251 ? 29.411 -35.086 23.410 1.00 19.81 251 GLY B C 1
ATOM 11880 O O . GLY B 1 251 ? 29.488 -33.893 23.738 1.00 22.02 251 GLY B O 1
ATOM 11884 N N . THR B 1 252 ? 28.642 -35.957 24.064 1.00 16.31 252 THR B N 1
ATOM 11885 C CA . THR B 1 252 ? 27.774 -35.536 25.159 1.00 15.14 252 THR B CA 1
ATOM 11886 C C . THR B 1 252 ? 28.317 -35.931 26.530 1.00 16.70 252 THR B C 1
ATOM 11887 O O . THR B 1 252 ? 27.615 -35.773 27.532 1.00 16.75 252 THR B O 1
ATOM 11898 N N . GLY B 1 253 ? 29.552 -36.429 26.596 1.00 16.08 253 GLY B N 1
ATOM 11899 C CA . GLY B 1 253 ? 30.264 -36.571 27.854 1.00 16.56 253 GLY B CA 1
ATOM 11900 C C . GLY B 1 253 ? 30.688 -37.980 28.209 1.00 17.10 253 GLY B C 1
ATOM 11901 O O . GLY B 1 253 ? 31.412 -38.153 29.198 1.00 18.49 253 GLY B O 1
ATOM 11905 N N . LYS B 1 254 ? 30.284 -39.012 27.473 1.00 15.64 254 LYS B N 1
ATOM 11906 C CA . LYS B 1 254 ? 30.555 -40.352 27.978 1.00 17.14 254 LYS B CA 1
ATOM 11907 C C . LYS B 1 254 ? 32.041 -40.695 27.942 1.00 15.99 254 LYS B C 1
ATOM 11908 O O . LYS B 1 254 ? 32.516 -41.414 28.823 1.00 17.20 254 LYS B O 1
ATOM 11927 N N . THR B 1 255 ? 32.794 -40.185 26.964 1.00 16.97 255 THR B N 1
ATOM 11928 C CA . THR B 1 255 ? 34.227 -40.459 26.934 1.00 17.52 255 THR B CA 1
ATOM 11929 C C . THR B 1 255 ? 34.942 -39.694 28.039 1.00 17.96 255 THR B C 1
ATOM 11930 O O . THR B 1 255 ? 35.733 -40.269 28.796 1.00 19.28 255 THR B O 1
ATOM 11941 N N . THR B 1 256 ? 34.677 -38.391 28.145 1.00 18.05 256 THR B N 1
ATOM 11942 C CA . THR B 1 256 ? 35.402 -37.574 29.111 1.00 21.36 256 THR B CA 1
ATOM 11943 C C . THR B 1 256 ? 35.026 -37.937 30.543 1.00 21.38 256 THR B C 1
ATOM 11944 O O . THR B 1 256 ? 35.887 -37.947 31.432 1.00 24.07 256 THR B O 1
ATOM 11955 N N . LEU B 1 257 ? 33.755 -38.264 30.792 1.00 20.24 257 LEU B N 1
ATOM 11956 C CA . LEU B 1 257 ? 33.361 -38.566 32.161 1.00 22.69 257 LEU B CA 1
ATOM 11957 C C . LEU B 1 257 ? 33.839 -39.946 32.598 1.00 26.39 257 LEU B C 1
ATOM 11958 O O . LEU B 1 257 ? 34.053 -40.169 33.795 1.00 31.76 257 LEU B O 1
ATOM 11974 N N . SER B 1 258 ? 34.054 -40.869 31.654 1.00 23.83 258 SER B N 1
ATOM 11975 C CA . SER B 1 258 ? 34.505 -42.210 32.010 1.00 24.22 258 SER B CA 1
ATOM 11976 C C . SER B 1 258 ? 36.009 -42.311 32.261 1.00 24.53 258 SER B C 1
ATOM 11977 O O . SER B 1 258 ? 36.433 -43.247 32.943 1.00 23.74 258 SER B O 1
ATOM 11985 N N . THR B 1 259 ? 36.825 -41.387 31.743 1.00 25.81 259 THR B N 1
ATOM 11986 C CA . THR B 1 259 ? 38.274 -41.442 31.932 1.00 27.76 259 THR B CA 1
ATOM 11987 C C . THR B 1 259 ? 38.726 -40.819 33.251 1.00 29.37 259 THR B C 1
ATOM 11988 O O . THR B 1 259 ? 39.912 -40.499 33.412 1.00 31.94 259 THR B O 1
ATOM 11999 N N . ASP B 1 260 ? 37.798 -40.611 34.169 1.00 30.58 260 ASP B N 1
ATOM 12000 C CA . ASP B 1 260 ? 38.009 -40.305 35.577 1.00 30.87 260 ASP B CA 1
ATOM 12001 C C . ASP B 1 260 ? 39.304 -40.904 36.123 1.00 32.29 260 ASP B C 1
ATOM 12002 O O . ASP B 1 260 ? 39.425 -42.134 36.232 1.00 30.91 260 ASP B O 1
ATOM 12011 N N . PRO B 1 261 ? 40.287 -40.087 36.514 1.00 33.52 261 PRO B N 1
ATOM 12012 C CA . PRO B 1 261 ? 41.504 -40.659 37.111 1.00 35.19 261 PRO B CA 1
ATOM 12013 C C . PRO B 1 261 ? 41.245 -41.402 38.419 1.00 35.61 261 PRO B C 1
ATOM 12014 O O . PRO B 1 261 ? 42.143 -42.108 38.891 1.00 39.76 261 PRO B O 1
ATOM 12025 N N . LYS B 1 262 ? 40.045 -41.294 38.992 1.00 35.32 262 LYS B N 1
ATOM 12026 C CA . LYS B 1 262 ? 39.674 -41.996 40.217 1.00 33.43 262 LYS B CA 1
ATOM 12027 C C . LYS B 1 262 ? 38.978 -43.340 39.969 1.00 33.43 262 LYS B C 1
ATOM 12028 O O . LYS B 1 262 ? 38.509 -43.965 40.928 1.00 36.36 262 LYS B O 1
ATOM 12047 N N . ARG B 1 263 ? 38.899 -43.796 38.720 1.00 27.65 263 ARG B N 1
ATOM 12048 C CA . ARG B 1 263 ? 38.214 -45.033 38.369 1.00 25.14 263 ARG B CA 1
ATOM 12049 C C . ARG B 1 263 ? 38.981 -45.675 37.221 1.00 23.53 263 ARG B C 1
ATOM 12050 O O . ARG B 1 263 ? 39.537 -44.975 36.373 1.00 28.72 263 ARG B O 1
ATOM 12071 N N . ARG B 1 264 ? 38.995 -47.006 37.176 1.00 19.06 264 ARG B N 1
ATOM 12072 C CA . ARG B 1 264 ? 39.628 -47.690 36.054 1.00 16.44 264 ARG B CA 1
ATOM 12073 C C . ARG B 1 264 ? 38.652 -47.802 34.891 1.00 16.21 264 ARG B C 1
ATOM 12074 O O . ARG B 1 264 ? 37.496 -48.197 35.075 1.00 16.49 264 ARG B O 1
ATOM 12095 N N . LEU B 1 265 ? 39.133 -47.488 33.690 1.00 15.15 265 LEU B N 1
ATOM 12096 C CA . LEU B 1 265 ? 38.297 -47.504 32.498 1.00 15.35 265 LEU B CA 1
ATOM 12097 C C . LEU B 1 265 ? 38.067 -48.932 32.014 1.00 14.31 265 LEU B C 1
ATOM 12098 O O . LEU B 1 265 ? 39.015 -49.710 31.855 1.00 14.45 265 LEU B O 1
ATOM 12114 N N . ILE B 1 266 ? 36.803 -49.270 31.780 1.00 14.16 266 ILE B N 1
ATOM 12115 C CA . ILE B 1 266 ? 36.452 -50.498 31.075 1.00 13.53 266 ILE B CA 1
ATOM 12116 C C . ILE B 1 266 ? 36.392 -50.261 29.577 1.00 14.02 266 ILE B C 1
ATOM 12117 O O . ILE B 1 266 ? 36.942 -51.034 28.790 1.00 14.82 266 ILE B O 1
ATOM 12133 N N . GLY B 1 267 ? 35.725 -49.190 29.166 1.00 12.81 267 GLY B N 1
ATOM 12134 C CA . GLY B 1 267 ? 35.608 -48.872 27.756 1.00 13.15 267 GLY B CA 1
ATOM 12135 C C . GLY B 1 267 ? 34.826 -47.591 27.589 1.00 13.61 267 GLY B C 1
ATOM 12136 O O . GLY B 1 267 ? 34.231 -47.063 28.534 1.00 14.24 267 GLY B O 1
ATOM 12139 N N . ASP B 1 268 ? 34.815 -47.095 26.363 1.00 14.33 268 ASP B N 1
ATOM 12140 C CA . ASP B 1 268 ? 34.242 -45.780 26.148 1.00 16.06 268 ASP B CA 1
ATOM 12141 C C . ASP B 1 268 ? 32.976 -45.732 25.293 1.00 15.10 268 ASP B C 1
ATOM 12142 O O . ASP B 1 268 ? 32.376 -44.660 25.218 1.00 15.03 268 ASP B O 1
ATOM 12151 N N . ASP B 1 269 ? 32.517 -46.836 24.682 1.00 13.39 269 ASP B N 1
ATOM 12152 C CA . ASP B 1 269 ? 31.436 -46.676 23.703 1.00 13.67 269 ASP B CA 1
ATOM 12153 C C . ASP B 1 269 ? 30.454 -47.843 23.555 1.00 13.33 269 ASP B C 1
ATOM 12154 O O . ASP B 1 269 ? 29.280 -47.611 23.240 1.00 13.89 269 ASP B O 1
ATOM 12163 N N . GLU B 1 270 ? 30.896 -49.088 23.741 1.00 13.42 270 GLU B N 1
ATOM 12164 C CA . GLU B 1 270 ? 30.083 -50.251 23.382 1.00 13.08 270 GLU B CA 1
ATOM 12165 C C . GLU B 1 270 ? 30.303 -51.333 24.426 1.00 12.67 270 GLU B C 1
ATOM 12166 O O . GLU B 1 270 ? 31.413 -51.868 24.520 1.00 13.64 270 GLU B O 1
ATOM 12178 N N . HIS B 1 271 ? 29.254 -51.684 25.175 1.00 11.81 271 HIS B N 1
ATOM 12179 C CA . HIS B 1 271 ? 29.381 -52.680 26.231 1.00 12.59 271 HIS B CA 1
ATOM 12180 C C . HIS B 1 271 ? 28.209 -53.646 26.240 1.00 13.37 271 HIS B C 1
ATOM 12181 O O . HIS B 1 271 ? 27.086 -53.308 25.859 1.00 13.70 271 HIS B O 1
ATOM 12195 N N . GLY B 1 272 ? 28.493 -54.857 26.706 1.00 12.71 272 GLY B N 1
ATOM 12196 C CA . GLY B 1 272 ? 27.454 -55.823 26.975 1.00 12.32 272 GLY B CA 1
ATOM 12197 C C . GLY B 1 272 ? 27.285 -56.023 28.467 1.00 13.14 272 GLY B C 1
ATOM 12198 O O . GLY B 1 272 ? 28.149 -55.643 29.260 1.00 14.71 272 GLY B O 1
ATOM 12202 N N . TRP B 1 273 ? 26.166 -56.608 28.871 1.00 13.98 273 TRP B N 1
ATOM 12203 C CA . TRP B 1 273 ? 25.920 -56.888 30.281 1.00 14.92 273 TRP B CA 1
ATOM 12204 C C . TRP B 1 273 ? 25.270 -58.259 30.356 1.00 16.57 273 TRP B C 1
ATOM 12205 O O . TRP B 1 273 ? 24.094 -58.414 30.000 1.00 16.47 273 TRP B O 1
ATOM 12226 N N . ASP B 1 274 ? 26.042 -59.251 30.802 1.00 17.45 274 ASP B N 1
ATOM 12227 C CA . ASP B 1 274 ? 25.592 -60.631 30.887 1.00 18.53 274 ASP B CA 1
ATOM 12228 C C . ASP B 1 274 ? 25.511 -61.074 32.352 1.00 19.76 274 ASP B C 1
ATOM 12229 O O . ASP B 1 274 ? 25.530 -60.254 33.273 1.00 19.68 274 ASP B O 1
ATOM 12238 N N . ASP B 1 275 ? 25.400 -62.388 32.568 1.00 20.86 275 ASP B N 1
ATOM 12239 C CA . ASP B 1 275 ? 25.254 -62.909 33.924 1.00 22.59 275 ASP B CA 1
ATOM 12240 C C . ASP B 1 275 ? 26.437 -62.557 34.816 1.00 22.60 275 ASP B C 1
ATOM 12241 O O . ASP B 1 275 ? 26.300 -62.575 36.046 1.00 24.28 275 ASP B O 1
ATOM 12250 N N . ASP B 1 276 ? 27.600 -62.280 34.234 1.00 22.82 276 ASP B N 1
ATOM 12251 C CA . ASP B 1 276 ? 28.806 -62.049 35.015 1.00 23.37 276 ASP B CA 1
ATOM 12252 C C . ASP B 1 276 ? 29.137 -60.576 35.198 1.00 21.29 276 ASP B C 1
ATOM 12253 O O . ASP B 1 276 ? 29.832 -60.234 36.160 1.00 24.20 276 ASP B O 1
ATOM 12262 N N . GLY B 1 277 ? 28.658 -59.704 34.324 1.00 18.76 277 GLY B N 1
ATOM 12263 C CA . GLY B 1 277 ? 28.892 -58.289 34.492 1.00 17.00 277 GLY B CA 1
ATOM 12264 C C . GLY B 1 277 ? 28.975 -57.575 33.156 1.00 15.38 277 GLY B C 1
ATOM 12265 O O . GLY B 1 277 ? 28.443 -58.032 32.147 1.00 17.08 277 GLY B O 1
ATOM 12269 N N . VAL B 1 278 ? 29.662 -56.439 33.196 1.00 15.14 278 VAL B N 1
ATOM 12270 C CA . VAL B 1 278 ? 29.736 -55.502 32.080 1.00 15.12 278 VAL B CA 1
ATOM 12271 C C . VAL B 1 278 ? 31.049 -55.719 31.344 1.00 16.10 278 VAL B C 1
ATOM 12272 O O . VAL B 1 278 ? 32.119 -55.754 31.966 1.00 16.56 278 VAL B O 1
ATOM 12285 N N . PHE B 1 279 ? 30.979 -55.834 30.016 1.00 15.12 279 PHE B N 1
ATOM 12286 C CA . PHE B 1 279 ? 32.165 -56.127 29.224 1.00 14.65 279 PHE B CA 1
ATOM 12287 C C . PHE B 1 279 ? 32.231 -55.246 27.983 1.00 12.96 279 PHE B C 1
ATOM 12288 O O . PHE B 1 279 ? 31.219 -54.990 27.330 1.00 13.96 279 PHE B O 1
ATOM 12305 N N . ASN B 1 280 ? 33.437 -54.776 27.678 1.00 12.77 280 ASN B N 1
ATOM 12306 C CA . ASN B 1 280 ? 33.666 -53.946 26.505 1.00 12.06 280 ASN B CA 1
ATOM 12307 C C . ASN B 1 280 ? 33.623 -54.821 25.260 1.00 12.69 280 ASN B C 1
ATOM 12308 O O . ASN B 1 280 ? 34.118 -55.950 25.266 1.00 14.18 280 ASN B O 1
ATOM 12319 N N . PHE B 1 281 ? 33.011 -54.305 24.189 1.00 12.10 281 PHE B N 1
ATOM 12320 C CA . PHE B 1 281 ? 33.109 -54.969 22.896 1.00 12.20 281 PHE B CA 1
ATOM 12321 C C . PHE B 1 281 ? 34.420 -54.666 22.190 1.00 12.13 281 PHE B C 1
ATOM 12322 O O . PHE B 1 281 ? 34.834 -55.437 21.315 1.00 12.55 281 PHE B O 1
ATOM 12339 N N . GLU B 1 282 ? 35.066 -53.559 22.537 1.00 11.70 282 GLU B N 1
ATOM 12340 C CA . GLU B 1 282 ? 36.127 -52.980 21.733 1.00 11.60 282 GLU B CA 1
ATOM 12341 C C . GLU B 1 282 ? 37.499 -53.213 22.352 1.00 12.74 282 GLU B C 1
ATOM 12342 O O . GLU B 1 282 ? 37.638 -53.523 23.541 1.00 13.67 282 GLU B O 1
ATOM 12354 N N . GLY B 1 283 ? 38.515 -53.016 21.514 1.00 12.19 283 GLY B N 1
ATOM 12355 C CA . GLY B 1 283 ? 39.909 -53.062 21.901 1.00 11.98 283 GLY B CA 1
ATOM 12356 C C . GLY B 1 283 ? 40.564 -51.705 22.000 1.00 11.78 283 GLY B C 1
ATOM 12357 O O . GLY B 1 283 ? 41.775 -51.634 22.225 1.00 12.80 283 GLY B O 1
ATOM 12361 N N . GLY B 1 284 ? 39.798 -50.632 21.861 1.00 11.95 284 GLY B N 1
ATOM 12362 C CA . GLY B 1 284 ? 40.352 -49.299 21.811 1.00 12.52 284 GLY B CA 1
ATOM 12363 C C . GLY B 1 284 ? 39.243 -48.281 21.906 1.00 12.54 284 GLY B C 1
ATOM 12364 O O . GLY B 1 284 ? 38.083 -48.624 22.149 1.00 12.98 284 GLY B O 1
ATOM 12368 N N . CYS B 1 285 ? 39.616 -47.017 21.708 1.00 11.79 285 CYS B N 1
ATOM 12369 C CA . CYS B 1 285 ? 38.696 -45.897 21.845 1.00 12.33 285 CYS B CA 1
ATOM 12370 C C . CYS B 1 285 ? 38.842 -44.985 20.639 1.00 11.55 285 CYS B C 1
ATOM 12371 O O . CYS B 1 285 ? 39.961 -44.727 20.182 1.00 12.25 285 CYS B O 1
ATOM 12379 N N . TYR B 1 286 ? 37.705 -44.513 20.127 1.00 11.93 286 TYR B N 1
ATOM 12380 C CA . TYR B 1 286 ? 37.632 -43.598 18.984 1.00 11.31 286 TYR B CA 1
ATOM 12381 C C . TYR B 1 286 ? 37.100 -42.280 19.533 1.00 12.38 286 TYR B C 1
ATOM 12382 O O . TYR B 1 286 ? 35.906 -42.005 19.497 1.00 14.46 286 TYR B O 1
ATOM 12400 N N . ALA B 1 287 ? 38.008 -41.473 20.065 1.00 12.84 287 ALA B N 1
ATOM 12401 C CA . ALA B 1 287 ? 37.647 -40.306 20.855 1.00 12.73 287 ALA B CA 1
ATOM 12402 C C . ALA B 1 287 ? 37.560 -39.053 19.995 1.00 12.62 287 ALA B C 1
ATOM 12403 O O . ALA B 1 287 ? 38.372 -38.838 19.091 1.00 12.66 287 ALA B O 1
ATOM 12410 N N . LYS B 1 288 ? 36.584 -38.210 20.312 1.00 12.49 288 LYS B N 1
ATOM 12411 C CA . LYS B 1 288 ? 36.510 -36.895 19.696 1.00 12.05 288 LYS B CA 1
ATOM 12412 C C . LYS B 1 288 ? 37.633 -36.012 20.225 1.00 13.18 288 LYS B C 1
ATOM 12413 O O . LYS B 1 288 ? 37.935 -36.008 21.424 1.00 16.03 288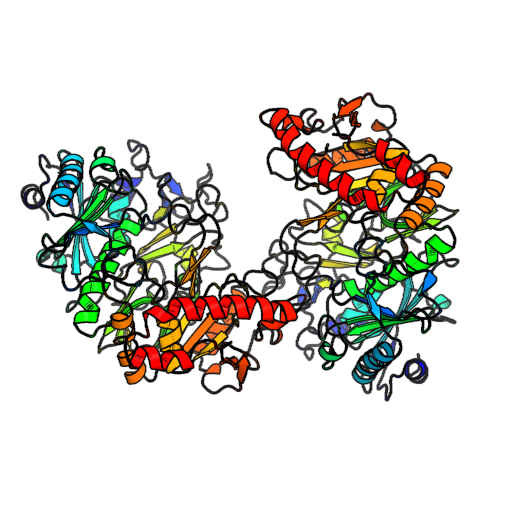 LYS B O 1
ATOM 12432 N N . THR B 1 289 ? 38.256 -35.255 19.323 1.00 12.94 289 THR B N 1
ATOM 12433 C CA . THR B 1 289 ? 39.396 -34.432 19.691 1.00 13.21 289 THR B CA 1
ATOM 12434 C C . THR B 1 289 ? 39.176 -32.936 19.518 1.00 12.71 289 THR B C 1
ATOM 12435 O O . THR B 1 289 ? 40.119 -32.172 19.723 1.00 14.25 289 THR B O 1
ATOM 12446 N N . ILE B 1 290 ? 37.983 -32.478 19.145 1.00 13.35 290 ILE B N 1
ATOM 12447 C CA . ILE B 1 290 ? 37.824 -31.046 18.936 1.00 14.38 290 ILE B CA 1
ATOM 12448 C C . ILE B 1 290 ? 38.010 -30.315 20.261 1.00 13.86 290 ILE B C 1
ATOM 12449 O O . ILE B 1 290 ? 37.428 -30.688 21.286 1.00 15.67 290 ILE B O 1
ATOM 12465 N N . LYS B 1 291 ? 38.871 -29.294 20.252 1.00 14.11 291 LYS B N 1
ATOM 12466 C CA . LYS B 1 291 ? 39.215 -28.499 21.431 1.00 16.41 291 LYS B CA 1
ATOM 12467 C C . LYS B 1 291 ? 39.942 -29.301 22.501 1.00 16.30 291 LYS B C 1
ATOM 12468 O O . LYS B 1 291 ? 40.009 -28.867 23.655 1.00 19.30 291 LYS B O 1
ATOM 12487 N N . LEU B 1 292 ? 40.492 -30.461 22.153 1.00 15.84 292 LEU B N 1
ATOM 12488 C CA . LEU B 1 292 ? 41.217 -31.264 23.130 1.00 16.01 292 LEU B CA 1
ATOM 12489 C C . LEU B 1 292 ? 42.395 -30.481 23.698 1.00 17.67 292 LEU B C 1
ATOM 12490 O O . LEU B 1 292 ? 43.112 -29.785 22.975 1.00 20.20 292 LEU B O 1
ATOM 12506 N N . SER B 1 293 ? 42.605 -30.600 25.004 1.00 21.91 293 SER B N 1
ATOM 12507 C CA . SER B 1 293 ? 43.795 -30.031 25.614 1.00 25.05 293 SER B CA 1
ATOM 12508 C C . SER B 1 293 ? 44.363 -31.008 26.630 1.00 23.89 293 SER B C 1
ATOM 12509 O O . SER B 1 293 ? 43.633 -31.782 27.255 1.00 25.05 293 SER B O 1
ATOM 12517 N N . LYS B 1 294 ? 45.686 -30.968 26.771 1.00 24.02 294 LYS B N 1
ATOM 12518 C CA . LYS B 1 294 ? 46.363 -31.819 27.740 1.00 24.58 294 LYS B CA 1
ATOM 12519 C C . LYS B 1 294 ? 45.924 -31.490 29.158 1.00 24.59 294 LYS B C 1
ATOM 12520 O O . LYS B 1 294 ? 45.828 -32.385 30.007 1.00 24.88 294 LYS B O 1
ATOM 12539 N N . GLU B 1 295 ? 45.647 -30.215 29.427 1.00 24.61 295 GLU B N 1
ATOM 12540 C CA . GLU B 1 295 ? 45.261 -29.802 30.771 1.00 26.58 295 GLU B CA 1
ATOM 12541 C C . GLU B 1 295 ? 43.888 -30.344 31.145 1.00 27.67 295 GLU B C 1
ATOM 12542 O O . GLU B 1 295 ? 43.674 -30.775 32.283 1.00 30.65 295 GLU B O 1
ATOM 12546 N N . ALA B 1 296 ? 42.948 -30.348 30.200 1.00 26.89 296 ALA B N 1
ATOM 12547 C CA . ALA B 1 296 ? 41.573 -30.713 30.514 1.00 26.83 296 ALA B CA 1
ATOM 12548 C C . ALA B 1 296 ? 41.324 -32.214 30.426 1.00 25.09 296 ALA B C 1
ATOM 12549 O O . ALA B 1 296 ? 40.560 -32.762 31.230 1.00 27.16 296 ALA B O 1
ATOM 12556 N N . GLU B 1 297 ? 41.952 -32.892 29.471 1.00 22.23 297 GLU B N 1
ATOM 12557 C CA . GLU B 1 297 ? 41.723 -34.316 29.222 1.00 21.87 297 GLU B CA 1
ATOM 12558 C C . GLU B 1 297 ? 43.071 -35.009 29.081 1.00 20.43 297 GLU B C 1
ATOM 12559 O O . GLU B 1 297 ? 43.439 -35.478 27.999 1.00 20.07 297 GLU B O 1
ATOM 12568 N N . PRO B 1 298 ? 43.832 -35.107 30.170 1.00 20.99 298 PRO B N 1
ATOM 12569 C CA . PRO B 1 298 ? 45.206 -35.627 30.044 1.00 21.34 298 PRO B CA 1
ATOM 12570 C C . PRO B 1 298 ? 45.298 -37.076 29.593 1.00 20.24 298 PRO B C 1
ATOM 12571 O O . PRO B 1 298 ? 46.213 -37.414 28.832 1.00 21.38 298 PRO B O 1
ATOM 12582 N N . GLU B 1 299 ? 44.404 -37.954 30.053 1.00 20.32 299 GLU B N 1
ATOM 12583 C CA . GLU B 1 299 ? 44.490 -39.355 29.648 1.00 19.72 299 GLU B CA 1
ATOM 12584 C C . GLU B 1 299 ? 44.284 -39.493 28.145 1.00 19.64 299 GLU B C 1
ATOM 12585 O O . GLU B 1 299 ? 45.032 -40.202 27.462 1.00 19.79 299 GLU B O 1
ATOM 12597 N N . ILE B 1 300 ? 43.273 -38.810 27.610 1.00 18.23 300 ILE B N 1
ATOM 12598 C CA . ILE B 1 300 ? 43.004 -38.877 26.178 1.00 18.13 300 ILE B CA 1
ATOM 12599 C C . ILE B 1 300 ? 44.151 -38.249 25.396 1.00 16.70 300 ILE B C 1
ATOM 12600 O O . ILE B 1 300 ? 44.660 -38.831 24.430 1.00 16.79 300 ILE B O 1
ATOM 12616 N N . TYR B 1 301 ? 44.591 -37.061 25.814 1.00 16.14 301 TYR B N 1
ATOM 12617 C CA . TYR B 1 301 ? 45.682 -36.396 25.113 1.00 15.60 301 TYR B CA 1
ATOM 12618 C C . TYR B 1 301 ? 46.933 -37.263 25.108 1.00 15.57 301 TYR B C 1
ATOM 12619 O O . TYR B 1 301 ? 47.607 -37.404 24.080 1.00 15.15 301 TYR B O 1
ATOM 12637 N N . ASN B 1 302 ? 47.272 -37.837 26.258 1.00 15.54 302 ASN B N 1
ATOM 12638 C CA . ASN B 1 302 ? 48.491 -38.625 26.352 1.00 16.16 302 ASN B CA 1
ATOM 12639 C C . ASN B 1 302 ? 48.384 -39.953 25.622 1.00 16.27 302 ASN B C 1
ATOM 12640 O O . ASN B 1 302 ? 49.412 -40.609 25.416 1.00 16.92 302 ASN B O 1
ATOM 12651 N N . ALA B 1 303 ? 47.183 -40.359 25.227 1.00 15.22 303 ALA B N 1
ATOM 12652 C CA . ALA B 1 303 ? 47.027 -41.538 24.390 1.00 14.24 303 ALA B CA 1
ATOM 12653 C C . ALA B 1 303 ? 47.410 -41.265 22.944 1.00 14.92 303 ALA B C 1
ATOM 12654 O O . ALA B 1 303 ? 47.530 -42.213 22.155 1.00 15.03 303 ALA B O 1
ATOM 12661 N N . ILE B 1 304 ? 47.589 -39.998 22.577 1.00 14.05 304 ILE B N 1
ATOM 12662 C CA . ILE B 1 304 ? 47.894 -39.626 21.201 1.00 13.33 304 ILE B CA 1
ATOM 12663 C C . ILE B 1 304 ? 49.408 -39.670 21.042 1.00 14.51 304 ILE B C 1
ATOM 12664 O O . ILE B 1 304 ? 50.124 -38.721 21.366 1.00 16.72 304 ILE B O 1
ATOM 12680 N N . ARG B 1 305 ? 49.884 -40.800 20.552 1.00 15.00 305 ARG B N 1
ATOM 12681 C CA . ARG B 1 305 ? 51.298 -41.078 20.374 1.00 15.59 305 ARG B CA 1
ATOM 12682 C C . ARG B 1 305 ? 51.363 -42.190 19.343 1.00 14.04 305 ARG B C 1
ATOM 12683 O O . ARG B 1 305 ? 50.333 -42.632 18.832 1.00 15.24 305 ARG B O 1
ATOM 12704 N N . ARG B 1 306 ? 52.571 -42.644 19.033 1.00 15.16 306 ARG B N 1
ATOM 12705 C CA . ARG B 1 306 ? 52.708 -43.633 17.977 1.00 14.44 306 ARG B CA 1
ATOM 12706 C C . ARG B 1 306 ? 51.802 -44.828 18.252 1.00 14.28 306 ARG B C 1
ATOM 12707 O O . ARG B 1 306 ? 51.756 -45.344 19.374 1.00 15.57 306 ARG B O 1
ATOM 12728 N N . ASP B 1 307 ? 51.077 -45.238 17.206 1.00 12.48 307 ASP B N 1
ATOM 12729 C CA . ASP B 1 307 ? 50.089 -46.322 17.193 1.00 12.75 307 ASP B CA 1
ATOM 12730 C C . ASP B 1 307 ? 48.663 -45.801 17.372 1.00 12.89 307 ASP B C 1
ATOM 12731 O O . ASP B 1 307 ? 47.702 -46.520 17.095 1.00 13.58 307 ASP B O 1
ATOM 12740 N N . ALA B 1 308 ? 48.505 -44.560 17.825 1.00 11.54 308 ALA B N 1
ATOM 12741 C CA . ALA B 1 308 ? 47.231 -43.885 17.657 1.00 11.54 308 ALA B CA 1
ATOM 12742 C C . ALA B 1 308 ? 47.074 -43.487 16.191 1.00 11.65 308 ALA B C 1
ATOM 12743 O O . ALA B 1 308 ? 48.046 -43.429 15.431 1.00 14.55 308 ALA B O 1
ATOM 12750 N N . LEU B 1 309 ? 45.835 -43.215 15.785 1.00 11.10 309 LEU B N 1
ATOM 12751 C CA . LEU B 1 309 ? 45.556 -42.802 14.413 1.00 11.20 309 LEU B CA 1
ATOM 12752 C C . LEU B 1 309 ? 44.625 -41.600 14.447 1.00 11.37 309 LEU B C 1
ATOM 12753 O O . LEU B 1 309 ? 43.459 -41.719 14.829 1.00 11.55 309 LEU B O 1
ATOM 12769 N N . LEU B 1 310 ? 45.159 -40.440 14.069 1.00 11.96 310 LEU B N 1
ATOM 12770 C CA . LEU B 1 310 ? 44.384 -39.213 14.040 1.00 12.23 310 LEU B CA 1
ATOM 12771 C C . LEU B 1 310 ? 43.603 -39.135 12.741 1.00 11.75 310 LEU B C 1
ATOM 12772 O O . LEU B 1 310 ? 44.103 -39.520 11.677 1.00 12.72 310 LEU B O 1
ATOM 12788 N N . GLU B 1 311 ? 42.378 -38.618 12.824 1.00 11.70 311 GLU B N 1
ATOM 12789 C CA . GLU B 1 311 ? 41.469 -38.589 11.684 1.00 12.29 311 GLU B CA 1
ATOM 12790 C C . GLU B 1 311 ? 40.878 -37.191 11.557 1.00 11.71 311 GLU B C 1
ATOM 12791 O O . GLU B 1 311 ? 40.140 -36.739 12.438 1.00 12.83 311 GLU B O 1
ATOM 12803 N N . ASN B 1 312 ? 41.222 -36.502 10.469 1.00 12.26 312 ASN B N 1
ATOM 12804 C CA . ASN B 1 312 ? 40.674 -35.203 10.100 1.00 12.90 312 ASN B CA 1
ATOM 12805 C C . ASN B 1 312 ? 41.112 -34.061 10.999 1.00 13.07 312 ASN B C 1
ATOM 12806 O O . ASN B 1 312 ? 40.593 -32.953 10.854 1.00 15.85 312 ASN B O 1
ATOM 12817 N N . VAL B 1 313 ? 42.052 -34.282 11.917 1.00 13.44 313 VAL B N 1
ATOM 12818 C CA . VAL B 1 313 ? 42.602 -33.169 12.676 1.00 15.03 313 VAL B CA 1
ATOM 12819 C C . VAL B 1 313 ? 43.476 -32.331 11.759 1.00 16.18 313 VAL B C 1
ATOM 12820 O O . VAL B 1 313 ? 44.092 -32.831 10.810 1.00 18.95 313 VAL B O 1
ATOM 12833 N N . THR B 1 314 ? 43.561 -31.046 12.065 1.00 15.56 314 THR B N 1
ATOM 12834 C CA . THR B 1 314 ? 44.435 -30.161 11.314 1.00 16.58 314 THR B CA 1
ATOM 12835 C C . THR B 1 314 ? 45.868 -30.363 11.774 1.00 16.49 314 THR B C 1
ATOM 12836 O O . THR B 1 314 ? 46.179 -30.197 12.959 1.00 18.11 314 THR B O 1
ATOM 12847 N N . VAL B 1 315 ? 46.736 -30.716 10.835 1.00 16.90 315 VAL B N 1
ATOM 12848 C CA . VAL B 1 315 ? 48.165 -30.842 11.079 1.00 17.15 315 VAL B CA 1
ATOM 12849 C C . VAL B 1 315 ? 48.842 -29.717 10.318 1.00 18.55 315 VAL B C 1
ATOM 12850 O O . VAL B 1 315 ? 48.679 -29.591 9.098 1.00 20.27 315 VAL B O 1
ATOM 12863 N N . ARG B 1 316 ? 49.574 -28.886 11.047 1.00 17.97 316 ARG B N 1
ATOM 12864 C CA . ARG B 1 316 ? 50.255 -27.753 10.455 1.00 19.25 316 ARG B CA 1
ATOM 12865 C C . ARG B 1 316 ? 51.455 -28.223 9.642 1.00 20.10 316 ARG B C 1
ATOM 12866 O O . ARG B 1 316 ? 51.880 -29.379 9.716 1.00 20.32 316 ARG B O 1
ATOM 12887 N N . GLU B 1 317 ? 52.009 -27.292 8.860 1.00 22.30 317 GLU B N 1
ATOM 12888 C CA . GLU B 1 317 ? 53.151 -27.622 8.014 1.00 24.82 317 GLU B CA 1
ATOM 12889 C C . GLU B 1 317 ? 54.335 -28.119 8.832 1.00 24.38 317 GLU B C 1
ATOM 12890 O O . GLU B 1 317 ? 55.142 -28.908 8.331 1.00 25.54 317 GLU B O 1
ATOM 12892 N N . ASP B 1 318 ? 54.469 -27.667 10.078 1.00 23.16 318 ASP B N 1
ATOM 12893 C CA . ASP B 1 318 ? 55.577 -28.098 10.922 1.00 23.33 318 ASP B CA 1
ATOM 12894 C C . ASP B 1 318 ? 55.281 -29.387 11.679 1.00 22.28 318 ASP B C 1
ATOM 12895 O O . ASP B 1 318 ? 56.121 -29.827 12.471 1.00 23.15 318 ASP B O 1
ATOM 12904 N N . GLY B 1 319 ? 54.118 -30.004 11.452 1.00 20.38 319 GLY B N 1
ATOM 12905 C CA . GLY B 1 319 ? 53.779 -31.267 12.070 1.00 19.84 319 GLY B CA 1
ATOM 12906 C C . GLY B 1 319 ? 53.052 -31.161 13.391 1.00 18.65 319 GLY B C 1
ATOM 12907 O O . GLY B 1 319 ? 52.636 -32.193 13.936 1.00 19.54 319 GLY B O 1
ATOM 12911 N N . THR B 1 320 ? 52.891 -29.958 13.933 1.00 18.61 320 THR B N 1
ATOM 12912 C CA . THR B 1 320 ? 52.085 -29.793 15.129 1.00 18.18 320 THR B CA 1
ATOM 12913 C C . THR B 1 320 ? 50.610 -29.872 14.769 1.00 17.61 320 THR B C 1
ATOM 12914 O O . THR B 1 320 ? 50.213 -29.699 13.615 1.00 18.65 320 THR B O 1
ATOM 12925 N N . ILE B 1 321 ? 49.796 -30.142 15.782 1.00 16.94 321 ILE B N 1
ATOM 12926 C CA . ILE B 1 321 ? 48.369 -30.393 15.619 1.00 15.74 321 ILE B CA 1
ATOM 12927 C C . ILE B 1 321 ? 47.603 -29.211 16.187 1.00 16.29 321 ILE B C 1
ATOM 12928 O O . ILE B 1 321 ? 47.856 -28.789 17.321 1.00 18.17 321 ILE B O 1
ATOM 12944 N N . ASP B 1 322 ? 46.650 -28.698 15.413 1.00 16.47 322 ASP B N 1
ATOM 12945 C CA . ASP B 1 322 ? 45.723 -27.672 15.889 1.00 15.94 322 ASP B CA 1
ATOM 12946 C C . ASP B 1 322 ? 44.418 -28.373 16.251 1.00 15.78 322 ASP B C 1
ATOM 12947 O O . ASP B 1 322 ? 43.528 -28.544 15.412 1.00 15.78 322 ASP B O 1
ATOM 12956 N N . PHE B 1 323 ? 44.305 -28.782 17.517 1.00 16.05 323 PHE B N 1
ATOM 12957 C CA . PHE B 1 323 ? 43.116 -29.504 17.960 1.00 15.05 323 PHE B CA 1
ATOM 12958 C C . PHE B 1 323 ? 41.886 -28.613 18.010 1.00 14.23 323 PHE B C 1
ATOM 12959 O O . PHE B 1 323 ? 40.763 -29.125 18.108 1.00 14.49 323 PHE B O 1
ATOM 12976 N N . ASP B 1 324 ? 42.071 -27.293 17.977 1.00 14.85 324 ASP B N 1
ATOM 12977 C CA . ASP B 1 324 ? 40.930 -26.392 18.064 1.00 15.91 324 ASP B CA 1
ATOM 12978 C C . ASP B 1 324 ? 40.245 -26.164 16.723 1.00 17.09 324 ASP B C 1
ATOM 12979 O O . ASP B 1 324 ? 39.146 -25.599 16.699 1.00 18.53 324 ASP B O 1
ATOM 12988 N N . ASP B 1 325 ? 40.860 -26.573 15.615 1.00 16.77 325 ASP B N 1
ATOM 12989 C CA . ASP B 1 325 ? 40.369 -26.222 14.283 1.00 16.96 325 ASP B CA 1
ATOM 12990 C C . ASP B 1 325 ? 39.253 -27.171 13.871 1.00 17.66 325 ASP B C 1
ATOM 12991 O O . ASP B 1 325 ? 39.492 -28.360 13.638 1.00 16.33 325 ASP B O 1
ATOM 13000 N N . GLY B 1 326 ? 38.038 -26.641 13.757 1.00 16.60 326 GLY B N 1
ATOM 13001 C CA . GLY B 1 326 ? 36.907 -27.404 13.273 1.00 16.69 326 GLY B CA 1
ATOM 13002 C C . GLY B 1 326 ? 36.453 -26.970 11.895 1.00 17.64 326 GLY B C 1
ATOM 13003 O O . GLY B 1 326 ? 35.347 -27.308 11.475 1.00 20.11 326 GLY B O 1
ATOM 13007 N N . SER B 1 327 ? 37.304 -26.242 11.165 1.00 19.18 327 SER B N 1
ATOM 13008 C CA . SER B 1 327 ? 36.886 -25.685 9.884 1.00 21.48 327 SER B CA 1
ATOM 13009 C C . SER B 1 327 ? 36.662 -26.751 8.816 1.00 20.99 327 SER B C 1
ATOM 13010 O O . SER B 1 327 ? 35.938 -26.492 7.848 1.00 23.37 327 SER B O 1
ATOM 13018 N N . LYS B 1 328 ? 37.265 -27.933 8.955 1.00 19.13 328 LYS B N 1
ATOM 13019 C CA . LYS B 1 328 ? 36.874 -29.069 8.130 1.00 19.04 328 LYS B CA 1
ATOM 13020 C C . LYS B 1 328 ? 35.697 -29.808 8.751 1.00 17.35 328 LYS B C 1
ATOM 13021 O O . LYS B 1 328 ? 34.675 -30.024 8.092 1.00 18.91 328 LYS B O 1
ATOM 13040 N N . THR B 1 329 ? 35.830 -30.192 10.017 1.00 15.17 329 THR B N 1
ATOM 13041 C CA . THR B 1 329 ? 34.725 -30.776 10.763 1.00 13.73 329 THR B CA 1
ATOM 13042 C C . THR B 1 329 ? 34.979 -30.559 12.246 1.00 13.86 329 THR B C 1
ATOM 13043 O O . THR B 1 329 ? 36.128 -30.515 12.694 1.00 14.18 329 THR B O 1
ATOM 13054 N N . GLU B 1 330 ? 33.892 -30.428 13.000 1.00 13.32 330 GLU B N 1
ATOM 13055 C CA . GLU B 1 330 ? 33.980 -30.490 14.449 1.00 12.85 330 GLU B CA 1
ATOM 13056 C C . GLU B 1 330 ? 34.153 -31.915 14.949 1.00 12.87 330 GLU B C 1
ATOM 13057 O O . GLU B 1 330 ? 34.530 -32.114 16.109 1.00 14.18 330 GLU B O 1
ATOM 13069 N N . ASN B 1 331 ? 33.888 -32.906 14.102 1.00 11.66 331 ASN B N 1
ATOM 13070 C CA . ASN B 1 331 ? 33.970 -34.309 14.490 1.00 11.05 331 ASN B CA 1
ATOM 13071 C C . ASN B 1 331 ? 35.338 -34.907 14.195 1.00 11.28 331 ASN B C 1
ATOM 13072 O O . ASN B 1 331 ? 35.450 -36.027 13.686 1.00 12.67 331 ASN B O 1
ATOM 13083 N N . THR B 1 332 ? 36.406 -34.168 14.489 1.00 11.32 332 THR B N 1
ATOM 13084 C CA . THR B 1 332 ? 37.742 -34.740 14.446 1.00 10.98 332 THR B CA 1
ATOM 13085 C C . THR B 1 332 ? 37.859 -35.860 15.477 1.00 11.13 332 THR B C 1
ATOM 13086 O O . THR B 1 332 ? 37.203 -35.844 16.524 1.00 11.46 332 THR B O 1
ATOM 13097 N N . ARG B 1 333 ? 38.702 -36.847 15.172 1.00 10.63 333 ARG B N 1
ATOM 13098 C CA . ARG B 1 333 ? 38.764 -38.071 15.961 1.00 10.62 333 ARG B CA 1
ATOM 13099 C C . ARG B 1 333 ? 40.203 -38.548 16.089 1.00 11.07 333 ARG B C 1
ATOM 13100 O O . ARG B 1 333 ? 41.079 -38.192 15.299 1.00 11.92 333 ARG B O 1
ATOM 13121 N N . VAL B 1 334 ? 40.424 -39.389 17.089 1.00 10.72 334 VAL B N 1
ATOM 13122 C CA . VAL B 1 334 ? 41.628 -40.201 17.174 1.00 10.92 334 VAL B CA 1
ATOM 13123 C C . VAL B 1 334 ? 41.194 -41.585 17.626 1.00 12.35 334 VAL B C 1
ATOM 13124 O O . VAL B 1 334 ? 40.284 -41.720 18.451 1.00 12.89 334 VAL B O 1
ATOM 13137 N N . SER B 1 335 ? 41.817 -42.618 17.069 1.00 10.96 335 SER B N 1
ATOM 13138 C CA . SER B 1 335 ? 41.662 -43.953 17.624 1.00 10.99 335 SER B CA 1
ATOM 13139 C C . SER B 1 335 ? 42.977 -44.398 18.239 1.00 11.00 335 SER B C 1
ATOM 13140 O O . SER B 1 335 ? 44.059 -44.012 17.787 1.00 11.58 335 SER B O 1
ATOM 13148 N N . TYR B 1 336 ? 42.870 -45.204 19.286 1.00 10.93 336 TYR B N 1
ATOM 13149 C CA . TYR B 1 336 ? 44.042 -45.774 19.920 1.00 11.50 336 TYR B CA 1
ATOM 13150 C C . TYR B 1 336 ? 43.653 -47.074 20.597 1.00 10.68 336 TYR B C 1
ATOM 13151 O O . TYR B 1 336 ? 42.510 -47.221 21.048 1.00 11.92 336 TYR B O 1
ATOM 13169 N N . PRO B 1 337 ? 44.566 -48.030 20.682 1.00 12.20 337 PRO B N 1
ATOM 13170 C CA . PRO B 1 337 ? 44.282 -49.220 21.479 1.00 12.57 337 PRO B CA 1
ATOM 13171 C C . PRO B 1 337 ? 44.129 -48.816 22.937 1.00 12.70 337 PRO B C 1
ATOM 13172 O O . PRO B 1 337 ? 44.718 -47.835 23.402 1.00 13.86 337 PRO B O 1
ATOM 13183 N N . ILE B 1 338 ? 43.317 -49.582 23.664 1.00 12.22 338 ILE B N 1
ATOM 13184 C CA . ILE B 1 338 ? 42.870 -49.105 24.963 1.00 13.99 338 ILE B CA 1
ATOM 13185 C C . ILE B 1 338 ? 44.030 -48.960 25.938 1.00 13.97 338 ILE B C 1
ATOM 13186 O O . ILE B 1 338 ? 43.979 -48.120 26.841 1.00 14.90 338 ILE B O 1
ATOM 13202 N N . TYR B 1 339 ? 45.101 -49.741 25.763 1.00 14.05 339 TYR B N 1
ATOM 13203 C CA . TYR B 1 339 ? 46.236 -49.669 26.681 1.00 14.74 339 TYR B CA 1
ATOM 13204 C C . TYR B 1 339 ? 47.051 -48.391 26.517 1.00 15.09 339 TYR B C 1
ATOM 13205 O O . TYR B 1 339 ? 47.986 -48.178 27.295 1.00 16.36 339 TYR B O 1
ATOM 13223 N N . HIS B 1 340 ? 46.719 -47.531 25.552 1.00 14.37 340 HIS B N 1
ATOM 13224 C CA . HIS B 1 340 ? 47.306 -46.196 25.537 1.00 14.24 340 HIS B CA 1
ATOM 13225 C C . HIS B 1 340 ? 46.843 -45.344 26.708 1.00 14.60 340 HIS B C 1
ATOM 13226 O O . HIS B 1 340 ? 47.397 -44.262 26.921 1.00 16.79 340 HIS B O 1
ATOM 13240 N N . ILE B 1 341 ? 45.842 -45.801 27.455 1.00 15.45 341 ILE B N 1
ATOM 13241 C CA . ILE B 1 341 ? 45.472 -45.230 28.741 1.00 16.59 341 ILE B CA 1
ATOM 13242 C C . ILE B 1 341 ? 45.955 -46.214 29.795 1.00 16.76 341 ILE B C 1
ATOM 13243 O O . ILE B 1 341 ? 45.582 -47.390 29.763 1.00 16.92 341 ILE B O 1
ATOM 13259 N N . ASP B 1 342 ? 46.830 -45.759 30.696 1.00 21.54 342 ASP B N 1
ATOM 13260 C CA . ASP B 1 342 ? 47.350 -46.666 31.712 1.00 22.61 342 ASP B CA 1
ATOM 13261 C C . ASP B 1 342 ? 46.264 -47.064 32.700 1.00 18.84 342 ASP B C 1
ATOM 13262 O O . ASP B 1 342 ? 46.229 -48.211 33.166 1.00 18.57 342 ASP B O 1
ATOM 13271 N N . ASN B 1 343 ? 45.362 -46.136 33.019 1.00 19.04 343 ASN B N 1
ATOM 13272 C CA . ASN B 1 343 ? 44.367 -46.324 34.077 1.00 17.42 343 ASN B CA 1
ATOM 13273 C C . ASN B 1 343 ? 43.152 -47.075 33.524 1.00 16.52 343 ASN B C 1
ATOM 13274 O O . ASN B 1 343 ? 42.044 -46.543 33.403 1.00 16.35 343 ASN B O 1
ATOM 13285 N N . ILE B 1 344 ? 43.385 -48.345 33.183 1.00 15.15 344 ILE B N 1
ATOM 13286 C CA . ILE B 1 344 ? 42.363 -49.215 32.620 1.00 14.32 344 ILE B CA 1
ATOM 13287 C C . ILE B 1 344 ? 42.331 -50.530 33.388 1.00 13.83 344 ILE B C 1
ATOM 13288 O O . ILE B 1 344 ? 43.303 -50.927 34.034 1.00 14.82 344 ILE B O 1
ATOM 13304 N N . VAL B 1 345 ? 41.191 -51.215 33.283 1.00 13.43 345 VAL B N 1
ATOM 13305 C CA . VAL B 1 345 ? 41.111 -52.611 33.693 1.00 13.08 345 VAL B CA 1
ATOM 13306 C C . VAL B 1 345 ? 41.951 -53.450 32.741 1.00 14.47 345 VAL B C 1
ATOM 13307 O O . VAL B 1 345 ? 41.831 -53.328 31.513 1.00 14.94 345 VAL B O 1
ATOM 13320 N N . LYS B 1 346 ? 42.787 -54.319 33.305 1.00 15.78 346 LYS B N 1
ATOM 13321 C CA . LYS B 1 346 ? 43.674 -55.222 32.591 1.00 18.45 346 LYS B CA 1
ATOM 13322 C C . LYS B 1 346 ? 43.566 -56.602 33.214 1.00 19.20 346 LYS B C 1
ATOM 13323 O O . LYS B 1 346 ? 43.285 -56.720 34.408 1.00 20.83 346 LYS B O 1
ATOM 13342 N N . PRO B 1 347 ? 43.832 -57.667 32.446 1.00 18.70 347 PRO B N 1
ATOM 13343 C CA . PRO B 1 347 ? 44.221 -57.725 31.035 1.00 18.20 347 PRO B CA 1
ATOM 13344 C C . PRO B 1 347 ? 43.028 -57.829 30.076 1.00 17.54 347 PRO B C 1
ATOM 13345 O O . PRO B 1 347 ? 43.221 -57.836 28.860 1.00 20.44 347 PRO B O 1
ATOM 13356 N N . VAL B 1 348 ? 41.815 -57.902 30.621 1.00 15.56 348 VAL B N 1
ATOM 13357 C CA . VAL B 1 348 ? 40.593 -57.991 29.829 1.00 15.53 348 VAL B CA 1
ATOM 13358 C C . VAL B 1 348 ? 39.666 -56.866 30.258 1.00 15.40 348 VAL B C 1
ATOM 13359 O O . VAL B 1 348 ? 39.504 -56.603 31.454 1.00 15.75 348 VAL B O 1
ATOM 13372 N N . SER B 1 349 ? 39.047 -56.207 29.278 1.00 14.58 349 SER B N 1
ATOM 13373 C CA . SER B 1 349 ? 38.211 -55.032 29.537 1.00 14.90 349 SER B CA 1
ATOM 13374 C C . SER B 1 349 ? 36.815 -55.480 29.948 1.00 14.87 349 SER B C 1
ATOM 13375 O O . SER B 1 349 ? 35.858 -55.443 29.170 1.00 15.00 349 SER B O 1
ATOM 13383 N N . LYS B 1 350 ? 36.694 -55.878 31.210 1.00 16.04 350 LYS B N 1
ATOM 13384 C CA . LYS B 1 350 ? 35.401 -56.268 31.747 1.00 16.93 350 LYS B CA 1
ATOM 13385 C C . LYS B 1 350 ? 35.455 -56.192 33.263 1.00 17.14 350 LYS B C 1
ATOM 13386 O O . LYS B 1 350 ? 36.530 -56.197 33.869 1.00 18.40 350 LYS B O 1
ATOM 13405 N N . ALA B 1 351 ? 34.276 -56.120 33.868 1.00 15.92 351 ALA B N 1
ATOM 13406 C CA . ALA B 1 351 ? 34.173 -56.093 35.320 1.00 17.15 351 ALA B CA 1
ATOM 13407 C C . ALA B 1 351 ? 32.796 -56.628 35.707 1.00 17.39 351 ALA B C 1
ATOM 13408 O O . ALA B 1 351 ? 32.108 -57.248 34.888 1.00 17.94 351 ALA B O 1
ATOM 13415 N N . GLY B 1 352 ? 32.400 -56.386 36.948 1.00 19.08 352 GLY B N 1
ATOM 13416 C CA . GLY B 1 352 ? 31.165 -56.920 37.476 1.00 18.48 352 GLY B CA 1
ATOM 13417 C C . GLY B 1 352 ? 29.948 -56.132 37.039 1.00 17.63 352 GLY B C 1
ATOM 13418 O O . GLY B 1 352 ? 29.955 -55.393 36.051 1.00 17.44 352 GLY B O 1
ATOM 13422 N N . HIS B 1 353 ? 28.879 -56.302 37.806 1.00 18.41 353 HIS B N 1
ATOM 13423 C CA . HIS B 1 353 ? 27.600 -55.712 37.459 1.00 18.71 353 HIS B CA 1
ATOM 13424 C C . HIS B 1 353 ? 27.581 -54.229 37.787 1.00 18.53 353 HIS B C 1
ATOM 13425 O O . HIS B 1 353 ? 28.112 -53.793 38.813 1.00 20.39 353 HIS B O 1
ATOM 13439 N N . ALA B 1 354 ? 26.963 -53.455 36.902 1.00 17.35 354 ALA B N 1
ATOM 13440 C CA . ALA B 1 354 ? 26.823 -52.028 37.139 1.00 17.87 354 ALA B CA 1
ATOM 13441 C C . ALA B 1 354 ? 25.796 -51.788 38.234 1.00 17.98 354 ALA B C 1
ATOM 13442 O O . ALA B 1 354 ? 24.709 -52.378 38.235 1.00 18.87 354 ALA B O 1
ATOM 13449 N N . THR B 1 355 ? 26.152 -50.927 39.183 1.00 18.33 355 THR B N 1
ATOM 13450 C CA . THR B 1 355 ? 25.217 -50.468 40.195 1.00 19.28 355 THR B CA 1
ATOM 13451 C C . THR B 1 355 ? 24.821 -49.014 40.011 1.00 18.28 355 THR B C 1
ATOM 13452 O O . THR B 1 355 ? 23.898 -48.552 40.687 1.00 19.00 355 THR B O 1
ATOM 13463 N N . LYS B 1 356 ? 25.488 -48.289 39.116 1.00 17.32 356 LYS B N 1
ATOM 13464 C CA . LYS B 1 356 ? 25.141 -46.918 38.781 1.00 17.36 356 LYS B CA 1
ATOM 13465 C C . LYS B 1 356 ? 24.985 -46.830 37.274 1.00 16.53 356 LYS B C 1
ATOM 13466 O O . LYS B 1 356 ? 25.889 -47.227 36.528 1.00 17.94 356 LYS B O 1
ATOM 13485 N N . VAL B 1 357 ? 23.834 -46.326 36.837 1.00 16.05 357 VAL B N 1
ATOM 13486 C CA . VAL B 1 357 ? 23.502 -46.171 35.426 1.00 15.58 357 VAL B CA 1
ATOM 13487 C C . VAL B 1 357 ? 23.208 -44.699 35.206 1.00 15.41 357 VAL B C 1
ATOM 13488 O O . VAL B 1 357 ? 22.275 -44.150 35.805 1.00 17.56 357 VAL B O 1
ATOM 13501 N N . ILE B 1 358 ? 23.995 -44.060 34.347 1.00 15.06 358 ILE B N 1
ATOM 13502 C CA . ILE B 1 358 ? 23.916 -42.621 34.130 1.00 15.15 358 ILE B CA 1
ATOM 13503 C C . ILE B 1 358 ? 23.480 -42.391 32.692 1.00 15.11 358 ILE B C 1
ATOM 13504 O O . ILE B 1 358 ? 24.117 -42.891 31.758 1.00 15.63 358 ILE B O 1
ATOM 13520 N N . PHE B 1 359 ? 22.377 -41.664 32.518 1.00 14.58 359 PHE B N 1
ATOM 13521 C CA . PHE B 1 359 ? 21.893 -41.265 31.205 1.00 14.51 359 PHE B CA 1
ATOM 13522 C C . PHE B 1 359 ? 22.331 -39.825 30.980 1.00 13.32 359 PHE B C 1
ATOM 13523 O O . PHE B 1 359 ? 21.907 -38.929 31.715 1.00 15.31 359 PHE B O 1
ATOM 13540 N N . LEU B 1 360 ? 23.186 -39.603 29.988 1.00 14.47 360 LEU B N 1
ATOM 13541 C CA . LEU B 1 360 ? 23.659 -38.263 29.659 1.00 14.05 360 LEU B CA 1
ATOM 13542 C C . LEU B 1 360 ? 22.732 -37.653 28.617 1.00 14.75 360 LEU B C 1
ATOM 13543 O O . LEU B 1 360 ? 22.556 -38.217 27.530 1.00 14.45 360 LEU B O 1
ATOM 13559 N N . THR B 1 361 ? 22.156 -36.495 28.936 1.00 15.56 361 THR B N 1
ATOM 13560 C CA . THR B 1 361 ? 21.321 -35.756 27.995 1.00 17.13 361 THR B CA 1
ATOM 13561 C C . THR B 1 361 ? 21.938 -34.388 27.746 1.00 16.79 361 THR B C 1
ATOM 13562 O O . THR B 1 361 ? 22.101 -33.593 28.678 1.00 18.15 361 THR B O 1
ATOM 13573 N N . ALA B 1 362 ? 22.287 -34.114 26.492 1.00 16.31 362 ALA B N 1
ATOM 13574 C CA . ALA B 1 362 ? 22.781 -32.791 26.117 1.00 15.80 362 ALA B CA 1
ATOM 13575 C C . ALA B 1 362 ? 21.549 -31.987 25.731 1.00 16.33 362 ALA B C 1
ATOM 13576 O O . ALA B 1 362 ? 21.177 -31.907 24.563 1.00 18.15 362 ALA B O 1
ATOM 13583 N N . ASP B 1 363 ? 20.901 -31.397 26.736 1.00 16.66 363 ASP B N 1
ATOM 13584 C CA . ASP B 1 363 ? 19.611 -30.739 26.556 1.00 16.89 363 ASP B CA 1
ATOM 13585 C C . ASP B 1 363 ? 19.820 -29.330 26.021 1.00 18.46 363 ASP B C 1
ATOM 13586 O O . ASP B 1 363 ? 20.209 -28.427 26.769 1.00 18.83 363 ASP B O 1
ATOM 13595 N N . ALA B 1 364 ? 19.516 -29.131 24.741 1.00 20.25 364 ALA B N 1
ATOM 13596 C CA . ALA B 1 364 ? 19.663 -27.827 24.105 1.00 20.83 364 ALA B CA 1
ATOM 13597 C C . ALA B 1 364 ? 18.495 -26.887 24.381 1.00 20.72 364 ALA B C 1
ATOM 13598 O O . ALA B 1 364 ? 18.519 -25.744 23.909 1.00 23.57 364 ALA B O 1
ATOM 13605 N N . PHE B 1 365 ? 17.473 -27.335 25.110 1.00 20.42 365 PHE B N 1
ATOM 13606 C CA . PHE B 1 365 ? 16.410 -26.449 25.570 1.00 20.44 365 PHE B CA 1
ATOM 13607 C C . PHE B 1 365 ? 16.726 -25.808 26.913 1.00 22.62 365 PHE B C 1
ATOM 13608 O O . PHE B 1 365 ? 16.030 -24.870 27.312 1.00 24.48 365 PHE B O 1
ATOM 13625 N N . GLY B 1 366 ? 17.745 -26.286 27.620 1.00 22.18 366 GLY B N 1
ATOM 13626 C CA . GLY B 1 366 ? 18.056 -25.736 28.930 1.00 22.17 366 GLY B CA 1
ATOM 13627 C C . GLY B 1 366 ? 16.949 -25.938 29.940 1.00 22.36 366 GLY B C 1
ATOM 13628 O O . GLY B 1 366 ? 16.724 -25.071 30.793 1.00 24.60 366 GLY B O 1
ATOM 13632 N N . VAL B 1 367 ? 16.260 -27.072 29.866 1.00 22.27 367 VAL B N 1
ATOM 13633 C CA . VAL B 1 367 ? 15.110 -27.357 30.714 1.00 22.75 367 VAL B CA 1
ATOM 13634 C C . VAL B 1 367 ? 15.461 -28.327 31.833 1.00 22.65 367 VAL B C 1
ATOM 13635 O O . VAL B 1 367 ? 14.944 -28.211 32.945 1.00 23.01 367 VAL B O 1
ATOM 13648 N N . LEU B 1 368 ? 16.322 -29.287 31.556 1.00 19.71 368 LEU B N 1
ATOM 13649 C CA . LEU B 1 368 ? 16.443 -30.393 32.486 1.00 18.79 368 LEU B CA 1
ATOM 13650 C C . LEU B 1 368 ? 17.499 -30.115 33.556 1.00 20.17 368 LEU B C 1
ATOM 13651 O O . LEU B 1 368 ? 18.455 -29.368 33.320 1.00 21.81 368 LEU B O 1
ATOM 13667 N N . PRO B 1 369 ? 17.341 -30.715 34.740 1.00 20.76 369 PRO B N 1
ATOM 13668 C CA . PRO B 1 369 ? 18.288 -30.452 35.823 1.00 20.61 369 PRO B CA 1
ATOM 13669 C C . PRO B 1 369 ? 19.661 -31.013 35.501 1.00 20.44 369 PRO B C 1
ATOM 13670 O O . PRO B 1 369 ? 19.784 -32.030 34.798 1.00 20.15 369 PRO B O 1
ATOM 13681 N N . PRO B 1 370 ? 20.729 -30.400 36.019 1.00 20.34 370 PRO B N 1
ATOM 13682 C CA . PRO B 1 370 ? 22.044 -31.049 35.915 1.00 20.24 370 PRO B CA 1
ATOM 13683 C C . PRO B 1 370 ? 22.044 -32.496 36.379 1.00 20.66 370 PRO B C 1
ATOM 13684 O O . PRO B 1 370 ? 22.758 -33.318 35.792 1.00 20.92 370 PRO B O 1
ATOM 13695 N N . VAL B 1 371 ? 21.275 -32.835 37.413 1.00 20.64 371 VAL B N 1
ATOM 13696 C CA . VAL B 1 371 ? 21.179 -34.222 37.860 1.00 19.81 371 VAL B CA 1
ATOM 13697 C C . VAL B 1 371 ? 19.814 -34.472 38.492 1.00 20.45 371 VAL B C 1
ATOM 13698 O O . VAL B 1 371 ? 19.300 -33.643 39.251 1.00 20.97 371 VAL B O 1
ATOM 13711 N N . SER B 1 372 ? 19.242 -35.637 38.171 1.00 19.54 372 SER B N 1
ATOM 13712 C CA . SER B 1 372 ? 18.011 -36.132 38.770 1.00 19.62 372 SER B CA 1
ATOM 13713 C C . SER B 1 372 ? 18.179 -37.614 39.067 1.00 19.50 372 SER B C 1
ATOM 13714 O O . SER B 1 372 ? 18.769 -38.346 38.269 1.00 19.98 372 SER B O 1
ATOM 13722 N N . ARG B 1 373 ? 17.664 -38.051 40.215 1.00 20.00 373 ARG B N 1
ATOM 13723 C CA . ARG B 1 373 ? 17.651 -39.463 40.585 1.00 20.11 373 ARG B CA 1
ATOM 13724 C C . ARG B 1 373 ? 16.320 -40.057 40.133 1.00 20.89 373 ARG B C 1
ATOM 13725 O O . ARG B 1 373 ? 15.260 -39.623 40.589 1.00 23.28 373 ARG B O 1
ATOM 13746 N N . LEU B 1 374 ? 16.372 -41.049 39.248 1.00 19.36 374 LEU B N 1
ATOM 13747 C CA . LEU B 1 374 ? 15.180 -41.539 38.569 1.00 18.75 374 LEU B CA 1
ATOM 13748 C C . LEU B 1 374 ? 14.502 -42.661 39.344 1.00 18.69 374 LEU B C 1
ATOM 13749 O O . LEU B 1 374 ? 15.163 -43.498 39.963 1.00 20.14 374 LEU B O 1
ATOM 13765 N N . THR B 1 375 ? 13.170 -42.677 39.289 1.00 19.80 375 THR B N 1
ATOM 13766 C CA . THR B 1 375 ? 12.415 -43.837 39.726 1.00 19.77 375 THR B CA 1
ATOM 13767 C C . THR B 1 375 ? 12.587 -44.969 38.715 1.00 19.79 375 THR B C 1
ATOM 13768 O O . THR B 1 375 ? 13.101 -44.779 37.611 1.00 19.88 375 THR B O 1
ATOM 13779 N N . ALA B 1 376 ? 12.128 -46.161 39.099 1.00 20.99 376 ALA B N 1
ATOM 13780 C CA . ALA B 1 376 ? 12.211 -47.313 38.206 1.00 20.92 376 ALA B CA 1
ATOM 13781 C C . ALA B 1 376 ? 11.475 -47.057 36.893 1.00 20.26 376 ALA B C 1
ATOM 13782 O O . ALA B 1 376 ? 11.996 -47.347 35.810 1.00 20.29 376 ALA B O 1
ATOM 13789 N N . ASP B 1 377 ? 10.247 -46.534 36.967 1.00 19.43 377 ASP B N 1
ATOM 13790 C CA . ASP B 1 377 ? 9.496 -46.257 35.745 1.00 18.66 377 ASP B CA 1
ATOM 13791 C C . ASP B 1 377 ? 10.122 -45.120 34.943 1.00 18.31 377 ASP B C 1
ATOM 13792 O O . ASP B 1 377 ? 10.120 -45.156 33.709 1.00 18.14 377 ASP B O 1
ATOM 13801 N N . GLN B 1 378 ? 10.643 -44.093 35.618 1.00 18.06 378 GLN B N 1
ATOM 13802 C CA . GLN B 1 378 ? 11.325 -43.018 34.904 1.00 17.31 378 GLN B CA 1
ATOM 13803 C C . GLN B 1 378 ? 12.577 -43.516 34.207 1.00 16.90 378 GLN B C 1
ATOM 13804 O O . GLN B 1 378 ? 12.952 -42.985 33.159 1.00 16.77 378 GLN B O 1
ATOM 13818 N N . THR B 1 379 ? 13.254 -44.508 34.784 1.00 16.54 379 THR B N 1
ATOM 13819 C CA . THR B 1 379 ? 14.416 -45.088 34.123 1.00 15.92 379 THR B CA 1
ATOM 13820 C C . THR B 1 379 ? 14.027 -45.660 32.765 1.00 16.02 379 THR B C 1
ATOM 13821 O O . THR B 1 379 ? 14.678 -45.388 31.751 1.00 16.77 379 THR B O 1
ATOM 13832 N N . GLN B 1 380 ? 12.942 -46.434 32.721 1.00 15.90 380 GLN B N 1
ATOM 13833 C CA . GLN B 1 380 ? 12.482 -46.977 31.448 1.00 16.42 380 GLN B CA 1
ATOM 13834 C C . GLN B 1 380 ? 12.011 -45.864 30.521 1.00 15.47 380 GLN B C 1
ATOM 13835 O O . GLN B 1 380 ? 12.324 -45.860 29.325 1.00 15.60 380 GLN B O 1
ATOM 13849 N N . TYR B 1 381 ? 11.235 -44.920 31.053 1.00 15.88 381 TYR B N 1
ATOM 13850 C CA . TYR B 1 381 ? 10.708 -43.849 30.220 1.00 15.79 381 TYR B CA 1
ATOM 13851 C C . TYR B 1 381 ? 11.836 -43.083 29.544 1.00 14.71 381 TYR B C 1
ATOM 13852 O O . TYR B 1 381 ? 11.801 -42.829 28.331 1.00 14.96 381 TYR B O 1
ATOM 13870 N N . HIS B 1 382 ? 12.845 -42.691 30.317 1.00 15.47 382 HIS B N 1
ATOM 13871 C CA . HIS B 1 382 ? 13.889 -41.844 29.767 1.00 14.13 382 HIS B CA 1
ATOM 13872 C C . HIS B 1 382 ? 14.903 -42.621 28.954 1.00 13.49 382 HIS B C 1
ATOM 13873 O O . HIS B 1 382 ? 15.527 -42.041 28.061 1.00 14.36 382 HIS B O 1
ATOM 13887 N N . PHE B 1 383 ? 15.055 -43.920 29.216 1.00 13.91 383 PHE B N 1
ATOM 13888 C CA . PHE B 1 383 ? 15.898 -44.746 28.364 1.00 13.25 383 PHE B CA 1
ATOM 13889 C C . PHE B 1 383 ? 15.274 -44.900 26.985 1.00 14.06 383 PHE B C 1
ATOM 13890 O O . PHE B 1 383 ? 15.951 -44.746 25.963 1.00 13.81 383 PHE B O 1
ATOM 13907 N N . LEU B 1 384 ? 13.973 -45.177 26.938 1.00 13.60 384 LEU B N 1
ATOM 13908 C CA . LEU B 1 384 ? 13.293 -45.307 25.656 1.00 12.81 384 LEU B CA 1
ATOM 13909 C C . LEU B 1 384 ? 13.228 -43.973 24.924 1.00 14.64 384 LEU B C 1
ATOM 13910 O O . LEU B 1 384 ? 13.295 -43.935 23.692 1.00 15.40 384 LEU B O 1
ATOM 13926 N N . SER B 1 385 ? 13.059 -42.873 25.661 1.00 14.37 385 SER B N 1
ATOM 13927 C CA . SER B 1 385 ? 12.983 -41.558 25.028 1.00 12.84 385 SER B CA 1
ATOM 13928 C C . SER B 1 385 ? 14.331 -41.145 24.457 1.00 14.37 385 SER B C 1
ATOM 13929 O O . SER B 1 385 ? 14.416 -40.666 23.319 1.00 15.04 385 SER B O 1
ATOM 13937 N N . GLY B 1 386 ? 15.391 -41.293 25.245 1.00 13.93 386 GLY B N 1
ATOM 13938 C CA . GLY B 1 386 ? 16.726 -40.950 24.783 1.00 14.09 386 GLY B CA 1
ATOM 13939 C C . GLY B 1 386 ? 16.880 -39.511 24.342 1.00 13.72 386 GLY B C 1
ATOM 13940 O O . GLY B 1 386 ? 17.560 -39.242 23.343 1.00 14.53 386 GLY B O 1
ATOM 13944 N N . PHE B 1 387 ? 16.276 -38.569 25.065 1.00 13.89 387 PHE B N 1
ATOM 13945 C CA . PHE B 1 387 ? 16.390 -37.182 24.639 1.00 13.35 387 PHE B CA 1
ATOM 13946 C C . PHE B 1 387 ? 17.809 -36.673 24.855 1.00 14.15 387 PHE B C 1
ATOM 13947 O O . PHE B 1 387 ? 18.362 -36.762 25.955 1.00 15.04 387 PHE B O 1
ATOM 13964 N N . THR B 1 388 ? 18.386 -36.115 23.800 1.00 13.66 388 THR B N 1
ATOM 13965 C CA . THR B 1 388 ? 19.727 -35.557 23.869 1.00 14.31 388 THR B CA 1
ATOM 13966 C C . THR B 1 388 ? 19.963 -34.712 22.618 1.00 14.90 388 THR B C 1
ATOM 13967 O O . THR B 1 388 ? 19.002 -34.161 22.068 1.00 14.75 388 THR B O 1
ATOM 13978 N N . ALA B 1 389 ? 21.208 -34.568 22.170 1.00 14.93 389 ALA B N 1
ATOM 13979 C CA . ALA B 1 389 ? 21.499 -33.816 20.958 1.00 15.03 389 ALA B CA 1
ATOM 13980 C C . ALA B 1 389 ? 22.585 -34.519 20.165 1.00 14.76 389 ALA B C 1
ATOM 13981 O O . ALA B 1 389 ? 23.503 -35.109 20.743 1.00 16.24 389 ALA B O 1
ATOM 13988 N N . LYS B 1 390 ? 22.470 -34.444 18.842 1.00 14.17 390 LYS B N 1
ATOM 13989 C CA . LYS B 1 390 ? 23.540 -34.843 17.939 1.00 15.43 390 LYS B CA 1
ATOM 13990 C C . LYS B 1 390 ? 24.447 -33.642 17.737 1.00 14.93 390 LYS B C 1
ATOM 13991 O O . LYS B 1 390 ? 23.972 -32.544 17.427 1.00 16.42 390 LYS B O 1
ATOM 14010 N N . LEU B 1 391 ? 25.742 -33.843 17.915 1.00 15.08 391 LEU B N 1
ATOM 14011 C CA . LEU B 1 391 ? 26.670 -32.733 17.819 1.00 16.19 391 LEU B CA 1
ATOM 14012 C C . LEU B 1 391 ? 27.254 -32.618 16.416 1.00 14.83 391 LEU B C 1
ATOM 14013 O O . LEU B 1 391 ? 27.178 -33.536 15.594 1.00 14.49 391 LEU B O 1
ATOM 14029 N N . ALA B 1 392 ? 27.820 -31.446 16.146 1.00 14.15 392 ALA B N 1
ATOM 14030 C CA . ALA B 1 392 ? 28.269 -31.101 14.804 1.00 14.26 392 ALA B CA 1
ATOM 14031 C C . ALA B 1 392 ? 29.216 -32.152 14.246 1.00 14.01 392 ALA B C 1
ATOM 14032 O O . ALA B 1 392 ? 30.160 -32.582 14.913 1.00 14.31 392 ALA B O 1
ATOM 14039 N N . GLY B 1 393 ? 28.951 -32.559 13.010 1.00 13.27 393 GLY B N 1
ATOM 14040 C CA . GLY B 1 393 ? 29.823 -33.436 12.279 1.00 12.93 393 GLY B CA 1
ATOM 14041 C C . GLY B 1 393 ? 29.613 -34.910 12.529 1.00 12.08 393 GLY B C 1
ATOM 14042 O O . GLY B 1 393 ? 30.111 -35.723 11.748 1.00 13.19 393 GLY B O 1
ATOM 14046 N N . THR B 1 394 ? 28.901 -35.286 13.594 1.00 12.59 394 THR B N 1
ATOM 14047 C CA . THR B 1 394 ? 28.849 -36.692 13.975 1.00 12.15 394 THR B CA 1
ATOM 14048 C C . THR B 1 394 ? 28.140 -37.528 12.923 1.00 12.72 394 THR B C 1
ATOM 14049 O O . THR B 1 394 ? 28.477 -38.706 12.734 1.00 13.85 394 THR B O 1
ATOM 14060 N N . GLU B 1 395 ? 27.151 -36.947 12.254 1.00 12.81 395 GLU B N 1
ATOM 14061 C CA . GLU B 1 395 ? 26.554 -37.517 11.059 1.00 12.16 395 GLU B CA 1
ATOM 14062 C C . GLU B 1 395 ? 26.652 -36.480 9.954 1.00 12.27 395 GLU B C 1
ATOM 14063 O O . GLU B 1 395 ? 26.560 -35.278 10.214 1.00 12.45 395 GLU B O 1
ATOM 14075 N N . ARG B 1 396 ? 26.849 -36.948 8.727 1.00 13.16 396 ARG B N 1
ATOM 14076 C CA . ARG B 1 396 ? 26.983 -36.036 7.601 1.00 13.74 396 ARG B CA 1
ATOM 14077 C C . ARG B 1 396 ? 25.766 -35.128 7.503 1.00 13.91 396 ARG B C 1
ATOM 14078 O O . ARG B 1 396 ? 24.624 -35.588 7.532 1.00 14.56 396 ARG B O 1
ATOM 14099 N N . GLY B 1 397 ? 26.017 -33.832 7.379 1.00 14.15 397 GLY B N 1
ATOM 14100 C CA . GLY B 1 397 ? 24.958 -32.859 7.256 1.00 16.23 397 GLY B CA 1
ATOM 14101 C C . GLY B 1 397 ? 24.617 -32.138 8.541 1.00 15.00 397 GLY B C 1
ATOM 14102 O O . GLY B 1 397 ? 23.930 -31.114 8.490 1.00 17.79 397 GLY B O 1
ATOM 14106 N N . ILE B 1 398 ? 25.063 -32.646 9.687 1.00 14.44 398 ILE B N 1
ATOM 14107 C CA . ILE B 1 398 ? 24.842 -31.984 10.967 1.00 14.47 398 ILE B CA 1
ATOM 14108 C C . ILE B 1 398 ? 26.022 -31.057 11.215 1.00 13.65 398 ILE B C 1
ATOM 14109 O O . ILE B 1 398 ? 27.174 -31.498 11.219 1.00 15.78 398 ILE B O 1
ATOM 14125 N N . THR B 1 399 ? 25.738 -29.773 11.419 1.00 15.40 399 THR B N 1
ATOM 14126 C CA . THR B 1 399 ? 26.786 -28.799 11.695 1.00 17.67 399 THR B CA 1
ATOM 14127 C C . THR B 1 399 ? 26.546 -27.989 12.957 1.00 18.26 399 THR B C 1
ATOM 14128 O O . THR B 1 399 ? 27.328 -27.079 13.242 1.00 18.99 399 THR B O 1
ATOM 14139 N N . GLU B 1 400 ? 25.507 -28.292 13.721 1.00 17.86 400 GLU B N 1
ATOM 14140 C CA . GLU B 1 400 ? 25.253 -27.609 14.979 1.00 19.01 400 GLU B CA 1
ATOM 14141 C C . GLU B 1 400 ? 24.509 -28.566 15.890 1.00 17.49 400 GLU B C 1
ATOM 14142 O O . GLU B 1 400 ? 23.975 -29.582 15.426 1.00 17.77 400 GLU B O 1
ATOM 14154 N N . PRO B 1 401 ? 24.462 -28.283 17.192 1.00 19.33 401 PRO B N 1
ATOM 14155 C CA . PRO B 1 401 ? 23.751 -29.182 18.108 1.00 18.93 401 PRO B CA 1
ATOM 14156 C C . PRO B 1 401 ? 22.302 -29.332 17.681 1.00 18.36 401 PRO B C 1
ATOM 14157 O O . PRO B 1 401 ? 21.589 -28.347 17.484 1.00 20.77 401 PRO B O 1
ATOM 14168 N N . THR B 1 402 ? 21.876 -30.576 17.532 1.00 17.87 402 THR B N 1
ATOM 14169 C CA . THR B 1 402 ? 20.569 -30.885 16.962 1.00 17.83 402 THR B CA 1
ATOM 14170 C C . THR B 1 402 ? 19.798 -31.744 17.951 1.00 16.09 402 THR B C 1
ATOM 14171 O O . THR B 1 402 ? 20.135 -32.929 18.133 1.00 15.47 402 THR B O 1
ATOM 14182 N N . PRO B 1 403 ? 18.799 -31.202 18.643 1.00 15.87 403 PRO B N 1
ATOM 14183 C CA . PRO B 1 403 ? 18.023 -32.023 19.577 1.00 15.70 403 PRO B CA 1
ATOM 14184 C C . PRO B 1 403 ? 17.462 -33.252 18.885 1.00 16.12 403 PRO B C 1
ATOM 14185 O O . PRO B 1 403 ? 17.073 -33.208 17.715 1.00 17.15 403 PRO B O 1
ATOM 14196 N N . THR B 1 404 ? 17.433 -34.361 19.619 1.00 14.83 404 THR B N 1
ATOM 14197 C CA . THR B 1 404 ? 16.944 -35.608 19.065 1.00 15.21 404 THR B CA 1
ATOM 14198 C C . THR B 1 404 ? 16.413 -36.477 20.193 1.00 14.39 404 THR B C 1
ATOM 14199 O O . THR B 1 404 ? 16.837 -36.355 21.345 1.00 14.77 404 THR B O 1
ATOM 14210 N N . PHE B 1 405 ? 15.460 -37.340 19.849 1.00 14.19 405 PHE B N 1
ATOM 14211 C CA . PHE B 1 405 ? 15.069 -38.455 20.701 1.00 14.11 405 PHE B CA 1
ATOM 14212 C C . PHE B 1 405 ? 15.743 -39.684 20.116 1.00 14.19 405 PHE B C 1
ATOM 14213 O O . PHE B 1 405 ? 15.311 -40.211 19.092 1.00 16.70 405 PHE B O 1
ATOM 14230 N N . SER B 1 406 ? 16.839 -40.105 20.736 1.00 12.86 406 SER B N 1
ATOM 14231 C CA . SER B 1 406 ? 17.629 -41.231 20.254 1.00 13.77 406 SER B CA 1
ATOM 14232 C C . SER B 1 406 ? 17.386 -42.383 21.219 1.00 12.82 406 SER B C 1
ATOM 14233 O O . SER B 1 406 ? 18.044 -42.490 22.250 1.00 13.20 406 SER B O 1
ATOM 14241 N N . ALA B 1 407 ? 16.425 -43.240 20.882 1.00 12.71 407 ALA B N 1
ATOM 14242 C CA . ALA B 1 407 ? 16.042 -44.323 21.776 1.00 12.91 407 ALA B CA 1
ATOM 14243 C C . ALA B 1 407 ? 17.272 -45.061 22.272 1.00 12.53 407 ALA B C 1
ATOM 14244 O O . ALA B 1 407 ? 18.180 -45.375 21.497 1.00 12.19 407 ALA B O 1
ATOM 14251 N N . CYS B 1 408 ? 17.287 -45.337 23.576 1.00 12.64 408 CYS B N 1
ATOM 14252 C CA . CYS B 1 408 ? 18.343 -46.103 24.221 1.00 12.65 408 CYS B CA 1
ATOM 14253 C C . CYS B 1 408 ? 19.680 -45.383 24.154 1.00 13.10 408 CYS B C 1
ATOM 14254 O O . CYS B 1 408 ? 20.731 -45.993 24.369 1.00 13.76 408 CYS B O 1
ATOM 14262 N N . PHE B 1 409 ? 19.642 -44.081 23.866 1.00 12.30 409 PHE B N 1
ATOM 14263 C CA . PHE B 1 409 ? 20.838 -43.269 23.669 1.00 12.86 409 PHE B CA 1
ATOM 14264 C C . PHE B 1 409 ? 21.751 -43.837 22.589 1.00 12.94 409 PHE B C 1
ATOM 14265 O O . PHE B 1 409 ? 22.971 -43.673 22.641 1.00 13.86 409 PHE B O 1
ATOM 14282 N N . GLY B 1 410 ? 21.152 -44.465 21.580 1.00 12.48 410 GLY B N 1
ATOM 14283 C CA . GLY B 1 410 ? 21.901 -44.975 20.450 1.00 13.48 410 GLY B CA 1
ATOM 14284 C C . GLY B 1 410 ? 21.008 -45.494 19.342 1.00 12.72 410 GLY B C 1
ATOM 14285 O O . GLY B 1 410 ? 21.258 -46.568 18.797 1.00 13.16 410 GLY B O 1
ATOM 14289 N N . ALA B 1 411 ? 19.971 -44.728 18.988 1.00 12.57 411 ALA B N 1
ATOM 14290 C CA . ALA B 1 411 ? 18.990 -45.198 18.016 1.00 13.19 411 ALA B CA 1
ATOM 14291 C C . ALA B 1 411 ? 19.628 -45.585 16.691 1.00 12.26 411 ALA B C 1
ATOM 14292 O O . ALA B 1 411 ? 19.168 -46.525 16.034 1.00 13.81 411 ALA B O 1
ATOM 14299 N N . ALA B 1 412 ? 20.679 -44.874 16.280 1.00 12.75 412 ALA B N 1
ATOM 14300 C CA . ALA B 1 412 ? 21.309 -45.108 14.988 1.00 12.60 412 ALA B CA 1
ATOM 14301 C C . ALA B 1 412 ? 21.886 -46.513 14.866 1.00 12.72 412 ALA B C 1
ATOM 14302 O O . ALA B 1 412 ? 22.186 -46.957 13.750 1.00 13.18 412 ALA B O 1
ATOM 14309 N N . PHE B 1 413 ? 22.052 -47.216 15.983 1.00 12.12 413 PHE B N 1
ATOM 14310 C CA . PHE B 1 413 ? 22.700 -48.516 15.995 1.00 11.76 413 PHE B CA 1
ATOM 14311 C C . PHE B 1 413 ? 21.779 -49.630 16.445 1.00 12.53 413 PHE B C 1
ATOM 14312 O O . PHE B 1 413 ? 22.222 -50.779 16.535 1.00 13.85 413 PHE B O 1
ATOM 14329 N N . LEU B 1 414 ? 20.511 -49.333 16.717 1.00 11.87 414 LEU B N 1
ATOM 14330 C CA . LEU B 1 414 ? 19.591 -50.359 17.173 1.00 12.77 414 LEU B CA 1
ATOM 14331 C C . LEU B 1 414 ? 19.083 -51.161 15.990 1.00 13.94 414 LEU B C 1
ATOM 14332 O O . LEU B 1 414 ? 18.559 -50.601 15.024 1.00 17.54 414 LEU B O 1
ATOM 14348 N N . SER B 1 415 ? 19.214 -52.476 16.093 1.00 11.55 415 SER B N 1
ATOM 14349 C CA . SER B 1 415 ? 18.704 -53.407 15.106 1.00 12.46 415 SER B CA 1
ATOM 14350 C C . SER B 1 415 ? 17.353 -53.974 15.496 1.00 13.40 415 SER B C 1
ATOM 14351 O O . SER B 1 415 ? 16.583 -54.370 14.619 1.00 14.28 415 SER B O 1
ATOM 14359 N N . LEU B 1 416 ? 17.061 -54.005 16.790 1.00 13.44 416 LEU B N 1
ATOM 14360 C CA . LEU B 1 416 ? 15.799 -54.469 17.342 1.00 13.18 416 LEU B CA 1
ATOM 14361 C C . LEU B 1 416 ? 14.997 -53.277 17.843 1.00 14.22 416 LEU B C 1
ATOM 14362 O O . LEU B 1 416 ? 15.490 -52.152 17.919 1.00 13.58 416 LEU B O 1
ATOM 14378 N N . HIS B 1 417 ? 13.753 -53.541 18.212 1.00 14.26 417 HIS B N 1
ATOM 14379 C CA . HIS B 1 417 ? 12.907 -52.482 18.723 1.00 13.98 417 HIS B CA 1
ATOM 14380 C C . HIS B 1 417 ? 13.475 -51.967 20.044 1.00 13.46 417 HIS B C 1
ATOM 14381 O O . HIS B 1 417 ? 13.996 -52.754 20.840 1.00 13.71 417 HIS B O 1
ATOM 14395 N N . PRO B 1 418 ? 13.378 -50.663 20.318 1.00 12.93 418 PRO B N 1
ATOM 14396 C CA . PRO B 1 418 ? 13.938 -50.134 21.568 1.00 12.94 418 PRO B CA 1
ATOM 14397 C C . PRO B 1 418 ? 13.504 -50.867 22.821 1.00 13.78 418 PRO B C 1
ATOM 14398 O O . PRO B 1 418 ? 14.295 -50.969 23.765 1.00 15.19 418 PRO B O 1
ATOM 14409 N N . THR B 1 419 ? 12.276 -51.381 22.871 1.00 14.28 419 THR B N 1
ATOM 14410 C CA . THR B 1 419 ? 11.817 -52.033 24.091 1.00 14.83 419 THR B CA 1
ATOM 14411 C C . THR B 1 419 ? 12.594 -53.304 24.382 1.00 14.88 419 THR B C 1
ATOM 14412 O O . THR B 1 419 ? 12.657 -53.725 25.539 1.00 17.58 419 THR B O 1
ATOM 14423 N N . GLN B 1 420 ? 13.188 -53.922 23.362 1.00 15.41 420 GLN B N 1
ATOM 14424 C CA . GLN B 1 420 ? 13.973 -55.124 23.601 1.00 16.25 420 GLN B CA 1
ATOM 14425 C C . GLN B 1 420 ? 15.251 -54.789 24.359 1.00 16.60 420 GLN B C 1
ATOM 14426 O O . GLN B 1 420 ? 15.674 -55.548 25.233 1.00 19.54 420 GLN B O 1
ATOM 14440 N N . TYR B 1 421 ? 15.848 -53.634 24.070 1.00 15.39 421 TYR B N 1
ATOM 14441 C CA . TYR B 1 421 ? 17.001 -53.184 24.843 1.00 14.42 421 TYR B CA 1
ATOM 14442 C C . TYR B 1 421 ? 16.597 -52.776 26.252 1.00 15.42 421 TYR B C 1
ATOM 14443 O O . TYR B 1 421 ? 17.309 -53.067 27.222 1.00 16.09 421 TYR B O 1
ATOM 14461 N N . ALA B 1 422 ? 15.470 -52.081 26.381 1.00 15.56 422 ALA B N 1
ATOM 14462 C CA . ALA B 1 422 ? 15.009 -51.665 27.697 1.00 15.76 422 ALA B CA 1
ATOM 14463 C C . ALA B 1 422 ? 14.716 -52.867 28.582 1.00 16.67 422 ALA B C 1
ATOM 14464 O O . ALA B 1 422 ? 15.056 -52.871 29.770 1.00 18.34 422 ALA B O 1
ATOM 14471 N N . GLU B 1 423 ? 14.075 -53.897 28.025 1.00 17.20 423 GLU B N 1
ATOM 14472 C CA . GLU B 1 423 ? 13.705 -55.056 28.832 1.00 18.44 423 GLU B CA 1
ATOM 14473 C C . GLU B 1 423 ? 14.937 -55.738 29.416 1.00 16.90 423 GLU B C 1
ATOM 14474 O O . GLU B 1 423 ? 14.958 -56.090 30.601 1.00 19.71 423 GLU B O 1
ATOM 14482 N N . VAL B 1 424 ? 15.977 -55.929 28.605 1.00 16.57 424 VAL B N 1
ATOM 14483 C CA . VAL B 1 424 ? 17.156 -56.629 29.101 1.00 17.58 424 VAL B CA 1
ATOM 14484 C C . VAL B 1 424 ? 17.953 -55.742 30.053 1.00 16.56 424 VAL B C 1
ATOM 14485 O O . VAL B 1 424 ? 18.500 -56.223 31.049 1.00 18.28 424 VAL B O 1
ATOM 14498 N N . LEU B 1 425 ? 18.020 -54.435 29.779 1.00 17.07 425 LEU B N 1
ATOM 14499 C CA . LEU B 1 425 ? 18.687 -53.530 30.710 1.00 17.26 425 LEU B CA 1
ATOM 14500 C C . LEU B 1 425 ? 17.996 -53.538 32.069 1.00 18.20 425 LEU B C 1
ATOM 14501 O O . LEU B 1 425 ? 18.658 -53.613 33.109 1.00 18.80 425 LEU B O 1
ATOM 14517 N N . VAL B 1 426 ? 16.662 -53.446 32.080 1.00 18.34 426 VAL B N 1
ATOM 14518 C CA . VAL B 1 426 ? 15.925 -53.439 33.343 1.00 20.10 426 VAL B CA 1
ATOM 14519 C C . VAL B 1 426 ? 16.193 -54.718 34.121 1.00 19.92 426 VAL B C 1
ATOM 14520 O O . VAL B 1 426 ? 16.389 -54.691 35.343 1.00 20.88 426 VAL B O 1
ATOM 14533 N N . LYS B 1 427 ? 16.181 -55.860 33.432 1.00 19.30 427 LYS B N 1
ATOM 14534 C CA . LYS B 1 427 ? 16.443 -57.133 34.091 1.00 19.79 427 LYS B CA 1
ATOM 14535 C C . LYS B 1 427 ? 17.807 -57.122 34.771 1.00 18.80 427 LYS B C 1
ATOM 14536 O O . LYS B 1 427 ? 17.941 -57.539 35.928 1.00 20.25 427 LYS B O 1
ATOM 14545 N N . ARG B 1 428 ? 18.837 -56.650 34.062 1.00 17.91 428 ARG B N 1
ATOM 14546 C CA . ARG B 1 428 ? 20.176 -56.617 34.643 1.00 17.74 428 ARG B CA 1
ATOM 14547 C C . ARG B 1 428 ? 20.258 -55.617 35.789 1.00 17.79 428 ARG B C 1
ATOM 14548 O O . ARG B 1 428 ? 20.910 -55.883 36.805 1.00 19.42 428 ARG B O 1
ATOM 14569 N N . MET B 1 429 ? 19.624 -54.453 35.635 1.00 17.62 429 MET B N 1
ATOM 14570 C CA . MET B 1 429 ? 19.657 -53.453 36.698 1.00 18.06 429 MET B CA 1
ATOM 14571 C C . MET B 1 429 ? 18.965 -53.962 37.952 1.00 19.21 429 MET B C 1
ATOM 14572 O O . MET B 1 429 ? 19.460 -53.763 39.065 1.00 20.14 429 MET B O 1
ATOM 14586 N N . GLN B 1 430 ? 17.801 -54.593 37.792 1.00 20.02 430 GLN B N 1
ATOM 14587 C CA . GLN B 1 430 ? 17.070 -55.098 38.947 1.00 21.92 430 GLN B CA 1
ATOM 14588 C C . GLN B 1 430 ? 17.870 -56.161 39.681 1.00 22.26 430 GLN B C 1
ATOM 14589 O O . GLN B 1 430 ? 17.883 -56.193 40.917 1.00 25.04 430 GLN B O 1
ATOM 14603 N N . ALA B 1 431 ? 18.523 -57.058 38.941 1.00 21.27 431 ALA B N 1
ATOM 14604 C CA . ALA B 1 431 ? 19.290 -58.120 39.584 1.00 23.04 431 ALA B CA 1
ATOM 14605 C C . ALA B 1 431 ? 20.482 -57.560 40.349 1.00 22.71 431 ALA B C 1
ATOM 14606 O O . ALA B 1 431 ? 20.885 -58.127 41.372 1.00 25.72 431 ALA B O 1
ATOM 14613 N N . ALA B 1 432 ? 21.045 -56.445 39.881 1.00 22.47 432 ALA B N 1
ATOM 14614 C CA . ALA B 1 432 ? 22.212 -55.841 40.505 1.00 23.18 432 ALA B CA 1
ATOM 14615 C C . ALA B 1 432 ? 21.863 -54.773 41.532 1.00 24.46 432 ALA B C 1
ATOM 14616 O O . ALA B 1 432 ? 22.767 -54.276 42.210 1.00 26.37 432 ALA B O 1
ATOM 14623 N N . GLY B 1 433 ? 20.591 -54.406 41.663 1.00 23.04 433 GLY B N 1
ATOM 14624 C CA . GLY B 1 433 ? 20.217 -53.305 42.534 1.00 23.98 433 GLY B CA 1
ATOM 14625 C C . GLY B 1 433 ? 20.684 -51.952 42.045 1.00 23.91 433 GLY B C 1
ATOM 14626 O O . GLY B 1 433 ? 20.972 -51.071 42.861 1.00 25.87 433 GLY B O 1
ATOM 14630 N N . ALA B 1 434 ? 20.768 -51.762 40.731 1.00 20.89 434 ALA B N 1
ATOM 14631 C CA . ALA B 1 434 ? 21.328 -50.541 40.174 1.00 18.71 434 ALA B CA 1
ATOM 14632 C C . ALA B 1 434 ? 20.350 -49.378 40.309 1.00 19.90 434 ALA B C 1
ATOM 14633 O O . ALA B 1 434 ? 19.130 -49.559 40.336 1.00 21.86 434 ALA B O 1
ATOM 14640 N N . GLN B 1 435 ? 20.911 -48.175 40.405 1.00 19.38 435 GLN B N 1
ATOM 14641 C CA . GLN B 1 435 ? 20.160 -46.928 40.454 1.00 19.43 435 GLN B CA 1
ATOM 14642 C C . GLN B 1 435 ? 20.536 -46.090 39.242 1.00 19.38 435 GLN B C 1
ATOM 14643 O O . GLN B 1 435 ? 21.711 -46.030 38.869 1.00 20.32 435 GLN B O 1
ATOM 14657 N N . ALA B 1 436 ? 19.548 -45.431 38.637 1.00 19.87 436 ALA B N 1
ATOM 14658 C CA . ALA B 1 436 ? 19.785 -44.627 37.447 1.00 18.48 436 ALA B CA 1
ATOM 14659 C C . ALA B 1 436 ? 19.628 -43.137 37.727 1.00 17.86 436 ALA B C 1
ATOM 14660 O O . ALA B 1 436 ? 18.810 -42.718 38.555 1.00 17.85 436 ALA B O 1
ATOM 14667 N N . TYR B 1 437 ? 20.408 -42.347 36.987 1.00 17.86 437 TYR B N 1
ATOM 14668 C CA . TYR B 1 437 ? 20.458 -40.899 37.112 1.00 16.99 437 TYR B CA 1
ATOM 14669 C C . TYR B 1 437 ? 20.422 -40.282 35.726 1.00 16.80 437 TYR B C 1
ATOM 14670 O O . TYR B 1 437 ? 21.013 -40.820 34.787 1.00 18.61 437 TYR B O 1
ATOM 14688 N N . LEU B 1 438 ? 19.730 -39.153 35.609 1.00 15.57 438 LEU B N 1
ATOM 14689 C CA . LEU B 1 438 ? 19.663 -38.379 34.377 1.00 16.38 438 LEU B CA 1
ATOM 14690 C C . LEU B 1 438 ? 20.507 -37.128 34.581 1.00 15.86 438 LEU B C 1
ATOM 14691 O O . LEU B 1 438 ? 20.251 -36.351 35.507 1.00 17.37 438 LEU B O 1
ATOM 14707 N N . VAL B 1 439 ? 21.521 -36.949 33.735 1.00 14.51 439 VAL B N 1
ATOM 14708 C CA . VAL B 1 439 ? 22.508 -35.886 33.897 1.00 15.56 439 VAL B CA 1
ATOM 14709 C C . VAL B 1 439 ? 22.494 -35.020 32.645 1.00 15.80 439 VAL B C 1
ATOM 14710 O O . VAL B 1 439 ? 22.766 -35.508 31.541 1.00 17.00 439 VAL B O 1
ATOM 14723 N N . ASN B 1 440 ? 22.195 -33.733 32.821 1.00 16.55 440 ASN B N 1
ATOM 14724 C CA . ASN B 1 440 ? 22.201 -32.775 31.720 1.00 16.92 440 ASN B CA 1
ATOM 14725 C C . ASN B 1 440 ? 23.626 -32.274 31.507 1.00 17.23 440 ASN B C 1
ATOM 14726 O O . ASN B 1 440 ? 24.157 -31.510 32.321 1.00 18.96 440 ASN B O 1
ATOM 14737 N N . THR B 1 441 ? 24.245 -32.711 30.410 1.00 17.11 441 THR B N 1
ATOM 14738 C CA . THR B 1 441 ? 25.555 -32.238 29.990 1.00 17.85 441 THR B CA 1
ATOM 14739 C C . THR B 1 441 ? 25.448 -31.173 28.915 1.00 18.05 441 THR B C 1
ATOM 14740 O O . THR B 1 441 ? 26.457 -30.832 28.285 1.00 21.20 441 THR B O 1
ATOM 14751 N N . GLY B 1 442 ? 24.242 -30.672 28.668 1.00 17.99 442 GLY B N 1
ATOM 14752 C CA . GLY B 1 442 ? 24.014 -29.695 27.629 1.00 18.60 442 GLY B CA 1
ATOM 14753 C C . GLY B 1 442 ? 24.056 -28.279 28.152 1.00 20.98 442 GLY B C 1
ATOM 14754 O O . GLY B 1 442 ? 25.110 -27.802 28.581 1.00 22.62 442 GLY B O 1
ATOM 14758 N N . TRP B 1 443 ? 22.905 -27.608 28.148 1.00 20.18 443 TRP B N 1
ATOM 14759 C CA . TRP B 1 443 ? 22.829 -26.181 28.408 1.00 21.09 443 TRP B CA 1
ATOM 14760 C C . TRP B 1 443 ? 21.821 -25.906 29.518 1.00 20.98 443 TRP B C 1
ATOM 14761 O O . TRP B 1 443 ? 20.992 -26.751 29.857 1.00 21.91 443 TRP B O 1
ATOM 14782 N N . ASN B 1 444 ? 21.907 -24.707 30.096 1.00 21.90 444 ASN B N 1
ATOM 14783 C CA . ASN B 1 444 ? 20.896 -24.264 31.052 1.00 24.57 444 ASN B CA 1
ATOM 14784 C C . ASN B 1 444 ? 20.313 -22.918 30.637 1.00 25.85 444 ASN B C 1
ATOM 14785 O O . ASN B 1 444 ? 20.500 -22.482 29.496 1.00 26.93 444 ASN B O 1
ATOM 14796 N N . GLY B 1 445 ? 19.601 -22.257 31.553 1.00 27.93 445 GLY B N 1
ATOM 14797 C CA . GLY B 1 445 ? 18.872 -21.045 31.214 1.00 29.93 445 GLY B CA 1
ATOM 14798 C C . GLY B 1 445 ? 19.746 -19.873 30.818 1.00 31.55 445 GLY B C 1
ATOM 14799 O O . GLY B 1 445 ? 19.239 -18.907 30.238 1.00 34.66 445 GLY B O 1
ATOM 14803 N N . THR B 1 446 ? 21.042 -19.921 31.126 1.00 31.86 446 THR B N 1
ATOM 14804 C CA . THR B 1 446 ? 21.940 -18.860 30.683 1.00 34.73 446 THR B CA 1
ATOM 14805 C C . THR B 1 446 ? 22.225 -18.926 29.191 1.00 35.61 446 THR B C 1
ATOM 14806 O O . THR B 1 446 ? 22.759 -17.960 28.638 1.00 37.71 446 THR B O 1
ATOM 14817 N N . GLY B 1 447 ? 21.882 -20.028 28.530 1.00 33.17 447 GLY B N 1
ATOM 14818 C CA . GLY B 1 447 ? 22.291 -20.251 27.163 1.00 32.22 447 GLY B CA 1
ATOM 14819 C C . GLY B 1 447 ? 23.669 -20.853 27.012 1.00 30.93 447 GLY B C 1
ATOM 14820 O O . GLY B 1 447 ? 24.071 -21.157 25.884 1.00 31.29 447 GLY B O 1
ATOM 14824 N N . LYS B 1 448 ? 24.402 -21.036 28.105 1.00 30.82 448 LYS B N 1
ATOM 14825 C CA . LYS B 1 448 ? 25.747 -21.591 28.082 1.00 29.75 448 LYS B CA 1
ATOM 14826 C C . LYS B 1 448 ? 25.703 -23.073 28.434 1.00 28.03 448 LYS B C 1
ATOM 14827 O O . LYS B 1 448 ? 24.749 -23.557 29.051 1.00 26.73 448 LYS B O 1
ATOM 14836 N N . ARG B 1 449 ? 26.752 -23.794 28.029 1.00 28.64 449 ARG B N 1
ATOM 14837 C CA . ARG B 1 449 ? 26.893 -25.190 28.424 1.00 30.05 449 ARG B CA 1
ATOM 14838 C C . ARG B 1 449 ? 27.072 -25.276 29.932 1.00 29.70 449 ARG B C 1
ATOM 14839 O O . ARG B 1 449 ? 27.724 -24.429 30.549 1.00 30.88 449 ARG B O 1
ATOM 14860 N N . ILE B 1 450 ? 26.495 -26.316 30.528 1.00 28.82 450 ILE B N 1
ATOM 14861 C CA . ILE B 1 450 ? 26.814 -26.650 31.908 1.00 28.70 450 ILE B CA 1
ATOM 14862 C C . ILE B 1 450 ? 28.294 -27.002 31.981 1.00 29.57 450 ILE B C 1
ATOM 14863 O O . ILE B 1 450 ? 28.809 -27.760 31.152 1.00 29.91 450 ILE B O 1
ATOM 14879 N N . SER B 1 451 ? 28.999 -26.426 32.952 1.00 31.89 451 SER B N 1
ATOM 14880 C CA . SER B 1 451 ? 30.450 -26.562 32.972 1.00 34.32 451 SER B CA 1
ATOM 14881 C C . SER B 1 451 ? 30.854 -27.991 33.321 1.00 34.02 451 SER B C 1
ATOM 14882 O O . SER B 1 451 ? 30.190 -28.678 34.102 1.00 33.36 451 SER B O 1
ATOM 14890 N N . ILE B 1 452 ? 31.963 -28.438 32.722 1.00 35.15 452 ILE B N 1
ATOM 14891 C CA . ILE B 1 452 ? 32.445 -29.793 32.980 1.00 36.40 452 ILE B CA 1
ATOM 14892 C C . ILE B 1 452 ? 32.849 -29.950 34.438 1.00 34.21 452 ILE B C 1
ATOM 14893 O O . ILE B 1 452 ? 32.742 -31.044 35.005 1.00 34.60 452 ILE B O 1
ATOM 14909 N N . LYS B 1 453 ? 33.318 -28.872 35.070 1.00 33.35 453 LYS B N 1
ATOM 14910 C CA . LYS B 1 453 ? 33.636 -28.935 36.493 1.00 33.46 453 LYS B CA 1
ATOM 14911 C C . LYS B 1 453 ? 32.410 -29.332 37.305 1.00 31.65 453 LYS B C 1
ATOM 14912 O O . LYS B 1 453 ? 32.497 -30.177 38.204 1.00 31.31 453 LYS B O 1
ATOM 14916 N N . ASP B 1 454 ? 31.257 -28.732 37.002 1.00 31.10 454 ASP B N 1
ATOM 14917 C CA . ASP B 1 454 ? 30.024 -29.097 37.692 1.00 30.48 454 ASP B CA 1
ATOM 14918 C C . ASP B 1 454 ? 29.614 -30.529 37.378 1.00 27.54 454 ASP B C 1
ATOM 14919 O O . ASP B 1 454 ? 29.219 -31.278 38.278 1.00 27.98 454 ASP B O 1
ATOM 14928 N N . THR B 1 455 ? 29.694 -30.931 36.108 1.00 25.78 455 THR B N 1
ATOM 14929 C CA . THR B 1 455 ? 29.296 -32.289 35.751 1.00 25.32 455 THR B CA 1
ATOM 14930 C C . THR B 1 455 ? 30.215 -33.318 36.397 1.00 24.26 455 THR B C 1
ATOM 14931 O O . THR B 1 455 ? 29.744 -34.356 36.879 1.00 23.83 455 THR B O 1
ATOM 14942 N N . ARG B 1 456 ? 31.525 -33.050 36.426 1.00 24.32 456 ARG B N 1
ATOM 14943 C CA . ARG B 1 456 ? 32.447 -33.980 37.072 1.00 25.09 456 ARG B CA 1
ATOM 14944 C C . ARG B 1 456 ? 32.128 -34.126 38.556 1.00 24.23 456 ARG B C 1
ATOM 14945 O O . ARG B 1 456 ? 32.167 -35.237 39.100 1.00 23.51 456 ARG B O 1
ATOM 14966 N N . ALA B 1 457 ? 31.792 -33.020 39.227 1.00 24.98 457 ALA B N 1
ATOM 14967 C CA . ALA B 1 457 ? 31.421 -33.092 40.639 1.00 25.42 457 ALA B CA 1
ATOM 14968 C C . ALA B 1 457 ? 30.121 -33.863 40.829 1.00 25.49 457 ALA B C 1
ATOM 14969 O O . ALA B 1 457 ? 29.949 -34.571 41.829 1.00 26.21 457 ALA B O 1
ATOM 14976 N N . ILE B 1 458 ? 29.189 -33.726 39.885 1.00 23.50 458 ILE B N 1
ATOM 14977 C CA . ILE B 1 458 ? 27.939 -34.477 39.949 1.00 22.21 458 ILE B CA 1
ATOM 14978 C C . ILE B 1 458 ? 28.210 -35.966 39.831 1.00 20.98 458 ILE B C 1
ATOM 14979 O O . ILE B 1 458 ? 27.647 -36.779 40.574 1.00 22.01 458 ILE B O 1
ATOM 14995 N N . ILE B 1 459 ? 29.065 -36.354 38.884 1.00 19.71 459 ILE B N 1
ATOM 14996 C CA . ILE B 1 459 ? 29.396 -37.765 38.733 1.00 20.62 459 ILE B CA 1
ATOM 14997 C C . ILE B 1 459 ? 30.041 -38.295 40.007 1.00 21.14 459 ILE B C 1
ATOM 14998 O O . ILE B 1 459 ? 29.713 -39.390 40.473 1.00 20.94 459 ILE B O 1
ATOM 15014 N N . ASP B 1 460 ? 30.966 -37.530 40.594 1.00 21.64 460 ASP B N 1
ATOM 15015 C CA . ASP B 1 460 ? 31.582 -37.949 41.851 1.00 23.19 460 ASP B CA 1
ATOM 15016 C C . ASP B 1 460 ? 30.524 -38.253 42.903 1.00 23.20 460 ASP B C 1
ATOM 15017 O O . ASP B 1 460 ? 30.605 -39.258 43.618 1.00 25.01 460 ASP B O 1
ATOM 15026 N N . ALA B 1 461 ? 29.530 -37.371 43.024 1.00 24.08 461 ALA B N 1
ATOM 15027 C CA . ALA B 1 461 ? 28.497 -37.538 44.039 1.00 23.49 461 ALA B CA 1
ATOM 15028 C C . ALA B 1 461 ? 27.580 -38.713 43.726 1.00 23.24 461 ALA B C 1
ATOM 15029 O O . ALA B 1 461 ? 27.070 -39.360 44.647 1.00 25.50 461 ALA B O 1
ATOM 15036 N N . ILE B 1 462 ? 27.350 -39.003 42.446 1.00 22.37 462 ILE B N 1
ATOM 15037 C CA . ILE B 1 462 ? 26.618 -40.214 42.087 1.00 22.23 462 ILE B CA 1
ATOM 15038 C C . ILE B 1 462 ? 27.407 -41.445 42.510 1.00 24.05 462 ILE B C 1
ATOM 15039 O O . ILE B 1 462 ? 26.887 -42.343 43.181 1.00 25.00 462 ILE B O 1
ATOM 15055 N N . LEU B 1 463 ? 28.681 -41.504 42.119 1.00 23.77 463 LEU B N 1
ATOM 15056 C CA . LEU B 1 463 ? 29.423 -42.756 42.215 1.00 25.18 463 LEU B CA 1
ATOM 15057 C C . LEU B 1 463 ? 29.761 -43.124 43.649 1.00 28.08 463 LEU B C 1
ATOM 15058 O O . LEU B 1 463 ? 29.840 -44.315 43.972 1.00 30.50 463 LEU B O 1
ATOM 15074 N N . ASN B 1 464 ? 29.965 -42.145 44.520 1.00 29.23 464 ASN B N 1
ATOM 15075 C CA . ASN B 1 464 ? 30.250 -42.476 45.908 1.00 30.29 464 ASN B CA 1
ATOM 15076 C C . ASN B 1 464 ? 28.987 -42.812 46.695 1.00 31.04 464 ASN B C 1
ATOM 15077 O O . ASN B 1 464 ? 29.054 -42.987 47.917 1.00 32.76 464 ASN B O 1
ATOM 15088 N N . GLY B 1 465 ? 27.847 -42.923 46.013 1.00 30.62 465 GLY B N 1
ATOM 15089 C CA . GLY B 1 465 ? 26.601 -43.320 46.625 1.00 30.01 465 GLY B CA 1
ATOM 15090 C C . GLY B 1 465 ? 25.897 -42.236 47.405 1.00 30.47 465 GLY B C 1
ATOM 15091 O O . GLY B 1 465 ? 24.847 -42.510 47.998 1.00 31.44 465 GLY B O 1
ATOM 15095 N N . SER B 1 466 ? 26.423 -41.008 47.406 1.00 31.04 466 SER B N 1
ATOM 15096 C CA . SER B 1 466 ? 25.903 -39.969 48.287 1.00 30.89 466 SER B CA 1
ATOM 15097 C C . SER B 1 466 ? 24.547 -39.433 47.846 1.00 30.96 466 SER B C 1
ATOM 15098 O O . SER B 1 466 ? 23.858 -38.802 48.654 1.00 33.22 466 SER B O 1
ATOM 15106 N N . LEU B 1 467 ? 24.150 -39.647 46.594 1.00 29.35 467 LEU B N 1
ATOM 15107 C CA . LEU B 1 467 ? 22.839 -39.202 46.145 1.00 27.22 467 LEU B CA 1
ATOM 15108 C C . LEU B 1 467 ? 21.769 -40.269 46.298 1.00 28.15 467 LEU B C 1
ATOM 15109 O O . LEU B 1 467 ? 20.580 -39.936 46.250 1.00 28.33 467 LEU B O 1
ATOM 15125 N N . ASP B 1 468 ? 22.156 -41.534 46.491 1.00 30.01 468 ASP B N 1
ATOM 15126 C CA . ASP B 1 468 ? 21.180 -42.620 46.463 1.00 31.31 468 ASP B CA 1
ATOM 15127 C C . ASP B 1 468 ? 20.096 -42.417 47.509 1.00 32.23 468 ASP B C 1
ATOM 15128 O O . ASP B 1 468 ? 18.929 -42.755 47.278 1.00 33.15 468 ASP B O 1
ATOM 15137 N N . ASN B 1 469 ? 20.462 -41.870 48.670 1.00 32.83 469 ASN B N 1
ATOM 15138 C CA . ASN B 1 469 ? 19.524 -41.663 49.766 1.00 34.48 469 ASN B CA 1
ATOM 15139 C C . ASN B 1 469 ? 19.450 -40.198 50.188 1.00 33.72 469 ASN B C 1
ATOM 15140 O O . ASN B 1 469 ? 18.961 -39.896 51.280 1.00 34.00 469 ASN B O 1
ATOM 15151 N N . ALA B 1 470 ? 19.911 -39.281 49.341 1.00 33.11 470 ALA B N 1
ATOM 15152 C CA . ALA B 1 470 ? 19.945 -37.871 49.701 1.00 32.74 470 ALA B CA 1
ATOM 15153 C C . ALA B 1 470 ? 18.547 -37.259 49.640 1.00 32.65 470 ALA B C 1
ATOM 15154 O O . ALA B 1 470 ? 17.641 -37.772 48.976 1.00 32.49 470 ALA B O 1
ATOM 15161 N N . GLU B 1 471 ? 18.380 -36.143 50.346 1.00 33.19 471 GLU B N 1
ATOM 15162 C CA . GLU B 1 471 ? 17.117 -35.420 50.313 1.00 33.97 471 GLU B CA 1
ATOM 15163 C C . GLU B 1 471 ? 16.951 -34.728 48.967 1.00 32.55 471 GLU B C 1
ATOM 15164 O O . GLU B 1 471 ? 17.924 -34.292 48.344 1.00 32.74 471 GLU B O 1
ATOM 15168 N N . THR B 1 472 ? 15.700 -34.629 48.519 1.00 31.96 472 THR B N 1
ATOM 15169 C CA . THR B 1 472 ? 15.403 -34.103 47.196 1.00 31.88 472 THR B CA 1
ATOM 15170 C C . THR B 1 472 ? 14.167 -33.218 47.249 1.00 33.36 472 THR B C 1
ATOM 15171 O O . THR B 1 472 ? 13.399 -33.233 48.216 1.00 35.46 472 THR B O 1
ATOM 15182 N N . PHE B 1 473 ? 14.001 -32.429 46.193 1.00 32.77 473 PHE B N 1
ATOM 15183 C CA . PHE B 1 473 ? 12.743 -31.780 45.864 1.00 33.00 473 PHE B CA 1
ATOM 15184 C C . PHE B 1 473 ? 12.362 -32.204 44.452 1.00 32.12 473 PHE B C 1
ATOM 15185 O O . PHE B 1 473 ? 13.197 -32.701 43.695 1.00 32.32 473 PHE B O 1
ATOM 15202 N N . THR B 1 474 ? 11.093 -32.023 44.098 1.00 32.20 474 THR B N 1
ATOM 15203 C CA . THR B 1 474 ? 10.558 -32.545 42.845 1.00 31.51 474 THR B CA 1
ATOM 15204 C C . THR B 1 474 ? 10.334 -31.412 41.852 1.00 30.71 474 THR B C 1
ATOM 15205 O O . THR B 1 474 ? 9.644 -30.435 42.160 1.00 32.47 474 THR B O 1
ATOM 15216 N N . LEU B 1 475 ? 10.913 -31.554 40.661 1.00 29.59 475 LEU B N 1
ATOM 15217 C CA . LEU B 1 475 ? 10.740 -30.571 39.598 1.00 29.03 475 LEU B CA 1
ATOM 15218 C C . LEU B 1 475 ? 9.350 -30.722 38.986 1.00 28.47 475 LEU B C 1
ATOM 15219 O O . LEU B 1 475 ? 8.947 -31.841 38.656 1.00 27.25 475 LEU B O 1
ATOM 15235 N N . PRO B 1 476 ? 8.597 -29.638 38.808 1.00 28.78 476 PRO B N 1
ATOM 15236 C CA . PRO B 1 476 ? 7.256 -29.772 38.231 1.00 29.53 476 PRO B CA 1
ATOM 15237 C C . PRO B 1 476 ? 7.309 -30.239 36.784 1.00 28.51 476 PRO B C 1
ATOM 15238 O O . PRO B 1 476 ? 8.329 -30.138 36.099 1.00 28.46 476 PRO B O 1
ATOM 15249 N N . MET B 1 477 ? 6.166 -30.761 36.331 1.00 29.70 477 MET B N 1
ATOM 15250 C CA . MET B 1 477 ? 5.972 -31.251 34.968 1.00 29.49 477 MET B CA 1
ATOM 15251 C C . MET B 1 477 ? 6.713 -32.561 34.719 1.00 25.86 477 MET B C 1
ATOM 15252 O O . MET B 1 477 ? 6.080 -33.584 34.450 1.00 26.62 477 MET B O 1
ATOM 15266 N N . PHE B 1 478 ? 8.043 -32.554 34.813 1.00 24.16 478 PHE B N 1
ATOM 15267 C CA . PHE B 1 478 ? 8.813 -33.777 34.617 1.00 22.61 478 PHE B CA 1
ATOM 15268 C C . PHE B 1 478 ? 8.878 -34.646 35.866 1.00 23.05 478 PHE B C 1
ATOM 15269 O O . PHE B 1 478 ? 9.261 -35.819 35.764 1.00 23.09 478 PHE B O 1
ATOM 15286 N N . ASN B 1 479 ? 8.516 -34.099 37.028 1.00 23.28 479 ASN B N 1
ATOM 15287 C CA . ASN B 1 479 ? 8.429 -34.863 38.273 1.00 24.76 479 ASN B CA 1
ATOM 15288 C C . ASN B 1 479 ? 9.747 -35.555 38.610 1.00 23.60 479 ASN B C 1
ATOM 15289 O O . ASN B 1 479 ? 9.770 -36.700 39.065 1.00 24.99 479 ASN B O 1
ATOM 15300 N N . LEU B 1 480 ? 10.850 -34.836 38.417 1.00 22.11 480 LEU B N 1
ATOM 15301 C CA . LEU B 1 480 ? 12.190 -35.365 38.629 1.00 22.43 480 LEU B CA 1
ATOM 15302 C C . LEU B 1 480 ? 12.678 -34.996 40.022 1.00 23.97 480 LEU B C 1
ATOM 15303 O O . LEU B 1 480 ? 12.565 -33.839 40.440 1.00 25.58 480 LEU B O 1
ATOM 15319 N N . ALA B 1 481 ? 13.216 -35.984 40.736 1.00 24.17 481 ALA B N 1
ATOM 15320 C CA . ALA B 1 481 ? 13.778 -35.771 42.063 1.00 24.31 481 ALA B CA 1
ATOM 15321 C C . ALA B 1 481 ? 15.175 -35.184 41.927 1.00 25.20 481 ALA B C 1
ATOM 15322 O O . ALA B 1 481 ? 16.053 -35.801 41.316 1.00 25.60 481 ALA B O 1
ATOM 15329 N N . ILE B 1 482 ? 15.389 -34.013 42.518 1.00 26.55 482 ILE B N 1
ATOM 15330 C CA . ILE B 1 482 ? 16.642 -33.277 42.408 1.00 27.13 482 ILE B CA 1
ATOM 15331 C C . ILE B 1 482 ? 17.233 -33.167 43.806 1.00 28.55 482 ILE B C 1
ATOM 15332 O O . ILE B 1 482 ? 16.518 -32.789 44.736 1.00 29.69 482 ILE B O 1
ATOM 15348 N N . PRO B 1 483 ? 18.519 -33.459 44.007 1.00 28.93 483 PRO B N 1
ATOM 15349 C CA . PRO B 1 483 ? 19.106 -33.260 45.338 1.00 30.36 483 PRO B CA 1
ATOM 15350 C C . PRO B 1 483 ? 19.045 -31.796 45.743 1.00 32.03 483 PRO B C 1
ATOM 15351 O O . PRO B 1 483 ? 19.181 -30.892 44.917 1.00 31.63 483 PRO B O 1
ATOM 15362 N N . THR B 1 484 ? 18.837 -31.565 47.041 1.00 34.76 484 THR B N 1
ATOM 15363 C CA . THR B 1 484 ? 18.747 -30.196 47.533 1.00 36.13 484 THR B CA 1
ATOM 15364 C C . THR B 1 484 ? 20.115 -29.530 47.581 1.00 35.83 484 THR B C 1
ATOM 15365 O O . THR B 1 484 ? 20.211 -28.300 47.499 1.00 35.53 484 THR B O 1
ATOM 15376 N N . GLU B 1 485 ? 21.174 -30.318 47.723 1.00 35.54 485 GLU B N 1
ATOM 15377 C CA . GLU B 1 485 ? 22.530 -29.799 47.762 1.00 35.69 485 GLU B CA 1
ATOM 15378 C C . GLU B 1 485 ? 23.452 -30.889 47.247 1.00 35.77 485 GLU B C 1
ATOM 15379 O O . GLU B 1 485 ? 23.093 -32.069 47.228 1.00 36.75 485 GLU B O 1
ATOM 15383 N N . LEU B 1 486 ? 24.643 -30.488 46.823 1.00 35.91 486 LEU B N 1
ATOM 15384 C CA . LEU B 1 486 ? 25.579 -31.458 46.273 1.00 36.10 486 LEU B CA 1
ATOM 15385 C C . LEU B 1 486 ? 27.005 -30.947 46.463 1.00 36.53 486 LEU B C 1
ATOM 15386 O O . LEU B 1 486 ? 27.340 -29.858 45.982 1.00 36.08 486 LEU B O 1
ATOM 15402 N N . PRO B 1 487 ? 27.864 -31.686 47.167 1.00 38.61 487 PRO B N 1
ATOM 15403 C CA . PRO B 1 487 ? 29.229 -31.199 47.413 1.00 38.70 487 PRO B CA 1
ATOM 15404 C C . PRO B 1 487 ? 29.954 -30.860 46.119 1.00 38.40 487 PRO B C 1
ATOM 15405 O O . PRO B 1 487 ? 29.981 -31.651 45.174 1.00 39.62 487 PRO B O 1
ATOM 15416 N N . GLY B 1 488 ? 30.540 -29.666 46.081 1.00 37.58 488 GLY B N 1
ATOM 15417 C CA . GLY B 1 488 ? 31.384 -29.262 44.977 1.00 38.83 488 GLY B CA 1
ATOM 15418 C C . GLY B 1 488 ? 30.690 -28.557 43.827 1.00 39.70 488 GLY B C 1
ATOM 15419 O O . GLY B 1 488 ? 31.366 -28.190 42.858 1.00 41.15 488 GLY B O 1
ATOM 15423 N N . VAL B 1 489 ? 29.376 -28.355 43.890 1.00 39.15 489 VAL B N 1
ATOM 15424 C CA . VAL B 1 489 ? 28.644 -27.661 42.835 1.00 39.89 489 VAL B CA 1
ATOM 15425 C C . VAL B 1 489 ? 27.876 -26.502 43.447 1.00 40.21 489 VAL B C 1
ATOM 15426 O O . VAL B 1 489 ? 27.368 -26.605 44.569 1.00 40.61 489 VAL B O 1
ATOM 15439 N N . ASP B 1 490 ? 27.777 -25.405 42.698 1.00 40.76 490 ASP B N 1
ATOM 15440 C CA . ASP B 1 490 ? 26.941 -24.284 43.102 1.00 40.98 490 ASP B CA 1
ATOM 15441 C C . ASP B 1 490 ? 25.506 -24.763 43.267 1.00 40.22 490 ASP B C 1
ATOM 15442 O O . ASP B 1 490 ? 24.865 -25.161 42.289 1.00 40.18 490 ASP B O 1
ATOM 15446 N N . THR B 1 491 ? 24.997 -24.739 44.501 1.00 39.58 491 THR B N 1
ATOM 15447 C CA . THR B 1 491 ? 23.638 -25.203 44.756 1.00 39.68 491 THR B CA 1
ATOM 15448 C C . THR B 1 491 ? 22.640 -24.560 43.802 1.00 38.69 491 THR B C 1
ATOM 15449 O O . THR B 1 491 ? 21.642 -25.188 43.427 1.00 38.09 491 THR B O 1
ATOM 15460 N N . LYS B 1 492 ? 22.903 -23.318 43.387 1.00 37.51 492 LYS B N 1
ATOM 15461 C CA . LYS B 1 492 ? 21.982 -22.596 42.516 1.00 37.06 492 LYS B CA 1
ATOM 15462 C C . LYS B 1 492 ? 21.651 -23.391 41.258 1.00 35.35 492 LYS B C 1
ATOM 15463 O O . LYS B 1 492 ? 20.511 -23.364 40.781 1.00 35.95 492 LYS B O 1
ATOM 15473 N N . ILE B 1 493 ? 22.639 -24.098 40.697 1.00 34.09 493 ILE B N 1
ATOM 15474 C CA . ILE B 1 493 ? 22.461 -24.719 39.384 1.00 34.15 493 ILE B CA 1
ATOM 15475 C C . ILE B 1 493 ? 21.597 -25.967 39.425 1.00 30.47 493 ILE B C 1
ATOM 15476 O O . ILE B 1 493 ? 21.157 -26.433 38.370 1.00 28.40 493 ILE B O 1
ATOM 15492 N N . LEU B 1 494 ? 21.355 -26.537 40.606 1.00 28.64 494 LEU B N 1
ATOM 15493 C CA . LEU B 1 494 ? 20.649 -27.811 40.667 1.00 27.06 494 LEU B CA 1
ATOM 15494 C C . LEU B 1 494 ? 19.214 -27.682 40.183 1.00 27.33 494 LEU B C 1
ATOM 15495 O O . LEU B 1 494 ? 18.679 -28.618 39.579 1.00 27.94 494 LEU B O 1
ATOM 15511 N N . ASP B 1 495 ? 18.578 -26.545 40.439 1.00 27.39 495 ASP B N 1
ATOM 15512 C CA . ASP B 1 495 ? 17.233 -26.291 39.952 1.00 28.16 495 ASP B CA 1
ATOM 15513 C C . ASP B 1 495 ? 17.335 -25.603 38.598 1.00 26.69 495 ASP B C 1
ATOM 15514 O O . ASP B 1 495 ? 17.827 -24.468 38.531 1.00 25.78 495 ASP B O 1
ATOM 15523 N N . PRO B 1 496 ? 16.891 -26.232 37.506 1.00 27.03 496 PRO B N 1
ATOM 15524 C CA . PRO B 1 496 ? 17.058 -25.605 36.183 1.00 27.20 496 PRO B CA 1
ATOM 15525 C C . PRO B 1 496 ? 16.301 -24.302 36.031 1.00 29.19 496 PRO B C 1
ATOM 15526 O O . PRO B 1 496 ? 16.577 -23.545 35.093 1.00 30.78 496 PRO B O 1
ATOM 15537 N N . ARG B 1 497 ? 15.350 -24.017 36.919 1.00 29.50 497 ARG B N 1
ATOM 15538 C CA . ARG B 1 497 ? 14.627 -22.755 36.860 1.00 30.36 497 ARG B CA 1
ATOM 15539 C C . ARG B 1 497 ? 15.487 -21.576 37.297 1.00 32.63 497 ARG B C 1
ATOM 15540 O O . ARG B 1 497 ? 15.191 -20.439 36.916 1.00 34.43 497 ARG B O 1
ATOM 15561 N N . ASN B 1 498 ? 16.548 -21.818 38.072 1.00 33.85 498 ASN B N 1
ATOM 15562 C CA . ASN B 1 498 ? 17.290 -20.720 38.686 1.00 34.54 498 ASN B CA 1
ATOM 15563 C C . ASN B 1 498 ? 18.131 -19.931 37.691 1.00 35.45 498 ASN B C 1
ATOM 15564 O O . ASN B 1 498 ? 18.560 -18.818 38.016 1.00 37.16 498 ASN B O 1
ATOM 15575 N N . THR B 1 499 ? 18.382 -20.463 36.496 1.00 35.46 499 THR B N 1
ATOM 15576 C CA . THR B 1 499 ? 19.119 -19.726 35.479 1.00 35.75 499 THR B CA 1
ATOM 15577 C C . THR B 1 499 ? 18.201 -19.007 34.498 1.00 36.74 499 THR B C 1
ATOM 15578 O O . THR B 1 499 ? 18.664 -18.547 33.449 1.00 37.91 499 THR B O 1
ATOM 15589 N N . TYR B 1 500 ? 16.915 -18.904 34.819 1.00 36.73 500 TYR B N 1
ATOM 15590 C CA . TYR B 1 500 ? 15.962 -18.093 34.080 1.00 36.21 500 TYR B CA 1
ATOM 15591 C C . TYR B 1 500 ? 15.530 -16.902 34.928 1.00 38.81 500 TYR B C 1
ATOM 15592 O O . TYR B 1 500 ? 15.581 -16.936 36.160 1.00 39.97 500 TYR B O 1
ATOM 15610 N N . ALA B 1 501 ? 15.099 -15.839 34.244 1.00 40.92 501 ALA B N 1
ATOM 15611 C CA . ALA B 1 501 ? 14.673 -14.626 34.937 1.00 42.24 501 ALA B CA 1
ATOM 15612 C C . ALA B 1 501 ? 13.465 -14.892 35.829 1.00 42.24 501 ALA B C 1
ATOM 15613 O O . ALA B 1 501 ? 13.362 -14.338 36.931 1.00 42.63 501 ALA B O 1
ATOM 15620 N N . SER B 1 502 ? 12.535 -15.722 35.363 1.00 42.49 502 SER B N 1
ATOM 15621 C CA . SER B 1 502 ? 11.351 -16.120 36.101 1.00 44.15 502 SER B CA 1
ATOM 15622 C C . SER B 1 502 ? 11.177 -17.623 35.970 1.00 42.56 502 SER B C 1
ATOM 15623 O O . SER B 1 502 ? 11.595 -18.213 34.968 1.00 41.97 502 SER B O 1
ATOM 15631 N N . PRO B 1 503 ? 10.559 -18.271 36.959 1.00 42.62 503 PRO B N 1
ATOM 15632 C CA . PRO B 1 503 ? 10.105 -19.653 36.739 1.00 42.28 503 PRO B CA 1
ATOM 15633 C C . PRO B 1 503 ? 9.196 -19.782 35.530 1.00 41.12 503 PRO B C 1
ATOM 15634 O O . PRO B 1 503 ? 9.097 -20.873 34.955 1.00 39.67 503 PRO B O 1
ATOM 15645 N N . GLU B 1 504 ? 8.543 -18.690 35.119 1.00 41.17 504 GLU B N 1
ATOM 15646 C CA . GLU B 1 504 ? 7.598 -18.750 34.011 1.00 40.04 504 GLU B CA 1
ATOM 15647 C C . GLU B 1 504 ? 8.295 -18.920 32.664 1.00 38.44 504 GLU B C 1
ATOM 15648 O O . GLU B 1 504 ? 7.744 -19.577 31.772 1.00 37.51 504 GLU B O 1
ATOM 15652 N N . GLN B 1 505 ? 9.490 -18.346 32.480 1.00 37.39 505 GLN B N 1
ATOM 15653 C CA . GLN B 1 505 ? 10.211 -18.605 31.236 1.00 37.25 505 GLN B CA 1
ATOM 15654 C C . GLN B 1 505 ? 10.615 -20.066 31.153 1.00 35.60 505 GLN B C 1
ATOM 15655 O O . GLN B 1 505 ? 10.465 -20.704 30.105 1.00 36.66 505 GLN B O 1
ATOM 15663 N N . TRP B 1 506 ? 11.180 -20.603 32.238 1.00 33.96 506 TRP B N 1
ATOM 15664 C CA . TRP B 1 506 ? 11.488 -22.027 32.258 1.00 30.38 506 TRP B CA 1
ATOM 15665 C C . TRP B 1 506 ? 10.252 -22.831 31.898 1.00 29.06 506 TRP B C 1
ATOM 15666 O O . TRP B 1 506 ? 10.316 -23.770 31.097 1.00 27.70 506 TRP B O 1
ATOM 15687 N N . GLN B 1 507 ? 9.110 -22.458 32.475 1.00 32.30 507 GLN B N 1
ATOM 15688 C CA . GLN B 1 507 ? 7.871 -23.182 32.223 1.00 33.09 507 GLN B CA 1
ATOM 15689 C C . GLN B 1 507 ? 7.536 -23.203 30.736 1.00 30.76 507 GLN B C 1
ATOM 15690 O O . GLN B 1 507 ? 7.149 -24.244 30.196 1.00 28.61 507 GLN B O 1
ATOM 15698 N N . GLU B 1 508 ? 7.682 -22.066 30.052 1.00 31.34 508 GLU B N 1
ATOM 15699 C CA . GLU B 1 508 ? 7.366 -22.019 28.625 1.00 32.00 508 GLU B CA 1
ATOM 15700 C C . GLU B 1 508 ? 8.233 -22.998 27.842 1.00 31.61 508 GLU B C 1
ATOM 15701 O O . GLU B 1 508 ? 7.732 -23.762 27.008 1.00 32.34 508 GLU B O 1
ATOM 15705 N N . LYS B 1 509 ? 9.544 -22.984 28.095 1.00 30.83 509 LYS B N 1
ATOM 15706 C CA . LYS B 1 509 ? 10.436 -23.917 27.416 1.00 29.13 509 LYS B CA 1
ATOM 15707 C C . LYS B 1 509 ? 10.146 -25.352 27.828 1.00 26.72 509 LYS B C 1
ATOM 15708 O O . LYS B 1 509 ? 10.201 -26.268 26.998 1.00 27.12 509 LYS B O 1
ATOM 15716 N N . ALA B 1 510 ? 9.847 -25.571 29.109 1.00 25.40 510 ALA B N 1
ATOM 15717 C CA . ALA B 1 510 ? 9.602 -26.925 29.588 1.00 24.88 510 ALA B CA 1
ATOM 15718 C C . ALA B 1 510 ? 8.337 -27.508 28.971 1.00 25.37 510 ALA B C 1
ATOM 15719 O O . ALA B 1 510 ? 8.293 -28.698 28.642 1.00 25.08 510 ALA B O 1
ATOM 15726 N N . GLU B 1 511 ? 7.297 -26.690 28.808 1.00 24.95 511 GLU B N 1
ATOM 15727 C CA . GLU B 1 511 ? 6.081 -27.174 28.162 1.00 25.95 511 GLU B CA 1
ATOM 15728 C C . GLU B 1 511 ? 6.357 -27.594 26.728 1.00 24.55 511 GLU B C 1
ATOM 15729 O O . GLU B 1 511 ? 5.841 -28.615 26.261 1.00 23.28 511 GLU B O 1
ATOM 15741 N N . THR B 1 512 ? 7.162 -26.810 26.009 1.00 25.06 512 THR B N 1
ATOM 15742 C CA . THR B 1 512 ? 7.521 -27.168 24.644 1.00 25.29 512 THR B CA 1
ATOM 15743 C C . THR B 1 512 ? 8.231 -28.514 24.612 1.00 23.60 512 THR B C 1
ATOM 15744 O O . THR B 1 512 ? 7.898 -29.390 23.805 1.00 23.67 512 THR B O 1
ATOM 15755 N N . LEU B 1 513 ? 9.212 -28.700 25.495 1.00 21.38 513 LEU B N 1
ATOM 15756 C CA . LEU B 1 513 ? 9.953 -29.955 25.511 1.00 20.14 513 LEU B CA 1
ATOM 15757 C C . LEU B 1 513 ? 9.076 -31.110 25.976 1.00 19.18 513 LEU B C 1
ATOM 15758 O O . LEU B 1 513 ? 9.164 -32.221 25.437 1.00 19.28 513 LEU B O 1
ATOM 15774 N N . ALA B 1 514 ? 8.223 -30.869 26.974 1.00 19.88 514 ALA B N 1
ATOM 15775 C CA . ALA B 1 514 ? 7.328 -31.918 27.448 1.00 19.96 514 ALA B CA 1
ATOM 15776 C C . ALA B 1 514 ? 6.423 -32.416 26.328 1.00 20.27 514 ALA B C 1
ATOM 15777 O O . ALA B 1 514 ? 6.217 -33.627 26.181 1.00 20.04 514 ALA B O 1
ATOM 15784 N N . LYS B 1 515 ? 5.880 -31.497 25.523 1.00 20.83 515 LYS B N 1
ATOM 15785 C CA . LYS B 1 515 ? 5.046 -31.903 24.393 1.00 21.91 515 LYS B CA 1
ATOM 15786 C C . LYS B 1 515 ? 5.821 -32.788 23.422 1.00 19.64 515 LYS B C 1
ATOM 15787 O O . LYS B 1 515 ? 5.283 -33.774 22.902 1.00 19.20 515 LYS B O 1
ATOM 15799 N N . LEU B 1 516 ? 7.088 -32.454 23.165 1.00 17.79 516 LEU B N 1
ATOM 15800 C CA . LEU B 1 516 ? 7.911 -33.286 22.291 1.00 17.30 516 LEU B CA 1
ATOM 15801 C C . LEU B 1 516 ? 8.133 -34.671 22.886 1.00 17.56 516 LEU B C 1
ATOM 15802 O O . LEU B 1 516 ? 8.056 -35.676 22.171 1.00 18.13 516 LEU B O 1
ATOM 15818 N N . PHE B 1 517 ? 8.419 -34.745 24.193 1.00 17.38 517 PHE B N 1
ATOM 15819 C CA . PHE B 1 517 ? 8.531 -36.043 24.858 1.00 16.03 517 PHE B CA 1
ATOM 15820 C C . PHE B 1 517 ? 7.256 -36.860 24.685 1.00 16.35 517 PHE B C 1
ATOM 15821 O O . PHE B 1 517 ? 7.302 -38.053 24.363 1.00 17.10 517 PHE B O 1
ATOM 15838 N N . ILE B 1 518 ? 6.104 -36.246 24.952 1.00 17.53 518 ILE B N 1
ATOM 15839 C CA . ILE B 1 518 ? 4.851 -36.991 24.929 1.00 18.37 518 ILE B CA 1
ATOM 15840 C C . ILE B 1 518 ? 4.578 -37.526 23.530 1.00 17.75 518 ILE B C 1
ATOM 15841 O O . ILE B 1 518 ? 4.177 -38.684 23.355 1.00 17.55 518 ILE B O 1
ATOM 15857 N N . ASP B 1 519 ? 4.787 -36.692 22.511 1.00 17.67 519 ASP B N 1
ATOM 15858 C CA . ASP B 1 519 ? 4.544 -37.133 21.144 1.00 17.86 519 ASP B CA 1
ATOM 15859 C C . ASP B 1 519 ? 5.543 -38.196 20.713 1.00 17.03 519 ASP B C 1
ATOM 15860 O O . ASP B 1 519 ? 5.195 -39.094 19.935 1.00 19.25 519 ASP B O 1
ATOM 15869 N N . ASN B 1 520 ? 6.780 -38.118 21.203 1.00 16.25 520 ASN B N 1
ATOM 15870 C CA . ASN B 1 520 ? 7.768 -39.133 20.855 1.00 14.82 520 ASN B CA 1
ATOM 15871 C C . ASN B 1 520 ? 7.481 -40.458 21.546 1.00 15.78 520 ASN B C 1
ATOM 15872 O O . ASN B 1 520 ? 7.759 -41.524 20.983 1.00 16.22 520 ASN B O 1
ATOM 15883 N N . PHE B 1 521 ? 6.957 -40.419 22.770 1.00 15.86 521 PHE B N 1
ATOM 15884 C CA . PHE B 1 521 ? 6.783 -41.655 23.513 1.00 15.18 521 PHE B CA 1
ATOM 15885 C C . PHE B 1 521 ? 5.552 -42.432 23.078 1.00 15.09 521 PHE B C 1
ATOM 15886 O O . PHE B 1 521 ? 5.463 -43.629 23.356 1.00 15.49 521 PHE B O 1
ATOM 15903 N N . ASP B 1 522 ? 4.607 -41.787 22.401 1.00 16.22 522 ASP B N 1
ATOM 15904 C CA . ASP B 1 522 ? 3.317 -42.422 22.172 1.00 15.97 522 ASP B CA 1
ATOM 15905 C C . ASP B 1 522 ? 3.451 -43.720 21.383 1.00 15.41 522 ASP B C 1
ATOM 15906 O O . ASP B 1 522 ? 2.642 -44.635 21.562 1.00 16.23 522 ASP B O 1
ATOM 15915 N N . LYS B 1 523 ? 4.472 -43.836 20.528 1.00 14.88 523 LYS B N 1
ATOM 15916 C CA . LYS B 1 523 ? 4.671 -45.063 19.762 1.00 15.95 523 LYS B CA 1
ATOM 15917 C C . LYS B 1 523 ? 4.936 -46.288 20.633 1.00 16.01 523 LYS B C 1
ATOM 15918 O O . LYS B 1 523 ? 4.862 -47.412 20.124 1.00 18.25 523 LYS B O 1
ATOM 15937 N N . TYR B 1 524 ? 5.255 -46.111 21.910 1.00 15.26 524 TYR B N 1
ATOM 15938 C CA . TYR B 1 524 ? 5.551 -47.225 22.798 1.00 15.96 524 TYR B CA 1
ATOM 15939 C C . TYR B 1 524 ? 4.332 -47.719 23.566 1.00 16.08 524 TYR B C 1
ATOM 15940 O O . TYR B 1 524 ? 4.460 -48.646 24.374 1.00 18.28 524 TYR B O 1
ATOM 15958 N N . THR B 1 525 ? 3.157 -47.135 23.339 1.00 15.37 525 THR B N 1
ATOM 15959 C CA . THR B 1 525 ? 2.003 -47.351 24.202 1.00 15.66 525 THR B CA 1
ATOM 15960 C C . THR B 1 525 ? 1.024 -48.388 23.660 1.00 16.50 525 THR B C 1
ATOM 15961 O O . THR B 1 525 ? -0.122 -48.432 24.114 1.00 18.18 525 THR B O 1
ATOM 15972 N N . ASP B 1 526 ? 1.447 -49.242 22.727 1.00 16.81 526 ASP B N 1
ATOM 15973 C CA . ASP B 1 526 ? 0.538 -50.273 22.232 1.00 16.89 526 ASP B CA 1
ATOM 15974 C C . ASP B 1 526 ? 0.445 -51.487 23.148 1.00 17.09 526 ASP B C 1
ATOM 15975 O O . ASP B 1 526 ? -0.426 -52.338 22.927 1.00 18.31 526 ASP B O 1
ATOM 15984 N N . THR B 1 527 ? 1.284 -51.571 24.168 1.00 18.25 527 THR B N 1
ATOM 15985 C CA . THR B 1 527 ? 1.153 -52.596 25.182 1.00 19.72 527 THR B CA 1
ATOM 15986 C C . THR B 1 527 ? 0.729 -51.953 26.496 1.00 20.64 527 THR B C 1
ATOM 15987 O O . THR B 1 527 ? 1.008 -50.774 26.733 1.00 20.41 527 THR B O 1
ATOM 15998 N N . PRO B 1 528 ? 0.045 -52.692 27.369 1.00 23.55 528 PRO B N 1
ATOM 15999 C CA . PRO B 1 528 ? -0.274 -52.130 28.691 1.00 24.21 528 PRO B CA 1
ATOM 16000 C C . PRO B 1 528 ? 0.945 -51.609 29.431 1.00 23.46 528 PRO B C 1
ATOM 16001 O O . PRO B 1 528 ? 0.866 -50.557 30.077 1.00 24.07 528 PRO B O 1
ATOM 16012 N N . ALA B 1 529 ? 2.079 -52.312 29.344 1.00 24.53 529 ALA B N 1
ATOM 16013 C CA . ALA B 1 529 ? 3.279 -51.873 30.051 1.00 23.92 529 ALA B CA 1
ATOM 16014 C C . ALA B 1 529 ? 3.787 -50.546 29.505 1.00 22.02 529 ALA B C 1
ATOM 16015 O O . ALA B 1 529 ? 4.181 -49.660 30.273 1.00 22.90 529 ALA B O 1
ATOM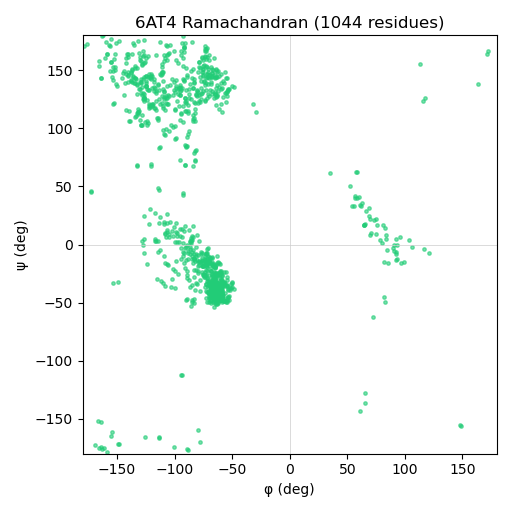 16022 N N . GLY B 1 530 ? 3.805 -50.393 28.181 1.00 20.73 530 GLY B N 1
ATOM 16023 C CA . GLY B 1 530 ? 4.247 -49.137 27.606 1.00 20.68 530 GLY B CA 1
ATOM 16024 C C . GLY B 1 530 ? 3.313 -47.993 27.943 1.00 20.77 530 GLY B C 1
ATOM 16025 O O . GLY B 1 530 ? 3.759 -46.892 28.281 1.00 20.07 530 GLY B O 1
ATOM 16029 N N . ALA B 1 531 ? 2.003 -48.236 27.857 1.00 20.58 531 ALA B N 1
ATOM 16030 C CA . ALA B 1 531 ? 1.030 -47.208 28.209 1.00 21.58 531 ALA B CA 1
ATOM 16031 C C . ALA B 1 531 ? 1.195 -46.772 29.660 1.00 21.59 531 ALA B C 1
ATOM 16032 O O . ALA B 1 531 ? 1.035 -45.589 29.982 1.00 22.39 531 ALA B O 1
ATOM 16039 N N . ALA B 1 532 ? 1.513 -47.716 30.550 1.00 22.49 532 ALA B N 1
ATOM 16040 C CA . ALA B 1 532 ? 1.677 -47.391 31.962 1.00 22.05 532 ALA B CA 1
ATOM 16041 C C . ALA B 1 532 ? 2.869 -46.474 32.204 1.00 21.42 532 ALA B C 1
ATOM 16042 O O . ALA B 1 532 ? 2.884 -45.729 33.192 1.00 23.64 532 ALA B O 1
ATOM 16049 N N . LEU B 1 533 ? 3.881 -46.520 31.335 1.00 19.96 533 LEU B N 1
ATOM 16050 C CA . LEU B 1 533 ? 5.055 -45.676 31.520 1.00 19.74 533 LEU B CA 1
ATOM 16051 C C . LEU B 1 533 ? 4.779 -44.209 31.226 1.00 19.45 533 LEU B C 1
ATOM 16052 O O . LEU B 1 533 ? 5.568 -43.353 31.639 1.00 19.71 533 LEU B O 1
ATOM 16068 N N . VAL B 1 534 ? 3.684 -43.891 30.531 1.00 19.52 534 VAL B N 1
ATOM 16069 C CA . VAL B 1 534 ? 3.372 -42.492 30.248 1.00 20.68 534 VAL B CA 1
ATOM 16070 C C . VAL B 1 534 ? 3.274 -41.693 31.540 1.00 21.50 534 VAL B C 1
ATOM 16071 O O . VAL B 1 534 ? 3.617 -40.504 31.575 1.00 21.05 534 VAL B O 1
ATOM 16084 N N . ALA B 1 535 ? 2.822 -42.330 32.621 1.00 22.50 535 ALA B N 1
ATOM 16085 C CA . ALA B 1 535 ? 2.667 -41.640 33.893 1.00 23.83 535 ALA B CA 1
ATOM 16086 C C . ALA B 1 535 ? 4.002 -41.221 34.486 1.00 23.58 535 ALA B C 1
ATOM 16087 O O . ALA B 1 535 ? 4.029 -40.370 35.380 1.00 24.73 535 ALA B O 1
ATOM 16094 N N . ALA B 1 536 ? 5.103 -41.807 34.022 1.00 21.97 536 ALA B N 1
ATOM 16095 C CA . ALA B 1 536 ? 6.429 -41.451 34.500 1.00 20.88 536 ALA B CA 1
ATOM 16096 C C . ALA B 1 536 ? 7.082 -40.368 33.658 1.00 20.66 536 ALA B C 1
ATOM 16097 O O . ALA B 1 536 ? 8.158 -39.883 34.023 1.00 20.99 536 ALA B O 1
ATOM 16104 N N . GLY B 1 537 ? 6.471 -39.994 32.538 1.00 20.67 537 GLY B N 1
ATOM 16105 C CA . GLY B 1 537 ? 6.983 -38.935 31.708 1.00 20.80 537 GLY B CA 1
ATOM 16106 C C . GLY B 1 537 ? 6.421 -37.600 32.136 1.00 20.99 537 GLY B C 1
ATOM 16107 O O . GLY B 1 537 ? 5.684 -37.495 33.123 1.00 22.42 537 GLY B O 1
ATOM 16111 N N . PRO B 1 538 ? 6.754 -36.548 31.399 1.00 22.10 538 PRO B N 1
ATOM 16112 C CA . PRO B 1 538 ? 6.235 -35.225 31.753 1.00 22.77 538 PRO B CA 1
ATOM 16113 C C . PRO B 1 538 ? 4.725 -35.174 31.597 1.00 23.86 538 PRO B C 1
ATOM 16114 O O . PRO B 1 538 ? 4.143 -35.820 30.721 1.00 24.08 538 PRO B O 1
ATOM 16125 N N . LYS B 1 539 ? 4.092 -34.404 32.479 1.00 25.42 539 LYS B N 1
ATOM 16126 C CA . LYS B 1 539 ? 2.646 -34.230 32.484 1.00 28.25 539 LYS B CA 1
ATOM 16127 C C . LYS B 1 539 ? 2.331 -32.745 32.360 1.00 30.63 539 LYS B C 1
ATOM 16128 O O . LYS B 1 539 ? 2.915 -31.922 33.073 1.00 31.78 539 LYS B O 1
ATOM 16147 N N . LEU B 1 540 ? 1.408 -32.408 31.466 1.00 32.47 540 LEU B N 1
ATOM 16148 C CA . LEU B 1 540 ? 1.065 -31.009 31.211 1.00 35.11 540 LEU B CA 1
ATOM 16149 C C . LEU B 1 540 ? -0.199 -30.576 31.947 1.00 38.18 540 LEU B C 1
ATOM 16150 O O . LEU B 1 540 ? -0.743 -31.329 32.752 1.00 40.42 540 LEU B O 1
#

CATH classification: 3.40.449.10 (+2 more: 2.170.8.10, 3.90.228.20)

GO terms:
  GO:0000287 magnesium ion binding (F, IDA)
  GO:0004612 phosphoenolpyruvate carboxykinase (ATP) activity (F, IDA)
  GO:0005509 calcium ion binding (F, IDA)
  GO:0005829 cytosol (C, IDA)
  GO:0006094 gluconeogenesis (P, IMP)
  GO:0006094 gluconeogenesis (P, TAS)

Foldseek 3Di:
DDQPVNCVVLPAAAEHAEAEAPDLVRLVVQQCPPVDDDQLHWDAFPQAAIETEFALQLAAALLQEEEECDPVQPPFWPECPPAPDHASHHYDHPVVVVVLSNQLSVLNHNANKYKAWFWFWLDPVQIFTEIEIERGSVLNLLQCQWGHHDDPVCVVPGDGQAYEGERLVTFAPCQVVSVGDGRWHFYAYNVNRYTYGYNGPHSCSVPLQVLLVSLRPQLVVLKFKAFWWKWAAPVQAIETEFADAPLCRQVLQVPVRTFGLGRTIWIQDPFAIHGRIQKHKHFQAVNDCVRRVQVVQLRHRSKYWYNFDADPVRHTDSNDQPSHSRTIIMGGHVSRVRHDDDGSTGGHHQEYEYGAQDQLQQDFQKFWADLLLVLLCQQQLWHWDAISNYRPRHHTHTDRQHNNHRNSRGGRSVSNSVSVSVSCVVNVHTYMYGHQHAAQVRHGDDPQQSSQVVVCVVVPVPVPAQFDADAQLRTTFHCDGPRHDSQRRRRLNPHPDSVVSVVSVVVVLVVSLVSLVSQCPDVSSVVSSVNGGDD/DDVVVVVVLVAAAAPAEAEADDLVVLVVQQCPVVDDDQLHWDAFPQAAIEGEQALQLAAALLQEEEECDPVAPVFFPECPPPLDHESHHYDHVVVVVVLSNQLSHLNYNAYKYKYWFWQWLDPVQIFTEIEIERGSVLNLLQCQWGHHDDPVCVVPRDGPAYEGEALVAFAPCQVVSPGDGRWHFYAYNVNRYTYGYNGPHSCSVPLQVLLVSLRPQLVVLKFKAFWWKWAAPVLAIETEFADAPLCRQQLQLPPRTATLGRTIWIQDPFAIHGRIQKHKHFQAVNDCVRRVQVVQLRHRSKYWYNFDADPVRHTDSNDQVSHSRTIIIGGHVSRVRHDPDGRTGGHHQEYEYGAQDQLQQDFQKFWADLLLVLLCQQQSWHWDAISNYNPRHHTHTDRQHNNHSNSRGGRSVSNSVSVSVSNVVVNHTYMYGHQHHALLSDGDDVQQSSQVVVCRVVVVPVPAQFDADAQLRTTFHCDGPRHDSQRRRRCSSHPGVVVSVVSVVVVLVVSLVNQPSQCPDVSSVVSSVNGGDD

Sequence (1069 aa):
GLTPQELEAYGISDVHDIVYNPSYDLLYQEELDPSLTGYYERGVLTNLGAVAVDDTGIFTGRSPKDKYIVRDDTTRDTFWWADKGKGKNDNKPLSPETWQHLKGLVTRQLSGKRLFVVDAFCGANPDTRLSVRFITTEVAWQAHFVKNMFIRPSDEELAGFKPDFIVMNGAKCTNPQWKEQGLNSENFVAFNLTERMQLIGGTWYGGEMKKGMFSMMNYLLPLKGIASMHCSANVGEKGDVAVFFGLSGTGKTTLSTDPKRRLIGDDEHGWDDDGVFNFEGGCYAKTIKLSKEAEPEIYNAIRRDALLENVTVREDGTIDFDDGSKTENTRVSYPIYHIDNIVKPVSKAGHATKVIFLTADAFGVLPPVSRLTADQTQYHFLSGFTAKLAGTERGITEPTPTFSACFGAAFLSLHPTQYAEVVLVKRMQAAGAQAYLVNTGWNGTGKRISIKDTRAIIDAILNGSLDNAETFTLPMMFNLAIPTELPGVDTKILDPRNTYASPEQWQEKAETLAKLFIDNFDKYTDTPAGAALVAAGPKLLTPQELEAYGISSDVHDIVYNPSYDLLYQEELDPSLTGYERGVLTNLGAVAVDTGIFTGRSPKDKYIVRDDTTRDTFWWADKGKGKNDNKPLSPETWQHLKGLVTRQLSGKRLFVVDAFCGANPDTRLSVRFITEVAWQAHFVKNMFIRPSDEELAGFKPDFIVMNGAKCTNPQWKEQGLNSENFVAFNLTERMQLIGGTWYGGEMKKGMFSMMNYLLPLKGIASMHCSANVGEKGDVAVFFGLSSGTGKTTLSTDPKRRLIGDDEHGWDDDGVFNFEGGCYAKTIKLSKEAEPEIYNAIRRDALLENVTVREDGTIDFDDGSKTENTRVSYPIYHIDNIVKPVSKAGHATKVIFLTADAFGVLPPVSRLTADQTQYHFLSGFTAKLAGTERGITEPTPTFSACFGAAFLSLHPTQYAEVLVKRMQAAGAQAYLVNTGWNGTGKRISIKDTRAIIDAILNGSLDNAETFTLPMFNLAIPTELPGVDTKILDPRNTYASPEQWQEKAETLAKLFIDNFDKYTDTPAGAALVAAGPKL

Solvent-accessible surface area: 38184 Å² total; per-residue (Å²): 103,16,74,58,148,77,0,116,89,31,38,3,60,101,7,153,71,32,14,45,50,4,56,25,94,57,0,54,143,38,3,58,58,135,84,42,94,43,81,22,146,17,77,76,4,92,44,21,0,2,5,5,58,0,42,120,15,19,0,36,6,20,141,4,20,12,1,1,53,20,134,60,0,115,135,59,14,25,9,32,76,147,48,138,8,120,14,34,2,45,42,7,46,62,131,21,1,96,51,0,32,14,23,0,8,155,41,0,26,43,70,98,0,8,0,6,2,1,9,0,0,12,12,98,115,15,57,14,16,0,12,2,0,2,23,6,8,2,2,0,5,3,0,25,0,1,5,41,70,18,57,118,85,68,24,96,64,29,70,40,53,10,12,2,0,5,0,6,90,14,49,0,92,65,79,77,133,55,66,18,68,22,78,11,0,5,0,2,6,16,76,62,124,8,0,0,1,0,4,1,10,7,0,2,12,3,4,27,4,0,2,1,1,0,1,16,59,0,12,94,113,33,15,2,8,5,11,0,0,0,0,12,10,179,156,43,41,0,0,0,0,0,0,17,26,25,0,17,5,25,31,4,1,15,16,107,122,19,112,3,0,0,5,4,3,0,0,5,14,130,120,3,0,2,0,0,5,4,0,2,10,0,39,0,35,117,15,44,122,99,39,28,66,37,4,43,77,0,5,92,81,24,0,4,0,5,2,3,30,41,117,148,110,13,39,17,40,18,81,36,22,98,100,11,68,0,3,18,0,1,1,0,11,90,9,2,133,30,7,20,135,140,60,14,82,29,27,90,0,36,25,0,0,0,0,1,0,0,39,40,1,0,3,1,6,0,0,51,8,78,79,70,9,10,46,3,5,8,6,0,0,5,0,0,55,23,19,11,8,9,75,73,34,116,112,61,47,60,25,50,5,7,6,1,1,21,18,6,7,0,0,64,0,50,53,6,6,103,17,4,25,79,42,14,130,94,31,66,18,48,2,0,5,0,1,9,0,35,37,12,30,39,43,89,20,27,66,120,36,3,82,17,1,2,47,3,0,23,110,31,51,5,40,150,30,91,45,62,83,0,54,26,1,68,0,22,0,4,56,122,6,104,73,16,44,72,76,25,2,22,6,68,51,9,6,16,14,26,75,88,4,69,103,69,0,76,73,0,0,114,73,0,60,79,27,3,94,47,9,38,99,69,122,74,7,50,67,13,60,83,13,1,2,68,130,73,76,48,114,80,0,78,86,33,38,1,62,96,20,118,67,31,15,66,32,5,60,25,115,66,0,66,131,28,2,52,58,136,84,45,94,37,27,29,140,14,75,77,6,99,48,16,0,4,6,8,67,0,5,23,6,20,0,36,7,19,100,1,19,11,0,1,72,20,135,58,0,114,124,54,1,7,6,34,88,105,75,71,24,124,23,34,2,44,39,7,46,62,131,21,1,93,55,0,32,26,34,0,8,116,40,0,28,25,61,99,0,8,0,6,0,2,7,1,0,13,17,94,98,19,56,14,15,0,5,2,0,2,25,5,8,3,2,0,5,3,0,29,0,1,4,41,67,19,56,128,81,66,36,79,81,28,141,27,38,6,12,2,0,6,1,5,93,14,48,0,93,66,57,63,134,54,66,17,28,3,67,11,0,5,0,2,6,15,75,71,120,8,0,0,1,0,2,1,14,7,0,2,13,2,4,25,4,0,2,1,0,0,1,13,58,2,16,90,116,36,14,2,8,5,9,0,0,0,0,5,8,121,99,42,41,1,0,0,0,0,0,16,23,30,0,14,5,24,43,7,0,14,15,112,133,18,115,1,0,0,4,6,3,0,0,0,18,111,117,3,0,2,0,0,5,4,0,1,12,0,39,0,35,119,18,45,124,99,50,19,63,35,3,46,75,0,5,93,131,33,0,4,0,5,4,14,45,42,112,121,108,12,38,20,39,20,82,39,9,61,66,4,55,0,3,19,0,1,1,0,12,101,7,3,115,40,11,15,124,140,63,14,88,27,29,67,0,43,24,0,0,0,0,1,0,0,42,47,3,0,3,1,3,0,0,51,8,76,78,68,9,9,46,3,6,6,5,0,0,8,0,0,56,22,13,10,7,9,19,33,26,49,116,60,52,60,27,49,5,7,5,1,1,19,18,6,6,1,0,34,0,39,60,5,6,117,12,3,28,73,32,13,133,92,27,62,20,47,1,0,4,0,1,9,0,41,24,22,84,59,76,106,15,55,80,71,29,3,93,17,0,3,49,4,0,20,110,25,54,5,42,141,30,72,48,64,84,0,58,27,1,68,0,20,0,4,66,62,6,109,74,14,60,78,95,24,2,20,3,56,74,27,27,99,45,91,65,72,5,86,61,98,0,71,69,0,0,79,76,1,59,112,30,2,93,61,10,34,114,77,120,75,7,47,63,15,46,77,13,1,2,99,125

B-factor: mean 22.2, std 8.4, range [9.52, 61.05]

Secondary structure (DSSP, 8-state):
---HHHHHTTT--S---EEES--HHHHHHHHT-TT--GGG-EEE-TTS-EEE--TT--SB-GGGEEEE-STTTTTTS--TTTSSS--S-EEE-HHHHHHHHHHHHHHHTTS-EEEEEEEESSSTTTPEEEEEEESSHHHHHHHHHHSB---HHHHHT---SEEEEEETT---TTTTTTT-SSS-EEEEETTTTEEEEES---TTHHHHHHHHHHHHHTGGGT-EEE-EEEEE-TTS-EEEEE--TTSSHHHHHT-TTSEEEESS-EEE-SS-EEES-SEEEEE-TT--TTT-HHHHHT-SBTBEEES-EE-TTS-EETT--SS-S--EEEEEGGGSSSB--SSSEES-EEEEEEEE--TTS-S-SEEEPPHHHHHHHHHH-EEEEPTTSBTT--S-EEEE-GGG-GGG-SS-HHHHHHHHHHHHHHHT-EEEEEE-SB-TTSPBPPHHHHHHHHHHHHTTTTTT--EEEETTTTEEEES--TTS-GGGSSGGGG-SSTHHHHHHHHHHHHHHHHHHGGGGGSHHHHHHGGGS---/--HHHHHTTT-----EEEES--HHHHHHHHT-TT--GGG--EE-TTS-EEE--TT--SB-GGGEEEE-STTTTTTS--TTSSSS--S-EEE-HHHHHHHHHHHHHHHTTSEEEEEEEEESSSTTTPEEEEEEESSHHHHHHHHHHSB---HHHHTT---SEEEEEETT---TTTTTTT-SSS-EEEEETTTTEEEEES---TTHHHHHHHHHHHHHHHHTT-EEE-EEEEE-TTS-EEEEE--TTSSHHHHHT-TTSEEEESS-EEE-SS-EEES-SEEEEE-TT--TTT-HHHHHT-SBTBEEES-EE-TTS-EETT--SS-S--EEEEEGGGSSSB--SSSB-S-EEEEEEEE--TTS-S-SEEEPPHHHHHHHHHH-EEEEPTTSBTT--S-EEEE-GGG-GGG--S-HHHHHHHHHHHHHHHT-EEEEEE-SB-TTSSBPPHHHHHHHHHHHHTTTTTT--EEEETTTTEEEES--TTS-GGGGSGGGGSSSHHHHHHHHHHHHHHHHHHHGGGTTSHHHHHHGGGS---

Nearest PDB structures (foldseek):
  6at3-assembly1_B  TM=9.995E-01  e=0.000E+00  Escherichia coli K-12
  1os1-assembly1_A  TM=9.920E-01  e=0.000E+00  Escherichia coli K-12
  6crt-assembly1_A  TM=9.742E-01  e=0.000E+00  Escherichia coli
  6v2l-assembly1_A  TM=9.748E-01  e=0.000E+00  Escherichia coli
  2py7-assembly1_X  TM=9.745E-01  e=0.000E+00  Escherichia coli K-12

Radius of gyration: 32.98 Å; Cα contacts (8 Å, |Δi|>4): 2546; chains: 2; bounding box: 56×104×77 Å

Organism: Escherichia coli (strain K12) (NCBI:txid83333)